Protein AF-A0A7C6W5L0-F1 (afdb_monomer)

Foldseek 3Di:
DVVVVLVVLLVVQQDDDDDDDDDDDDDDDFFFACFPADQDFFWDFFPPFTDGSVNVLLVCLLVLLVVVVVVLLCVVLVVLLVLLLCLLDPHDDDPVSPVQPHSQRSQLVLLQVLCCQQPVGLDLVVVVPDDFFRNLLSLLVSLLVLCLQFVVDPSVVSSVVQSVLSVVQRDHSSSSSCSVPPSSCVVCSSVSSLLSVLSVVLVVLCPPPDPPRPSHCDQLNLVVCCVVPPALQFKFQKDKDKFLAPLQVLVLLQFQWDQDPVRDIDTPAHWDAAPVGFIFGDDDCLDPVNLVCCPPQQNQLLVVLCVVVVHDSPDRGDPVSSSSSSVSDHAAQPDDSNRHHHTDTDDQVVVVVSVLSSRCQLQVVDQWRWDQDPVVRFIATPVGHGDDRIDGLVNVVLLPPVSSCCQRPQADDPDPPGHQWGHFDDDFSMTMTMGTSGDPGDDDQWDPDADPVRGIDGDPDDDPVNVVVSVVSSVVSSVVCSDPVSSVVVSLVSVVVKAKAFQGQSSVLVSCVPNNDDYDPHHDYHFFGMAIPRDGDGSVNSSVSCCRNCVVVVSLVVSLLVVLVVCLPVPDDPVQLVVLVRSLVVSVVCQCVQVCVVSVRHCVCPDQSVLCVSQVDRDDVSSSSRVPRSVVSLVVLLLPQCVLFPLRLQLLLVLLLLLLVLKWKFFKKKKFKFFDPSNNPAGAQVVVVLVVDDPVLSVVLLVLVVCQDPNCPHLQVQLVPDPPAPANLSSLQVSLVLLSPARCDDSDPPPPCPSNSNVSSRIHIDIGGPVDMQMLVQADVPDPDHDFPLVNVVRVVVRVLVCVVPVFKDAQAFFKAPWPDRGPDPPDDDDVVGDHDRDDDGHDDSCCQPPRQRTRRGGIIMTTRIIDGSQFQADACVVVPPCQAWDDDPNDIQGSHDHGRRHDSSNVVQQSVQCVDPVHGDDDPSNVVNCVSRSCVSVCLCSVPPLNSVLSSLVVSVVSPMAGDPDPRCSSVVVNVSSVCVSLSVQEDDPPRHHSPSSCSSCRCVVVSRVD

Solvent-accessible surface area (backbone atoms only — not comparable to full-atom values): 57010 Å² total; per-residue (Å²): 127,66,68,67,54,54,58,58,56,58,72,68,70,81,79,86,84,82,84,86,90,83,92,78,90,82,92,73,92,77,49,60,28,45,46,88,59,41,83,52,67,37,37,34,42,52,92,83,46,74,41,26,46,39,60,50,46,61,53,42,37,72,67,37,35,64,59,50,50,51,54,50,48,52,63,73,36,42,71,39,33,56,48,45,55,41,46,59,44,91,55,90,81,51,79,76,69,43,68,80,48,41,47,66,58,52,48,45,50,51,30,42,55,48,33,33,67,36,69,73,43,62,57,57,71,67,55,68,70,47,53,70,56,57,49,50,39,27,46,48,53,35,42,51,53,52,34,53,57,33,63,83,59,63,57,67,60,55,39,55,53,49,50,53,46,58,76,70,29,78,87,49,70,75,56,56,58,55,74,77,39,70,88,54,47,77,78,44,40,62,63,49,13,48,44,50,56,33,48,57,50,44,67,50,42,36,68,41,96,43,101,82,48,86,65,33,69,49,72,61,55,45,51,49,46,39,59,76,76,47,57,94,58,47,48,32,30,36,52,74,47,78,25,76,34,72,60,34,47,51,35,46,37,55,62,33,53,45,74,44,99,87,75,48,76,45,72,77,46,19,54,48,62,38,98,88,41,50,42,28,74,46,86,57,60,70,39,67,74,50,49,72,43,46,85,41,67,57,32,39,51,60,50,51,52,33,59,75,67,71,51,74,79,91,54,89,53,48,72,71,56,47,50,55,49,60,71,70,58,73,80,42,68,81,46,53,74,93,50,7,64,46,47,60,72,59,52,72,78,58,49,56,55,52,53,41,42,50,49,30,58,48,53,61,90,48,96,48,52,63,44,77,41,81,90,80,72,45,47,28,30,72,79,69,49,74,54,88,33,77,38,45,52,64,59,32,40,65,52,28,60,72,54,37,50,42,54,70,75,66,38,39,65,98,47,88,97,59,38,31,52,54,41,89,37,77,50,80,70,27,31,34,43,41,37,48,71,45,74,62,69,73,83,78,61,60,36,92,64,55,48,100,84,73,40,78,35,68,44,93,84,68,50,76,64,54,54,50,52,54,52,51,50,45,48,54,54,53,56,70,58,69,36,74,68,48,30,54,49,51,54,49,57,52,55,74,76,50,61,51,36,42,19,30,68,59,32,38,50,48,28,34,75,73,73,56,76,88,53,55,89,58,61,34,70,40,57,48,32,33,33,48,82,84,48,73,39,34,34,62,57,56,46,55,61,46,38,39,44,42,36,68,64,49,49,49,52,53,48,49,53,55,52,49,62,70,47,38,80,82,78,47,54,81,64,54,55,53,46,48,55,48,52,54,49,38,51,53,48,38,32,67,69,39,70,34,36,90,80,72,45,36,42,87,70,35,69,62,54,50,36,33,77,74,43,72,12,91,45,72,66,52,27,46,40,60,64,42,50,50,55,49,50,50,49,53,52,75,68,38,54,66,77,74,26,84,64,38,45,50,43,53,23,52,51,23,41,41,28,52,71,61,63,47,48,31,32,43,30,37,40,34,41,26,39,51,88,64,35,72,83,54,57,37,44,44,65,68,56,45,70,76,45,55,71,70,56,40,48,53,41,45,54,42,51,49,40,44,45,69,24,95,83,11,54,49,42,52,65,73,72,51,88,83,55,93,45,70,69,58,39,48,47,50,50,22,50,52,41,58,68,34,28,46,43,80,66,56,100,81,60,83,72,74,39,24,63,44,28,56,61,52,53,35,49,44,61,50,74,65,90,53,70,48,36,64,68,50,60,42,91,84,48,100,60,62,60,60,62,48,61,47,55,50,51,53,52,51,42,53,53,47,35,74,71,63,79,46,56,44,74,81,43,58,39,36,55,55,50,43,56,81,54,56,56,78,90,76,67,49,50,103,85,68,47,69,75,85,76,63,93,54,60,65,42,59,68,47,43,64,77,58,28,44,40,70,55,20,34,60,31,44,32,38,37,24,32,61,66,81,60,45,36,47,35,60,61,84,74,46,82,80,57,71,45,50,51,78,56,94,97,39,80,40,38,56,59,30,95,41,56,62,61,46,32,60,37,50,47,27,44,58,62,27,50,75,41,98,84,40,53,59,68,56,73,63,35,46,51,18,38,59,72,30,38,42,64,50,49,45,50,52,76,65,32,67,42,42,54,50,45,54,53,50,51,59,44,52,78,46,39,71,45,55,68,78,60,64,77,57,51,65,58,54,54,49,50,52,36,53,36,61,60,48,73,57,29,41,81,49,93,97,52,70,51,40,67,54,53,25,60,48,50,55,56,54,63,55,59,56,74,106

Radius of gyration: 39.15 Å; Cα contacts (8 Å, |Δi|>4): 1358; chains: 1; bounding box: 89×106×93 Å

pLDDT: mean 83.89, std 13.95, range [20.61, 97.56]

Nearest PDB structures (foldseek):
  4mo7-assembly1_A-2  TM=2.313E-01  e=8.536E+00  Pseudomonas fluorescens A506

Secondary structure (DSSP, 8-state):
--HHHHHHHHGGGS--------------------TT--S-EEEEETTTEEEEHHHHHHHHHHHTHHHHHHHHHHHHTHHHHHHHHHHHSSPPP-TTTTSSS-HHHHHHHHHHHHHHHHHS---HHHHHTS-HHHHHHHHHHHHHHHHHH-TTS-HHHHHHHHHHHHHH--S-GGGG-GGG-HHHHHHHHHHHHHHHHHHHHHHHHTT---TT-TT---HHHHHHHHHHHTTT-S-EEEEEEEESSHHHHHHHHHSEEEE-TTS-EEEEEEEEE-TTS-EEEEP-TTSHHHHHHTTSGGGHHHHHHHHHTT---SSPPPHHHHHHHHHH----TT--GGG-PPPPBPPHHHHHHHHHHHHHHHHTTSS--EEEETTTTEEEETTSPBP--EE-HHHHHHT-HHHHHHHHHH--SS-TT--SB-SSEEETTEEEEEEEEEE-PPPP-B-SS--TTS---B-SS--HHHHHHHHHHHHHHHHHH--HHHHHHHHHHHHHTS-EEE--HHHHHHHHHHH---S------SS-SEEETTEEEPHHHHHHHHHHHHHHHHHHHHHHHHHHHHHHHHH--HHHHHHHHHHHHHHHHHHHTTTTGGGT--GGG-HHHHHHHHHS-SSHHHHHIIIIIHHHHHHHHHH-HHHHSTTHHHHHHHHHHHHHHH--EEEEEEEEEEB-SS-SSSPBPHHHHHHTS-HHHHHHHHHHHHHHHHSTTSHHHHHHH-TT-SSHHHHHHHHHHHHHH--SS-S-TTS-TTTHHHHHTT-EEEEEEEEEEEETTTT-TTSSS---HHHHHHHHHHHHHHHHHHSS-EEEEEEE--SSS--S--TT---TTS-----------HHHIIIIIEETTEEEEEEEEEEPPP----B-GGG-TT-TTEEEETTEEEE--BSSSSPPHHHHHHHHHHHTSTT-----HHHHHHIIIIIHHHHHHHHT-HHHHHHHHHHHHHHH-EEESSS-TTHHHHHHHHHHHHHTTT-S--TTS---HHHHHHHTTHHHHHH-

Sequence (1012 aa):
MSQLKHIKKIASLVLIFSLVLFLVSCTKSTKVPYGDIDDSTYLTLGNNITVTEKELYDAYRKQGATTLASMFDEILFEEQIELVQKLLGDSALTDADEAVFTREELREELNNLILESMFSTTDVETIKLFGSLRTQVAVERFVDSVFTLNNSINREELFEELLDHVNTSLETEEDFKFFEFDELLGNYELRLAQKIYAKEILLVDVDRDEEDNTDFIKELDVINYYKNNVRNRHDVDVFIFNFRHVSEATAVLRDLVIEHEDGTIEKYGSVKADASGNWYFIPDIRTPEVFDNLSHPDYTHVKDILNNLDIAFDTPISDRDFYRFYSSYTPNSNRLPSAGLPDIRIPAEDILEFFIVAYNMVNGNRPVDLEFYRENGTLQYLDGSEFNTLYNYEDLTALGTSLRSYIYDSLYVDEEDKKAYSSLRASGNLRYLIFKLEDHAETDLIAEEKDEDDNDQWIEDLTEENLANIAEWRTEIAESRLTTSYVSRKVNELLEDTEIDIYDNILRSFYEDAYGYEGTTKNNDGNVIATINGTDISPRDLFNQMDKAFGVSLALDLATNKYLLSTKDDHLSSDDIKGFEKDFKDLINAFSNDEFAQAGYPSSVGRAKFLLSVFGAENNQEAIELGFIIPELRSNFSTDYESHYDNFYEKLATLTNRHYEEYKGVTVSHLLVYFDENGDGTPDNPQEYLEKLTEARRTEILEGILELMIGNEGIYENLASDVDFSDVKGGLTLLASEVNNAGRVPLNNNTRNTWTEFAKLGINLKFEDLGSQITNTSNFITGSSTLDTVFYDRAMALHDAIINQFDEAKTGLEFLDFYPYNSLILEGNTDEEGNQEDVMNQELTTDILENVLMSDFGFHFILVTGVDAKLDFDYDGENDVNENYQFELDDKTYNIYNDDVAISASQIEYYIVGNEQESGASMPTSVSRAFTKHFTPIFDRYNTNSYMQREIFFKALDEMGVTLHKSDANAFELIREVNKRQFFDYLNERPNLEFDANYEALYGDWFEILEG

Mean predicted aligned error: 13.03 Å

Structure (mmCIF, N/CA/C/O backbone):
data_AF-A0A7C6W5L0-F1
#
_entry.id   AF-A0A7C6W5L0-F1
#
loop_
_atom_site.group_PDB
_atom_site.id
_atom_site.type_symbol
_atom_site.label_atom_id
_atom_site.label_alt_id
_atom_site.label_comp_id
_atom_site.label_asym_id
_atom_site.label_entity_id
_atom_site.label_seq_id
_atom_site.pdbx_PDB_ins_code
_atom_site.Cartn_x
_atom_site.Cartn_y
_atom_site.Cartn_z
_atom_site.occupancy
_atom_site.B_iso_or_equiv
_atom_site.auth_seq_id
_atom_site.auth_comp_id
_atom_site.auth_asym_id
_atom_site.auth_atom_id
_atom_site.pdbx_PDB_model_num
ATOM 1 N N . MET A 1 1 ? -5.878 -9.550 13.873 1.00 21.66 1 MET A N 1
ATOM 2 C CA . MET A 1 1 ? -4.641 -10.253 14.325 1.00 21.66 1 MET A CA 1
ATOM 3 C C . MET A 1 1 ? -4.859 -11.580 15.094 1.00 21.66 1 MET A C 1
ATOM 5 O O . MET A 1 1 ? -3.865 -12.243 15.388 1.00 21.66 1 MET A O 1
ATOM 9 N N . SER A 1 2 ? -6.085 -12.042 15.403 1.00 24.22 2 SER A N 1
ATOM 10 C CA . SER A 1 2 ? -6.299 -13.315 16.139 1.00 24.22 2 SER A CA 1
ATOM 11 C C . SER A 1 2 ? -6.408 -14.567 15.245 1.00 24.22 2 SER A C 1
ATOM 13 O O . SER A 1 2 ? -5.978 -15.640 15.666 1.00 24.22 2 SER A O 1
ATOM 15 N N . GLN A 1 3 ? -6.850 -14.446 13.987 1.00 24.31 3 GLN A N 1
ATOM 16 C CA . GLN A 1 3 ? -6.968 -15.585 13.057 1.00 24.31 3 GLN A CA 1
ATOM 17 C C . GLN A 1 3 ? -5.606 -16.172 12.628 1.00 24.31 3 GLN A C 1
ATOM 19 O O . GLN A 1 3 ? -5.426 -17.390 12.621 1.00 24.31 3 GLN A O 1
ATOM 24 N N . LEU A 1 4 ? -4.582 -15.329 12.424 1.00 24.16 4 LEU A N 1
ATOM 25 C CA . LEU A 1 4 ? -3.206 -15.783 12.147 1.00 24.16 4 LEU A CA 1
ATOM 26 C C . LEU A 1 4 ? -2.564 -16.543 13.325 1.00 24.16 4 LEU A C 1
ATOM 28 O O . LEU A 1 4 ? -1.643 -17.338 13.124 1.00 24.16 4 LEU A O 1
ATOM 32 N N . LYS A 1 5 ? -3.044 -16.325 14.560 1.00 27.58 5 LYS A N 1
ATOM 33 C CA . LYS A 1 5 ? -2.590 -17.076 15.740 1.00 27.58 5 LYS A CA 1
ATOM 34 C C . LYS A 1 5 ? -3.181 -18.485 15.786 1.00 27.58 5 LYS A C 1
ATOM 36 O O . LYS A 1 5 ? -2.509 -19.360 16.318 1.00 27.58 5 LYS A O 1
ATOM 41 N N . HIS A 1 6 ? -4.366 -18.735 15.225 1.00 29.19 6 HIS A N 1
ATOM 42 C CA . HIS A 1 6 ? -4.944 -20.084 15.178 1.00 29.19 6 HIS A CA 1
ATOM 43 C C . HIS A 1 6 ? -4.262 -20.969 14.128 1.00 29.19 6 HIS A C 1
ATOM 45 O O . HIS A 1 6 ? -3.880 -22.093 14.444 1.00 29.19 6 HIS A O 1
ATOM 51 N N . ILE A 1 7 ? -3.965 -20.431 12.941 1.00 26.83 7 ILE A N 1
ATOM 52 C CA . ILE A 1 7 ? -3.297 -21.182 11.862 1.00 26.83 7 ILE A CA 1
ATOM 53 C C . ILE A 1 7 ? -1.834 -21.516 12.224 1.00 26.83 7 ILE A C 1
ATOM 55 O O . ILE A 1 7 ? -1.393 -22.653 12.053 1.00 26.83 7 ILE A O 1
ATOM 59 N N . LYS A 1 8 ? -1.092 -20.587 12.855 1.00 25.45 8 LYS A N 1
ATOM 60 C CA . LYS A 1 8 ? 0.268 -20.870 13.373 1.00 25.45 8 LYS A CA 1
ATOM 61 C C . LYS A 1 8 ? 0.287 -21.844 14.565 1.00 25.45 8 LYS A C 1
ATOM 63 O O . LYS A 1 8 ? 1.277 -22.551 14.756 1.00 25.45 8 LYS A O 1
ATOM 68 N N . LYS A 1 9 ? -0.791 -21.912 15.358 1.00 31.77 9 LYS A N 1
ATOM 69 C CA . LYS A 1 9 ? -0.925 -22.868 16.475 1.00 31.77 9 LYS A CA 1
ATOM 70 C C . LYS A 1 9 ? -1.216 -24.296 15.996 1.00 31.77 9 LYS A C 1
ATOM 72 O O . LYS A 1 9 ? -0.741 -25.231 16.632 1.00 31.77 9 LYS A O 1
ATOM 77 N N . ILE A 1 10 ? -1.913 -24.464 14.869 1.00 32.94 10 ILE A N 1
ATOM 78 C CA . ILE A 1 10 ? -2.211 -25.779 14.272 1.00 32.94 10 ILE A CA 1
ATOM 79 C C . ILE A 1 10 ? -0.970 -26.368 13.575 1.00 32.94 10 ILE A C 1
ATOM 81 O O . ILE A 1 10 ? -0.664 -27.543 13.759 1.00 32.94 10 ILE A O 1
ATOM 85 N N . ALA A 1 11 ? -0.163 -25.542 12.897 1.00 25.86 11 ALA A N 1
ATOM 86 C CA . ALA A 1 11 ? 1.085 -25.980 12.254 1.00 25.86 11 ALA A CA 1
ATOM 87 C C . ALA A 1 11 ? 2.151 -26.517 13.240 1.00 25.86 11 ALA A C 1
ATOM 89 O O . ALA A 1 11 ? 3.055 -27.252 12.851 1.00 25.86 11 ALA A O 1
ATOM 90 N N . SER A 1 12 ? 2.040 -26.183 14.531 1.00 24.59 12 SER A N 1
ATOM 91 C CA . SER A 1 12 ? 2.974 -26.629 15.577 1.00 24.59 12 SER A CA 1
ATOM 92 C C . SER A 1 12 ? 2.638 -28.015 16.157 1.00 24.59 12 SER A C 1
ATOM 94 O O . SER A 1 12 ? 3.390 -28.522 16.986 1.00 24.59 12 SER A O 1
ATOM 96 N N . LEU A 1 13 ? 1.522 -28.632 15.749 1.00 28.97 13 LEU A N 1
ATOM 97 C CA . LEU A 1 13 ? 0.957 -29.835 16.380 1.00 28.97 13 LEU A CA 1
ATOM 98 C C . LEU A 1 13 ? 1.355 -31.165 15.693 1.00 28.97 13 LEU A C 1
ATOM 100 O O . LEU A 1 13 ? 1.002 -32.230 16.191 1.00 28.97 13 LEU A O 1
ATOM 104 N N . VAL A 1 14 ? 2.125 -31.126 14.593 1.00 25.61 14 VAL A N 1
ATOM 105 C CA . VAL A 1 14 ? 2.421 -32.288 13.713 1.00 25.61 14 VAL A CA 1
ATOM 106 C C . VAL A 1 14 ? 3.757 -33.006 14.022 1.00 25.61 14 VAL A C 1
ATOM 108 O O . VAL A 1 14 ? 4.155 -33.944 13.340 1.00 25.61 14 VAL A O 1
ATOM 111 N N . LEU A 1 15 ? 4.464 -32.658 15.098 1.00 26.02 15 LEU A N 1
ATOM 112 C CA . LEU A 1 15 ? 5.744 -33.292 15.452 1.00 26.02 15 LEU A CA 1
ATOM 113 C C . LEU A 1 15 ? 5.672 -33.916 16.853 1.00 26.02 15 LEU A C 1
ATOM 115 O O . LEU A 1 15 ? 5.885 -33.193 17.818 1.00 26.02 15 LEU A O 1
ATOM 119 N N . ILE A 1 16 ? 5.388 -35.233 16.961 1.00 23.52 16 ILE A N 1
ATOM 120 C CA . ILE A 1 16 ? 6.034 -36.232 17.866 1.00 23.52 16 ILE A CA 1
ATOM 121 C C . ILE A 1 16 ? 5.278 -37.598 17.950 1.00 23.52 16 ILE A C 1
ATOM 123 O O . ILE A 1 16 ? 4.059 -37.692 17.950 1.00 23.52 16 ILE A O 1
ATOM 127 N N . PHE A 1 17 ? 6.109 -38.647 18.024 1.00 25.38 17 PHE A N 1
ATOM 128 C CA . PHE A 1 17 ? 6.008 -40.123 18.055 1.00 25.38 17 PHE A CA 1
ATOM 129 C C . PHE A 1 17 ? 5.008 -40.910 18.967 1.00 25.38 17 PHE A C 1
ATOM 131 O O . PHE A 1 17 ? 4.925 -40.689 20.166 1.00 25.38 17 PHE A O 1
ATOM 138 N N . SER A 1 18 ? 4.499 -42.028 18.409 1.00 21.81 18 SER A N 1
ATOM 139 C CA . SER A 1 18 ? 4.427 -43.460 18.845 1.00 21.81 18 SER A CA 1
ATOM 140 C C . SER A 1 18 ? 4.015 -43.965 20.262 1.00 21.81 18 SER A C 1
ATOM 142 O O . SER A 1 18 ? 4.730 -43.753 21.238 1.00 21.81 18 SER A O 1
ATOM 144 N N . LEU A 1 19 ? 3.075 -44.947 20.235 1.00 21.06 19 LEU A N 1
ATOM 145 C CA . LEU A 1 19 ? 2.875 -46.198 21.043 1.00 21.06 19 LEU A CA 1
ATOM 146 C C . LEU A 1 19 ? 1.931 -46.216 22.297 1.00 21.06 19 LEU A C 1
ATOM 148 O O . LEU A 1 19 ? 2.359 -46.039 23.429 1.00 21.06 19 LEU A O 1
ATOM 152 N N . VAL A 1 20 ? 0.711 -46.757 22.060 1.00 20.61 20 VAL A N 1
ATOM 153 C CA . VAL A 1 20 ? -0.079 -47.806 22.802 1.00 20.61 20 VAL A CA 1
ATOM 154 C C . VAL A 1 20 ? -1.044 -47.469 23.980 1.00 20.61 20 VAL A C 1
ATOM 156 O O . VAL A 1 20 ? -0.630 -47.336 25.121 1.00 20.61 20 VAL A O 1
ATOM 159 N N . LEU A 1 21 ? -2.357 -47.642 23.657 1.00 20.92 21 LEU A N 1
ATOM 160 C CA . LEU A 1 21 ? -3.588 -48.064 24.416 1.00 20.92 21 LEU A CA 1
ATOM 161 C C . LEU A 1 21 ? -4.022 -47.240 25.663 1.00 20.92 21 LEU A C 1
ATOM 163 O O . LEU A 1 21 ? -3.248 -47.087 26.589 1.00 20.92 21 LEU A O 1
ATOM 167 N N . PHE A 1 22 ? -5.271 -46.759 25.831 1.00 22.28 22 PHE A N 1
ATOM 168 C CA . PHE A 1 22 ? -6.609 -47.383 25.699 1.00 22.28 22 PHE A CA 1
ATOM 169 C C . PHE A 1 22 ? -7.716 -46.342 25.373 1.00 22.28 22 PHE A C 1
ATOM 171 O O . PHE A 1 22 ? -7.702 -45.224 25.875 1.00 22.28 22 PHE A O 1
ATOM 178 N N . LEU A 1 23 ? -8.725 -46.745 24.585 1.00 21.34 23 LEU A N 1
ATOM 179 C CA . LEU A 1 23 ? -9.938 -45.974 24.264 1.00 21.34 23 LEU A CA 1
ATOM 180 C C . LEU A 1 23 ? -10.991 -46.087 25.380 1.00 21.34 23 LEU A C 1
ATOM 182 O O . LEU A 1 23 ? -11.408 -47.193 25.719 1.00 21.34 23 LEU A O 1
ATOM 186 N N . VAL A 1 24 ? -11.488 -44.949 25.871 1.00 22.22 24 VAL A N 1
ATOM 187 C CA . VAL A 1 24 ? -12.775 -44.855 26.577 1.00 22.22 24 VAL A CA 1
ATOM 188 C C . VAL A 1 24 ? -13.542 -43.673 25.987 1.00 22.22 24 VAL A C 1
ATOM 190 O O . VAL A 1 24 ? -13.119 -42.528 26.133 1.00 22.22 24 VAL A O 1
ATOM 193 N N . SER A 1 25 ? -14.648 -43.956 25.292 1.00 23.19 25 SER A N 1
ATOM 194 C CA . SER A 1 25 ? -15.663 -42.956 24.956 1.00 23.19 25 SER A CA 1
ATOM 195 C C . SER A 1 25 ? -16.653 -42.849 26.116 1.00 23.19 25 SER A C 1
ATOM 197 O O . SER A 1 25 ? -16.999 -43.848 26.749 1.00 23.19 25 SER A O 1
ATOM 199 N N . CYS A 1 26 ? -17.098 -41.632 26.419 1.00 25.28 26 CYS A N 1
ATOM 200 C CA . CYS A 1 26 ? -18.180 -41.396 27.365 1.00 25.28 26 CYS A CA 1
ATOM 201 C C . CYS A 1 26 ? -19.201 -40.480 26.692 1.00 25.28 26 CYS A C 1
ATOM 203 O O . CYS A 1 26 ? -18.996 -39.278 26.566 1.00 25.28 26 CYS A O 1
ATOM 205 N N . THR A 1 27 ? -20.293 -41.089 26.243 1.00 30.61 27 THR A N 1
ATOM 206 C CA . THR A 1 27 ? -21.493 -40.458 25.694 1.00 30.61 27 THR A CA 1
ATOM 207 C C . THR A 1 27 ? -22.297 -39.790 26.814 1.00 30.61 27 THR A C 1
ATOM 209 O O . THR A 1 27 ? -22.843 -40.484 27.676 1.00 30.61 27 THR A O 1
ATOM 212 N N . LYS A 1 28 ? -22.424 -38.462 26.800 1.00 35.22 28 LYS A N 1
ATOM 213 C CA . LYS A 1 28 ? -23.530 -37.754 27.466 1.00 35.22 28 LYS A CA 1
ATOM 214 C C . LYS A 1 28 ? -24.373 -37.093 26.382 1.00 35.22 28 LYS A C 1
ATOM 216 O O . LYS A 1 28 ? -23.814 -36.436 25.517 1.00 35.22 28 LYS A O 1
ATOM 221 N N . SER A 1 29 ? -25.693 -37.283 26.426 1.00 42.12 29 SER A N 1
ATOM 222 C CA . SER A 1 29 ? -26.610 -36.614 25.499 1.00 42.12 29 SER A CA 1
ATOM 223 C C . SER A 1 29 ? -26.597 -35.109 25.768 1.00 42.12 29 SER A C 1
ATOM 225 O O . SER A 1 29 ? -27.010 -34.671 26.847 1.00 42.12 29 SER A O 1
ATOM 227 N N . THR A 1 30 ? -26.111 -34.336 24.809 1.00 59.66 30 THR A N 1
ATOM 228 C CA . THR A 1 30 ? -26.135 -32.875 24.805 1.00 59.66 30 THR A CA 1
ATOM 229 C C . THR A 1 30 ? -27.522 -32.409 24.360 1.00 59.66 30 THR A C 1
ATOM 231 O O . THR A 1 30 ? -28.053 -32.858 23.348 1.00 59.66 30 THR A O 1
ATOM 234 N N . LYS A 1 31 ? -28.173 -31.571 25.174 1.00 79.62 31 LYS A N 1
ATOM 235 C CA . LYS A 1 31 ? -29.352 -30.814 24.738 1.00 79.62 31 LYS A CA 1
ATOM 236 C C . LYS A 1 31 ? -28.858 -29.675 23.848 1.00 79.62 31 LYS A C 1
ATOM 238 O O . LYS A 1 31 ? -27.962 -28.961 24.290 1.00 79.62 31 LYS A O 1
ATOM 243 N N . VAL A 1 32 ? -29.421 -29.553 22.649 1.00 85.31 32 VAL A N 1
ATOM 244 C CA . VAL A 1 32 ? -29.088 -28.514 21.665 1.00 85.31 32 VAL A CA 1
ATOM 245 C C . VAL A 1 32 ? -30.349 -27.682 21.397 1.00 85.31 32 VAL A C 1
ATOM 247 O O . VAL A 1 32 ? -31.408 -28.273 21.135 1.00 85.31 32 VAL A O 1
ATOM 250 N N . PRO A 1 33 ? -30.284 -26.343 21.478 1.00 90.00 33 PRO A N 1
ATOM 251 C CA . PRO A 1 33 ? -31.412 -25.474 21.177 1.00 90.00 33 PRO A CA 1
ATOM 252 C C . PRO A 1 33 ? -31.557 -25.321 19.657 1.00 90.00 33 PRO A C 1
ATOM 254 O O . PRO A 1 33 ? -31.027 -24.395 19.066 1.00 90.00 33 PRO A O 1
ATOM 257 N N . TYR A 1 34 ? -32.265 -26.245 19.005 1.00 91.31 34 TYR A N 1
ATOM 258 C CA . TYR A 1 34 ? -32.546 -26.138 17.564 1.00 91.31 34 TYR A CA 1
ATOM 259 C C . TYR A 1 34 ? -33.685 -25.163 17.231 1.00 91.31 34 TYR A C 1
ATOM 261 O O . TYR A 1 34 ? -33.799 -24.718 16.097 1.00 91.31 34 TYR A O 1
ATOM 269 N N . GLY A 1 35 ? -34.543 -24.820 18.192 1.00 91.44 35 GLY A N 1
ATOM 270 C CA . GLY A 1 35 ? -35.711 -23.980 17.936 1.00 91.44 35 GLY A CA 1
ATOM 271 C C . GLY A 1 35 ? -36.618 -24.543 16.836 1.00 91.44 35 GLY A C 1
ATOM 272 O O . GLY A 1 35 ? -37.141 -25.653 16.965 1.00 91.44 35 GLY A O 1
ATOM 273 N N . ASP A 1 36 ? -36.799 -23.761 15.770 1.00 92.38 36 ASP A N 1
ATOM 274 C CA . ASP A 1 36 ? -37.538 -24.120 14.555 1.00 92.38 36 ASP A CA 1
ATOM 275 C C . ASP A 1 36 ? -36.640 -24.605 13.396 1.00 92.38 36 ASP A C 1
ATOM 277 O O . ASP A 1 36 ? -37.141 -24.847 12.300 1.00 92.38 36 ASP A O 1
ATOM 281 N N . ILE A 1 37 ? -35.329 -24.747 13.619 1.00 93.62 37 ILE A N 1
ATOM 282 C CA . ILE A 1 37 ? -34.367 -25.263 12.638 1.00 93.62 37 ILE A CA 1
ATOM 283 C C . ILE A 1 37 ? -34.527 -26.781 12.528 1.00 93.62 37 ILE A C 1
ATOM 285 O O . ILE A 1 37 ? -34.494 -27.507 13.528 1.00 93.62 37 ILE A O 1
ATOM 289 N N . ASP A 1 38 ? -34.692 -27.271 11.301 1.00 92.31 38 ASP A N 1
ATOM 290 C CA . ASP A 1 38 ? -34.993 -28.669 11.005 1.00 92.31 38 ASP A CA 1
ATOM 291 C C . ASP A 1 38 ? -34.181 -29.222 9.818 1.00 92.31 38 ASP A C 1
ATOM 293 O O . ASP A 1 38 ? -33.284 -28.573 9.280 1.00 92.31 38 ASP A O 1
ATOM 297 N N . ASP A 1 39 ? -34.481 -30.457 9.408 1.00 94.12 39 ASP A N 1
ATOM 298 C CA . ASP A 1 39 ? -33.825 -31.130 8.279 1.00 94.12 39 ASP A CA 1
ATOM 299 C C . ASP A 1 39 ? -34.322 -30.615 6.905 1.00 94.12 39 ASP A C 1
ATOM 301 O O . ASP A 1 39 ? -34.260 -31.334 5.903 1.00 94.12 39 ASP A O 1
ATOM 305 N N . SER A 1 40 ? -34.863 -29.392 6.828 1.00 93.94 40 SER A N 1
ATOM 306 C CA . SER A 1 40 ? -35.224 -28.773 5.552 1.00 93.94 40 SER A CA 1
ATOM 307 C C . SER A 1 40 ? -33.992 -28.587 4.670 1.00 93.94 40 SER A C 1
ATOM 309 O O . SER A 1 40 ? -32.914 -28.200 5.122 1.00 93.94 40 SER A O 1
ATOM 311 N N . THR A 1 41 ? -34.144 -28.899 3.384 1.00 94.38 41 THR A N 1
ATOM 312 C CA . THR A 1 41 ? -33.060 -28.798 2.407 1.00 94.38 41 THR A CA 1
ATOM 313 C C . THR A 1 41 ? -32.700 -27.335 2.168 1.00 94.38 41 THR A C 1
ATOM 315 O O . THR A 1 41 ? -33.574 -26.529 1.855 1.00 94.38 41 THR A O 1
ATOM 318 N N . TYR A 1 42 ? -31.413 -27.019 2.299 1.00 92.56 42 TYR A N 1
ATOM 319 C CA . TYR A 1 42 ? -30.839 -25.714 1.981 1.00 92.56 42 TYR A CA 1
ATOM 320 C C . TYR A 1 42 ? -30.182 -25.746 0.595 1.00 92.56 42 TYR A C 1
ATOM 322 O O . TYR A 1 42 ? -30.496 -24.927 -0.267 1.00 92.56 42 TYR A O 1
ATOM 330 N N . LEU A 1 43 ? -29.343 -26.761 0.355 1.00 92.94 43 LEU A N 1
ATOM 331 C CA . LEU A 1 43 ? -28.625 -26.979 -0.901 1.00 92.94 43 LEU A CA 1
ATOM 332 C C . LEU A 1 43 ? -28.742 -28.442 -1.339 1.00 92.94 43 LEU A C 1
ATOM 334 O O . LEU A 1 43 ? -28.711 -29.366 -0.523 1.00 92.94 43 LEU A O 1
ATOM 338 N N . THR A 1 44 ? -28.883 -28.662 -2.642 1.00 93.19 44 THR A N 1
ATOM 339 C CA . THR A 1 44 ? -28.757 -29.976 -3.284 1.00 93.19 44 THR A CA 1
ATOM 340 C C . THR A 1 44 ? -27.646 -29.931 -4.323 1.00 93.19 44 THR A C 1
ATOM 342 O O . THR A 1 44 ? -27.547 -28.963 -5.070 1.00 93.19 44 THR A O 1
ATOM 345 N N . LEU A 1 45 ? -26.828 -30.980 -4.355 1.00 90.88 45 LEU A N 1
ATOM 346 C CA . LEU A 1 45 ? -25.782 -31.197 -5.343 1.00 90.88 45 LEU A CA 1
ATOM 347 C C . LEU A 1 45 ? -26.106 -32.486 -6.111 1.00 90.88 45 LEU A C 1
ATOM 349 O O . LEU A 1 45 ? -26.138 -33.589 -5.541 1.00 90.88 45 LEU A O 1
ATOM 353 N N . GLY A 1 46 ? -26.415 -32.340 -7.398 1.00 85.75 46 GLY A N 1
ATOM 354 C CA . GLY A 1 46 ? -26.923 -33.421 -8.235 1.00 85.75 46 GLY A CA 1
ATOM 355 C C . GLY A 1 46 ? -28.191 -34.065 -7.662 1.00 85.75 46 GLY A C 1
ATOM 356 O O . GLY A 1 46 ? -29.113 -33.388 -7.219 1.00 85.75 46 GLY A O 1
ATOM 357 N N . ASN A 1 47 ? -28.257 -35.401 -7.664 1.00 77.38 47 ASN A N 1
ATOM 358 C CA . ASN A 1 47 ? -29.432 -36.144 -7.173 1.00 77.38 47 ASN A CA 1
ATOM 359 C C . ASN A 1 47 ? -29.256 -36.778 -5.781 1.00 77.38 47 ASN A C 1
ATOM 361 O O . ASN A 1 47 ? -30.214 -37.349 -5.260 1.00 77.38 47 ASN A O 1
ATOM 365 N N . ASN A 1 48 ? -28.049 -36.742 -5.202 1.00 82.56 48 ASN A N 1
ATOM 366 C CA . ASN A 1 48 ? -27.681 -37.639 -4.095 1.00 82.56 48 ASN A CA 1
ATOM 367 C C . ASN A 1 48 ? -27.056 -36.945 -2.875 1.00 82.56 48 ASN A C 1
ATOM 369 O O . ASN A 1 48 ? -27.012 -37.564 -1.812 1.00 82.56 48 ASN A O 1
ATOM 373 N N . ILE A 1 49 ? -26.570 -35.705 -2.998 1.00 92.38 49 ILE A N 1
ATOM 374 C CA . ILE A 1 49 ? -25.947 -34.971 -1.891 1.00 92.38 49 ILE A CA 1
ATOM 375 C C . ILE A 1 49 ? -26.851 -33.798 -1.519 1.00 92.38 49 ILE A C 1
ATOM 377 O O . ILE A 1 49 ? -27.217 -32.980 -2.358 1.00 92.38 49 ILE A O 1
ATOM 381 N N . THR A 1 50 ? -27.222 -33.721 -0.244 1.00 94.19 50 THR A N 1
ATOM 382 C CA . THR A 1 50 ? -28.064 -32.650 0.299 1.00 94.19 50 THR A CA 1
ATOM 383 C C . THR A 1 50 ? -27.407 -32.052 1.529 1.00 94.19 50 THR A C 1
ATOM 385 O O . THR A 1 50 ? -26.901 -32.800 2.369 1.00 94.19 50 THR A O 1
ATOM 388 N N . VAL A 1 51 ? -27.465 -30.730 1.660 1.00 94.06 51 VAL A N 1
ATOM 389 C CA . VAL A 1 51 ? -27.142 -29.995 2.886 1.00 94.06 51 VAL A CA 1
ATOM 390 C C . VAL A 1 51 ? -28.442 -29.441 3.457 1.00 94.06 51 VAL A C 1
ATOM 392 O O . VAL A 1 51 ? -29.236 -28.826 2.738 1.00 94.06 51 VAL A O 1
ATOM 395 N N . THR A 1 52 ? -28.689 -29.710 4.733 1.00 95.31 52 THR A N 1
ATOM 396 C CA . THR A 1 52 ? -29.892 -29.261 5.454 1.00 95.31 52 THR A CA 1
ATOM 397 C C . THR A 1 52 ? -29.615 -28.019 6.300 1.00 95.31 52 THR A C 1
ATOM 399 O O . THR A 1 52 ? -28.466 -27.770 6.665 1.00 95.31 52 THR A O 1
ATOM 402 N N . GLU A 1 53 ? -30.655 -27.258 6.663 1.00 94.19 53 GLU A N 1
ATOM 403 C CA . GLU A 1 53 ? -30.507 -26.134 7.606 1.00 94.19 53 GLU A CA 1
ATOM 404 C C . GLU A 1 53 ? -29.915 -26.585 8.938 1.00 94.19 53 GLU A C 1
ATOM 406 O O . GLU A 1 53 ? -29.079 -25.893 9.508 1.00 94.19 53 GLU A O 1
ATOM 411 N N . LYS A 1 54 ? -30.316 -27.758 9.429 1.00 93.94 54 LYS A N 1
ATOM 412 C CA . LYS A 1 54 ? -29.772 -28.311 10.664 1.00 93.94 54 LYS A CA 1
ATOM 413 C C . LYS A 1 54 ? -28.267 -28.568 10.588 1.00 93.94 54 LYS A C 1
ATOM 415 O O . LYS A 1 54 ? -27.555 -28.214 11.520 1.00 93.94 54 LYS A O 1
ATOM 420 N N . GLU A 1 55 ? -27.780 -29.154 9.496 1.00 92.88 55 GLU A N 1
ATOM 421 C CA . GLU A 1 55 ? -26.340 -29.379 9.297 1.00 92.88 55 GLU A CA 1
ATOM 422 C C . GLU A 1 55 ? -25.572 -28.059 9.170 1.00 92.88 55 GLU A C 1
ATOM 424 O O . GLU A 1 55 ? -24.481 -27.924 9.723 1.00 92.88 55 GLU A O 1
ATOM 429 N N . LEU A 1 56 ? -26.160 -27.074 8.487 1.00 92.06 56 LEU A N 1
ATOM 430 C CA . LEU A 1 56 ? -25.586 -25.737 8.373 1.00 92.06 56 LEU A CA 1
ATOM 431 C C . LEU A 1 56 ? -25.524 -25.042 9.741 1.00 92.06 56 LEU A C 1
ATOM 433 O O . LEU A 1 56 ? -24.489 -24.499 10.115 1.00 92.06 56 LEU A O 1
ATOM 437 N N . TYR A 1 57 ? -26.588 -25.146 10.536 1.00 93.12 57 TYR A N 1
ATOM 438 C CA . TYR A 1 57 ? -26.634 -24.632 11.900 1.00 93.12 57 TYR A CA 1
ATOM 439 C C . TYR A 1 57 ? -25.623 -25.325 12.820 1.00 93.12 57 TYR A C 1
ATOM 441 O O . TYR A 1 57 ? -24.949 -24.671 13.613 1.00 93.12 57 TYR A O 1
ATOM 449 N N . ASP A 1 58 ? -25.462 -26.644 12.705 1.00 89.88 58 ASP A N 1
ATOM 450 C CA . ASP A 1 58 ? -24.446 -27.391 13.449 1.00 89.88 58 ASP A CA 1
ATOM 451 C C . ASP A 1 58 ? -23.025 -26.900 13.124 1.00 89.88 58 ASP A C 1
ATOM 453 O O . ASP A 1 58 ? -22.183 -26.836 14.022 1.00 89.88 58 ASP A O 1
ATOM 457 N N . ALA A 1 59 ? -22.770 -26.489 11.879 1.00 88.88 59 ALA A N 1
ATOM 458 C CA . ALA A 1 59 ? -21.517 -25.852 11.488 1.00 88.88 59 ALA A CA 1
ATOM 459 C C . ALA A 1 59 ? -21.412 -24.403 12.007 1.00 88.88 59 ALA A C 1
ATOM 461 O O . ALA A 1 59 ? -20.385 -24.026 12.571 1.00 88.88 59 ALA A O 1
ATOM 462 N N . TYR A 1 60 ? -22.486 -23.613 11.931 1.00 89.62 60 TYR A N 1
ATOM 463 C CA . TYR A 1 60 ? -22.543 -22.261 12.492 1.00 89.62 60 TYR A CA 1
ATOM 464 C C . TYR A 1 60 ? -22.228 -22.204 13.974 1.00 89.62 60 TYR A C 1
ATOM 466 O O . TYR A 1 60 ? -21.436 -21.366 14.392 1.00 89.62 60 TYR A O 1
ATOM 474 N N . ARG A 1 61 ? -22.748 -23.128 14.780 1.00 89.06 61 ARG A N 1
ATOM 475 C CA . ARG A 1 61 ? -22.448 -23.169 16.219 1.00 89.06 61 ARG A CA 1
ATOM 476 C C . ARG A 1 61 ? -20.948 -23.290 16.517 1.00 89.06 61 ARG A C 1
ATOM 478 O O . ARG A 1 61 ? -20.515 -22.851 17.579 1.00 89.06 61 ARG A O 1
ATOM 485 N N . LYS A 1 62 ? -20.155 -23.844 15.590 1.00 84.88 62 LYS A N 1
ATOM 486 C CA . LYS A 1 62 ? -18.696 -23.995 15.722 1.00 84.88 62 LYS A CA 1
ATOM 487 C C . LYS A 1 62 ? -17.916 -22.709 15.400 1.00 84.88 62 LYS A C 1
ATOM 489 O O . LYS A 1 62 ? -16.774 -22.587 15.824 1.00 84.88 62 LYS A O 1
ATOM 494 N N . GLN A 1 63 ? -18.519 -21.751 14.691 1.00 82.50 63 GLN A N 1
ATOM 495 C CA . GLN A 1 63 ? -17.873 -20.489 14.288 1.00 82.50 63 GLN A CA 1
ATOM 496 C C . GLN A 1 63 ? -18.660 -19.222 14.675 1.00 82.50 63 GLN A C 1
ATOM 498 O O . GLN A 1 63 ? -18.208 -18.108 14.437 1.00 82.50 63 GLN A O 1
ATOM 503 N N . GLY A 1 64 ? -19.828 -19.374 15.298 1.00 85.69 64 GLY A N 1
ATOM 504 C CA . GLY A 1 64 ? -20.772 -18.291 15.576 1.00 85.69 64 GLY A CA 1
ATOM 505 C C . GLY A 1 64 ? -20.452 -17.455 16.808 1.00 85.69 64 GLY A C 1
ATOM 506 O O . GLY A 1 64 ? -21.248 -16.594 17.154 1.00 85.69 64 GLY A O 1
ATOM 507 N N . ALA A 1 65 ? -19.325 -17.694 17.489 1.00 88.06 65 ALA A N 1
ATOM 508 C CA . ALA A 1 65 ? -18.960 -16.954 18.698 1.00 88.06 65 ALA A CA 1
ATOM 509 C C . ALA A 1 65 ? -18.838 -15.446 18.429 1.00 88.06 65 ALA A C 1
ATOM 511 O O . ALA A 1 65 ? -19.351 -14.649 19.206 1.00 88.06 65 ALA A O 1
ATOM 512 N N . THR A 1 66 ? -18.219 -15.062 17.309 1.00 87.94 66 THR A N 1
ATOM 513 C CA . THR A 1 66 ? -18.083 -13.653 16.913 1.00 87.94 66 THR A CA 1
ATOM 514 C C . THR A 1 66 ? -19.415 -13.042 16.494 1.00 87.94 66 THR A C 1
ATOM 516 O O . THR A 1 66 ? -19.712 -11.927 16.904 1.00 87.94 66 THR A O 1
ATOM 519 N N . THR A 1 67 ? -20.254 -13.768 15.746 1.00 90.25 67 THR A N 1
ATOM 520 C CA . THR A 1 67 ? -21.603 -13.286 15.410 1.00 90.25 67 THR A CA 1
ATOM 521 C C . THR A 1 67 ? -22.449 -13.108 16.666 1.00 90.25 67 THR A C 1
ATOM 523 O O . THR A 1 67 ? -23.112 -12.092 16.806 1.00 90.25 67 THR A O 1
ATOM 526 N N . LEU A 1 68 ? -22.381 -14.048 17.614 1.00 92.88 68 LEU A N 1
ATOM 527 C CA . LEU A 1 68 ? -23.086 -13.932 18.886 1.00 92.88 68 LEU A CA 1
ATOM 528 C C . LEU A 1 68 ? -22.583 -12.736 19.709 1.00 92.88 68 LEU A C 1
ATOM 530 O O . LEU A 1 68 ? -23.404 -12.031 20.279 1.00 92.88 68 LEU A O 1
ATOM 534 N N . ALA A 1 69 ? -21.269 -12.493 19.750 1.00 90.88 69 ALA A N 1
ATOM 535 C CA . ALA A 1 69 ? -20.704 -11.308 20.397 1.00 90.88 69 ALA A CA 1
ATOM 536 C C . ALA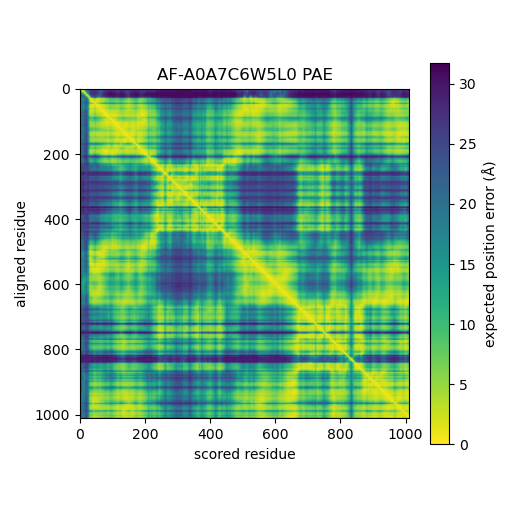 A 1 69 ? -21.221 -10.011 19.751 1.00 90.88 69 ALA A C 1
ATOM 538 O O . ALA A 1 69 ? -21.678 -9.129 20.462 1.00 90.88 69 ALA A O 1
ATOM 539 N N . SER A 1 70 ? -21.263 -9.939 18.415 1.00 89.56 70 SER A N 1
ATOM 540 C CA . SER A 1 70 ? -21.856 -8.797 17.701 1.00 89.56 70 SER A CA 1
ATOM 541 C C . SER A 1 70 ? -23.335 -8.609 18.042 1.00 89.56 70 SER A C 1
ATOM 543 O O . SER A 1 70 ? -23.768 -7.491 18.270 1.00 89.56 70 SER A O 1
ATOM 545 N N . MET A 1 71 ? -24.111 -9.694 18.137 1.00 92.94 71 MET A N 1
ATOM 546 C CA . MET A 1 71 ? -25.521 -9.622 18.545 1.00 92.94 71 MET A CA 1
ATOM 547 C C . MET A 1 71 ? -25.682 -9.173 20.006 1.00 92.94 71 MET A C 1
ATOM 549 O O . MET A 1 71 ? -26.664 -8.520 20.344 1.00 92.94 71 MET A O 1
ATOM 553 N N . PHE A 1 72 ? -24.744 -9.531 20.889 1.00 93.81 72 PHE A N 1
ATOM 554 C CA . PHE A 1 72 ? -24.711 -9.003 22.253 1.00 93.81 72 PHE A CA 1
ATOM 555 C C . PHE A 1 72 ? -24.425 -7.506 22.261 1.00 93.81 72 PHE A C 1
ATOM 557 O O . PHE A 1 72 ? -25.134 -6.773 22.947 1.00 93.81 72 PHE A O 1
ATOM 564 N N . ASP A 1 73 ? -23.450 -7.057 21.474 1.00 93.25 73 ASP A N 1
ATOM 565 C CA . ASP A 1 73 ? -23.130 -5.641 21.331 1.00 93.25 73 ASP A CA 1
ATOM 566 C C . ASP A 1 73 ? -24.327 -4.861 20.754 1.00 93.25 73 ASP A C 1
ATOM 568 O O . ASP A 1 73 ? -24.706 -3.839 21.314 1.00 93.25 73 ASP A O 1
ATOM 572 N N . GLU A 1 74 ? -24.998 -5.367 19.714 1.00 92.75 74 GLU A N 1
ATOM 573 C CA . GLU A 1 74 ? -26.217 -4.756 19.151 1.00 92.75 74 GLU A CA 1
ATOM 574 C C . GLU A 1 74 ? -27.316 -4.554 20.208 1.00 92.75 74 GLU A C 1
ATOM 576 O O . GLU A 1 74 ? -27.981 -3.522 20.215 1.00 92.75 74 GLU A O 1
ATOM 581 N N . ILE A 1 75 ? -27.486 -5.505 21.135 1.00 94.31 75 ILE A N 1
ATOM 582 C CA . ILE A 1 75 ? -28.455 -5.381 22.235 1.00 94.31 75 ILE A CA 1
ATOM 583 C C . ILE A 1 75 ? -27.961 -4.405 23.314 1.00 94.31 75 ILE A C 1
ATOM 585 O O . ILE A 1 75 ? -28.761 -3.673 23.893 1.00 94.31 75 ILE A O 1
ATOM 589 N N . LEU A 1 76 ? -26.662 -4.394 23.623 1.00 94.19 76 LEU A N 1
ATOM 590 C CA . LEU A 1 76 ? -26.091 -3.503 24.639 1.00 94.19 76 LEU A CA 1
ATOM 591 C C . LEU A 1 76 ? -26.092 -2.038 24.214 1.00 94.19 76 LEU A C 1
ATOM 593 O O . LEU A 1 76 ? -26.289 -1.167 25.059 1.00 94.19 76 LEU A O 1
ATOM 597 N N . PHE A 1 77 ? -25.878 -1.785 22.927 1.00 95.50 77 PHE A N 1
ATOM 598 C CA . PHE A 1 77 ? -25.791 -0.451 22.345 1.00 95.50 77 PHE A CA 1
ATOM 599 C C . PHE A 1 77 ? -27.077 -0.040 21.615 1.00 95.50 77 PHE A C 1
ATOM 601 O O . PHE A 1 77 ? -27.031 0.888 20.816 1.00 95.50 77 PHE A O 1
ATOM 608 N N . GLU A 1 78 ? -28.219 -0.692 21.874 1.00 94.81 78 GLU A N 1
ATOM 609 C CA . GLU A 1 78 ? -29.501 -0.411 21.198 1.00 94.81 78 GLU A CA 1
ATOM 610 C C . GLU A 1 78 ? -29.874 1.083 21.271 1.00 94.81 78 GLU A C 1
ATOM 612 O O . GLU A 1 78 ? -30.219 1.680 20.253 1.00 94.81 78 GLU A O 1
ATOM 617 N N . GLU A 1 79 ? -29.711 1.722 22.439 1.00 94.50 79 GLU A N 1
ATOM 618 C CA . GLU A 1 79 ? -29.982 3.159 22.616 1.00 94.50 79 GLU A CA 1
ATOM 619 C C . GLU A 1 79 ? -29.063 4.036 21.743 1.00 94.50 79 GLU A C 1
ATOM 621 O O . GLU A 1 79 ? -29.525 4.976 21.091 1.00 94.50 79 GLU A O 1
ATOM 626 N N . GLN A 1 80 ? -27.764 3.726 21.688 1.00 96.31 80 GLN A N 1
ATOM 627 C CA . GLN A 1 80 ? -26.813 4.455 20.848 1.00 96.31 80 GLN A CA 1
ATOM 628 C C . GLN A 1 80 ? -27.019 4.160 19.356 1.00 96.31 80 GLN A C 1
ATOM 630 O O . GLN A 1 80 ? -26.836 5.064 18.548 1.00 96.31 80 GLN A O 1
ATOM 635 N N . ILE A 1 81 ? -27.434 2.950 18.969 1.00 95.38 81 ILE A N 1
ATOM 636 C CA . ILE A 1 81 ? -27.783 2.608 17.579 1.00 95.38 81 ILE A CA 1
ATOM 637 C C . ILE A 1 81 ? -28.992 3.430 17.121 1.00 95.38 81 ILE A C 1
ATOM 639 O O . ILE A 1 81 ? -28.950 4.024 16.043 1.00 95.38 81 ILE A O 1
ATOM 643 N N . GLU A 1 82 ? -30.039 3.543 17.947 1.00 94.19 82 GLU A N 1
ATOM 644 C CA . GLU A 1 82 ? -31.182 4.417 17.650 1.00 94.19 82 GLU A CA 1
ATOM 645 C C . GLU A 1 82 ? -30.741 5.880 17.469 1.00 94.19 82 GLU A C 1
ATOM 647 O O . GLU A 1 82 ? -31.235 6.581 16.578 1.00 94.19 82 GLU A O 1
ATOM 652 N N . LEU A 1 83 ? -29.783 6.344 18.282 1.00 94.94 83 LEU A N 1
ATOM 653 C CA . LEU A 1 83 ? -29.216 7.684 18.147 1.00 94.94 83 LEU A CA 1
ATOM 654 C C . LEU A 1 83 ? -28.413 7.846 16.846 1.00 94.94 83 LEU A C 1
ATOM 656 O O . LEU A 1 83 ? -28.616 8.837 16.144 1.00 94.94 83 LEU A O 1
ATOM 660 N N . VAL A 1 84 ? -27.573 6.871 16.476 1.00 95.38 84 VAL A N 1
ATOM 661 C CA . VAL A 1 84 ? -26.850 6.855 15.190 1.00 95.38 84 VAL A CA 1
ATOM 662 C C . VAL A 1 84 ? -27.833 6.968 14.028 1.00 95.38 84 VAL A C 1
ATOM 664 O O . VAL A 1 84 ? -27.700 7.864 13.197 1.00 95.38 84 VAL A O 1
ATOM 667 N N . GLN A 1 85 ? -28.869 6.128 13.999 1.00 93.12 85 GLN A N 1
ATOM 668 C CA . GLN A 1 85 ? -29.892 6.144 12.947 1.00 93.12 85 GLN A CA 1
ATOM 669 C C . GLN A 1 85 ? -30.599 7.502 12.849 1.00 93.12 85 GLN A C 1
ATOM 671 O O . GLN A 1 85 ? -30.906 7.989 11.758 1.00 93.12 85 GLN A O 1
ATOM 676 N N . LYS A 1 86 ? -30.842 8.152 13.991 1.00 92.94 86 LYS A N 1
ATOM 677 C CA . LYS A 1 86 ? -31.471 9.473 14.045 1.00 92.94 86 LYS A CA 1
ATOM 678 C C . LYS A 1 86 ? -30.551 10.591 13.540 1.00 92.94 86 LYS A C 1
ATOM 680 O O . LYS A 1 86 ? -31.034 11.481 12.834 1.00 92.94 86 LYS A O 1
ATOM 685 N N . LEU A 1 87 ? -29.270 10.553 13.912 1.00 93.69 87 LEU A N 1
ATOM 686 C CA . LEU A 1 87 ? -28.259 11.537 13.517 1.00 93.69 87 LEU A CA 1
ATOM 687 C C . LEU A 1 87 ? -27.920 11.414 12.027 1.00 93.69 87 LEU A C 1
ATOM 689 O O . LEU A 1 87 ? -27.897 12.429 11.331 1.00 93.69 87 LEU A O 1
ATOM 693 N N . LEU A 1 88 ? -27.760 10.191 11.515 1.00 92.50 88 LEU A N 1
ATOM 694 C CA . LEU A 1 88 ? -27.486 9.941 10.098 1.00 92.50 88 LEU A CA 1
ATOM 695 C C . LEU A 1 88 ? -28.706 10.223 9.209 1.00 92.50 88 LEU A C 1
ATOM 697 O O . LEU A 1 88 ? -28.553 10.818 8.143 1.00 92.50 88 LEU A O 1
ATOM 701 N N . GLY A 1 89 ? -29.913 9.875 9.661 1.00 88.75 89 GLY A N 1
ATOM 702 C CA . GLY A 1 89 ? -31.152 10.118 8.920 1.00 88.75 89 GLY A CA 1
ATOM 703 C C . GLY A 1 89 ? -31.678 11.558 9.001 1.00 88.75 89 GLY A C 1
ATOM 704 O O . GLY A 1 89 ? -31.139 12.418 9.692 1.00 88.75 89 GLY A O 1
ATOM 705 N N . ASP A 1 90 ? -32.815 11.812 8.348 1.00 85.50 90 ASP A N 1
ATOM 706 C CA . ASP A 1 90 ? -33.471 13.135 8.286 1.00 85.50 90 ASP A CA 1
ATOM 707 C C . ASP A 1 90 ? -34.455 13.408 9.440 1.00 85.50 90 ASP A C 1
ATOM 709 O O . ASP A 1 90 ? -35.314 14.298 9.381 1.00 85.50 90 ASP A O 1
ATOM 713 N N . SER A 1 91 ? -34.371 12.622 10.512 1.00 86.69 91 SER A N 1
ATOM 714 C CA . SER A 1 91 ? -35.249 12.776 11.670 1.00 86.69 91 SER A CA 1
ATOM 715 C C . SER A 1 91 ? -35.047 14.131 12.360 1.00 86.69 91 SER A C 1
ATOM 717 O O . SER A 1 91 ? -33.959 14.708 12.352 1.00 86.69 91 SER A O 1
ATOM 719 N N . ALA A 1 92 ? -36.105 14.658 12.984 1.00 88.69 92 ALA A N 1
ATOM 720 C CA . ALA A 1 92 ? -36.000 15.884 13.773 1.00 88.69 92 ALA A CA 1
ATOM 721 C C . ALA A 1 92 ? -35.142 15.644 15.027 1.00 88.69 92 ALA A C 1
ATOM 723 O O . ALA A 1 92 ? -35.434 14.732 15.808 1.00 88.69 92 ALA A O 1
ATOM 724 N N . LEU A 1 93 ? -34.125 16.485 15.216 1.00 92.81 93 LEU A N 1
ATOM 725 C CA . LEU A 1 93 ? -33.199 16.436 16.345 1.00 92.81 93 LEU A CA 1
ATOM 726 C C . LEU A 1 93 ? -33.626 17.393 17.462 1.00 92.81 93 LEU A C 1
ATOM 728 O O . LEU A 1 93 ? -34.336 18.380 17.246 1.00 92.81 93 LEU A O 1
ATOM 732 N N . THR A 1 94 ? -33.217 17.057 18.674 1.00 91.88 94 THR A N 1
ATOM 733 C CA . THR A 1 94 ? -33.282 17.886 19.874 1.00 91.88 94 THR A CA 1
ATOM 734 C C . THR A 1 94 ? -31.862 18.196 20.331 1.00 91.88 94 THR A C 1
ATOM 736 O O . THR A 1 94 ? -30.961 17.410 20.064 1.00 91.88 94 THR A O 1
ATOM 739 N N . ASP A 1 95 ? -31.674 19.263 21.109 1.00 88.12 95 ASP A N 1
ATOM 740 C CA . ASP A 1 95 ? -30.362 19.614 21.677 1.00 88.12 95 ASP A CA 1
ATOM 741 C C . ASP A 1 95 ? -29.715 18.465 22.482 1.00 88.12 95 ASP A C 1
ATOM 743 O O . ASP A 1 95 ? -28.506 18.437 22.666 1.00 88.12 95 ASP A O 1
ATOM 747 N N . ALA A 1 96 ? -30.516 17.519 22.992 1.00 88.50 96 ALA A N 1
ATOM 748 C CA . ALA A 1 96 ? -30.014 16.347 23.704 1.00 88.50 96 ALA A CA 1
ATOM 749 C C . ALA A 1 96 ? -29.473 15.256 22.765 1.00 88.50 96 ALA A C 1
ATOM 751 O O . ALA A 1 96 ? -28.593 14.510 23.175 1.00 88.50 96 ALA A O 1
ATOM 752 N N . ASP A 1 97 ? -29.992 15.159 21.537 1.00 90.06 97 ASP A N 1
ATOM 753 C CA . ASP A 1 97 ? -29.509 14.190 20.546 1.00 90.06 97 ASP A CA 1
ATOM 754 C C . ASP A 1 97 ? -28.112 14.576 20.039 1.00 90.06 97 ASP A C 1
ATOM 756 O O . ASP A 1 97 ? -27.289 13.707 19.785 1.00 90.06 97 ASP A O 1
ATOM 760 N N . GLU A 1 98 ? -27.830 15.879 19.951 1.00 91.31 98 GLU A N 1
ATOM 761 C CA . GLU A 1 98 ? -26.551 16.416 19.460 1.00 91.31 98 GLU A CA 1
ATOM 762 C C . GLU A 1 98 ? -25.556 16.754 20.582 1.00 91.31 98 GLU A C 1
ATOM 764 O O . GLU A 1 98 ? -24.549 17.419 20.362 1.00 91.31 98 GLU A O 1
ATOM 769 N N . ALA A 1 99 ? -25.832 16.318 21.814 1.00 87.75 99 ALA A N 1
ATOM 770 C CA . ALA A 1 99 ? -25.012 16.663 22.975 1.00 87.75 99 ALA A CA 1
ATOM 771 C C . ALA A 1 99 ? -23.639 15.966 22.992 1.00 87.75 99 ALA A C 1
ATOM 773 O O . ALA A 1 99 ? -22.733 16.421 23.689 1.00 87.75 99 ALA A O 1
ATOM 774 N N . VAL A 1 100 ? -23.508 14.842 22.280 1.00 89.00 100 VAL A N 1
ATOM 775 C CA . VAL A 1 100 ? -22.293 14.010 22.238 1.00 89.00 100 VAL A CA 1
ATOM 776 C C . VAL A 1 100 ? -21.620 14.123 20.878 1.00 89.00 100 VAL A C 1
ATOM 778 O O . VAL A 1 100 ? -20.420 14.370 20.802 1.00 89.00 100 VAL A O 1
ATOM 781 N N . PHE A 1 101 ? -22.399 13.933 19.818 1.00 90.62 101 PHE A N 1
ATOM 782 C CA . PHE A 1 101 ? -22.001 14.128 18.432 1.00 90.62 101 PHE A CA 1
ATOM 783 C C . PHE A 1 101 ? -23.055 14.983 17.753 1.00 90.62 101 PHE A C 1
ATOM 785 O O . PHE A 1 101 ? -24.245 14.684 17.875 1.00 90.62 101 PHE A O 1
ATOM 792 N N . THR A 1 102 ? -22.631 16.004 17.018 1.00 91.75 102 THR A N 1
ATOM 793 C CA . THR A 1 102 ? -23.535 16.692 16.090 1.00 91.75 102 THR A CA 1
ATOM 794 C C . THR A 1 102 ? -23.859 15.785 14.900 1.00 91.75 102 THR A C 1
ATOM 796 O O . THR A 1 102 ? -23.167 14.792 14.641 1.00 91.75 102 THR A O 1
ATOM 799 N N . ARG A 1 103 ? -24.934 16.093 14.164 1.00 92.38 103 ARG A N 1
ATOM 800 C CA . ARG A 1 103 ? -25.241 15.374 12.919 1.00 92.38 103 ARG A CA 1
ATOM 801 C C . ARG A 1 103 ? -24.083 15.460 11.927 1.00 92.38 103 ARG A C 1
ATOM 803 O O . ARG A 1 103 ? -23.782 14.463 11.274 1.00 92.38 103 ARG A O 1
ATOM 810 N N . GLU A 1 104 ? -23.485 16.636 11.795 1.00 91.12 104 GLU A N 1
ATOM 811 C CA . GLU A 1 104 ? -22.363 16.892 10.898 1.00 91.12 104 GLU A CA 1
ATOM 812 C C . GLU A 1 104 ? -21.150 16.030 11.281 1.00 91.12 104 GLU A C 1
ATOM 814 O O . GLU A 1 104 ? -20.712 15.231 10.454 1.00 91.12 104 GLU A O 1
ATOM 819 N N . GLU A 1 105 ? -20.716 16.059 12.548 1.00 90.38 105 GLU A N 1
ATOM 820 C CA . GLU A 1 105 ? -19.575 15.259 13.032 1.00 90.38 105 GLU A CA 1
ATOM 821 C C . GLU A 1 105 ? -19.764 13.750 12.796 1.00 90.38 105 GLU A C 1
ATOM 823 O O . GLU A 1 105 ? -18.833 13.042 12.413 1.00 90.38 105 GLU A O 1
ATOM 828 N N . LEU A 1 106 ? -20.970 13.215 13.034 1.00 92.62 106 LEU A N 1
ATOM 829 C CA . LEU A 1 106 ? -21.206 11.777 12.862 1.00 92.62 106 LEU A CA 1
ATOM 830 C C . LEU A 1 106 ? -21.240 11.366 11.381 1.00 92.62 106 LEU A C 1
ATOM 832 O O . LEU A 1 106 ? -20.842 10.250 11.039 1.00 92.62 106 LEU A O 1
ATOM 836 N N . ARG A 1 107 ? -21.727 12.245 10.498 1.00 92.69 107 ARG A N 1
ATOM 837 C CA . ARG A 1 107 ? -21.728 12.008 9.046 1.00 92.69 107 ARG A CA 1
ATOM 838 C C . ARG A 1 107 ? -20.316 12.075 8.472 1.00 92.69 107 ARG A C 1
ATOM 840 O O . ARG A 1 107 ? -19.983 11.238 7.639 1.00 92.69 107 ARG A O 1
ATOM 847 N N . GLU A 1 108 ? -19.495 13.004 8.950 1.00 91.31 108 GLU A N 1
ATOM 848 C CA . GLU A 1 108 ? -18.069 13.077 8.618 1.00 91.31 108 GLU A CA 1
ATOM 849 C C . GLU A 1 108 ? -17.332 11.810 9.073 1.00 91.31 108 GLU A C 1
ATOM 851 O O . GLU A 1 108 ? -16.644 11.173 8.277 1.00 91.31 108 GLU A O 1
ATOM 856 N N . GLU A 1 109 ? -17.569 11.346 10.306 1.00 90.81 109 GLU A N 1
ATOM 857 C CA . GLU A 1 109 ? -16.998 10.086 10.794 1.00 90.81 109 GLU A CA 1
ATOM 858 C C . GLU A 1 109 ? -17.391 8.896 9.906 1.00 90.81 109 GLU A C 1
ATOM 860 O O . GLU A 1 109 ? -16.546 8.061 9.581 1.00 90.81 109 GLU A O 1
ATOM 865 N N . LEU A 1 110 ? -18.663 8.797 9.501 1.00 93.31 110 LEU A N 1
ATOM 866 C CA . LEU A 1 110 ? -19.110 7.749 8.583 1.00 93.31 110 LEU A CA 1
ATOM 867 C C . LEU A 1 110 ? -18.381 7.838 7.236 1.00 93.31 110 LEU A C 1
ATOM 869 O O . LEU A 1 110 ? -17.935 6.806 6.728 1.00 93.31 110 LEU A O 1
ATOM 873 N N . ASN A 1 111 ? -18.248 9.044 6.674 1.00 92.25 111 ASN A N 1
ATOM 874 C CA . ASN A 1 111 ? -17.532 9.242 5.419 1.00 92.25 111 ASN A CA 1
ATOM 875 C C . ASN A 1 111 ? -16.085 8.773 5.548 1.00 92.25 111 ASN A C 1
ATOM 877 O O . ASN A 1 111 ? -15.646 7.947 4.753 1.00 92.25 111 ASN A O 1
ATOM 881 N N . ASN A 1 112 ? -15.394 9.182 6.607 1.00 91.25 112 ASN A N 1
ATOM 882 C CA . ASN A 1 112 ? -14.009 8.802 6.859 1.00 91.25 112 ASN A CA 1
ATOM 883 C C . ASN A 1 112 ? -13.837 7.291 7.056 1.00 91.25 112 ASN A C 1
ATOM 885 O O . ASN A 1 112 ? -12.898 6.694 6.528 1.00 91.25 112 ASN A O 1
ATOM 889 N N . LEU A 1 113 ? -14.784 6.620 7.717 1.00 91.81 113 LEU A N 1
ATOM 890 C CA . LEU A 1 113 ? -14.777 5.159 7.830 1.00 91.81 113 LEU A CA 1
ATOM 891 C C . LEU A 1 113 ? -14.933 4.450 6.477 1.00 91.81 113 LEU A C 1
ATOM 893 O O . LEU A 1 113 ? -14.293 3.414 6.257 1.00 91.81 113 LEU A O 1
ATOM 897 N N . ILE A 1 114 ? -15.785 4.967 5.591 1.00 93.12 114 ILE A N 1
ATOM 898 C CA . ILE A 1 114 ? -16.044 4.375 4.272 1.00 93.12 114 ILE A CA 1
ATOM 899 C C . ILE A 1 114 ? -14.905 4.690 3.299 1.00 93.12 114 ILE A C 1
ATOM 901 O O . ILE A 1 114 ? -14.434 3.769 2.634 1.00 93.12 114 ILE A O 1
ATOM 905 N N . LEU A 1 115 ? -14.400 5.927 3.272 1.00 92.50 115 LEU A N 1
ATOM 906 C CA . LEU A 1 115 ? -13.239 6.327 2.471 1.00 92.50 115 LEU A CA 1
ATOM 907 C C . LEU A 1 115 ? -12.006 5.503 2.841 1.00 92.50 115 LEU A C 1
ATOM 909 O O . LEU A 1 115 ? -11.394 4.898 1.966 1.00 92.50 115 LEU A O 1
ATOM 913 N N . GLU A 1 116 ? -11.710 5.350 4.133 1.00 92.31 116 GLU A N 1
ATOM 914 C CA . GLU A 1 116 ? -10.608 4.497 4.585 1.00 92.31 116 GLU A CA 1
ATOM 915 C C . GLU A 1 116 ? -10.821 3.029 4.168 1.00 92.31 116 GLU A C 1
ATOM 917 O O . GLU A 1 116 ? -9.889 2.351 3.739 1.00 92.31 116 GLU A O 1
ATOM 922 N N . SER A 1 117 ? -12.058 2.523 4.233 1.00 91.44 117 SER A N 1
ATOM 923 C CA . SER A 1 117 ? -12.370 1.144 3.819 1.00 91.44 117 SER A CA 1
ATOM 924 C C . SER A 1 117 ? -12.257 0.933 2.303 1.00 91.44 117 SER A C 1
ATOM 926 O O . SER A 1 117 ? -11.901 -0.161 1.865 1.00 91.44 117 SER A O 1
ATOM 928 N N . MET A 1 118 ? -12.575 1.956 1.507 1.00 93.06 118 MET A N 1
ATOM 929 C CA . MET A 1 118 ? -12.619 1.899 0.044 1.00 93.06 118 MET A CA 1
ATOM 930 C C . MET A 1 118 ? -11.260 2.231 -0.588 1.00 93.06 118 MET A C 1
ATOM 932 O O . MET A 1 118 ? -10.788 1.503 -1.459 1.00 93.06 118 MET A O 1
ATOM 936 N N . PHE A 1 119 ? -10.602 3.291 -0.117 1.00 91.81 119 PHE A N 1
ATOM 937 C CA . PHE A 1 119 ? -9.385 3.869 -0.693 1.00 91.81 119 PHE A CA 1
ATOM 938 C C . PHE A 1 119 ? -8.135 3.713 0.180 1.00 91.81 119 PHE A C 1
ATOM 940 O O . PHE A 1 119 ? -7.036 3.978 -0.307 1.00 91.81 119 PHE A O 1
ATOM 947 N N . SER A 1 120 ? -8.270 3.245 1.430 1.00 91.06 120 SER A N 1
ATOM 948 C CA . SER A 1 120 ? -7.169 3.184 2.416 1.00 91.06 120 SER A CA 1
ATOM 949 C C . SER A 1 120 ? -6.565 4.553 2.765 1.00 91.06 120 SER A C 1
ATOM 951 O O . SER A 1 120 ? -5.388 4.638 3.117 1.00 91.06 120 SER A O 1
ATOM 953 N N . THR A 1 121 ? -7.351 5.615 2.590 1.00 91.44 121 THR A N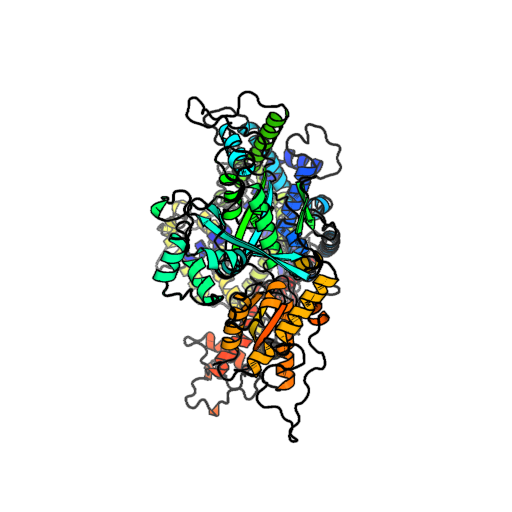 1
ATOM 954 C CA . THR A 1 121 ? -7.055 6.985 3.016 1.00 91.44 121 THR A CA 1
ATOM 955 C C . THR A 1 121 ? -8.368 7.758 3.151 1.00 91.44 121 THR A C 1
ATOM 957 O O . THR A 1 121 ? -9.338 7.443 2.457 1.00 91.44 121 THR A O 1
ATOM 960 N N . THR A 1 122 ? -8.392 8.782 4.003 1.00 91.12 122 THR A N 1
ATOM 961 C CA . THR A 1 122 ? -9.472 9.784 4.061 1.00 91.12 122 THR A CA 1
ATOM 962 C C . THR A 1 122 ? -9.138 11.043 3.261 1.00 91.12 122 THR A C 1
ATOM 964 O O . THR A 1 122 ? -10.037 11.797 2.916 1.00 91.12 122 THR A O 1
ATOM 967 N N . ASP A 1 123 ? -7.862 11.241 2.911 1.00 89.38 123 ASP A N 1
ATOM 968 C CA . ASP A 1 123 ? -7.394 12.430 2.199 1.00 89.38 123 ASP A CA 1
ATOM 969 C C . ASP A 1 123 ? -7.963 12.501 0.775 1.00 89.38 123 ASP A C 1
ATOM 971 O O . ASP A 1 123 ? -7.551 11.766 -0.131 1.00 89.38 123 ASP A O 1
ATOM 975 N N . VAL A 1 124 ? -8.899 13.428 0.588 1.00 86.44 124 VAL A N 1
ATOM 976 C CA . VAL A 1 124 ? -9.589 13.670 -0.680 1.00 86.44 124 VAL A CA 1
ATOM 977 C C . VAL A 1 124 ? -8.628 14.144 -1.764 1.00 86.44 124 VAL A C 1
ATOM 979 O O . VAL A 1 124 ? -8.820 13.773 -2.920 1.00 86.44 124 VAL A O 1
ATOM 982 N N . GLU A 1 125 ? -7.566 14.882 -1.427 1.00 84.06 125 GLU A N 1
ATOM 983 C CA . GLU A 1 125 ? -6.569 15.303 -2.419 1.00 84.06 125 GLU A CA 1
ATOM 984 C C . GLU A 1 125 ? -5.801 14.097 -2.960 1.00 84.06 125 GLU A C 1
ATOM 986 O O . GLU A 1 125 ? -5.660 13.942 -4.173 1.00 84.06 125 GLU A O 1
ATOM 991 N N . THR A 1 126 ? -5.418 13.155 -2.094 1.00 86.12 126 THR A N 1
ATOM 992 C CA . THR A 1 126 ? -4.853 11.875 -2.542 1.00 86.12 126 THR A CA 1
ATOM 993 C C . THR A 1 126 ? -5.833 11.092 -3.427 1.00 86.12 126 THR A C 1
ATOM 995 O O . THR A 1 126 ? -5.416 10.513 -4.431 1.00 86.12 126 THR A O 1
ATOM 998 N N . ILE A 1 127 ? -7.128 11.071 -3.093 1.00 86.81 127 ILE A N 1
ATOM 999 C CA . ILE A 1 127 ? -8.150 10.351 -3.876 1.00 86.81 127 ILE A CA 1
ATOM 1000 C C . ILE A 1 127 ? -8.380 11.015 -5.242 1.00 86.81 127 ILE A C 1
ATOM 1002 O O . ILE A 1 127 ? -8.519 10.306 -6.236 1.00 86.81 127 ILE A O 1
ATOM 1006 N N . LYS A 1 128 ? -8.357 12.352 -5.333 1.00 84.50 128 LYS A N 1
ATOM 1007 C CA . LYS A 1 128 ? -8.451 13.101 -6.603 1.00 84.50 128 LYS A CA 1
ATOM 1008 C C . LYS A 1 128 ? -7.340 12.731 -7.584 1.00 84.50 128 LYS A C 1
ATOM 1010 O O . LYS A 1 128 ? -7.557 12.751 -8.793 1.00 84.50 128 LYS A O 1
ATOM 1015 N N . LEU A 1 129 ? -6.163 12.379 -7.068 1.00 81.56 129 LEU A N 1
ATOM 1016 C CA . LEU A 1 129 ? -5.024 11.935 -7.871 1.00 81.56 129 LEU A CA 1
ATOM 1017 C C . LEU A 1 129 ? -5.168 10.485 -8.363 1.00 81.56 129 LEU A C 1
ATOM 1019 O O . LEU A 1 129 ? -4.341 10.010 -9.145 1.00 81.56 129 LEU A O 1
ATOM 1023 N N . PHE A 1 130 ? -6.193 9.743 -7.928 1.00 85.19 130 PHE A N 1
ATOM 1024 C CA . PHE A 1 130 ? -6.435 8.401 -8.444 1.00 85.19 130 PHE A CA 1
ATOM 1025 C C . PHE A 1 130 ? -7.018 8.483 -9.855 1.00 85.19 130 PHE A C 1
ATOM 1027 O O . PHE A 1 130 ? -8.075 9.063 -10.091 1.00 85.19 130 PHE A O 1
ATOM 1034 N N . GLY A 1 131 ? -6.342 7.838 -10.807 1.00 82.56 131 GLY A N 1
ATOM 1035 C CA . GLY A 1 131 ? -6.900 7.626 -12.140 1.00 82.56 131 GLY A CA 1
ATOM 1036 C C . GLY A 1 131 ? -8.193 6.802 -12.097 1.00 82.56 131 GLY A C 1
ATOM 1037 O O . GLY A 1 131 ? -8.416 6.008 -11.178 1.00 82.56 131 GLY A O 1
ATOM 1038 N N . SER A 1 132 ? -9.012 6.941 -13.136 1.00 87.69 132 SER A N 1
ATOM 1039 C CA . SER A 1 132 ? -10.320 6.289 -13.308 1.00 87.69 132 SER A CA 1
ATOM 1040 C C . SER A 1 132 ? -10.306 4.784 -13.020 1.00 87.69 132 SER A C 1
ATOM 1042 O O . SER A 1 132 ? -11.112 4.311 -12.217 1.00 87.69 132 SER A O 1
ATOM 1044 N N . LEU A 1 133 ? -9.347 4.036 -13.578 1.00 89.69 133 LEU A N 1
ATOM 1045 C CA . LEU A 1 133 ? -9.196 2.601 -13.313 1.00 89.69 133 LEU A CA 1
ATOM 1046 C C . LEU A 1 133 ? -8.953 2.291 -11.825 1.00 89.69 133 LEU A C 1
ATOM 1048 O O . LEU A 1 133 ? -9.540 1.357 -11.282 1.00 89.69 133 LEU A O 1
ATOM 1052 N N . ARG A 1 134 ? -8.104 3.069 -11.139 1.00 89.81 134 ARG A N 1
ATOM 1053 C CA . ARG A 1 134 ? -7.804 2.852 -9.714 1.00 89.81 134 ARG A CA 1
ATOM 1054 C C . ARG A 1 134 ? -9.033 3.116 -8.850 1.00 89.81 134 ARG A C 1
ATOM 1056 O O . ARG A 1 134 ? -9.315 2.322 -7.953 1.00 89.81 134 ARG A O 1
ATOM 1063 N N . THR A 1 135 ? -9.771 4.179 -9.153 1.00 91.69 135 THR A N 1
ATOM 1064 C CA . THR A 1 135 ? -11.034 4.508 -8.486 1.00 91.69 135 THR A CA 1
ATOM 1065 C C . THR A 1 135 ? -12.064 3.400 -8.687 1.00 91.69 135 THR A C 1
ATOM 1067 O O . THR A 1 135 ? -12.620 2.896 -7.714 1.00 91.69 135 THR A O 1
ATOM 1070 N N . GLN A 1 136 ? -12.245 2.936 -9.926 1.00 93.00 136 GLN A N 1
ATOM 1071 C CA . GLN A 1 136 ? -13.142 1.827 -10.250 1.00 93.00 136 GLN A CA 1
ATOM 1072 C C . GLN A 1 136 ? -12.792 0.554 -9.467 1.00 93.00 136 GLN A C 1
ATOM 1074 O O . GLN A 1 136 ? -13.668 -0.046 -8.847 1.00 93.00 136 GLN A O 1
ATOM 1079 N N . VAL A 1 137 ? -11.516 0.155 -9.455 1.00 93.38 137 VAL A N 1
ATOM 1080 C CA . VAL A 1 137 ? -11.052 -1.045 -8.741 1.00 93.38 137 VAL A CA 1
ATOM 1081 C C . VAL A 1 137 ? -11.249 -0.923 -7.229 1.00 93.38 137 VAL A C 1
ATOM 1083 O O . VAL A 1 137 ? -11.615 -1.906 -6.582 1.00 93.38 137 VAL A O 1
ATOM 1086 N N . ALA A 1 138 ? -11.029 0.260 -6.655 1.00 93.81 138 ALA A N 1
ATOM 1087 C CA . ALA A 1 138 ? -11.261 0.520 -5.236 1.00 93.81 138 ALA A CA 1
ATOM 1088 C C . ALA A 1 138 ? -12.746 0.371 -4.863 1.00 93.81 138 ALA A C 1
ATOM 1090 O O . ALA A 1 138 ? -13.076 -0.388 -3.947 1.00 93.81 138 ALA A O 1
ATOM 1091 N N . VAL A 1 139 ? -13.643 1.008 -5.626 1.00 94.75 139 VAL A N 1
ATOM 1092 C CA . VAL A 1 139 ? -15.099 0.887 -5.441 1.00 94.75 139 VAL A CA 1
ATOM 1093 C C . VAL A 1 139 ? -15.539 -0.566 -5.610 1.00 94.75 139 VAL A C 1
ATOM 1095 O O . VAL A 1 139 ? -16.280 -1.092 -4.782 1.00 94.75 139 VAL A O 1
ATOM 1098 N N . GLU A 1 140 ? -15.048 -1.259 -6.637 1.00 93.81 140 GLU A N 1
ATOM 1099 C CA . GLU A 1 140 ? -15.452 -2.636 -6.903 1.00 93.81 140 GLU A CA 1
ATOM 1100 C C . GLU A 1 140 ? -15.029 -3.602 -5.787 1.00 93.81 140 GLU A C 1
ATOM 1102 O O . GLU A 1 140 ? -15.832 -4.420 -5.331 1.00 93.81 140 GLU A O 1
ATOM 1107 N N . ARG A 1 141 ? -13.789 -3.475 -5.298 1.00 93.88 141 ARG A N 1
ATOM 1108 C CA . ARG A 1 141 ? -13.287 -4.237 -4.144 1.00 93.88 141 ARG A CA 1
ATOM 1109 C C . ARG A 1 141 ? -14.119 -3.986 -2.900 1.00 93.88 141 ARG A C 1
ATOM 1111 O O . ARG A 1 141 ? -14.428 -4.933 -2.172 1.00 93.88 141 ARG A O 1
ATOM 1118 N N . PHE A 1 142 ? -14.464 -2.725 -2.658 1.00 94.56 142 PHE A N 1
ATOM 1119 C CA . PHE A 1 142 ? -15.290 -2.342 -1.529 1.00 94.56 142 PHE A CA 1
ATOM 1120 C C . PHE A 1 142 ? -16.678 -2.979 -1.627 1.00 94.56 142 PHE A C 1
ATOM 1122 O O . PHE A 1 142 ? -17.089 -3.667 -0.694 1.00 94.56 142 PHE A O 1
ATOM 1129 N N . VAL A 1 143 ? -17.358 -2.864 -2.769 1.00 94.12 143 VAL A N 1
ATOM 1130 C CA . VAL A 1 143 ? -18.685 -3.465 -2.966 1.00 94.12 143 VAL A CA 1
ATOM 1131 C C . VAL A 1 143 ? -18.646 -4.990 -2.856 1.00 94.12 143 VAL A C 1
ATOM 1133 O O . VAL A 1 143 ? -19.517 -5.568 -2.206 1.00 94.12 143 VAL A O 1
ATOM 1136 N N . ASP A 1 144 ? -17.621 -5.656 -3.398 1.00 92.12 144 ASP A N 1
ATOM 1137 C CA . ASP A 1 144 ? -17.440 -7.102 -3.203 1.00 92.12 144 ASP A CA 1
ATOM 1138 C C . ASP A 1 144 ? -17.257 -7.458 -1.728 1.00 92.12 144 ASP A C 1
ATOM 1140 O O . ASP A 1 144 ? -17.833 -8.442 -1.258 1.00 92.12 144 ASP A O 1
ATOM 1144 N N . SER A 1 145 ? -16.525 -6.642 -0.964 1.00 89.94 145 SER A N 1
ATOM 1145 C CA . SER A 1 145 ? -16.390 -6.840 0.480 1.00 89.94 145 SER A CA 1
ATOM 1146 C C . SER A 1 145 ? -17.731 -6.687 1.212 1.00 89.94 145 SER A C 1
ATOM 1148 O O . SER A 1 145 ? -18.083 -7.555 2.013 1.00 89.94 145 SER A O 1
ATOM 1150 N N . VAL A 1 146 ? -18.536 -5.676 0.868 1.00 89.56 146 VAL A N 1
ATOM 1151 C CA . VAL A 1 146 ? -19.877 -5.459 1.435 1.00 89.56 146 VAL A CA 1
ATOM 1152 C C . VAL A 1 146 ? -20.804 -6.627 1.080 1.00 89.56 146 VAL A C 1
ATOM 1154 O O . VAL A 1 146 ? -21.478 -7.171 1.956 1.00 89.56 146 VAL A O 1
ATOM 1157 N N . PHE A 1 147 ? -20.765 -7.107 -0.166 1.00 86.69 147 PHE A N 1
ATOM 1158 C CA . PHE A 1 147 ? -21.524 -8.280 -0.608 1.00 86.69 147 PHE A CA 1
ATOM 1159 C C . PHE A 1 147 ? -21.112 -9.557 0.135 1.00 86.69 147 PHE A C 1
ATOM 1161 O O . PHE A 1 147 ? -21.963 -10.376 0.478 1.00 86.69 147 PHE A O 1
ATOM 1168 N N . THR A 1 148 ? -19.821 -9.740 0.439 1.00 82.00 148 THR A N 1
ATOM 1169 C CA . THR A 1 148 ? -19.380 -10.905 1.227 1.00 82.00 148 THR A CA 1
ATOM 1170 C C . THR A 1 148 ? -19.863 -10.882 2.677 1.00 82.00 148 THR A C 1
ATOM 1172 O O . THR A 1 148 ? -19.994 -11.946 3.284 1.00 82.00 148 THR A O 1
ATOM 1175 N N . LEU A 1 149 ? -20.148 -9.700 3.231 1.00 81.31 149 LEU A N 1
ATOM 1176 C CA . LEU A 1 149 ? -20.745 -9.548 4.560 1.00 81.31 149 LEU A CA 1
ATOM 1177 C C . LEU A 1 149 ? -22.268 -9.707 4.524 1.00 81.31 149 LEU A C 1
ATOM 1179 O O . LEU A 1 149 ? -22.854 -10.239 5.468 1.00 81.31 149 LEU A O 1
ATOM 1183 N N . ASN A 1 150 ? -22.905 -9.284 3.432 1.00 81.12 150 ASN A N 1
ATOM 1184 C CA . ASN A 1 150 ? -24.338 -9.412 3.232 1.00 81.12 150 ASN A CA 1
ATOM 1185 C C . ASN A 1 150 ? -24.677 -9.762 1.776 1.00 81.12 150 ASN A C 1
ATOM 1187 O O . ASN A 1 150 ? -24.850 -8.885 0.931 1.00 81.12 150 ASN A O 1
ATOM 1191 N N . ASN A 1 151 ? -24.854 -11.053 1.495 1.00 78.75 151 ASN A N 1
ATOM 1192 C CA . ASN A 1 151 ? -25.133 -11.543 0.142 1.00 78.75 151 ASN A CA 1
ATOM 1193 C C . ASN A 1 151 ? -26.554 -11.229 -0.371 1.00 78.75 151 ASN A C 1
ATOM 1195 O O . ASN A 1 151 ? -26.901 -11.640 -1.478 1.00 78.75 151 ASN A O 1
ATOM 1199 N N . SER A 1 152 ? -27.383 -10.528 0.414 1.00 78.19 152 SER A N 1
ATOM 1200 C CA . SER A 1 152 ? -28.727 -10.115 0.000 1.00 78.19 152 SER A CA 1
ATOM 1201 C C . SER A 1 152 ? -28.764 -8.783 -0.751 1.00 78.19 152 SER A C 1
ATOM 1203 O O . SER A 1 152 ? -29.837 -8.399 -1.213 1.00 78.19 152 SER A O 1
ATOM 1205 N N . ILE A 1 153 ? -27.656 -8.038 -0.802 1.00 85.06 153 ILE A N 1
ATOM 1206 C CA . ILE A 1 153 ? -27.602 -6.736 -1.480 1.00 85.06 153 ILE A CA 1
ATOM 1207 C C . ILE A 1 153 ? -27.580 -6.913 -3.002 1.00 85.06 153 ILE A C 1
ATOM 1209 O O . ILE A 1 153 ? -27.018 -7.885 -3.517 1.00 85.06 153 ILE A O 1
ATOM 1213 N N . ASN A 1 154 ? -28.137 -5.946 -3.735 1.00 88.31 154 ASN A N 1
ATOM 1214 C CA . ASN A 1 154 ? -27.943 -5.886 -5.179 1.00 88.31 154 ASN A CA 1
ATOM 1215 C C . ASN A 1 154 ? -26.560 -5.302 -5.482 1.00 88.31 154 ASN A C 1
ATOM 1217 O O . ASN A 1 154 ? -26.368 -4.093 -5.558 1.00 88.31 154 ASN A O 1
ATOM 1221 N N . ARG A 1 155 ? -25.586 -6.198 -5.629 1.00 89.62 155 ARG A N 1
ATOM 1222 C CA . ARG A 1 155 ? -24.176 -5.853 -5.806 1.00 89.62 155 ARG A CA 1
ATOM 1223 C C . ARG A 1 155 ? -23.913 -4.947 -7.015 1.00 89.62 155 ARG A C 1
ATOM 1225 O O . ARG A 1 155 ? -23.122 -4.021 -6.900 1.00 89.62 155 ARG A O 1
ATOM 1232 N N . GLU A 1 156 ? -24.535 -5.219 -8.164 1.00 89.56 156 GLU A N 1
ATOM 1233 C CA . GLU A 1 156 ? -24.260 -4.431 -9.376 1.00 89.56 156 GLU A CA 1
ATOM 1234 C C . GLU A 1 156 ? -24.871 -3.030 -9.289 1.00 89.56 156 GLU A C 1
ATOM 1236 O O . GLU A 1 156 ? -24.214 -2.065 -9.655 1.00 89.56 156 GLU A O 1
ATOM 1241 N N . GLU A 1 157 ? -26.078 -2.913 -8.727 1.00 92.00 157 GLU A N 1
ATOM 1242 C CA . GLU A 1 157 ? -26.727 -1.619 -8.469 1.00 92.00 157 GLU A CA 1
ATOM 1243 C C . GLU A 1 157 ? -25.895 -0.775 -7.496 1.00 92.00 157 GLU A C 1
ATOM 1245 O O . GLU A 1 157 ? -25.554 0.358 -7.818 1.00 92.00 157 GLU A O 1
ATOM 1250 N N . LEU A 1 158 ? -25.447 -1.361 -6.378 1.00 93.12 158 LEU A N 1
ATOM 1251 C CA . LEU A 1 158 ? -24.592 -0.662 -5.416 1.00 93.12 158 LEU A CA 1
ATOM 1252 C C . LEU A 1 158 ? -23.252 -0.223 -6.032 1.00 93.12 158 LEU A C 1
ATOM 1254 O O . LEU A 1 158 ? -22.759 0.860 -5.725 1.00 93.12 158 LEU A O 1
ATOM 1258 N N . PHE A 1 159 ? -22.649 -1.049 -6.893 1.00 93.56 159 PHE A N 1
ATOM 1259 C CA . PHE A 1 159 ? -21.415 -0.694 -7.599 1.00 93.56 159 PHE A CA 1
ATOM 1260 C C . PHE A 1 159 ? -21.614 0.479 -8.562 1.00 93.56 159 PHE A C 1
ATOM 1262 O O . PHE A 1 159 ? -20.829 1.425 -8.515 1.00 93.56 159 PHE A O 1
ATOM 1269 N N . GLU A 1 160 ? -22.648 0.435 -9.406 1.00 92.69 160 GLU A N 1
ATOM 1270 C CA . GLU A 1 160 ? -22.945 1.514 -10.354 1.00 92.69 160 GLU A CA 1
ATOM 1271 C C . GLU A 1 160 ? -23.239 2.834 -9.627 1.00 92.69 160 GLU A C 1
ATOM 1273 O O . GLU A 1 160 ? -22.673 3.867 -9.989 1.00 92.69 160 GLU A O 1
ATOM 1278 N N . GLU A 1 161 ? -24.067 2.799 -8.579 1.00 93.12 161 GLU A N 1
ATOM 1279 C CA . GLU A 1 161 ? -24.427 3.992 -7.809 1.00 93.12 161 GLU A CA 1
ATOM 1280 C C . GLU A 1 161 ? -23.226 4.580 -7.058 1.00 93.12 161 GLU A C 1
ATOM 1282 O O . GLU A 1 161 ? -22.993 5.786 -7.132 1.00 93.12 161 GLU A O 1
ATOM 1287 N N . LEU A 1 162 ? -22.417 3.751 -6.384 1.00 93.75 162 LEU A N 1
ATOM 1288 C CA . LEU A 1 162 ? -21.236 4.246 -5.672 1.00 93.75 162 LEU A CA 1
ATOM 1289 C C . LEU A 1 162 ? -20.161 4.773 -6.615 1.00 93.75 162 LEU A C 1
ATOM 1291 O O . LEU A 1 162 ? -19.519 5.770 -6.292 1.00 93.75 162 LEU A O 1
ATOM 1295 N N . LEU A 1 163 ? -19.949 4.134 -7.768 1.00 92.38 163 LEU A N 1
ATOM 1296 C CA . LEU A 1 163 ? -18.951 4.597 -8.726 1.00 92.38 163 LEU A CA 1
ATOM 1297 C C . LEU A 1 163 ? -19.340 5.959 -9.318 1.00 92.38 163 LEU A C 1
ATOM 1299 O O . LEU A 1 163 ? -18.489 6.844 -9.411 1.00 92.38 163 LEU A O 1
ATOM 1303 N N . ASP A 1 164 ? -20.607 6.151 -9.695 1.00 90.69 164 ASP A N 1
ATOM 1304 C CA . ASP A 1 164 ? -21.112 7.451 -10.167 1.00 90.69 164 ASP A CA 1
ATOM 1305 C C . ASP A 1 164 ? -21.004 8.522 -9.071 1.00 90.69 164 ASP A C 1
ATOM 1307 O O . ASP A 1 164 ? -20.525 9.635 -9.307 1.00 90.69 164 ASP A O 1
ATOM 1311 N N . HIS A 1 165 ? -21.368 8.159 -7.842 1.00 90.06 165 HIS A N 1
ATOM 1312 C CA . HIS A 1 165 ? -21.322 9.057 -6.696 1.00 90.06 165 HIS A CA 1
ATOM 1313 C C . HIS A 1 165 ? -19.902 9.511 -6.353 1.00 90.06 165 HIS A C 1
ATOM 1315 O O . HIS A 1 165 ? -19.645 10.705 -6.218 1.00 90.06 165 HIS A O 1
ATOM 1321 N N . VAL A 1 166 ? -18.951 8.580 -6.277 1.00 89.69 166 VAL A N 1
ATOM 1322 C CA . VAL A 1 166 ? -17.535 8.895 -6.039 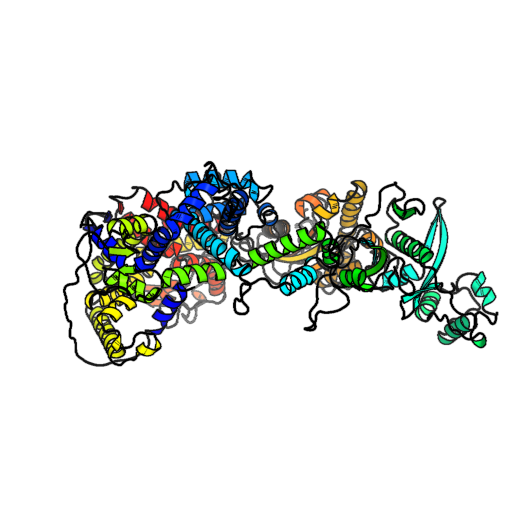1.00 89.69 166 VAL A CA 1
ATOM 1323 C C . VAL A 1 166 ? -16.984 9.791 -7.142 1.00 89.69 166 VAL A C 1
ATOM 1325 O O . VAL A 1 166 ? -16.291 10.750 -6.836 1.00 89.69 166 VAL A O 1
ATOM 1328 N N . ASN A 1 167 ? -17.310 9.532 -8.410 1.00 85.62 167 ASN A N 1
ATOM 1329 C CA . ASN A 1 167 ? -16.806 10.338 -9.526 1.00 85.62 167 ASN A CA 1
ATOM 1330 C C . ASN A 1 167 ? -17.394 11.760 -9.575 1.00 85.62 167 ASN A C 1
ATOM 1332 O O . ASN A 1 167 ? -16.854 12.618 -10.275 1.00 85.62 167 ASN A O 1
ATOM 1336 N N . THR A 1 168 ? -18.498 12.022 -8.870 1.00 84.88 168 THR A N 1
ATOM 1337 C CA . THR A 1 168 ? -19.192 13.320 -8.886 1.00 84.88 168 THR A CA 1
ATOM 1338 C C . THR A 1 168 ? -19.035 14.133 -7.598 1.00 84.88 168 THR A C 1
ATOM 1340 O O . THR A 1 168 ? -19.275 15.340 -7.632 1.00 84.88 168 THR A O 1
ATOM 1343 N N . SER A 1 169 ? -18.579 13.519 -6.501 1.00 77.81 169 SER A N 1
ATOM 1344 C CA . SER A 1 169 ? -18.528 14.118 -5.154 1.00 77.81 169 SER A CA 1
ATOM 1345 C C . SER A 1 169 ? -17.108 14.473 -4.667 1.00 77.81 169 SER A C 1
ATOM 1347 O O . SER A 1 169 ? -16.841 14.441 -3.472 1.00 77.81 169 SER A O 1
ATOM 1349 N N . LEU A 1 170 ? -16.181 14.820 -5.567 1.00 66.81 170 LEU A N 1
ATOM 1350 C CA . LEU A 1 170 ? -14.747 14.968 -5.259 1.00 66.81 170 LEU A CA 1
ATOM 1351 C C . LEU A 1 170 ? -14.305 16.360 -4.776 1.00 66.81 170 LEU A C 1
ATOM 1353 O O . LEU A 1 170 ? -13.161 16.699 -5.012 1.00 66.81 170 LEU A O 1
ATOM 1357 N N . GLU A 1 171 ? -15.116 17.206 -4.143 1.00 70.62 171 GLU A N 1
ATOM 1358 C CA . GLU A 1 171 ? -14.609 18.530 -3.709 1.00 70.62 171 GLU A CA 1
ATOM 1359 C C . GLU A 1 171 ? -14.071 18.507 -2.269 1.00 70.62 171 GLU A C 1
ATOM 1361 O O . GLU A 1 171 ? -12.930 18.922 -2.048 1.00 70.62 171 GLU A O 1
ATOM 1366 N N . THR A 1 172 ? -14.842 17.972 -1.316 1.00 66.62 172 THR A N 1
ATOM 1367 C CA . THR A 1 172 ? -14.493 17.875 0.116 1.00 66.62 172 THR A CA 1
ATOM 1368 C C . THR A 1 172 ? -14.964 16.553 0.750 1.00 66.62 172 THR A C 1
ATOM 1370 O O . THR A 1 172 ? -15.817 15.865 0.191 1.00 66.62 172 THR A O 1
ATOM 1373 N N . GLU A 1 173 ? -14.449 16.189 1.938 1.00 66.06 173 GLU A N 1
ATOM 1374 C CA . GLU A 1 173 ? -14.870 14.975 2.679 1.00 66.06 173 GLU A CA 1
ATOM 1375 C C . GLU A 1 173 ? -16.385 14.959 2.969 1.00 66.06 173 GLU A C 1
ATOM 1377 O O . GLU A 1 173 ? -17.028 13.905 2.943 1.00 66.06 173 GLU A O 1
ATOM 1382 N N . GLU A 1 174 ? -16.990 16.129 3.190 1.00 68.88 174 GLU A N 1
ATOM 1383 C CA . GLU A 1 174 ? -18.424 16.283 3.468 1.00 68.88 174 GLU A CA 1
ATOM 1384 C C . GLU A 1 174 ? -19.317 15.997 2.244 1.00 68.88 174 GLU A C 1
ATOM 1386 O O . GLU A 1 174 ? -20.496 15.651 2.396 1.00 68.88 174 GLU A O 1
ATOM 1391 N N . ASP A 1 175 ? -18.775 16.093 1.026 1.00 75.31 175 ASP A N 1
ATOM 1392 C CA . ASP A 1 175 ? -19.547 15.944 -0.212 1.00 75.31 175 ASP A CA 1
ATOM 1393 C C . ASP A 1 175 ? -19.924 14.489 -0.512 1.00 75.31 175 ASP A C 1
ATOM 1395 O O . ASP A 1 175 ? -20.927 14.241 -1.185 1.00 75.31 175 ASP A O 1
ATOM 1399 N N . PHE A 1 176 ? -19.195 13.521 0.056 1.00 82.75 176 PHE A N 1
ATOM 1400 C CA . PHE A 1 176 ? -19.411 12.095 -0.192 1.00 82.75 176 PHE A CA 1
ATOM 1401 C C . PHE A 1 176 ? -20.699 11.527 0.397 1.00 82.75 176 PHE A C 1
ATOM 1403 O O . PHE A 1 176 ? -21.135 10.488 -0.068 1.00 82.75 176 PHE A O 1
ATOM 1410 N N . LYS A 1 177 ? -21.323 12.154 1.398 1.00 87.75 177 LYS A N 1
ATOM 1411 C CA . LYS A 1 177 ? -22.683 11.823 1.886 1.00 87.75 177 LYS A CA 1
ATOM 1412 C C . LYS A 1 177 ? -23.063 10.329 1.891 1.00 87.75 177 LYS A C 1
ATOM 1414 O O . LYS A 1 177 ? -24.183 9.969 1.529 1.00 87.75 177 LYS A O 1
ATOM 1419 N N . PHE A 1 178 ? -22.173 9.440 2.340 1.00 90.94 178 PHE A N 1
ATOM 1420 C CA . PHE A 1 178 ? -22.423 7.997 2.236 1.00 90.94 178 PHE A CA 1
ATOM 1421 C C . PHE A 1 178 ? -23.593 7.520 3.113 1.00 90.94 178 PHE A C 1
ATOM 1423 O O . PHE A 1 178 ? -24.083 6.405 2.948 1.00 90.94 178 PHE A O 1
ATOM 1430 N N . PHE A 1 179 ? -24.087 8.380 4.009 1.00 89.19 179 PHE A N 1
ATOM 1431 C CA . PHE A 1 179 ? -25.311 8.156 4.774 1.00 89.19 179 PHE A CA 1
ATOM 1432 C C . PHE A 1 179 ? -26.577 8.015 3.908 1.00 89.19 179 PHE A C 1
ATOM 1434 O O . PHE A 1 179 ? -27.608 7.609 4.434 1.00 89.19 179 PHE A O 1
ATOM 1441 N N . GLU A 1 180 ? -26.528 8.358 2.616 1.00 88.62 180 GLU A N 1
ATOM 1442 C CA . GLU A 1 180 ? -27.643 8.176 1.674 1.00 88.62 180 GLU A CA 1
ATOM 1443 C C . GLU A 1 180 ? -27.763 6.728 1.146 1.00 88.62 180 GLU A C 1
ATOM 1445 O O . GLU A 1 180 ? -28.769 6.396 0.522 1.00 88.62 180 GLU A O 1
ATOM 1450 N N . PHE A 1 181 ? -26.781 5.859 1.432 1.00 89.06 181 PHE A N 1
ATOM 1451 C CA . PHE A 1 181 ? -26.748 4.458 0.997 1.00 89.06 181 PHE A CA 1
ATOM 1452 C C . PHE A 1 181 ? -27.127 3.508 2.144 1.00 89.06 181 PHE A C 1
ATOM 1454 O O . PHE A 1 181 ? -26.282 3.127 2.963 1.00 89.06 181 PHE A O 1
ATOM 1461 N N . ASP A 1 182 ? -28.394 3.087 2.187 1.00 85.62 182 ASP A N 1
ATOM 1462 C CA . ASP A 1 182 ? -28.937 2.197 3.227 1.00 85.62 182 ASP A CA 1
ATOM 1463 C C . ASP A 1 182 ? -28.141 0.878 3.347 1.00 85.62 182 ASP A C 1
ATOM 1465 O O . ASP A 1 182 ? -27.942 0.355 4.448 1.00 85.62 182 ASP A O 1
ATOM 1469 N N . GLU A 1 183 ? -27.632 0.351 2.228 1.00 83.69 183 GLU A N 1
ATOM 1470 C CA . GLU A 1 183 ? -26.815 -0.866 2.160 1.00 83.69 183 GLU A CA 1
ATOM 1471 C C . GLU A 1 183 ? -25.483 -0.742 2.914 1.00 83.69 183 GLU A C 1
ATOM 1473 O O . GLU A 1 183 ? -24.931 -1.756 3.355 1.00 83.69 183 GLU A O 1
ATOM 1478 N N . LEU A 1 184 ? -24.960 0.480 3.068 1.00 86.50 184 LEU A N 1
ATOM 1479 C CA . LEU A 1 184 ? -23.708 0.743 3.777 1.00 86.50 184 LEU A CA 1
ATOM 1480 C C . LEU A 1 184 ? -23.939 0.942 5.273 1.00 86.50 184 LEU A C 1
ATOM 1482 O O . LEU A 1 184 ? -23.160 0.424 6.076 1.00 86.50 184 LEU A O 1
ATOM 1486 N N . LEU A 1 185 ? -25.019 1.635 5.651 1.00 85.06 185 LEU A N 1
ATOM 1487 C CA . LEU A 1 185 ? -25.305 2.030 7.035 1.00 85.06 185 LEU A CA 1
ATOM 1488 C C . LEU A 1 185 ? -25.230 0.855 8.016 1.00 85.06 185 LEU A C 1
ATOM 1490 O O . LEU A 1 185 ? -24.514 0.926 9.019 1.00 85.06 185 LEU A O 1
ATOM 1494 N N . GLY A 1 186 ? -25.882 -0.263 7.684 1.00 76.69 186 GLY A N 1
ATOM 1495 C CA . GLY A 1 186 ? -25.966 -1.433 8.564 1.00 76.69 186 GLY A CA 1
ATOM 1496 C C . GLY A 1 186 ? -24.612 -2.041 8.963 1.00 76.69 186 GLY A C 1
ATOM 1497 O O . GLY A 1 186 ? -24.528 -2.709 9.990 1.00 76.69 186 GLY A O 1
ATOM 1498 N N . ASN A 1 187 ? -23.540 -1.793 8.202 1.00 81.00 187 ASN A N 1
ATOM 1499 C CA . ASN A 1 187 ? -22.199 -2.296 8.523 1.00 81.00 187 ASN A CA 1
ATOM 1500 C C . ASN A 1 187 ? -21.432 -1.404 9.513 1.00 81.00 187 ASN A C 1
ATOM 1502 O O . ASN A 1 187 ? -20.463 -1.861 10.123 1.00 81.00 187 ASN A O 1
ATOM 1506 N N . TYR A 1 188 ? -21.845 -0.143 9.674 1.00 89.69 188 TYR A N 1
ATOM 1507 C CA . TYR A 1 188 ? -21.123 0.856 10.467 1.00 89.69 188 TYR A CA 1
ATOM 1508 C C . TYR A 1 188 ? -21.898 1.337 11.699 1.00 89.69 188 TYR A C 1
ATOM 1510 O O . TYR A 1 188 ? -21.269 1.843 12.629 1.00 89.69 188 TYR A O 1
ATOM 1518 N N . GLU A 1 189 ? -23.218 1.120 11.766 1.00 92.25 189 GLU A N 1
ATOM 1519 C CA . GLU A 1 189 ? -24.075 1.543 12.887 1.00 92.25 189 GLU A CA 1
ATOM 1520 C C . GLU A 1 189 ? -23.530 1.128 14.256 1.00 92.25 189 GLU A C 1
ATOM 1522 O O . GLU A 1 189 ? -23.354 1.975 15.130 1.00 92.25 189 GLU A O 1
ATOM 1527 N N . LEU A 1 190 ? -23.193 -0.153 14.439 1.00 92.25 190 LEU A N 1
ATOM 1528 C CA . LEU A 1 190 ? -22.685 -0.645 15.720 1.00 92.25 190 LEU A CA 1
ATOM 1529 C C . LEU A 1 190 ? -21.345 0.003 16.097 1.00 92.25 190 LEU A C 1
ATOM 1531 O O . LEU A 1 190 ? -21.128 0.368 17.252 1.00 92.25 190 LEU A O 1
ATOM 1535 N N . ARG A 1 191 ? -20.443 0.177 15.124 1.00 92.50 191 ARG A N 1
ATOM 1536 C CA . ARG A 1 191 ? -19.128 0.794 15.352 1.00 92.50 191 ARG A CA 1
ATOM 1537 C C . ARG A 1 191 ? -19.272 2.262 15.757 1.00 92.50 191 ARG A C 1
ATOM 1539 O O . ARG A 1 191 ? -18.577 2.713 16.668 1.00 92.50 191 ARG A O 1
ATOM 1546 N N . LEU A 1 192 ? -20.179 2.990 15.109 1.00 95.12 192 LEU A N 1
ATOM 1547 C CA . LEU A 1 192 ? -20.511 4.369 15.463 1.00 95.12 192 LEU A CA 1
ATOM 1548 C C . LEU A 1 192 ? -21.178 4.438 16.843 1.00 95.12 192 LEU A C 1
ATOM 1550 O O . LEU A 1 192 ? -20.781 5.259 17.665 1.00 95.12 192 LEU A O 1
ATOM 1554 N N . ALA A 1 193 ? -22.104 3.528 17.154 1.00 96.31 193 ALA A N 1
ATOM 1555 C CA . ALA A 1 193 ? -22.782 3.464 18.448 1.00 96.31 193 ALA A CA 1
ATOM 1556 C C . ALA A 1 193 ? -21.801 3.216 19.610 1.00 96.31 193 ALA A C 1
ATOM 1558 O O . ALA A 1 193 ? -21.849 3.900 20.633 1.00 96.31 193 ALA A O 1
ATOM 1559 N N . GLN A 1 194 ? -20.840 2.306 19.422 1.00 95.44 194 GLN A N 1
ATOM 1560 C CA . GLN A 1 194 ? -19.743 2.080 20.369 1.00 95.44 194 GLN A CA 1
ATOM 1561 C C . GLN A 1 194 ? -18.879 3.337 20.566 1.00 95.44 194 GLN A C 1
ATOM 1563 O O . GLN A 1 194 ? -18.450 3.626 21.688 1.00 95.44 194 GLN A O 1
ATOM 1568 N N . LYS A 1 195 ? -18.633 4.110 19.497 1.00 95.00 195 LYS A N 1
ATOM 1569 C CA . LYS A 1 195 ? -17.894 5.380 19.567 1.00 95.00 195 LYS A CA 1
ATOM 1570 C C . LYS A 1 195 ? -18.683 6.456 20.321 1.00 95.00 195 LYS A C 1
ATOM 1572 O O . LYS A 1 195 ? -18.090 7.134 21.159 1.00 95.00 195 LYS A O 1
ATOM 1577 N N . ILE A 1 196 ? -19.996 6.570 20.092 1.00 95.56 196 ILE A N 1
ATOM 1578 C CA . ILE A 1 196 ? -20.891 7.463 20.850 1.00 95.56 196 ILE A CA 1
ATOM 1579 C C . ILE A 1 196 ? -20.826 7.128 22.342 1.00 95.56 196 ILE A C 1
ATOM 1581 O O . ILE A 1 196 ? -20.510 8.005 23.142 1.00 95.56 196 ILE A O 1
ATOM 1585 N N . TYR A 1 197 ? -21.028 5.859 22.711 1.00 95.81 197 TYR A N 1
ATOM 1586 C CA . TYR A 1 197 ? -20.958 5.413 24.107 1.00 95.81 197 TYR A CA 1
ATOM 1587 C C . TYR A 1 197 ? -19.613 5.762 24.766 1.00 95.81 197 TYR A C 1
ATOM 1589 O O . TYR A 1 197 ? -19.548 6.261 25.890 1.00 95.81 197 TYR A O 1
ATOM 1597 N N . ALA A 1 198 ? -18.507 5.534 24.057 1.00 94.81 198 ALA A N 1
ATOM 1598 C CA . ALA A 1 198 ? -17.191 5.887 24.566 1.00 94.81 198 ALA A CA 1
ATOM 1599 C C . ALA A 1 198 ? -17.016 7.409 24.724 1.00 94.81 198 ALA A C 1
ATOM 1601 O O . ALA A 1 198 ? -16.448 7.839 25.728 1.00 94.81 198 ALA A O 1
ATOM 1602 N N . LYS A 1 199 ? -17.518 8.227 23.785 1.00 92.69 199 LYS A N 1
ATOM 1603 C CA . LYS A 1 199 ? -17.465 9.698 23.875 1.00 92.69 199 LYS A CA 1
ATOM 1604 C C . LYS A 1 199 ? -18.310 10.217 25.042 1.00 92.69 199 LYS A C 1
ATOM 1606 O O . LYS A 1 199 ? -17.837 11.085 25.766 1.00 92.69 199 LYS A O 1
ATOM 1611 N N . GLU A 1 200 ? -19.486 9.639 25.300 1.00 92.25 200 GLU A N 1
ATOM 1612 C CA . GLU A 1 200 ? -20.314 9.955 26.480 1.00 92.25 200 GLU A CA 1
ATOM 1613 C C . GLU A 1 200 ? -19.528 9.802 27.786 1.00 92.25 200 GLU A C 1
ATOM 1615 O O . GLU A 1 200 ? -19.560 10.678 28.653 1.00 92.25 200 GLU A O 1
ATOM 1620 N N . ILE A 1 201 ? -18.785 8.702 27.918 1.00 91.69 201 ILE A N 1
ATOM 1621 C CA . ILE A 1 201 ? -17.942 8.452 29.090 1.00 91.69 201 ILE A CA 1
ATOM 1622 C C . ILE A 1 201 ? -16.745 9.401 29.111 1.00 91.69 201 ILE A C 1
ATOM 1624 O O . ILE A 1 201 ? -16.427 9.951 30.166 1.00 91.69 201 ILE A O 1
ATOM 1628 N N . LEU A 1 202 ? -16.098 9.616 27.964 1.00 90.00 202 LEU A N 1
ATOM 1629 C CA . LEU A 1 202 ? -14.917 10.465 27.858 1.00 90.00 202 LEU A CA 1
ATOM 1630 C C . LEU A 1 202 ? -15.219 11.906 28.258 1.00 90.00 202 LEU A C 1
ATOM 1632 O O . LEU A 1 202 ? -14.457 12.466 29.036 1.00 90.00 202 LEU A O 1
ATOM 1636 N N . LEU A 1 203 ? -16.345 12.472 27.811 1.00 86.12 203 LEU A N 1
ATOM 1637 C CA . LEU A 1 203 ? -16.786 13.823 28.183 1.00 86.12 203 LEU A CA 1
ATOM 1638 C C . LEU A 1 203 ? -16.932 13.985 29.703 1.00 86.12 203 LEU A C 1
ATOM 1640 O O . LEU A 1 203 ? -16.663 15.052 30.245 1.00 86.12 203 LEU A O 1
ATOM 1644 N N . VAL A 1 204 ? -17.303 12.917 30.413 1.00 86.00 204 VAL A N 1
ATOM 1645 C CA . VAL A 1 204 ? -17.333 12.919 31.879 1.00 86.00 204 VAL A CA 1
ATOM 1646 C C . VAL A 1 204 ? -15.930 12.728 32.461 1.00 86.00 204 VAL A C 1
ATOM 1648 O O . VAL A 1 204 ? -15.568 13.411 33.416 1.00 86.00 204 VAL A O 1
ATOM 1651 N N . ASP A 1 205 ? -15.138 11.804 31.918 1.00 83.81 205 ASP A N 1
ATOM 1652 C CA . ASP A 1 205 ? -13.810 11.467 32.431 1.00 83.81 205 ASP A CA 1
ATOM 1653 C C . ASP A 1 205 ? -12.812 12.640 32.274 1.00 83.81 205 ASP A C 1
ATOM 1655 O O . ASP A 1 205 ? -12.027 12.879 33.193 1.00 83.81 205 ASP A O 1
ATOM 1659 N N . VAL A 1 206 ? -12.874 13.430 31.193 1.00 82.81 206 VAL A N 1
ATOM 1660 C CA . VAL A 1 206 ? -11.981 14.595 30.981 1.00 82.81 206 VAL A CA 1
ATOM 1661 C C . VAL A 1 206 ? -12.229 15.745 31.960 1.00 82.81 206 VAL A C 1
ATOM 1663 O O . VAL A 1 206 ? -11.315 16.531 32.221 1.00 82.81 206 VAL A O 1
ATOM 1666 N N . ASP A 1 207 ? -13.437 15.814 32.526 1.00 75.12 207 ASP A N 1
ATOM 1667 C CA . ASP A 1 207 ? -13.895 16.847 33.464 1.00 75.12 207 ASP A CA 1
ATOM 1668 C C . ASP A 1 207 ? -13.884 16.401 34.932 1.00 75.12 207 ASP A C 1
ATOM 1670 O O . ASP A 1 207 ? -14.119 17.209 35.837 1.00 75.12 207 ASP A O 1
ATOM 1674 N N . ARG A 1 208 ? -13.593 15.124 35.204 1.00 73.19 208 ARG A N 1
ATOM 1675 C CA . ARG A 1 208 ? -13.419 14.627 36.572 1.00 73.19 208 ARG A CA 1
ATOM 1676 C C . ARG A 1 208 ? -12.093 15.118 37.136 1.00 73.19 208 ARG A C 1
ATOM 1678 O O . ARG A 1 208 ? -11.057 14.511 36.886 1.00 73.19 208 ARG A O 1
ATOM 1685 N N . ASP A 1 209 ? -12.157 16.177 37.938 1.00 62.16 209 ASP A N 1
ATOM 1686 C CA . ASP A 1 209 ? -11.054 16.680 38.769 1.00 62.16 209 ASP A CA 1
ATOM 1687 C C . ASP A 1 209 ? -10.721 15.682 39.904 1.00 62.16 209 ASP A C 1
ATOM 1689 O O . ASP A 1 209 ? -10.997 15.900 41.086 1.00 62.16 209 ASP A O 1
ATOM 1693 N N . GLU A 1 210 ? -10.210 14.511 39.518 1.00 62.56 210 GLU A N 1
ATOM 1694 C CA . GLU A 1 210 ? -9.758 13.432 40.393 1.00 62.56 210 GLU A CA 1
ATOM 1695 C C . GLU A 1 210 ? -8.300 13.091 40.044 1.00 62.56 210 GLU A C 1
ATOM 1697 O O . GLU A 1 210 ? -8.006 12.661 38.930 1.00 62.56 210 GLU A O 1
ATOM 1702 N N . GLU A 1 211 ? -7.380 13.256 41.008 1.00 54.00 211 GLU A N 1
ATOM 1703 C CA . GLU A 1 211 ? -5.917 13.085 40.837 1.00 54.00 211 GLU A CA 1
ATOM 1704 C C . GLU A 1 211 ? -5.485 11.730 40.235 1.00 54.00 211 GLU A C 1
ATOM 1706 O O . GLU A 1 211 ? -4.384 11.634 39.688 1.00 54.00 211 GLU A O 1
ATOM 1711 N N . ASP A 1 212 ? -6.337 10.703 40.308 1.00 59.66 212 ASP A N 1
ATOM 1712 C CA . ASP A 1 212 ? -6.055 9.344 39.835 1.00 59.66 212 ASP A CA 1
ATOM 1713 C C . ASP A 1 212 ? -6.629 9.038 38.432 1.00 59.66 212 ASP A C 1
ATOM 1715 O O . ASP A 1 212 ? -6.351 7.966 37.885 1.00 59.66 212 ASP A O 1
ATOM 1719 N N . ASN A 1 213 ? -7.413 9.941 37.824 1.00 70.81 213 ASN A N 1
ATOM 1720 C CA . ASN A 1 213 ? -7.959 9.724 36.483 1.00 70.81 213 ASN A CA 1
ATOM 1721 C C . ASN A 1 213 ? -6.929 10.090 35.403 1.00 70.81 213 ASN A C 1
ATOM 1723 O O . ASN A 1 213 ? -6.589 11.257 35.210 1.00 70.81 213 ASN A O 1
ATOM 1727 N N . THR A 1 214 ? -6.453 9.093 34.656 1.00 70.44 214 THR A N 1
ATOM 1728 C CA . THR A 1 214 ? -5.500 9.301 33.553 1.00 70.44 214 THR A CA 1
ATOM 1729 C C . THR A 1 214 ? -6.089 10.092 32.390 1.00 70.44 214 THR A C 1
ATOM 1731 O O . THR A 1 214 ? -5.335 10.704 31.639 1.00 70.44 214 THR A O 1
ATOM 1734 N N . ASP A 1 215 ? -7.415 10.078 32.250 1.00 77.75 215 ASP A N 1
ATOM 1735 C CA . ASP A 1 215 ? -8.135 10.719 31.153 1.00 77.75 215 ASP A CA 1
ATOM 1736 C C . ASP A 1 215 ? -8.554 12.165 31.489 1.00 77.75 215 ASP A C 1
ATOM 1738 O O . ASP A 1 215 ? -9.072 12.854 30.614 1.00 77.75 215 ASP A O 1
ATOM 1742 N N . PHE A 1 216 ? -8.249 12.674 32.691 1.00 82.12 216 PHE A N 1
ATOM 1743 C CA . PHE A 1 216 ? -8.457 14.080 33.066 1.00 82.12 216 PHE A CA 1
ATOM 1744 C C . PHE A 1 216 ? -7.539 15.024 32.273 1.00 82.12 216 PHE A C 1
ATOM 1746 O O . PHE A 1 216 ? -6.346 14.740 32.115 1.00 82.12 216 PHE A O 1
ATOM 1753 N N . ILE A 1 217 ? -8.074 16.140 31.764 1.00 84.25 217 ILE A N 1
ATOM 1754 C CA . ILE A 1 217 ? -7.279 17.157 31.055 1.00 84.25 217 ILE A CA 1
ATOM 1755 C C . ILE A 1 217 ? -6.824 18.218 32.052 1.00 84.25 217 ILE A C 1
ATOM 1757 O O . ILE A 1 217 ? -7.614 19.061 32.483 1.00 84.25 217 ILE A O 1
ATOM 1761 N N . LYS A 1 218 ? -5.535 18.181 32.395 1.00 87.06 218 LYS A N 1
ATOM 1762 C CA . LYS A 1 218 ? -4.900 19.157 33.286 1.00 87.06 218 LYS A CA 1
ATOM 1763 C C . LYS A 1 218 ? -4.654 20.467 32.547 1.00 87.06 218 LYS A C 1
ATOM 1765 O O . LYS A 1 218 ? -4.453 20.474 31.336 1.00 87.06 218 LYS A O 1
ATOM 1770 N N . GLU A 1 219 ? -4.548 21.568 33.285 1.00 86.94 219 GLU A N 1
ATOM 1771 C CA . GLU A 1 219 ? -4.150 22.865 32.716 1.00 86.94 219 GLU A CA 1
ATOM 1772 C C . GLU A 1 219 ? -2.821 22.768 31.949 1.00 86.94 219 GLU A C 1
ATOM 1774 O O . GLU A 1 219 ? -2.705 23.260 30.829 1.00 86.94 219 GLU A O 1
ATOM 1779 N N . LEU A 1 220 ? -1.858 22.017 32.495 1.00 88.44 220 LEU A N 1
ATOM 1780 C CA . LEU A 1 220 ? -0.574 21.762 31.846 1.00 88.44 220 LEU A CA 1
ATOM 1781 C C . LEU A 1 220 ? -0.705 21.001 30.514 1.00 88.44 220 LEU A C 1
ATOM 1783 O O . LEU A 1 220 ? 0.119 21.204 29.625 1.00 88.44 220 LEU A O 1
ATOM 1787 N N . ASP A 1 221 ? -1.725 20.152 30.342 1.00 89.44 221 ASP A N 1
ATOM 1788 C CA . ASP A 1 221 ? -1.971 19.466 29.066 1.00 89.44 221 ASP A CA 1
ATOM 1789 C C . ASP A 1 221 ? -2.359 20.484 27.984 1.00 89.44 221 ASP A C 1
ATOM 1791 O O . ASP A 1 221 ? -1.839 20.429 26.869 1.00 89.44 221 ASP A O 1
ATOM 1795 N N . VAL A 1 222 ? -3.204 21.460 28.339 1.00 91.31 222 VAL A N 1
ATOM 1796 C CA . VAL A 1 222 ? -3.631 22.538 27.433 1.00 91.31 222 VAL A CA 1
ATOM 1797 C C . VAL A 1 222 ? -2.481 23.500 27.132 1.00 91.31 222 VAL A C 1
ATOM 1799 O O . VAL A 1 222 ? -2.280 23.879 25.980 1.00 91.31 222 VAL A O 1
ATOM 1802 N N . ILE A 1 223 ? -1.654 23.828 28.131 1.00 90.69 223 ILE A N 1
ATOM 1803 C CA . ILE A 1 223 ? -0.438 24.630 27.923 1.00 90.69 223 ILE A CA 1
ATOM 1804 C C . ILE A 1 223 ? 0.541 23.901 26.994 1.00 90.69 223 ILE A C 1
ATOM 1806 O O . ILE A 1 223 ? 1.113 24.516 26.095 1.00 90.69 223 ILE A O 1
ATOM 1810 N N . ASN A 1 224 ? 0.731 22.590 27.169 1.00 90.62 224 ASN A N 1
ATOM 1811 C CA . ASN A 1 224 ? 1.586 21.793 26.288 1.00 90.62 224 ASN A CA 1
ATOM 1812 C C . ASN A 1 224 ? 1.038 21.732 24.858 1.00 90.62 224 ASN A C 1
ATOM 1814 O O . ASN A 1 224 ? 1.821 21.822 23.913 1.00 90.62 224 ASN A O 1
ATOM 1818 N N . TYR A 1 225 ? -0.282 21.614 24.689 1.00 90.62 225 TYR A N 1
ATOM 1819 C CA . TYR A 1 225 ? -0.915 21.700 23.375 1.00 90.62 225 TYR A CA 1
ATOM 1820 C C . TYR A 1 225 ? -0.639 23.056 22.722 1.00 90.62 225 TYR A C 1
ATOM 1822 O O . TYR A 1 225 ? -0.097 23.089 21.621 1.00 90.62 225 TYR A O 1
ATOM 1830 N N . TYR A 1 226 ? -0.892 24.165 23.424 1.00 88.94 226 TYR A N 1
ATOM 1831 C CA . TYR A 1 226 ? -0.577 25.507 22.929 1.00 88.94 226 TYR A CA 1
ATOM 1832 C C . TYR A 1 226 ? 0.902 25.632 22.544 1.00 88.94 226 TYR A C 1
ATOM 1834 O O . TYR A 1 226 ? 1.208 26.046 21.431 1.00 88.94 226 TYR A O 1
ATOM 1842 N N . LYS A 1 227 ? 1.838 25.193 23.396 1.00 85.81 227 LYS A N 1
ATOM 1843 C CA . LYS A 1 227 ? 3.281 25.233 23.095 1.00 85.81 227 LYS A CA 1
ATOM 1844 C C . LYS A 1 227 ? 3.658 24.500 21.810 1.00 85.81 227 LYS A C 1
ATOM 1846 O O . LYS A 1 227 ? 4.553 24.955 21.104 1.00 85.81 227 LYS A O 1
ATOM 1851 N N . ASN A 1 228 ? 3.035 23.354 21.558 1.00 85.19 228 ASN A N 1
ATOM 1852 C CA . ASN A 1 228 ? 3.412 22.477 20.456 1.00 85.19 228 ASN A CA 1
ATOM 1853 C C . ASN A 1 228 ? 2.665 22.809 19.159 1.00 85.19 228 ASN A C 1
ATOM 1855 O O . ASN A 1 228 ? 3.234 22.640 18.080 1.00 85.19 228 ASN A O 1
ATOM 1859 N N . ASN A 1 229 ? 1.421 23.282 19.256 1.00 84.44 229 ASN A N 1
ATOM 1860 C CA . ASN A 1 229 ? 0.495 23.393 18.127 1.00 84.44 229 ASN A CA 1
ATOM 1861 C C . ASN A 1 229 ? 0.087 24.827 17.782 1.00 84.44 229 ASN A C 1
ATOM 1863 O O . ASN A 1 229 ? -0.430 25.036 16.696 1.00 84.44 229 ASN A O 1
ATOM 1867 N N . VAL A 1 230 ? 0.335 25.809 18.655 1.00 84.62 230 VAL A N 1
ATOM 1868 C CA . VAL A 1 230 ? -0.168 27.184 18.469 1.00 84.62 230 VAL A CA 1
ATOM 1869 C C . VAL A 1 230 ? 0.937 28.229 18.621 1.00 84.62 230 VAL A C 1
ATOM 1871 O O . VAL A 1 230 ? 1.101 29.107 17.778 1.00 84.62 230 VAL A O 1
ATOM 1874 N N . ARG A 1 231 ? 1.737 28.138 19.685 1.00 80.88 231 ARG A N 1
ATOM 1875 C CA . ARG A 1 231 ? 2.795 29.101 19.996 1.00 80.88 231 ARG A CA 1
ATOM 1876 C C . ARG A 1 231 ? 3.810 29.170 18.855 1.00 80.88 231 ARG A C 1
ATOM 1878 O O . ARG A 1 231 ? 4.332 28.143 18.423 1.00 80.88 231 ARG A O 1
ATOM 1885 N N . ASN A 1 232 ? 4.138 30.389 18.425 1.00 73.62 232 ASN A N 1
ATOM 1886 C CA . ASN A 1 232 ? 5.046 30.676 17.308 1.00 73.62 232 ASN A CA 1
ATOM 1887 C C . ASN A 1 232 ? 4.603 30.065 15.961 1.00 73.62 232 ASN A C 1
ATOM 1889 O O . ASN A 1 232 ? 5.451 29.773 15.116 1.00 73.62 232 ASN A O 1
ATOM 1893 N N . ARG A 1 233 ? 3.295 29.840 15.768 1.00 82.25 233 ARG A N 1
ATOM 1894 C CA . ARG A 1 233 ? 2.687 29.437 14.491 1.00 82.25 233 ARG A CA 1
ATOM 1895 C C . ARG A 1 233 ? 1.838 30.564 13.898 1.00 82.25 233 ARG A C 1
ATOM 1897 O O . ARG A 1 233 ? 0.668 30.378 13.592 1.00 82.25 233 ARG A O 1
ATOM 1904 N N . HIS A 1 234 ? 2.433 31.744 13.785 1.00 84.62 234 HIS A N 1
ATOM 1905 C CA . HIS A 1 234 ? 1.811 32.952 13.239 1.00 84.62 234 HIS A CA 1
ATOM 1906 C C . HIS A 1 234 ? 2.503 33.387 11.949 1.00 84.62 234 HIS A C 1
ATOM 1908 O O . HIS A 1 234 ? 3.666 33.042 11.721 1.00 84.62 234 HIS A O 1
ATOM 1914 N N . ASP A 1 235 ? 1.806 34.163 11.127 1.00 90.31 235 ASP A N 1
ATOM 1915 C CA . ASP A 1 235 ? 2.352 34.654 9.866 1.00 90.31 235 ASP A CA 1
ATOM 1916 C C . ASP A 1 235 ? 3.526 35.613 10.098 1.00 90.31 235 ASP A C 1
ATOM 1918 O O . ASP A 1 235 ? 3.589 36.353 11.083 1.00 90.31 235 ASP A O 1
ATOM 1922 N N . VAL A 1 236 ? 4.482 35.624 9.176 1.00 91.00 236 VAL A N 1
ATOM 1923 C CA . VAL A 1 236 ? 5.615 36.554 9.217 1.00 91.00 236 VAL A CA 1
ATOM 1924 C C . VAL A 1 236 ? 5.853 37.161 7.846 1.00 91.00 236 VAL A C 1
ATOM 1926 O O . VAL A 1 236 ? 5.811 36.458 6.836 1.00 91.00 236 VAL A O 1
ATOM 1929 N N . ASP A 1 237 ? 6.174 38.456 7.818 1.00 91.06 237 ASP A N 1
ATOM 1930 C CA . ASP A 1 237 ? 6.685 39.084 6.605 1.00 91.06 237 ASP A CA 1
ATOM 1931 C C . ASP A 1 237 ? 8.200 38.942 6.562 1.00 91.06 237 ASP A C 1
ATOM 1933 O O . ASP A 1 237 ? 8.939 39.516 7.369 1.00 91.06 237 ASP A O 1
ATOM 1937 N N . VAL A 1 238 ? 8.687 38.164 5.604 1.00 91.56 238 VAL A N 1
ATOM 1938 C CA . VAL A 1 238 ? 10.102 37.864 5.448 1.00 91.56 238 VAL A CA 1
ATOM 1939 C C . VAL A 1 238 ? 10.507 37.880 3.977 1.00 91.56 238 VAL A C 1
ATOM 1941 O O . VAL A 1 238 ? 9.939 37.211 3.121 1.00 91.56 238 VAL A O 1
ATOM 1944 N N . PHE A 1 239 ? 11.560 38.636 3.676 1.00 90.75 239 PHE A N 1
ATOM 1945 C CA . PHE A 1 239 ? 12.256 38.541 2.403 1.00 90.75 239 PHE A CA 1
ATOM 1946 C C . PHE A 1 239 ? 13.245 37.375 2.458 1.00 90.75 239 PHE A C 1
ATOM 1948 O O . PHE A 1 239 ? 14.255 37.441 3.169 1.00 90.75 239 PHE A O 1
ATOM 1955 N N . ILE A 1 240 ? 12.956 36.311 1.709 1.00 89.44 240 ILE A N 1
ATOM 1956 C CA . ILE A 1 240 ? 13.801 35.121 1.591 1.00 89.44 240 ILE A CA 1
ATOM 1957 C C . ILE A 1 240 ? 14.356 35.054 0.172 1.00 89.44 240 ILE A C 1
ATOM 1959 O O . ILE A 1 240 ? 13.620 35.045 -0.810 1.00 89.44 240 ILE A O 1
ATOM 1963 N N . PHE A 1 241 ? 15.678 34.967 0.065 1.00 87.00 241 PHE A N 1
ATOM 1964 C CA . PHE A 1 241 ? 16.363 34.786 -1.206 1.00 87.00 241 PHE A CA 1
ATOM 1965 C C . PHE A 1 241 ? 17.448 33.717 -1.079 1.00 87.00 241 PHE A C 1
ATOM 1967 O O . PHE A 1 241 ? 18.212 33.707 -0.111 1.00 87.00 241 PHE A O 1
ATOM 1974 N N . ASN A 1 242 ? 17.527 32.819 -2.063 1.00 87.94 242 ASN A N 1
ATOM 1975 C CA . ASN A 1 242 ? 18.455 31.696 -2.060 1.00 87.94 242 ASN A CA 1
ATOM 1976 C C . ASN A 1 242 ? 19.515 31.782 -3.170 1.00 87.94 242 ASN A C 1
ATOM 1978 O O . ASN A 1 242 ? 19.283 32.313 -4.255 1.00 87.94 242 ASN A O 1
ATOM 1982 N N . PHE A 1 243 ? 20.667 31.175 -2.903 1.00 88.50 243 PHE A N 1
ATOM 1983 C CA . PHE A 1 243 ? 21.715 30.833 -3.852 1.00 88.50 243 PHE A CA 1
ATOM 1984 C C . PHE A 1 243 ? 21.796 29.314 -4.008 1.00 88.50 243 PHE A C 1
ATOM 1986 O O . PHE A 1 243 ? 21.707 28.598 -3.008 1.00 88.50 243 PHE A O 1
ATOM 1993 N N . ARG A 1 244 ? 22.085 28.830 -5.220 1.00 84.06 244 ARG A N 1
ATOM 1994 C CA . ARG A 1 244 ? 22.307 27.405 -5.508 1.00 84.06 244 ARG A CA 1
ATOM 1995 C C . ARG A 1 244 ? 23.476 26.844 -4.710 1.00 84.06 244 ARG A C 1
ATOM 1997 O O . ARG A 1 244 ? 23.376 25.774 -4.130 1.00 84.06 244 ARG A O 1
ATOM 2004 N N . HIS A 1 245 ? 24.573 27.605 -4.631 1.00 83.81 245 HIS A N 1
ATOM 2005 C CA . HIS A 1 245 ? 25.819 27.182 -3.988 1.00 83.81 245 HIS A CA 1
ATOM 2006 C C . HIS A 1 245 ? 26.532 28.344 -3.292 1.00 83.81 245 HIS A C 1
ATOM 2008 O O . HIS A 1 245 ? 26.324 29.519 -3.596 1.00 83.81 245 HIS A O 1
ATOM 2014 N N . VAL A 1 246 ? 27.482 28.023 -2.406 1.00 87.31 246 VAL A N 1
ATOM 2015 C CA . VAL A 1 246 ? 28.358 29.031 -1.768 1.00 87.31 246 VAL A CA 1
ATOM 2016 C C . VAL A 1 246 ? 29.178 29.809 -2.799 1.00 87.31 246 VAL A C 1
ATOM 2018 O O . VAL A 1 246 ? 29.468 30.986 -2.589 1.00 87.31 246 VAL A O 1
ATOM 2021 N N . SER A 1 247 ? 29.569 29.171 -3.901 1.00 86.31 247 SER A N 1
ATOM 2022 C CA . SER A 1 247 ? 30.301 29.809 -4.999 1.00 86.31 247 SER A CA 1
ATOM 2023 C C . SER A 1 247 ? 29.476 30.904 -5.678 1.00 86.31 247 SER A C 1
ATOM 2025 O O . SER A 1 247 ? 30.019 31.979 -5.923 1.00 86.31 247 SER A O 1
ATOM 2027 N N . GLU A 1 248 ? 28.182 30.665 -5.920 1.00 87.75 248 GLU A N 1
ATOM 2028 C CA . GLU A 1 248 ? 27.246 31.656 -6.472 1.00 87.75 248 GLU A CA 1
ATOM 2029 C C . GLU A 1 248 ? 27.089 32.831 -5.506 1.00 87.75 248 GLU A C 1
ATOM 2031 O O . GLU A 1 248 ? 27.370 33.968 -5.879 1.00 87.75 248 GLU A O 1
ATOM 2036 N N . ALA A 1 249 ? 26.783 32.548 -4.235 1.00 90.12 249 ALA A N 1
ATOM 2037 C CA . ALA A 1 249 ? 26.698 33.571 -3.194 1.00 90.12 249 ALA A CA 1
ATOM 2038 C C . ALA A 1 249 ? 27.981 34.415 -3.120 1.00 90.12 249 ALA A C 1
ATOM 2040 O O . ALA A 1 249 ? 27.947 35.640 -3.037 1.00 90.12 249 ALA A O 1
ATOM 2041 N N . THR A 1 250 ? 29.143 33.762 -3.194 1.00 88.50 250 THR A N 1
ATOM 2042 C CA . THR A 1 250 ? 30.446 34.434 -3.165 1.00 88.50 250 THR A CA 1
ATOM 2043 C C . THR A 1 250 ? 30.657 35.319 -4.390 1.00 88.50 250 THR A C 1
ATOM 2045 O O . THR A 1 250 ? 31.219 36.401 -4.244 1.00 88.50 250 THR A O 1
ATOM 2048 N N . ALA A 1 251 ? 30.242 34.881 -5.581 1.00 86.44 251 ALA A N 1
ATOM 2049 C CA . ALA A 1 251 ? 30.351 35.667 -6.806 1.00 86.44 251 ALA A CA 1
ATOM 2050 C C . ALA A 1 251 ? 29.448 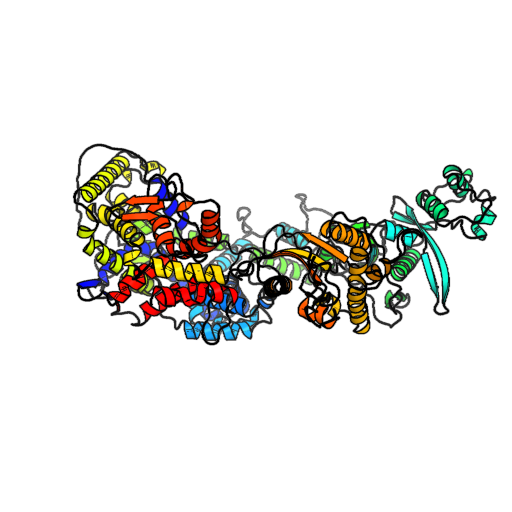36.909 -6.755 1.00 86.44 251 ALA A C 1
ATOM 2052 O O . ALA A 1 251 ? 29.935 38.013 -6.993 1.00 86.44 251 ALA A O 1
ATOM 2053 N N . VAL A 1 252 ? 28.186 36.743 -6.347 1.00 88.81 252 VAL A N 1
ATOM 2054 C CA . VAL A 1 252 ? 27.209 37.837 -6.229 1.00 88.81 252 VAL A CA 1
ATOM 2055 C C . VAL A 1 252 ? 27.667 38.868 -5.199 1.00 88.81 252 VAL A C 1
ATOM 2057 O O . VAL A 1 252 ? 27.831 40.035 -5.531 1.00 88.81 252 VAL A O 1
ATOM 2060 N N . LEU A 1 253 ? 27.986 38.440 -3.972 1.00 90.31 253 LEU A N 1
ATOM 2061 C CA . LEU A 1 253 ? 28.407 39.345 -2.889 1.00 90.31 253 LEU A CA 1
ATOM 2062 C C . LEU A 1 253 ? 29.751 40.046 -3.173 1.00 90.31 253 LEU A C 1
ATOM 2064 O O . LEU A 1 253 ? 30.044 41.102 -2.607 1.00 90.31 253 LEU A O 1
ATOM 2068 N N . ARG A 1 254 ? 30.585 39.469 -4.048 1.00 88.75 254 ARG A N 1
ATOM 2069 C CA . ARG A 1 254 ? 31.851 40.061 -4.500 1.00 88.75 254 ARG A CA 1
ATOM 2070 C C . ARG A 1 254 ? 31.632 41.138 -5.561 1.00 88.75 254 ARG A C 1
ATOM 2072 O O . ARG A 1 254 ? 32.344 42.140 -5.535 1.00 88.75 254 ARG A O 1
ATOM 2079 N N . ASP A 1 255 ? 30.721 40.928 -6.500 1.00 81.56 255 ASP A N 1
ATOM 2080 C CA . ASP A 1 255 ? 30.574 41.762 -7.696 1.00 81.56 255 ASP A CA 1
ATOM 2081 C C . ASP A 1 255 ? 29.209 42.461 -7.762 1.00 81.56 255 ASP A C 1
ATOM 2083 O O . ASP A 1 255 ? 28.667 42.589 -8.855 1.00 81.56 255 ASP A O 1
ATOM 2087 N N . LEU A 1 256 ? 28.667 42.939 -6.629 1.00 80.00 256 LEU A N 1
ATOM 2088 C CA . LEU A 1 256 ? 27.362 43.611 -6.624 1.00 80.00 256 LEU A CA 1
ATOM 2089 C C . LEU A 1 256 ? 27.344 44.807 -7.585 1.00 80.00 256 LEU A C 1
ATOM 2091 O O . LEU A 1 256 ? 28.140 45.748 -7.451 1.00 80.00 256 LEU A O 1
ATOM 2095 N N . VAL A 1 257 ? 26.424 44.765 -8.544 1.00 71.38 257 VAL A N 1
ATOM 2096 C CA . VAL A 1 257 ? 26.219 45.779 -9.581 1.00 71.38 257 VAL A CA 1
ATOM 2097 C C . VAL A 1 257 ? 24.731 46.075 -9.735 1.00 71.38 257 VAL A C 1
ATOM 2099 O O . VAL A 1 257 ? 23.902 45.181 -9.604 1.00 71.38 257 VAL A O 1
ATOM 2102 N N . ILE A 1 258 ? 24.424 47.335 -10.020 1.00 65.19 258 ILE A N 1
ATOM 2103 C CA . ILE A 1 258 ? 23.116 47.827 -10.440 1.00 65.19 258 ILE A CA 1
ATOM 2104 C C . ILE A 1 258 ? 23.241 48.208 -11.910 1.00 65.19 258 ILE A C 1
ATOM 2106 O O . ILE A 1 258 ? 24.157 48.942 -12.286 1.00 65.19 258 ILE A O 1
ATOM 2110 N N . GLU A 1 259 ? 22.336 47.715 -12.742 1.00 59.81 259 GLU A N 1
ATOM 2111 C CA . GLU A 1 259 ? 22.166 48.206 -14.104 1.00 59.81 259 GLU A CA 1
ATOM 2112 C C . GLU A 1 259 ? 21.003 49.198 -14.112 1.00 59.81 259 GLU A C 1
ATOM 2114 O O . GLU A 1 259 ? 19.911 48.897 -13.644 1.00 59.81 259 GLU A O 1
ATOM 2119 N N . HIS A 1 260 ? 21.261 50.416 -14.571 1.00 60.28 260 HIS A N 1
ATOM 2120 C CA . HIS A 1 260 ? 20.254 51.464 -14.690 1.00 60.28 260 HIS A CA 1
ATOM 2121 C C . HIS A 1 260 ? 19.482 51.306 -16.006 1.00 60.28 260 HIS A C 1
ATOM 2123 O O . HIS A 1 260 ? 20.026 50.804 -16.990 1.00 60.28 260 HIS A O 1
ATOM 2129 N N . GLU A 1 261 ? 18.249 51.822 -16.071 1.00 54.84 261 GLU A N 1
ATOM 2130 C CA . GLU A 1 261 ? 17.375 51.752 -17.264 1.00 54.84 261 GLU A CA 1
ATOM 2131 C C . GLU A 1 261 ? 18.020 52.286 -18.563 1.00 54.84 261 GLU A C 1
ATOM 2133 O O . GLU A 1 261 ? 17.594 51.956 -19.671 1.00 54.84 261 GLU A O 1
ATOM 2138 N N . ASP A 1 262 ? 19.045 53.136 -18.455 1.00 60.22 262 ASP A N 1
ATOM 2139 C CA . ASP A 1 262 ? 19.794 53.687 -19.587 1.00 60.22 262 ASP A CA 1
ATOM 2140 C C . ASP A 1 262 ? 20.954 52.788 -20.070 1.00 60.22 262 ASP A C 1
ATOM 2142 O O . ASP A 1 262 ? 21.714 53.184 -20.963 1.00 60.22 262 ASP A O 1
ATOM 2146 N N . GLY A 1 263 ? 21.075 51.580 -19.507 1.00 56.44 263 GLY A N 1
ATOM 2147 C CA . GLY A 1 263 ? 22.122 50.597 -19.784 1.00 56.44 263 GLY A CA 1
ATOM 2148 C C . GLY A 1 263 ? 23.463 50.928 -19.127 1.00 56.44 263 GLY A C 1
ATOM 2149 O O . GLY A 1 263 ? 24.499 50.377 -19.517 1.00 56.44 263 GLY A O 1
ATOM 2150 N N . THR A 1 264 ? 23.497 51.872 -18.180 1.00 64.38 264 THR A N 1
ATOM 2151 C CA . THR A 1 264 ? 24.705 52.145 -17.398 1.00 64.38 264 THR A CA 1
ATOM 2152 C C . THR A 1 264 ? 24.803 51.191 -16.214 1.00 64.38 264 THR A C 1
ATOM 2154 O O . THR A 1 264 ? 23.855 51.001 -15.466 1.00 64.38 264 THR A O 1
ATOM 2157 N N . ILE A 1 265 ? 25.976 50.584 -16.029 1.00 62.81 265 ILE A N 1
ATOM 2158 C CA . ILE A 1 265 ? 26.238 49.682 -14.905 1.00 62.81 265 ILE A CA 1
ATOM 2159 C C . ILE A 1 265 ? 26.976 50.470 -13.822 1.00 62.81 265 ILE A C 1
ATOM 2161 O O . ILE A 1 265 ? 28.110 50.915 -14.030 1.00 62.81 265 ILE A O 1
ATOM 2165 N N . GLU A 1 266 ? 26.345 50.629 -12.664 1.00 64.88 266 GLU A N 1
ATOM 2166 C CA . GLU A 1 266 ? 26.950 51.175 -11.457 1.00 64.88 266 GLU A CA 1
ATOM 2167 C C . GLU A 1 266 ? 27.297 50.051 -10.486 1.00 64.88 266 GLU A C 1
ATOM 2169 O O . GLU A 1 266 ? 26.508 49.156 -10.200 1.00 64.88 266 GLU A O 1
ATOM 2174 N N . LYS A 1 267 ? 28.512 50.077 -9.950 1.00 67.12 267 LYS A N 1
ATOM 2175 C CA . LYS A 1 267 ? 28.943 49.068 -8.992 1.00 67.12 267 LYS A CA 1
ATOM 2176 C C . LYS A 1 267 ? 28.517 49.459 -7.581 1.00 67.12 267 LYS A C 1
ATOM 2178 O O . LYS A 1 267 ? 29.057 50.422 -7.044 1.00 67.12 267 LYS A O 1
ATOM 2183 N N . TYR A 1 268 ? 27.631 48.674 -6.968 1.00 64.50 268 TYR A N 1
ATOM 2184 C CA . TYR A 1 268 ? 27.156 48.909 -5.598 1.00 64.50 268 TYR A CA 1
ATOM 2185 C C . TYR A 1 268 ? 28.251 48.642 -4.548 1.00 64.50 268 TYR A C 1
ATOM 2187 O O . TYR A 1 268 ? 28.309 49.293 -3.509 1.00 64.50 268 TYR A O 1
ATOM 2195 N N . GLY A 1 269 ? 29.172 47.712 -4.836 1.00 74.25 269 GLY A N 1
ATOM 2196 C CA . GLY A 1 269 ? 30.349 47.419 -4.009 1.00 74.25 269 GLY A CA 1
ATOM 2197 C C . GLY A 1 269 ? 30.562 45.922 -3.774 1.00 74.25 269 GLY A C 1
ATOM 2198 O O . GLY A 1 269 ? 29.859 45.085 -4.321 1.00 74.25 269 GLY A O 1
ATOM 2199 N N . SER A 1 270 ? 31.555 45.556 -2.966 1.00 86.88 270 SER A N 1
ATOM 2200 C CA . SER A 1 270 ? 31.733 44.176 -2.484 1.00 86.88 270 SER A CA 1
ATOM 2201 C C . SER A 1 270 ? 31.340 44.124 -1.010 1.00 86.88 270 SER A C 1
ATOM 2203 O O . SER A 1 270 ? 31.690 45.045 -0.278 1.00 86.88 270 SER A O 1
ATOM 2205 N N . VAL A 1 271 ? 30.663 43.076 -0.536 1.00 91.38 271 VAL A N 1
ATOM 2206 C CA . VAL A 1 271 ? 30.199 42.993 0.865 1.00 91.38 271 VAL A CA 1
ATOM 2207 C C . VAL A 1 271 ? 30.591 41.682 1.532 1.00 91.38 271 VAL A C 1
ATOM 2209 O O . VAL A 1 271 ? 30.693 40.652 0.878 1.00 91.38 271 VAL A O 1
ATOM 2212 N N . LYS A 1 272 ? 30.815 41.690 2.851 1.00 92.12 272 LYS A N 1
ATOM 2213 C CA . LYS A 1 272 ? 31.101 40.466 3.619 1.00 92.12 272 LYS A CA 1
ATOM 2214 C C . LYS A 1 272 ? 30.559 40.552 5.040 1.00 92.12 272 LYS A C 1
ATOM 2216 O O . LYS A 1 272 ? 30.635 41.607 5.670 1.00 92.12 272 LYS A O 1
ATOM 2221 N N . ALA A 1 273 ? 30.062 39.429 5.552 1.00 91.62 273 ALA A N 1
ATOM 2222 C CA . ALA A 1 273 ? 29.651 39.305 6.944 1.00 91.62 273 ALA A CA 1
ATOM 2223 C C . ALA A 1 273 ? 30.837 38.945 7.863 1.00 91.62 273 ALA A C 1
ATOM 2225 O O . ALA A 1 273 ? 31.736 38.198 7.467 1.00 91.62 273 ALA A O 1
ATOM 2226 N N . ASP A 1 274 ? 30.835 39.453 9.097 1.00 89.88 274 ASP A N 1
ATOM 2227 C CA . ASP A 1 274 ? 31.714 38.973 10.171 1.00 89.88 274 ASP A CA 1
ATOM 2228 C C . ASP A 1 274 ? 31.165 37.695 10.846 1.00 89.88 274 ASP A C 1
ATOM 2230 O O . ASP A 1 274 ? 30.076 37.211 10.533 1.00 89.88 274 ASP A O 1
ATOM 2234 N N . ALA A 1 275 ? 31.915 37.143 11.807 1.00 85.31 275 ALA A N 1
ATOM 2235 C CA . ALA A 1 275 ? 31.507 35.951 12.562 1.00 85.31 275 ALA A CA 1
ATOM 2236 C C . ALA A 1 275 ? 30.252 36.163 13.430 1.00 85.31 275 ALA A C 1
ATOM 2238 O O . ALA A 1 275 ? 29.591 35.195 13.796 1.00 85.31 275 ALA A O 1
ATOM 2239 N N . SER A 1 276 ? 29.922 37.415 13.751 1.00 85.19 276 SER A N 1
ATOM 2240 C CA . SER A 1 276 ? 28.712 37.784 14.483 1.00 85.19 276 SER A CA 1
ATOM 2241 C C . SER A 1 276 ? 27.521 38.011 13.545 1.00 85.19 276 SER A C 1
ATOM 2243 O O . SER A 1 276 ? 26.421 38.268 14.026 1.00 85.19 276 SER A O 1
ATOM 2245 N N . GLY A 1 277 ? 27.716 37.957 12.221 1.00 87.12 277 GLY A N 1
ATOM 2246 C CA . GLY A 1 277 ? 26.707 38.197 11.191 1.00 87.12 277 GLY A CA 1
ATOM 2247 C C . GLY A 1 277 ? 26.419 39.677 10.919 1.00 87.12 277 GLY A C 1
ATOM 2248 O O . GLY A 1 277 ? 25.283 40.029 10.629 1.00 87.12 277 GLY A O 1
ATOM 2249 N N . ASN A 1 278 ? 27.369 40.586 11.139 1.00 89.75 278 ASN A N 1
ATOM 2250 C CA . ASN A 1 278 ? 27.270 41.990 10.719 1.00 89.75 278 ASN A CA 1
ATOM 2251 C C . ASN A 1 278 ? 27.867 42.154 9.322 1.00 89.75 278 ASN A C 1
ATOM 2253 O O . ASN A 1 278 ? 28.936 41.608 9.064 1.00 89.75 278 ASN A O 1
ATOM 2257 N N . TRP A 1 279 ? 27.216 42.927 8.454 1.00 91.81 279 TRP A N 1
ATOM 2258 C CA . TRP A 1 279 ? 27.667 43.167 7.082 1.00 91.81 279 TRP A CA 1
ATOM 2259 C C . TRP A 1 279 ? 28.559 44.408 6.974 1.00 91.81 279 TRP A C 1
ATOM 2261 O O . TRP A 1 279 ? 28.354 45.393 7.686 1.00 91.81 279 TRP A O 1
ATOM 2271 N N . TYR A 1 280 ? 29.554 44.340 6.086 1.00 91.88 280 TYR A N 1
ATOM 2272 C CA . TYR A 1 280 ? 30.560 45.378 5.846 1.00 91.88 280 TYR A CA 1
ATOM 2273 C C . TYR A 1 280 ? 30.857 45.512 4.356 1.00 91.88 280 TYR A C 1
ATOM 2275 O O . TYR A 1 280 ? 30.967 44.498 3.663 1.00 91.88 280 TYR A O 1
ATOM 2283 N N . PHE A 1 281 ? 31.085 46.742 3.892 1.00 87.44 281 PHE A N 1
ATOM 2284 C CA . PHE A 1 281 ? 31.656 46.989 2.570 1.00 87.44 281 PHE A CA 1
ATOM 2285 C C . PHE A 1 281 ? 33.144 46.630 2.547 1.00 87.44 281 PHE A C 1
ATOM 2287 O O . PHE A 1 281 ? 33.911 46.982 3.446 1.00 87.44 281 PHE A O 1
ATOM 2294 N N . ILE A 1 282 ? 33.554 45.934 1.494 1.00 88.81 282 ILE A N 1
ATOM 2295 C CA . ILE A 1 282 ? 34.928 45.543 1.215 1.00 88.81 282 ILE A CA 1
ATOM 2296 C C . ILE A 1 282 ? 35.491 46.490 0.151 1.00 88.81 282 ILE A C 1
ATOM 2298 O O . ILE A 1 282 ? 34.857 46.670 -0.891 1.00 88.81 282 ILE A O 1
ATOM 2302 N N . PRO A 1 283 ? 36.684 47.076 0.365 1.00 84.19 283 PRO A N 1
ATOM 2303 C CA . PRO A 1 283 ? 37.288 47.972 -0.613 1.00 84.19 283 PRO A CA 1
ATOM 2304 C C . PRO A 1 283 ? 37.499 47.289 -1.969 1.00 84.19 283 PRO A C 1
ATOM 2306 O O . PRO A 1 283 ? 38.218 46.289 -2.061 1.00 84.19 283 PRO A O 1
ATOM 2309 N N . ASP A 1 284 ? 36.935 47.856 -3.037 1.00 82.25 284 ASP A N 1
ATOM 2310 C CA . ASP A 1 284 ? 37.189 47.368 -4.392 1.00 82.25 284 ASP A CA 1
ATOM 2311 C C . ASP A 1 284 ? 38.491 47.948 -4.948 1.00 82.25 284 ASP A C 1
ATOM 2313 O O . ASP A 1 284 ? 38.536 49.007 -5.578 1.00 82.25 284 ASP A O 1
ATOM 2317 N N . ILE A 1 285 ? 39.573 47.210 -4.725 1.00 82.94 285 ILE A N 1
ATOM 2318 C CA . ILE A 1 285 ? 40.934 47.540 -5.163 1.00 82.94 285 ILE A CA 1
ATOM 2319 C C . ILE A 1 285 ? 41.127 47.549 -6.690 1.00 82.94 285 ILE A C 1
ATOM 2321 O O . ILE A 1 285 ? 42.215 47.884 -7.155 1.00 82.94 285 ILE A O 1
ATOM 2325 N N . ARG A 1 286 ? 40.105 47.182 -7.477 1.00 79.31 286 ARG A N 1
ATOM 2326 C CA . ARG A 1 286 ? 40.107 47.348 -8.941 1.00 79.31 286 ARG A CA 1
ATOM 2327 C C . ARG A 1 286 ? 39.800 48.787 -9.359 1.00 79.31 286 ARG A C 1
ATOM 2329 O O . ARG A 1 286 ? 40.128 49.181 -10.477 1.00 79.31 286 ARG A O 1
ATOM 2336 N N . THR A 1 287 ? 39.175 49.572 -8.481 1.00 75.00 287 THR A N 1
ATOM 2337 C CA . THR A 1 287 ? 38.804 50.961 -8.769 1.00 75.00 287 THR A CA 1
ATOM 2338 C C . THR A 1 287 ? 40.008 51.900 -8.615 1.00 75.00 287 THR A C 1
ATOM 2340 O O . THR A 1 287 ? 40.786 51.744 -7.667 1.00 75.00 287 THR A O 1
ATOM 2343 N N . PRO A 1 288 ? 40.169 52.914 -9.492 1.00 70.19 288 PRO A N 1
ATOM 2344 C CA . PRO A 1 288 ? 41.256 53.888 -9.374 1.00 70.19 288 PRO A CA 1
ATOM 2345 C C . PRO A 1 288 ? 41.279 54.612 -8.021 1.00 70.19 288 PRO A C 1
ATOM 2347 O O . PRO A 1 288 ? 42.348 54.877 -7.485 1.00 70.19 288 PRO A O 1
ATOM 2350 N N . GLU A 1 289 ? 40.111 54.881 -7.433 1.00 72.06 289 GLU A N 1
ATOM 2351 C CA . GLU A 1 289 ? 39.990 55.588 -6.155 1.00 72.06 289 GLU A CA 1
ATOM 2352 C C . GLU A 1 289 ? 40.641 54.832 -4.990 1.00 72.06 289 GLU A C 1
ATOM 2354 O O . GLU A 1 289 ? 41.411 55.413 -4.223 1.00 72.06 289 GLU A O 1
ATOM 2359 N N . VAL A 1 290 ? 40.374 53.532 -4.853 1.00 70.44 290 VAL A N 1
ATOM 2360 C CA . VAL A 1 290 ? 40.985 52.713 -3.796 1.00 70.44 290 VAL A CA 1
ATOM 2361 C C . VAL A 1 290 ? 42.451 52.437 -4.127 1.00 70.44 290 VAL A C 1
ATOM 2363 O O . VAL A 1 290 ? 43.316 52.546 -3.255 1.00 70.44 290 VAL A O 1
ATOM 2366 N N . PHE A 1 291 ? 42.739 52.128 -5.393 1.00 70.12 291 PHE A N 1
ATOM 2367 C CA . PHE A 1 291 ? 44.076 51.803 -5.884 1.00 70.12 291 PHE A CA 1
ATOM 2368 C C . PHE A 1 291 ? 45.082 52.945 -5.658 1.00 70.12 291 PHE A C 1
ATOM 2370 O O . PHE A 1 291 ? 46.154 52.728 -5.085 1.00 70.12 291 PHE A O 1
ATOM 2377 N N . ASP A 1 292 ? 44.717 54.180 -6.009 1.00 73.00 292 ASP A N 1
ATOM 2378 C CA . ASP A 1 292 ? 45.583 55.356 -5.861 1.00 73.00 292 ASP A CA 1
ATOM 2379 C C . ASP A 1 292 ? 45.831 55.710 -4.378 1.00 73.00 292 ASP A C 1
ATOM 2381 O O . ASP A 1 292 ? 46.895 56.224 -4.004 1.00 73.00 292 ASP A O 1
ATOM 2385 N N . ASN A 1 293 ? 44.881 55.366 -3.502 1.00 76.38 293 ASN A N 1
ATOM 2386 C CA . ASN A 1 293 ? 44.943 55.622 -2.065 1.00 76.38 293 ASN A CA 1
ATOM 2387 C C . ASN A 1 293 ? 45.603 54.506 -1.251 1.00 76.38 293 ASN A C 1
ATOM 2389 O O . ASN A 1 293 ? 45.846 54.710 -0.058 1.00 76.38 293 ASN A O 1
ATOM 2393 N N . LEU A 1 294 ? 45.996 53.378 -1.862 1.00 78.50 294 LEU A N 1
ATOM 2394 C CA . LEU A 1 294 ? 46.702 52.306 -1.152 1.00 78.50 294 LEU A CA 1
ATOM 2395 C C . LEU A 1 294 ? 47.925 52.853 -0.412 1.00 78.50 294 LEU A C 1
ATOM 2397 O O . LEU A 1 294 ? 48.232 52.395 0.683 1.00 78.50 294 LEU A O 1
ATOM 2401 N N . SER A 1 295 ? 48.609 53.868 -0.959 1.00 74.44 295 SER A N 1
ATOM 2402 C CA . SER A 1 295 ? 49.764 54.539 -0.342 1.00 74.44 295 SER A CA 1
ATOM 2403 C C . SER A 1 295 ? 49.480 55.185 1.030 1.00 74.44 295 SER A C 1
ATOM 2405 O O . SER A 1 295 ? 50.414 55.312 1.827 1.00 74.44 295 SER A O 1
ATOM 2407 N N . HIS A 1 296 ? 48.220 55.505 1.338 1.00 81.19 296 HIS A N 1
ATOM 2408 C CA . HIS A 1 296 ? 47.778 56.154 2.570 1.00 81.19 296 HIS A CA 1
ATOM 2409 C C . HIS A 1 296 ? 47.801 55.190 3.782 1.00 81.19 296 HIS A C 1
ATOM 2411 O O . HIS A 1 296 ? 47.505 54.003 3.622 1.00 81.19 296 HIS A O 1
ATOM 2417 N N . PRO A 1 297 ? 48.124 55.661 5.008 1.00 80.00 297 PRO A N 1
ATOM 2418 C CA . PRO A 1 297 ? 48.121 54.825 6.220 1.00 80.00 297 PRO A CA 1
ATOM 2419 C C . PRO A 1 297 ? 46.788 54.114 6.503 1.00 80.00 297 PRO A C 1
ATOM 2421 O O . PRO A 1 297 ? 46.778 53.021 7.069 1.00 80.00 297 PRO A O 1
ATOM 2424 N N . ASP A 1 298 ? 45.680 54.700 6.059 1.00 83.00 298 ASP A N 1
ATOM 2425 C CA . ASP A 1 298 ? 44.324 54.177 6.250 1.00 83.00 298 ASP A CA 1
ATOM 2426 C C . ASP A 1 298 ? 44.096 52.808 5.581 1.00 83.00 298 ASP A C 1
ATOM 2428 O O . ASP A 1 298 ? 43.335 51.990 6.099 1.00 83.00 298 ASP A O 1
ATOM 2432 N N . TYR A 1 299 ? 44.828 52.508 4.503 1.00 85.25 299 TYR A N 1
ATOM 2433 C CA . TYR A 1 299 ? 44.722 51.265 3.724 1.00 85.25 299 TYR A CA 1
ATOM 2434 C C . TYR A 1 299 ? 45.826 50.241 4.051 1.00 85.25 299 TYR A C 1
ATOM 2436 O O . TYR A 1 299 ? 46.076 49.315 3.277 1.00 85.25 299 TYR A O 1
ATOM 2444 N N . THR A 1 300 ? 46.504 50.379 5.199 1.00 86.50 300 THR A N 1
ATOM 2445 C CA . THR A 1 300 ? 47.602 49.472 5.602 1.00 86.50 300 THR A CA 1
ATOM 2446 C C . THR A 1 300 ? 47.163 48.001 5.624 1.00 86.50 300 THR A C 1
ATOM 2448 O O . THR A 1 300 ? 47.842 47.159 5.046 1.00 86.50 300 THR A O 1
ATOM 2451 N N . HIS A 1 301 ? 45.983 47.698 6.171 1.00 87.56 301 HIS A N 1
ATOM 2452 C CA . HIS A 1 301 ? 45.407 46.349 6.163 1.00 87.56 301 HIS A CA 1
ATOM 2453 C C . HIS A 1 301 ? 45.194 45.768 4.751 1.00 87.56 301 HIS A C 1
ATOM 2455 O O . HIS A 1 301 ? 45.480 44.594 4.529 1.00 87.56 301 HIS A O 1
ATOM 2461 N N . VAL A 1 302 ? 44.735 46.575 3.783 1.00 88.31 302 VAL A N 1
ATOM 2462 C CA . VAL A 1 302 ? 44.552 46.143 2.384 1.00 88.31 302 VAL A CA 1
ATOM 2463 C C . VAL A 1 302 ? 45.897 45.743 1.785 1.00 88.31 302 VAL A C 1
ATOM 2465 O O . VAL A 1 302 ? 46.032 44.660 1.220 1.00 88.31 302 VAL A O 1
ATOM 2468 N N . LYS A 1 303 ? 46.922 46.583 1.968 1.00 87.12 303 LYS A N 1
ATOM 2469 C CA . LYS A 1 303 ? 48.291 46.300 1.514 1.00 87.12 303 LYS A CA 1
ATOM 2470 C C . LYS A 1 303 ? 48.874 45.044 2.143 1.00 87.12 303 LYS A C 1
ATOM 2472 O O . LYS A 1 303 ? 49.536 44.282 1.446 1.00 87.12 303 LYS A O 1
ATOM 2477 N N . ASP A 1 304 ? 48.661 44.838 3.439 1.00 88.94 304 ASP A N 1
ATOM 2478 C CA . ASP A 1 304 ? 49.169 43.657 4.136 1.00 88.94 304 ASP A CA 1
ATOM 2479 C C . ASP A 1 304 ? 48.573 42.376 3.537 1.00 88.94 304 ASP A C 1
ATOM 2481 O O . ASP A 1 304 ? 49.306 41.422 3.284 1.00 88.94 304 ASP A O 1
ATOM 2485 N N . ILE A 1 305 ? 47.273 42.375 3.214 1.00 91.69 305 ILE A N 1
ATOM 2486 C CA . ILE A 1 305 ? 46.620 41.253 2.522 1.00 91.69 305 ILE A CA 1
ATOM 2487 C C . ILE A 1 305 ? 47.226 41.044 1.127 1.00 91.69 305 ILE A C 1
ATOM 2489 O O . ILE A 1 305 ? 47.579 39.917 0.785 1.00 91.69 305 ILE A O 1
ATOM 2493 N N . LEU A 1 306 ? 47.396 42.109 0.336 1.00 89.81 306 LEU A N 1
ATOM 2494 C CA . LEU A 1 306 ? 47.961 42.012 -1.018 1.00 89.81 306 LEU A CA 1
ATOM 2495 C C . LEU A 1 306 ? 49.399 41.483 -1.018 1.00 89.81 306 LEU A C 1
ATOM 2497 O O . LEU A 1 306 ? 49.719 40.585 -1.795 1.00 89.81 306 LEU A O 1
ATOM 2501 N N . ASN A 1 307 ? 50.239 41.969 -0.101 1.00 90.50 307 ASN A N 1
ATOM 2502 C CA . ASN A 1 307 ? 51.609 41.487 0.075 1.00 90.50 307 ASN A CA 1
ATOM 2503 C C . ASN A 1 307 ? 51.642 40.016 0.514 1.00 90.50 307 ASN A C 1
ATOM 2505 O O . ASN A 1 307 ? 52.444 39.241 -0.001 1.00 90.50 307 ASN A O 1
ATOM 2509 N N . ASN A 1 308 ? 50.764 39.613 1.440 1.00 93.06 308 ASN A N 1
ATOM 2510 C CA . ASN A 1 308 ? 50.676 38.225 1.902 1.00 93.06 308 ASN A CA 1
ATOM 2511 C C . ASN A 1 308 ? 50.217 37.262 0.797 1.00 93.06 308 ASN A C 1
ATOM 2513 O O . ASN A 1 308 ? 50.599 36.094 0.804 1.00 93.06 308 ASN A O 1
ATOM 2517 N N . LEU A 1 309 ? 49.406 37.744 -0.147 1.00 92.81 309 LEU A N 1
ATOM 2518 C CA . LEU A 1 309 ? 48.936 36.975 -1.300 1.00 92.81 309 LEU A CA 1
ATOM 2519 C C . LEU A 1 309 ? 49.881 37.029 -2.508 1.00 92.81 309 LEU A C 1
ATOM 2521 O O . LEU A 1 309 ? 49.590 36.376 -3.514 1.00 92.81 309 LEU A O 1
ATOM 2525 N N . ASP A 1 310 ? 50.987 37.770 -2.422 1.00 90.56 310 ASP A N 1
ATOM 2526 C CA . ASP A 1 310 ? 51.912 38.020 -3.536 1.00 90.56 310 ASP A CA 1
ATOM 2527 C C . ASP A 1 310 ? 51.194 38.607 -4.771 1.00 90.56 310 ASP A C 1
ATOM 2529 O O . ASP A 1 310 ? 51.425 38.210 -5.912 1.00 90.56 310 ASP A O 1
ATOM 2533 N N . ILE A 1 311 ? 50.246 39.522 -4.534 1.00 88.75 311 ILE A N 1
ATOM 2534 C CA . ILE A 1 311 ? 49.519 40.241 -5.587 1.00 88.75 311 ILE A CA 1
ATOM 2535 C C . ILE A 1 311 ? 50.229 41.571 -5.833 1.00 88.75 311 ILE A C 1
ATOM 2537 O O . ILE A 1 311 ? 50.290 42.427 -4.949 1.00 88.75 311 ILE A O 1
ATOM 2541 N N . ALA A 1 312 ? 50.751 41.759 -7.045 1.00 82.00 312 ALA A N 1
ATOM 2542 C CA . ALA A 1 312 ? 51.333 43.029 -7.462 1.00 82.00 312 ALA A CA 1
ATOM 2543 C C . ALA A 1 312 ? 50.231 44.086 -7.643 1.00 82.00 312 ALA A C 1
ATOM 2545 O O . ALA A 1 312 ? 49.228 43.842 -8.308 1.00 82.00 312 ALA A O 1
ATOM 2546 N N . PHE A 1 313 ? 50.427 45.266 -7.055 1.00 74.62 313 PHE A N 1
ATOM 2547 C CA . PHE A 1 313 ? 49.478 46.388 -7.093 1.00 74.62 313 PHE A CA 1
ATOM 2548 C C . PHE A 1 313 ? 50.113 47.657 -7.690 1.00 74.62 313 PHE A C 1
ATOM 2550 O O . PHE A 1 313 ? 49.742 48.776 -7.359 1.00 74.62 313 PHE A O 1
ATOM 2557 N N . ASP A 1 314 ? 51.106 47.489 -8.565 1.00 70.81 314 ASP A N 1
ATOM 2558 C CA . ASP A 1 314 ? 51.666 48.535 -9.432 1.00 70.81 314 ASP A CA 1
ATOM 2559 C C . ASP A 1 314 ? 51.009 48.562 -10.830 1.00 70.81 314 ASP A C 1
ATOM 2561 O O . ASP A 1 314 ? 51.343 49.405 -11.665 1.00 70.81 314 ASP A O 1
ATOM 2565 N N . THR A 1 315 ? 50.048 47.664 -11.072 1.00 71.94 315 THR A N 1
ATOM 2566 C CA . THR A 1 315 ? 49.230 47.536 -12.289 1.00 71.94 315 THR A CA 1
ATOM 2567 C C . THR A 1 315 ? 47.759 47.275 -11.921 1.00 71.94 315 THR A C 1
ATOM 2569 O O . THR A 1 315 ? 47.490 46.902 -10.777 1.00 71.94 315 THR A O 1
ATOM 2572 N N . PRO A 1 316 ? 46.792 47.475 -12.846 1.00 77.12 316 PRO A N 1
ATOM 2573 C CA . PRO A 1 316 ? 45.389 47.139 -12.599 1.00 77.12 316 PRO A CA 1
ATOM 2574 C C . PRO A 1 316 ? 45.217 45.670 -12.189 1.00 77.12 316 PRO A C 1
ATOM 2576 O O . PRO A 1 316 ? 45.750 44.770 -12.839 1.00 77.12 316 PRO A O 1
ATOM 2579 N N . ILE A 1 317 ? 44.468 45.439 -11.111 1.00 82.19 317 ILE A N 1
ATOM 2580 C CA . ILE A 1 317 ? 44.301 44.118 -10.495 1.00 82.19 317 ILE A CA 1
ATOM 2581 C C . ILE A 1 317 ? 43.327 43.275 -11.323 1.00 82.19 317 ILE A C 1
ATOM 2583 O O . ILE A 1 317 ? 42.240 43.733 -11.668 1.00 82.19 317 ILE A O 1
ATOM 2587 N N . SER A 1 318 ? 43.719 42.038 -11.639 1.00 83.00 318 SER A N 1
ATOM 2588 C CA . SER A 1 318 ? 42.867 41.096 -12.376 1.00 83.00 318 SER A CA 1
ATOM 2589 C C . SER A 1 318 ? 41.689 40.614 -11.521 1.00 83.00 318 SER A C 1
ATOM 2591 O O . SER A 1 318 ? 41.818 40.517 -10.301 1.00 83.00 318 SER A O 1
ATOM 2593 N N . ASP A 1 319 ? 40.570 40.211 -12.133 1.00 78.38 319 ASP A N 1
ATOM 2594 C CA . ASP A 1 319 ? 39.428 39.647 -11.387 1.00 78.38 319 ASP A CA 1
ATOM 2595 C C . ASP A 1 319 ? 39.818 38.410 -10.565 1.00 78.38 319 ASP A C 1
ATOM 2597 O O . ASP A 1 319 ? 39.332 38.205 -9.452 1.00 78.38 319 ASP A O 1
ATOM 2601 N N . ARG A 1 320 ? 40.771 37.613 -11.067 1.00 82.50 320 ARG A N 1
ATOM 2602 C CA . ARG A 1 320 ? 41.315 36.460 -10.339 1.00 82.50 320 ARG A CA 1
ATOM 2603 C C . ARG A 1 320 ? 42.055 36.884 -9.071 1.00 82.50 320 ARG A C 1
ATOM 2605 O O . ARG A 1 320 ? 41.908 36.246 -8.030 1.00 82.50 320 ARG A O 1
ATOM 2612 N N . ASP A 1 321 ? 42.870 37.929 -9.149 1.00 86.81 321 ASP A N 1
ATOM 2613 C CA . ASP A 1 321 ? 43.604 38.430 -7.986 1.00 86.81 321 ASP A CA 1
ATOM 2614 C C . ASP A 1 321 ? 42.676 39.174 -7.020 1.00 86.81 321 ASP A C 1
ATOM 2616 O O . ASP A 1 321 ? 42.816 39.026 -5.804 1.00 86.81 321 ASP A O 1
ATOM 2620 N N . PHE A 1 322 ? 41.652 39.861 -7.534 1.00 87.00 322 PHE A N 1
ATOM 2621 C CA . PHE A 1 322 ? 40.592 40.430 -6.708 1.00 87.00 322 PHE A CA 1
ATOM 2622 C C . PHE A 1 322 ? 39.829 39.353 -5.930 1.00 87.00 322 PHE A C 1
ATOM 2624 O O . PHE A 1 322 ? 39.627 39.494 -4.727 1.00 87.00 322 PHE A O 1
ATOM 2631 N N . TYR A 1 323 ? 39.478 38.233 -6.569 1.00 86.25 323 TYR A N 1
ATOM 2632 C CA . TYR A 1 323 ? 38.851 37.100 -5.889 1.00 86.25 323 TYR A CA 1
ATOM 2633 C C . TYR A 1 323 ? 39.706 36.573 -4.726 1.00 86.25 323 TYR A C 1
ATOM 2635 O O . TYR A 1 323 ? 39.189 36.334 -3.631 1.00 86.25 323 TYR A O 1
ATOM 2643 N N . ARG A 1 324 ? 41.025 36.436 -4.926 1.00 88.94 324 ARG A N 1
ATOM 2644 C CA . ARG A 1 324 ? 41.965 36.004 -3.873 1.00 88.94 324 ARG A CA 1
ATOM 2645 C C . ARG A 1 324 ? 42.027 37.007 -2.719 1.00 88.94 324 ARG A C 1
ATOM 2647 O O . ARG A 1 324 ? 42.047 36.596 -1.555 1.00 88.94 324 ARG A O 1
ATOM 2654 N N . PHE A 1 325 ? 42.034 38.302 -3.035 1.00 91.50 325 PHE A N 1
ATOM 2655 C CA . PHE A 1 325 ? 41.971 39.382 -2.052 1.00 91.50 325 PHE A CA 1
ATOM 2656 C C . PHE A 1 325 ? 40.670 39.333 -1.238 1.00 91.50 325 PHE A C 1
ATOM 2658 O O . PHE A 1 325 ? 40.725 39.204 -0.016 1.00 91.50 325 PHE A O 1
ATOM 2665 N N . TYR A 1 326 ? 39.514 39.353 -1.905 1.00 91.06 326 TYR A N 1
ATOM 2666 C CA . TYR A 1 326 ? 38.189 39.304 -1.282 1.00 91.06 326 TYR A CA 1
ATOM 2667 C C . TYR A 1 326 ? 38.015 38.065 -0.387 1.00 91.06 326 TYR A C 1
ATOM 2669 O O . TYR A 1 326 ? 37.535 38.150 0.749 1.00 91.06 326 TYR A O 1
ATOM 2677 N N . SER A 1 327 ? 38.487 36.907 -0.861 1.00 89.25 327 SER A N 1
ATOM 2678 C CA . SER A 1 327 ? 38.460 35.656 -0.096 1.00 89.25 327 SER A CA 1
ATOM 2679 C C . SER A 1 327 ? 39.254 35.765 1.210 1.00 89.25 327 SER A C 1
ATOM 2681 O O . SER A 1 327 ? 38.806 35.270 2.243 1.00 89.25 327 SER A O 1
ATOM 2683 N N . SER A 1 328 ? 40.389 36.471 1.184 1.00 91.94 328 SER A N 1
ATOM 2684 C CA . SER A 1 328 ? 41.299 36.628 2.328 1.00 91.94 328 SER A CA 1
ATOM 2685 C C . SER A 1 328 ? 40.923 37.779 3.269 1.00 91.94 328 SER A C 1
ATOM 2687 O O . SER A 1 328 ? 41.402 37.833 4.402 1.00 91.94 328 SER A O 1
ATOM 2689 N N . TYR A 1 329 ? 40.072 38.706 2.825 1.00 92.50 329 TYR A N 1
ATOM 2690 C CA . TYR A 1 329 ? 39.635 39.839 3.633 1.00 92.50 329 TYR A CA 1
ATOM 2691 C C . TYR A 1 329 ? 38.726 39.385 4.783 1.00 92.50 329 TYR A C 1
ATOM 2693 O O . TYR A 1 329 ? 37.785 38.622 4.570 1.00 92.50 329 TYR A O 1
ATOM 2701 N N . THR A 1 330 ? 38.975 39.868 6.002 1.00 91.50 330 THR A N 1
ATOM 2702 C CA . THR A 1 330 ? 38.117 39.624 7.175 1.00 91.50 330 THR A CA 1
ATOM 2703 C C . THR A 1 330 ? 37.716 40.967 7.789 1.00 91.50 330 THR A C 1
ATOM 2705 O O . THR A 1 330 ? 38.619 41.709 8.196 1.00 91.50 330 THR A O 1
ATOM 2708 N N . PRO A 1 331 ? 36.410 41.294 7.865 1.00 91.50 331 PRO A N 1
ATOM 2709 C CA . PRO A 1 331 ? 35.956 42.549 8.456 1.00 91.50 331 PRO A CA 1
ATOM 2710 C C . PRO A 1 331 ? 36.400 42.724 9.914 1.00 91.50 331 PRO A C 1
ATOM 2712 O O . PRO A 1 331 ? 36.426 41.768 10.691 1.00 91.50 331 PRO A O 1
ATOM 2715 N N . ASN A 1 332 ? 36.762 43.951 10.294 1.00 89.00 332 ASN A N 1
ATOM 2716 C CA . ASN A 1 332 ? 37.202 44.297 11.641 1.00 89.00 332 ASN A CA 1
ATOM 2717 C C . ASN A 1 332 ? 36.840 45.747 12.016 1.00 89.00 332 ASN A C 1
ATOM 2719 O O . ASN A 1 332 ? 37.538 46.700 11.658 1.00 89.00 332 ASN A O 1
ATOM 2723 N N . SER A 1 333 ? 35.795 45.894 12.830 1.00 86.88 333 SER A N 1
ATOM 2724 C CA . SER A 1 333 ? 35.321 47.174 13.380 1.00 86.88 333 SER A CA 1
ATOM 2725 C C . SER A 1 333 ? 36.204 47.748 14.497 1.00 86.88 333 SER A C 1
ATOM 2727 O O . SER A 1 333 ? 36.115 48.931 14.812 1.00 86.88 333 SER A O 1
ATOM 2729 N N . ASN A 1 334 ? 37.098 46.940 15.076 1.00 87.06 334 ASN A N 1
ATOM 2730 C CA . ASN A 1 334 ? 37.982 47.319 16.184 1.00 87.06 334 ASN A CA 1
ATOM 2731 C C . ASN A 1 334 ? 39.445 47.496 15.739 1.00 87.06 334 ASN A C 1
ATOM 2733 O O . ASN A 1 334 ? 40.368 47.429 16.560 1.00 87.06 334 ASN A O 1
ATOM 2737 N N . ARG A 1 335 ? 39.686 47.681 14.433 1.00 86.50 335 ARG A N 1
ATOM 2738 C CA . ARG A 1 335 ? 41.035 47.826 13.872 1.00 86.50 335 ARG A CA 1
ATOM 2739 C C . ARG A 1 335 ? 41.753 49.015 14.521 1.00 86.50 335 ARG A C 1
ATOM 2741 O O . ARG A 1 335 ? 41.247 50.135 14.543 1.00 86.50 335 ARG A O 1
ATOM 2748 N N . LEU A 1 336 ? 42.950 48.769 15.062 1.00 82.94 336 LEU A N 1
ATOM 2749 C CA . LEU A 1 336 ? 43.778 49.831 15.637 1.00 82.94 336 LEU A CA 1
ATOM 2750 C C . LEU A 1 336 ? 44.190 50.823 14.537 1.00 82.94 336 LEU A C 1
ATOM 2752 O O . LEU A 1 336 ? 44.580 50.368 13.462 1.00 82.94 336 LEU A O 1
ATOM 2756 N N . PRO A 1 337 ? 44.262 52.140 14.814 1.00 76.62 337 PRO A N 1
ATOM 2757 C CA . PRO A 1 337 ? 44.646 53.138 13.809 1.00 76.62 337 PRO A CA 1
ATOM 2758 C C . PRO A 1 337 ? 46.006 52.879 13.140 1.00 76.62 337 PRO A C 1
ATOM 2760 O O . PRO A 1 337 ? 46.240 53.290 12.011 1.00 76.62 337 PRO A O 1
ATOM 2763 N N . SER A 1 338 ? 46.918 52.175 13.821 1.00 77.31 338 SER A N 1
ATOM 2764 C CA . SER A 1 338 ? 48.222 51.777 13.274 1.00 77.31 338 SER A CA 1
ATOM 2765 C C . SER A 1 338 ? 48.158 50.665 12.219 1.00 77.31 338 SER A C 1
ATOM 2767 O O . SER A 1 338 ? 49.164 50.412 11.567 1.00 77.31 338 SER A O 1
ATOM 2769 N N . ALA A 1 339 ? 47.019 49.982 12.087 1.00 77.25 339 ALA A N 1
ATOM 2770 C CA . ALA A 1 339 ? 46.768 48.917 11.117 1.00 77.25 339 ALA A CA 1
ATOM 2771 C C . ALA A 1 339 ? 45.807 49.357 9.987 1.00 77.25 339 ALA A C 1
ATOM 2773 O O . ALA A 1 339 ? 45.502 48.564 9.100 1.00 77.25 339 ALA A O 1
ATOM 2774 N N . GLY A 1 340 ? 45.349 50.616 9.988 1.00 84.19 340 GLY A N 1
ATOM 2775 C CA . GLY A 1 340 ? 44.408 51.185 9.012 1.00 84.19 340 GLY A CA 1
ATOM 2776 C C . GLY A 1 340 ? 43.061 51.586 9.625 1.00 84.19 340 GLY A C 1
ATOM 2777 O O . GLY A 1 340 ? 42.865 51.456 10.834 1.00 84.19 340 GLY A O 1
ATOM 2778 N N . LEU A 1 341 ? 42.138 52.079 8.791 1.00 85.88 341 LEU A N 1
ATOM 2779 C CA . LEU A 1 341 ? 40.786 52.468 9.220 1.00 85.88 341 LEU A CA 1
ATOM 2780 C C . LEU A 1 341 ? 39.958 51.246 9.640 1.00 85.88 341 LEU A C 1
ATOM 2782 O O . LEU A 1 341 ? 40.077 50.211 8.988 1.00 85.88 341 LEU A O 1
ATOM 2786 N N . PRO A 1 342 ? 39.127 51.334 10.693 1.00 86.69 342 PRO A N 1
ATOM 2787 C CA . PRO A 1 342 ? 38.172 50.280 11.028 1.00 86.69 342 PRO A CA 1
ATOM 2788 C C . PRO A 1 342 ? 37.090 50.144 9.953 1.00 86.69 342 PRO A C 1
ATOM 2790 O O . PRO A 1 342 ? 36.691 51.137 9.344 1.00 86.69 342 PRO A O 1
ATOM 2793 N N . ASP A 1 343 ? 36.605 48.919 9.747 1.00 89.31 343 ASP A N 1
ATOM 2794 C CA . ASP A 1 343 ? 35.497 48.664 8.823 1.00 89.31 343 ASP A CA 1
ATOM 2795 C C . ASP A 1 343 ? 34.171 49.139 9.442 1.00 89.31 343 ASP A C 1
ATOM 2797 O O . ASP A 1 343 ? 33.911 48.924 10.632 1.00 89.31 343 ASP A O 1
ATOM 2801 N N . ILE A 1 344 ? 33.329 49.786 8.632 1.00 87.88 344 ILE A N 1
ATOM 2802 C CA . ILE A 1 344 ? 32.049 50.360 9.066 1.00 87.88 344 ILE A CA 1
ATOM 2803 C C . ILE A 1 344 ? 30.935 49.343 8.810 1.00 87.88 344 ILE A C 1
ATOM 2805 O O . ILE A 1 344 ? 30.799 48.836 7.697 1.00 87.88 344 ILE A O 1
ATOM 2809 N N . ARG A 1 345 ? 30.155 49.041 9.856 1.00 89.31 345 ARG A N 1
ATOM 2810 C CA . ARG A 1 345 ? 28.978 48.168 9.762 1.00 89.31 345 ARG A CA 1
ATOM 2811 C C . ARG A 1 345 ? 27.916 48.841 8.890 1.00 89.31 345 ARG A C 1
ATOM 2813 O O . ARG A 1 345 ? 27.617 50.012 9.111 1.00 89.31 345 ARG A O 1
ATOM 2820 N N . ILE A 1 346 ? 27.345 48.084 7.959 1.00 88.88 346 ILE A N 1
ATOM 2821 C CA . ILE A 1 346 ? 26.218 48.520 7.128 1.00 88.88 346 ILE A CA 1
ATOM 2822 C C . ILE A 1 346 ? 24.957 48.634 8.018 1.00 88.88 346 ILE A C 1
ATOM 2824 O O . ILE A 1 346 ? 24.690 47.697 8.783 1.00 88.88 346 ILE A O 1
ATOM 2828 N N . PRO A 1 347 ? 24.222 49.764 7.981 1.00 85.12 347 PRO A N 1
ATOM 2829 C CA . PRO A 1 347 ? 22.920 49.923 8.640 1.00 85.12 347 PRO A CA 1
ATOM 2830 C C . PRO A 1 347 ? 21.887 48.885 8.183 1.00 85.12 347 PRO A C 1
ATOM 2832 O O . PRO A 1 347 ? 21.991 48.347 7.085 1.00 85.12 347 PRO A O 1
ATOM 2835 N N . ALA A 1 348 ? 20.880 48.593 9.011 1.00 81.25 348 ALA A N 1
ATOM 2836 C CA . ALA A 1 348 ? 19.875 47.574 8.691 1.00 81.25 348 ALA A CA 1
ATOM 2837 C C . ALA A 1 348 ? 19.066 47.936 7.435 1.00 81.25 348 ALA A C 1
ATOM 2839 O O . ALA A 1 348 ? 18.840 47.079 6.585 1.00 81.25 348 ALA A O 1
ATOM 2840 N N . GLU A 1 349 ? 18.708 49.212 7.285 1.00 74.62 349 GLU A N 1
ATOM 2841 C CA . GLU A 1 349 ? 17.977 49.735 6.130 1.00 74.62 349 GLU A CA 1
ATOM 2842 C C . GLU A 1 349 ? 18.742 49.608 4.803 1.00 74.62 349 GLU A C 1
ATOM 2844 O O . GLU A 1 349 ? 18.116 49.445 3.757 1.00 74.62 349 GLU A O 1
ATOM 2849 N N . ASP A 1 350 ? 20.075 49.636 4.849 1.00 83.31 350 ASP A N 1
ATOM 2850 C CA . ASP A 1 350 ? 20.944 49.484 3.677 1.00 83.31 350 ASP A CA 1
ATOM 2851 C C . ASP A 1 350 ? 21.219 47.996 3.381 1.00 83.31 350 ASP A C 1
ATOM 2853 O O . ASP A 1 350 ? 21.580 47.631 2.262 1.00 83.31 350 ASP A O 1
ATOM 2857 N N . ILE A 1 351 ? 21.038 47.111 4.375 1.00 88.69 351 ILE A N 1
ATOM 2858 C CA . ILE A 1 351 ? 21.184 45.658 4.200 1.00 88.69 351 ILE A CA 1
ATOM 2859 C C . ILE A 1 351 ? 20.059 45.092 3.335 1.00 88.69 351 ILE A C 1
ATOM 2861 O O . ILE A 1 351 ? 20.335 44.299 2.434 1.00 88.69 351 ILE A O 1
ATOM 2865 N N . LEU A 1 352 ? 18.815 45.517 3.576 1.00 86.88 352 LEU A N 1
ATOM 2866 C CA . LEU A 1 352 ? 17.679 45.119 2.743 1.00 86.88 352 LEU A CA 1
ATOM 2867 C C . LEU A 1 352 ? 17.897 45.537 1.282 1.00 86.88 352 LEU A C 1
ATOM 2869 O O . LEU A 1 352 ? 17.700 44.736 0.373 1.00 86.88 352 LEU A O 1
ATOM 2873 N N . GLU A 1 353 ? 18.381 46.760 1.061 1.00 83.00 353 GLU A N 1
ATOM 2874 C CA . GLU A 1 353 ? 18.612 47.305 -0.278 1.00 83.00 353 GLU A CA 1
ATOM 2875 C C . GLU A 1 353 ? 19.616 46.465 -1.079 1.00 83.00 353 GLU A C 1
ATOM 2877 O O . GLU A 1 353 ? 19.340 46.101 -2.220 1.00 83.00 353 GLU A O 1
ATOM 2882 N N . PHE A 1 354 ? 20.743 46.050 -0.488 1.00 85.25 354 PHE A N 1
ATOM 2883 C CA . PHE A 1 354 ? 21.670 45.192 -1.232 1.00 85.25 354 PHE A CA 1
ATOM 2884 C C . PHE A 1 354 ? 21.225 43.726 -1.310 1.00 85.25 354 PHE A C 1
ATOM 2886 O O . PHE A 1 354 ? 21.637 43.032 -2.239 1.00 85.25 354 PHE A O 1
ATOM 2893 N N . PHE A 1 355 ? 20.407 43.224 -0.377 1.00 90.31 355 PHE A N 1
ATOM 2894 C CA . PHE A 1 355 ? 19.778 41.904 -0.529 1.00 90.31 355 PHE A CA 1
ATOM 2895 C C . PHE A 1 355 ? 18.884 41.875 -1.774 1.00 90.31 355 PHE A C 1
ATOM 2897 O O . PHE A 1 355 ? 18.930 40.905 -2.529 1.00 90.31 355 PHE A O 1
ATOM 2904 N N . ILE A 1 356 ? 18.168 42.968 -2.039 1.00 86.25 356 ILE A N 1
ATOM 2905 C CA . ILE A 1 356 ? 17.379 43.159 -3.260 1.00 86.25 356 ILE A CA 1
ATOM 2906 C C . ILE A 1 356 ? 18.287 43.245 -4.493 1.00 86.25 356 ILE A C 1
ATOM 2908 O O . ILE A 1 356 ? 18.038 42.555 -5.477 1.00 86.25 356 ILE A O 1
ATOM 2912 N N . VAL A 1 357 ? 19.396 43.994 -4.438 1.00 84.12 357 VAL A N 1
ATOM 2913 C CA . VAL A 1 357 ? 20.383 44.023 -5.541 1.00 84.12 357 VAL A CA 1
ATOM 2914 C C . VAL A 1 357 ? 20.941 42.623 -5.826 1.00 84.12 357 VAL A C 1
ATOM 2916 O O . VAL A 1 357 ? 21.048 42.217 -6.981 1.00 84.12 357 VAL A O 1
ATOM 2919 N N . ALA A 1 358 ? 21.266 41.851 -4.787 1.00 87.25 358 ALA A N 1
ATOM 2920 C CA . ALA A 1 358 ? 21.742 40.479 -4.933 1.00 87.25 358 ALA A CA 1
ATOM 2921 C C . ALA A 1 358 ? 20.675 39.564 -5.560 1.00 87.25 358 ALA A C 1
ATOM 2923 O O . ALA A 1 358 ? 21.009 38.745 -6.419 1.00 87.25 358 ALA A O 1
ATOM 2924 N N . TYR A 1 359 ? 19.409 39.731 -5.168 1.00 86.94 359 TYR A N 1
ATOM 2925 C CA . TYR A 1 359 ? 18.273 39.045 -5.780 1.00 86.94 359 TYR A CA 1
ATOM 2926 C C . TYR A 1 359 ? 18.139 39.401 -7.265 1.00 86.94 359 TYR A C 1
ATOM 2928 O O . TYR A 1 359 ? 18.081 38.494 -8.097 1.00 86.94 359 TYR A O 1
ATOM 2936 N N . ASN A 1 360 ? 18.169 40.690 -7.615 1.00 81.56 360 ASN A N 1
ATOM 2937 C CA . ASN A 1 360 ? 18.060 41.153 -9.000 1.00 81.56 360 ASN A CA 1
ATOM 2938 C C . ASN A 1 360 ? 19.232 40.651 -9.848 1.00 81.56 360 ASN A C 1
ATOM 2940 O O . ASN A 1 360 ? 19.027 40.204 -10.963 1.00 81.56 360 ASN A O 1
ATOM 2944 N N . MET A 1 361 ? 20.457 40.585 -9.324 1.00 81.56 361 MET A N 1
ATOM 2945 C CA . MET A 1 361 ? 21.587 40.020 -10.077 1.00 81.56 361 MET A CA 1
ATOM 2946 C C . MET A 1 361 ? 21.429 38.535 -10.405 1.00 81.56 361 MET A C 1
ATOM 2948 O O . MET A 1 361 ? 21.854 38.076 -11.465 1.00 81.56 361 MET A O 1
ATOM 2952 N N . VAL A 1 362 ? 20.861 37.767 -9.479 1.00 83.00 362 VAL A N 1
ATOM 2953 C CA . VAL A 1 362 ? 20.654 36.329 -9.662 1.00 83.00 362 VAL A CA 1
ATOM 2954 C C . VAL A 1 362 ? 19.453 36.037 -10.556 1.00 83.00 362 VAL A C 1
ATOM 2956 O O . VAL A 1 362 ? 19.463 35.046 -11.285 1.00 83.00 362 VAL A O 1
ATOM 2959 N N . ASN A 1 363 ? 18.455 36.920 -10.550 1.00 76.56 363 ASN A N 1
ATOM 2960 C CA . ASN A 1 363 ? 17.201 36.750 -11.279 1.00 76.56 363 ASN A CA 1
ATOM 2961 C C . ASN A 1 363 ? 17.059 37.684 -12.507 1.00 76.56 363 ASN A C 1
ATOM 2963 O O . ASN A 1 363 ? 16.048 37.625 -13.200 1.00 76.56 363 ASN A O 1
ATOM 2967 N N . GLY A 1 364 ? 18.070 38.499 -12.826 1.00 60.06 364 GLY A N 1
ATOM 2968 C CA . GLY A 1 364 ? 18.011 39.685 -13.706 1.00 60.06 364 GLY A CA 1
ATOM 2969 C C . GLY A 1 364 ? 17.964 39.456 -15.217 1.00 60.06 364 GLY A C 1
ATOM 2970 O O . GLY A 1 364 ? 18.276 40.355 -15.985 1.00 60.06 364 GLY A O 1
ATOM 2971 N N . ASN A 1 365 ? 17.574 38.264 -15.670 1.00 53.50 365 ASN A N 1
ATOM 2972 C CA . ASN A 1 365 ? 17.083 38.087 -17.044 1.00 53.50 365 ASN A CA 1
ATOM 2973 C C . ASN A 1 365 ? 15.547 38.216 -17.120 1.00 53.50 365 ASN A C 1
ATOM 2975 O O . ASN A 1 365 ? 14.968 38.042 -18.188 1.00 53.50 365 ASN A O 1
ATOM 2979 N N . ARG A 1 366 ? 14.881 38.500 -15.994 1.00 53.62 366 ARG A N 1
ATOM 2980 C CA . ARG A 1 366 ? 13.432 38.702 -15.906 1.00 53.62 366 ARG A CA 1
ATOM 2981 C C . ARG A 1 366 ? 13.093 40.180 -16.180 1.00 53.62 366 ARG A C 1
ATOM 2983 O O . ARG A 1 366 ? 13.850 41.044 -15.751 1.00 53.62 366 ARG A O 1
ATOM 2990 N N . PRO A 1 367 ? 11.963 40.512 -16.828 1.00 47.53 367 PRO A N 1
ATOM 2991 C CA . PRO A 1 367 ? 11.513 41.897 -17.040 1.00 47.53 367 PRO A CA 1
ATOM 2992 C C . PRO A 1 367 ? 10.991 42.588 -15.761 1.00 47.53 367 PRO A C 1
ATOM 2994 O O . PRO A 1 367 ? 10.047 43.370 -15.822 1.00 47.53 367 PRO A O 1
ATOM 2997 N N . VAL A 1 368 ? 11.564 42.284 -14.598 1.00 54.12 368 VAL A N 1
ATOM 2998 C CA . VAL A 1 368 ? 11.040 42.684 -13.291 1.00 54.12 368 VAL A CA 1
ATOM 2999 C C . VAL A 1 368 ? 12.180 42.748 -12.278 1.00 54.12 368 VAL A C 1
ATOM 3001 O O . VAL A 1 368 ? 12.415 41.805 -11.521 1.00 54.12 368 VAL A O 1
ATOM 3004 N N . ASP A 1 369 ? 12.907 43.865 -12.272 1.00 66.88 369 ASP A N 1
ATOM 3005 C CA . ASP A 1 369 ? 13.734 44.194 -11.114 1.00 66.88 369 ASP A CA 1
ATOM 3006 C C . ASP A 1 369 ? 12.818 44.408 -9.907 1.00 66.88 369 ASP A C 1
ATOM 3008 O O . ASP A 1 369 ? 11.727 44.975 -10.013 1.00 66.88 369 ASP A O 1
ATOM 3012 N N . LEU A 1 370 ? 13.243 43.901 -8.758 1.00 76.12 370 LEU A N 1
ATOM 3013 C CA . LEU A 1 370 ? 12.566 44.124 -7.496 1.00 76.12 370 LEU A CA 1
ATOM 3014 C C . LEU A 1 370 ? 12.996 45.479 -6.925 1.00 76.12 370 LEU A C 1
ATOM 3016 O O . LEU A 1 370 ? 14.192 45.772 -6.851 1.00 76.12 370 LEU A O 1
ATOM 3020 N N . GLU A 1 371 ? 12.032 46.277 -6.480 1.00 76.69 371 GLU A N 1
ATOM 3021 C CA . GLU A 1 371 ? 12.240 47.552 -5.802 1.00 76.69 371 GLU A CA 1
ATOM 3022 C C . GLU A 1 371 ? 11.530 47.572 -4.441 1.00 76.69 371 GLU A C 1
ATOM 3024 O O . GLU A 1 371 ? 10.454 46.998 -4.252 1.00 76.69 371 GLU A O 1
ATOM 3029 N N . PHE A 1 372 ? 12.134 48.264 -3.471 1.00 76.19 372 PHE A N 1
ATOM 3030 C CA . PHE A 1 372 ? 11.531 48.480 -2.157 1.00 76.19 372 PHE A CA 1
ATOM 3031 C C . PHE A 1 372 ? 10.874 49.854 -2.067 1.00 76.19 372 PHE A C 1
ATOM 3033 O O . PHE A 1 372 ? 11.546 50.893 -2.065 1.00 76.19 372 PHE A O 1
ATOM 3040 N N . TYR A 1 373 ? 9.553 49.861 -1.915 1.00 72.62 373 TYR A N 1
ATOM 3041 C CA . TYR A 1 373 ? 8.768 51.081 -1.813 1.00 72.62 373 TYR A CA 1
ATOM 3042 C C . TYR A 1 373 ? 8.655 51.508 -0.348 1.00 72.62 373 TYR A C 1
ATOM 3044 O O . TYR A 1 373 ? 7.777 51.097 0.405 1.00 72.62 373 TYR A O 1
ATOM 3052 N N . ARG A 1 374 ? 9.558 52.402 0.074 1.00 65.75 374 ARG A N 1
ATOM 3053 C CA . ARG A 1 374 ? 9.627 52.895 1.466 1.00 65.75 374 ARG A CA 1
ATOM 3054 C C . ARG A 1 374 ? 8.359 53.632 1.936 1.00 65.75 374 ARG A C 1
ATOM 3056 O O . ARG A 1 374 ? 8.188 53.816 3.136 1.00 65.75 374 ARG A O 1
ATOM 3063 N N . GLU A 1 375 ? 7.502 54.098 1.020 1.00 60.00 375 GLU A N 1
ATOM 3064 C CA . GLU A 1 375 ? 6.283 54.859 1.349 1.00 60.00 375 GLU A CA 1
ATOM 3065 C C . GLU A 1 375 ? 5.135 53.983 1.875 1.00 60.00 375 GLU A C 1
ATOM 3067 O O . GLU A 1 375 ? 4.323 54.466 2.665 1.00 60.00 375 GLU A O 1
ATOM 3072 N N . ASN A 1 376 ? 5.073 52.715 1.463 1.00 64.31 376 ASN A N 1
ATOM 3073 C CA . ASN A 1 376 ? 4.058 51.738 1.874 1.00 64.31 376 ASN A CA 1
ATOM 3074 C C . ASN A 1 376 ? 4.656 50.452 2.476 1.00 64.31 376 ASN A C 1
ATOM 3076 O O . ASN A 1 376 ? 3.893 49.614 2.936 1.00 64.31 376 ASN A O 1
ATOM 3080 N N . GLY A 1 377 ? 5.986 50.309 2.511 1.00 68.19 377 GLY A N 1
ATOM 3081 C CA . GLY A 1 377 ? 6.673 49.181 3.146 1.00 68.19 377 GLY A CA 1
ATOM 3082 C C . GLY A 1 377 ? 6.668 47.890 2.327 1.00 68.19 377 GLY A C 1
ATOM 3083 O O . GLY A 1 377 ? 7.081 46.860 2.845 1.00 68.19 377 GLY A O 1
ATOM 3084 N N . THR A 1 378 ? 6.236 47.930 1.064 1.00 76.75 378 THR A N 1
ATOM 3085 C CA . THR A 1 378 ? 6.075 46.733 0.225 1.00 76.75 378 THR A CA 1
ATOM 3086 C C . THR A 1 378 ? 7.240 46.540 -0.740 1.00 76.75 378 THR A C 1
ATOM 3088 O O . THR A 1 378 ? 7.803 47.508 -1.264 1.00 76.75 378 THR A O 1
ATOM 3091 N N . LEU A 1 379 ? 7.550 45.280 -1.037 1.00 83.19 379 LEU A N 1
ATOM 3092 C CA . LEU A 1 379 ? 8.420 44.895 -2.144 1.00 83.19 379 LEU A CA 1
ATOM 3093 C C . LEU A 1 379 ? 7.572 44.695 -3.400 1.00 83.19 379 LEU A C 1
ATOM 3095 O O . LEU A 1 379 ? 6.593 43.951 -3.377 1.00 83.19 379 LEU A O 1
ATOM 3099 N N . GLN A 1 380 ? 7.929 45.374 -4.487 1.00 80.69 380 GLN A N 1
ATOM 3100 C CA . GLN A 1 380 ? 7.211 45.276 -5.755 1.00 80.69 380 GLN A CA 1
ATOM 3101 C C . GLN A 1 380 ? 8.192 45.128 -6.902 1.00 80.69 380 GLN A C 1
ATOM 3103 O O . GLN A 1 380 ? 9.297 45.669 -6.883 1.00 80.69 380 GLN A O 1
ATOM 3108 N N . TYR A 1 381 ? 7.768 44.398 -7.913 1.00 75.44 381 TYR A N 1
ATOM 3109 C CA . TYR A 1 381 ? 8.461 44.321 -9.177 1.00 75.44 381 TYR A CA 1
ATOM 3110 C C . TYR A 1 381 ? 8.213 45.583 -10.023 1.00 75.44 381 TYR A C 1
ATOM 3112 O O . TYR A 1 381 ? 7.194 46.257 -9.862 1.00 75.44 381 TYR A O 1
ATOM 3120 N N . LEU A 1 382 ? 9.110 45.894 -10.969 1.00 69.06 382 LEU A N 1
ATOM 3121 C CA . LEU A 1 382 ? 8.976 47.060 -11.865 1.00 69.06 382 LEU A CA 1
ATOM 3122 C C . LEU A 1 382 ? 7.679 47.092 -12.700 1.00 69.06 382 LEU A C 1
ATOM 3124 O O . LEU A 1 382 ? 7.268 48.158 -13.161 1.00 69.06 382 LEU A O 1
ATOM 3128 N N . ASP A 1 383 ? 7.023 45.948 -12.911 1.00 67.00 383 ASP A N 1
ATOM 3129 C CA . ASP A 1 383 ? 5.728 45.862 -13.599 1.00 67.00 383 ASP A CA 1
ATOM 3130 C C . ASP A 1 383 ? 4.526 46.209 -12.692 1.00 67.00 383 ASP A C 1
ATOM 3132 O O . ASP A 1 383 ? 3.387 46.274 -13.165 1.00 67.00 383 ASP A O 1
ATOM 3136 N N . GLY A 1 384 ? 4.785 46.482 -11.409 1.00 69.31 384 GLY A N 1
ATOM 3137 C CA . GLY A 1 384 ? 3.809 46.834 -10.384 1.00 69.31 384 GLY A CA 1
ATOM 3138 C C . GLY A 1 384 ? 3.206 45.641 -9.640 1.00 69.31 384 GLY A C 1
ATOM 3139 O O . GLY A 1 384 ? 2.327 45.858 -8.806 1.00 69.31 384 GLY A O 1
ATOM 3140 N N . SER A 1 385 ? 3.628 44.404 -9.926 1.00 72.25 385 SER A N 1
ATOM 3141 C CA . SER A 1 385 ? 3.213 43.227 -9.153 1.00 72.25 385 SER A CA 1
ATOM 3142 C C . SER A 1 385 ? 3.921 43.182 -7.791 1.00 72.25 385 SER A C 1
ATOM 3144 O O . SER A 1 385 ? 5.071 43.599 -7.655 1.00 72.25 385 SER A O 1
ATOM 3146 N N . GLU A 1 386 ? 3.223 42.724 -6.752 1.00 78.00 386 GLU A N 1
ATOM 3147 C CA . GLU A 1 386 ? 3.778 42.610 -5.397 1.00 78.00 386 GLU A CA 1
ATOM 3148 C C . GLU A 1 386 ? 4.617 41.334 -5.253 1.00 78.00 386 GLU A C 1
ATOM 3150 O O . GLU A 1 386 ? 4.269 40.275 -5.777 1.00 78.00 386 GLU A O 1
ATOM 3155 N N . PHE A 1 387 ? 5.738 41.437 -4.541 1.00 81.06 387 PHE A N 1
ATOM 3156 C CA . PHE A 1 387 ? 6.557 40.292 -4.162 1.00 81.06 387 PHE A CA 1
ATOM 3157 C C . PHE A 1 387 ? 5.983 39.660 -2.898 1.00 81.06 387 PHE A C 1
ATOM 3159 O O . PHE A 1 387 ? 5.764 40.367 -1.914 1.00 81.06 387 PHE A O 1
ATOM 3166 N N . ASN A 1 388 ? 5.776 38.340 -2.900 1.00 83.56 388 ASN A N 1
ATOM 3167 C CA . ASN A 1 388 ? 5.240 37.669 -1.722 1.00 83.56 388 ASN A CA 1
ATOM 3168 C C . ASN A 1 388 ? 6.261 37.664 -0.574 1.00 83.56 388 ASN A C 1
ATOM 3170 O O . ASN A 1 388 ? 7.296 36.994 -0.642 1.00 83.56 388 ASN A O 1
ATOM 3174 N N . THR A 1 389 ? 5.949 38.407 0.483 1.00 89.06 389 THR A N 1
ATOM 3175 C CA . THR A 1 389 ? 6.703 38.421 1.740 1.00 89.06 389 THR A CA 1
ATOM 3176 C C . THR A 1 389 ? 6.002 37.668 2.853 1.00 89.06 389 THR A C 1
ATOM 3178 O O . THR A 1 389 ? 6.665 37.366 3.838 1.00 89.06 389 THR A O 1
ATOM 3181 N N . LEU A 1 390 ? 4.714 37.356 2.706 1.00 90.94 390 LEU A N 1
ATOM 3182 C CA . LEU A 1 390 ? 3.916 36.731 3.748 1.00 90.94 390 LEU A CA 1
ATOM 3183 C C . LEU A 1 390 ? 4.082 35.212 3.679 1.00 90.94 390 LEU A C 1
ATOM 3185 O O . LEU A 1 390 ? 3.784 34.595 2.654 1.00 90.94 390 LEU A O 1
ATOM 3189 N N . TYR A 1 391 ? 4.563 34.628 4.773 1.00 89.88 391 TYR A N 1
ATOM 3190 C CA . TYR A 1 391 ? 4.692 33.183 4.931 1.00 89.88 391 TYR A CA 1
ATOM 3191 C C . TYR A 1 391 ? 4.017 32.750 6.227 1.00 89.88 391 TYR A C 1
ATOM 3193 O O . TYR A 1 391 ? 4.284 33.325 7.289 1.00 89.88 391 TYR A 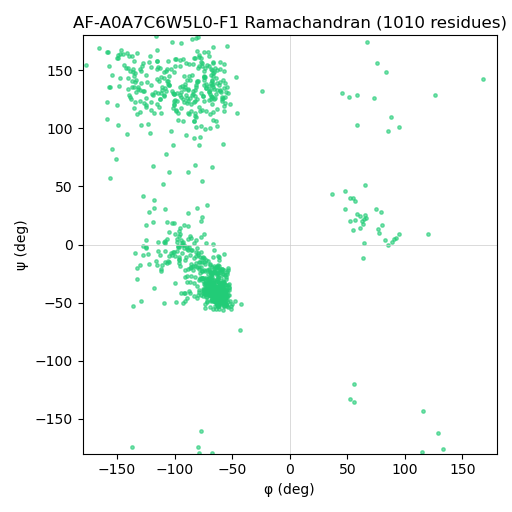O 1
ATOM 3201 N N . ASN A 1 392 ? 3.198 31.706 6.142 1.00 89.81 392 ASN A N 1
ATOM 3202 C CA . ASN A 1 392 ? 2.671 31.021 7.315 1.00 89.81 392 ASN A CA 1
ATOM 3203 C C . ASN A 1 392 ? 3.667 29.954 7.825 1.00 89.81 392 ASN A C 1
ATOM 3205 O O . ASN A 1 392 ? 4.736 29.711 7.250 1.00 89.81 392 ASN A O 1
ATOM 3209 N N . TYR A 1 393 ? 3.325 29.302 8.938 1.00 86.75 393 TYR A N 1
ATOM 3210 C CA . TYR A 1 393 ? 4.185 28.296 9.566 1.00 86.75 393 TYR A CA 1
ATOM 3211 C C . TYR A 1 393 ? 4.482 27.088 8.663 1.00 86.75 393 TYR A C 1
ATOM 3213 O O . TYR A 1 393 ? 5.608 26.576 8.675 1.00 86.75 393 TYR A O 1
ATOM 3221 N N . GLU A 1 394 ? 3.499 26.627 7.892 1.00 84.94 394 GLU A N 1
ATOM 3222 C CA . GLU A 1 394 ? 3.640 25.484 6.990 1.00 84.94 394 GLU A CA 1
ATOM 3223 C C . GLU A 1 394 ? 4.448 25.858 5.742 1.00 84.94 394 GLU A C 1
ATOM 3225 O O . GLU A 1 394 ? 5.361 25.114 5.383 1.00 84.94 394 GLU A O 1
ATOM 3230 N N . ASP A 1 395 ? 4.259 27.060 5.183 1.00 85.88 395 ASP A N 1
ATOM 3231 C CA . ASP A 1 395 ? 5.070 27.566 4.064 1.00 85.88 395 ASP A CA 1
ATOM 3232 C C . ASP A 1 395 ? 6.565 27.566 4.430 1.00 85.88 395 ASP A C 1
ATOM 3234 O O . ASP A 1 395 ? 7.426 27.095 3.684 1.00 85.88 395 ASP A O 1
ATOM 3238 N N . LEU A 1 396 ? 6.900 28.050 5.632 1.00 87.56 396 LEU A N 1
ATOM 3239 C CA . LEU A 1 396 ? 8.277 28.034 6.130 1.00 87.56 396 LEU A CA 1
ATOM 3240 C C . LEU A 1 396 ? 8.770 26.623 6.469 1.00 87.56 396 LEU A C 1
ATOM 3242 O O . LEU A 1 396 ? 9.976 26.362 6.412 1.00 87.56 396 LEU A O 1
ATOM 3246 N N . THR A 1 397 ? 7.868 25.721 6.860 1.00 86.12 397 THR A N 1
ATOM 3247 C CA . THR A 1 397 ? 8.198 24.313 7.109 1.00 86.12 397 THR A CA 1
ATOM 3248 C C . THR A 1 397 ? 8.581 23.617 5.811 1.00 86.12 397 THR A C 1
ATOM 3250 O O . THR A 1 397 ? 9.596 22.915 5.810 1.00 86.12 397 THR A O 1
ATOM 3253 N N . ALA A 1 398 ? 7.858 23.889 4.722 1.00 81.12 398 ALA A N 1
ATOM 3254 C CA . ALA A 1 398 ? 8.166 23.409 3.379 1.00 81.12 398 ALA A CA 1
ATOM 3255 C C . ALA A 1 398 ? 9.536 23.911 2.885 1.00 81.12 398 ALA A C 1
ATOM 3257 O O . ALA A 1 398 ? 10.308 23.142 2.326 1.00 81.12 398 ALA A O 1
ATOM 3258 N N . LEU A 1 399 ? 9.919 25.157 3.196 1.00 80.19 399 LEU A N 1
ATOM 3259 C CA . LEU A 1 399 ? 11.276 25.669 2.917 1.00 80.19 399 LEU A CA 1
ATOM 3260 C C . LEU A 1 399 ? 12.376 25.058 3.818 1.00 80.19 399 LEU A C 1
ATOM 3262 O O . LEU A 1 399 ? 13.577 25.220 3.569 1.00 80.19 399 LEU A O 1
ATOM 3266 N N . GLY A 1 400 ? 11.989 24.396 4.909 1.00 83.94 400 GLY A N 1
ATOM 3267 C CA . GLY A 1 400 ? 12.869 23.657 5.805 1.00 83.94 400 GLY A CA 1
ATOM 3268 C C . GLY A 1 400 ? 12.743 24.067 7.272 1.00 83.94 400 GLY A C 1
ATOM 3269 O O . GLY A 1 400 ? 12.947 25.219 7.662 1.00 83.94 400 GLY A O 1
ATOM 3270 N N . THR A 1 401 ? 12.550 23.074 8.142 1.00 87.31 401 THR A N 1
ATOM 3271 C CA . THR A 1 401 ? 12.369 23.250 9.595 1.00 87.31 401 THR A CA 1
ATOM 3272 C C . THR A 1 401 ? 13.479 24.077 10.260 1.00 87.31 401 THR A C 1
ATOM 3274 O O . THR A 1 401 ? 13.203 24.900 11.131 1.00 87.31 401 THR A O 1
ATOM 3277 N N . SER A 1 402 ? 14.744 23.904 9.851 1.00 87.31 402 SER A N 1
ATOM 3278 C CA . SER A 1 402 ? 15.864 24.687 10.400 1.00 87.31 402 SER A CA 1
ATOM 3279 C C . SER A 1 402 ? 15.831 26.158 9.989 1.00 87.31 402 SER A C 1
ATOM 3281 O O . SER A 1 402 ? 16.278 27.013 10.754 1.00 87.31 402 SER A O 1
ATOM 3283 N N . LEU A 1 403 ? 15.327 26.449 8.787 1.00 88.25 403 LEU A N 1
ATOM 3284 C CA . LEU A 1 403 ? 15.157 27.809 8.288 1.00 88.25 403 LEU A CA 1
ATOM 3285 C C . LEU A 1 403 ? 14.010 28.497 9.035 1.00 88.25 403 LEU A C 1
ATOM 3287 O O . LEU A 1 403 ? 14.218 29.576 9.587 1.00 88.25 403 LEU A O 1
ATOM 3291 N N . ARG A 1 404 ? 12.860 27.820 9.145 1.00 90.62 404 ARG A N 1
ATOM 3292 C CA . ARG A 1 404 ? 11.709 28.254 9.948 1.00 90.62 404 ARG A CA 1
ATOM 3293 C C . ARG A 1 404 ? 12.110 28.600 11.381 1.00 90.62 404 ARG A C 1
ATOM 3295 O O . ARG A 1 404 ? 11.897 29.724 11.822 1.00 90.62 404 ARG A O 1
ATOM 3302 N N . SER A 1 405 ? 12.757 27.673 12.096 1.00 90.12 405 SER A N 1
ATOM 3303 C CA . SER A 1 405 ? 13.228 27.924 13.467 1.00 90.12 405 SER A CA 1
ATOM 3304 C C . SER A 1 405 ? 14.188 29.110 13.543 1.00 90.12 405 SER A C 1
ATOM 3306 O O . SER A 1 405 ? 14.122 29.897 14.476 1.00 90.12 405 SER A O 1
ATOM 3308 N N . TYR A 1 406 ? 15.060 29.303 12.552 1.00 90.75 406 TYR A N 1
ATOM 3309 C CA . TYR A 1 406 ? 15.939 30.470 12.531 1.00 90.75 406 TYR A CA 1
ATOM 3310 C C . TYR A 1 406 ? 15.170 31.796 12.373 1.00 90.75 406 TYR A C 1
ATOM 3312 O O . TYR A 1 406 ? 15.529 32.779 13.024 1.00 90.75 406 TYR A O 1
ATOM 3320 N N . ILE A 1 407 ? 14.126 31.829 11.538 1.00 91.81 407 ILE A N 1
ATOM 3321 C CA . ILE A 1 407 ? 13.285 33.018 11.323 1.00 91.81 407 ILE A CA 1
ATOM 3322 C C . ILE A 1 407 ? 12.544 33.407 12.608 1.00 91.81 407 ILE A C 1
ATOM 3324 O O . ILE A 1 407 ? 12.570 34.581 12.977 1.00 91.81 407 ILE A O 1
ATOM 3328 N N . TYR A 1 408 ? 11.948 32.441 13.314 1.00 88.69 408 TYR A N 1
ATOM 3329 C CA . TYR A 1 408 ? 11.238 32.715 14.568 1.00 88.69 408 TYR A CA 1
ATOM 3330 C C . TYR A 1 408 ? 12.187 32.973 15.750 1.00 88.69 408 TYR A C 1
ATOM 3332 O O . TYR A 1 408 ? 11.989 33.930 16.492 1.00 88.69 408 TYR A O 1
ATOM 3340 N N . ASP A 1 409 ? 13.249 32.178 15.920 1.00 87.06 409 ASP A N 1
ATOM 3341 C CA . ASP A 1 409 ? 14.044 32.196 17.159 1.00 87.06 409 ASP A CA 1
ATOM 3342 C C . ASP A 1 409 ? 15.222 33.187 17.126 1.00 87.06 409 ASP A C 1
ATOM 3344 O O . ASP A 1 409 ? 15.771 33.556 18.172 1.00 87.06 409 ASP A O 1
ATOM 3348 N N . SER A 1 410 ? 15.694 33.577 15.934 1.00 89.19 410 SER A N 1
ATOM 3349 C CA . SER A 1 410 ? 16.954 34.326 15.772 1.00 89.19 410 SER A CA 1
ATOM 3350 C C . SER A 1 410 ? 16.828 35.676 15.067 1.00 89.19 410 SER A C 1
ATOM 3352 O O . SER A 1 410 ? 17.773 36.467 15.161 1.00 89.19 410 SER A O 1
ATOM 3354 N N . LEU A 1 411 ? 15.723 35.946 14.364 1.00 91.00 411 LEU A N 1
ATOM 3355 C CA . LEU A 1 411 ? 15.482 37.217 13.678 1.00 91.00 411 LEU A CA 1
ATOM 3356 C C . LEU A 1 411 ? 14.405 38.030 14.398 1.00 91.00 411 LEU A C 1
ATOM 3358 O O . LEU A 1 411 ? 13.359 37.502 14.753 1.00 91.00 411 LEU A O 1
ATOM 3362 N N . TYR A 1 412 ? 14.669 39.322 14.584 1.00 88.38 412 TYR A N 1
ATOM 3363 C CA . TYR A 1 412 ? 13.836 40.211 15.393 1.00 88.38 412 TYR A CA 1
ATOM 3364 C C . TYR A 1 412 ? 13.646 41.559 14.702 1.00 88.38 412 TYR A C 1
ATOM 3366 O O . TYR A 1 412 ? 14.617 42.139 14.205 1.00 88.38 412 TYR A O 1
ATOM 3374 N N . VAL A 1 413 ? 12.411 42.055 14.713 1.00 85.44 413 VAL A N 1
ATOM 3375 C CA . VAL A 1 413 ? 12.031 43.379 14.206 1.00 85.44 413 VAL A CA 1
ATOM 3376 C C . VAL A 1 413 ? 12.010 44.358 15.385 1.00 85.44 413 VAL A C 1
ATOM 3378 O O . VAL A 1 413 ? 11.547 44.012 16.465 1.00 85.44 413 VAL A O 1
ATOM 3381 N N . ASP A 1 414 ? 12.571 45.556 15.205 1.00 73.75 414 ASP A N 1
ATOM 3382 C CA . ASP A 1 414 ? 12.526 46.669 16.173 1.00 73.75 414 ASP A CA 1
ATOM 3383 C C . ASP A 1 414 ? 13.061 46.410 17.603 1.00 73.75 414 ASP A C 1
ATOM 3385 O O . ASP A 1 414 ? 12.791 47.178 18.530 1.00 73.75 414 ASP A O 1
ATOM 3389 N N . GLU A 1 415 ? 13.904 45.390 17.793 1.00 77.56 415 GLU A N 1
ATOM 3390 C CA . GLU A 1 415 ? 14.560 45.102 19.076 1.00 77.56 415 GLU A CA 1
ATOM 3391 C C . GLU A 1 415 ? 16.001 45.642 19.173 1.00 77.56 415 GLU A C 1
ATOM 3393 O O . GLU A 1 415 ? 16.856 45.391 18.317 1.00 77.56 415 GLU A O 1
ATOM 3398 N N . GLU A 1 416 ? 16.305 46.348 20.271 1.00 68.69 416 GLU A N 1
ATOM 3399 C CA . GLU A 1 416 ? 17.640 46.897 20.553 1.00 68.69 416 GLU A CA 1
ATOM 3400 C C . GLU A 1 416 ? 18.673 45.757 20.708 1.00 68.69 416 GLU A C 1
ATOM 3402 O O . GLU A 1 416 ? 18.431 44.759 21.382 1.00 68.69 416 GLU A O 1
ATOM 3407 N N . ASP A 1 417 ? 19.831 45.883 20.049 1.00 70.94 417 ASP A N 1
ATOM 3408 C CA . ASP A 1 417 ? 20.916 44.882 19.987 1.00 70.94 417 ASP A CA 1
ATOM 3409 C C . ASP A 1 417 ? 20.605 43.537 19.282 1.00 70.94 417 ASP A C 1
ATOM 3411 O O . ASP A 1 417 ? 21.509 42.699 19.152 1.00 70.94 417 ASP A O 1
ATOM 3415 N N . LYS A 1 418 ? 19.398 43.341 18.732 1.00 82.38 418 LYS A N 1
ATOM 3416 C CA . LYS A 1 418 ? 19.046 42.179 17.892 1.00 82.38 418 LYS A CA 1
ATOM 3417 C C . LYS A 1 418 ? 19.028 42.531 16.395 1.00 82.38 418 LYS A C 1
ATOM 3419 O O . LYS A 1 418 ? 19.313 43.660 15.999 1.00 82.38 418 LYS A O 1
ATOM 3424 N N . LYS A 1 419 ? 18.842 41.529 15.527 1.00 88.62 419 LYS A N 1
ATOM 3425 C CA . LYS A 1 419 ? 18.970 41.677 14.066 1.00 88.62 419 LYS A CA 1
ATOM 3426 C C . LYS A 1 419 ? 17.726 41.185 13.348 1.00 88.62 419 LYS A C 1
ATOM 3428 O O . LYS A 1 419 ? 17.332 40.043 13.545 1.00 88.62 419 LYS A O 1
ATOM 3433 N N . ALA A 1 420 ? 17.232 41.998 12.423 1.00 91.00 420 ALA A N 1
ATOM 3434 C CA . ALA A 1 420 ? 16.186 41.616 11.480 1.00 91.00 420 ALA A CA 1
ATOM 3435 C C . ALA A 1 420 ? 16.712 40.760 10.313 1.00 91.00 420 ALA A C 1
ATOM 3437 O O . ALA A 1 420 ? 15.939 40.205 9.549 1.00 91.00 420 ALA A O 1
ATOM 3438 N N . TYR A 1 421 ? 18.030 40.632 10.151 1.00 92.69 421 TYR A N 1
ATOM 3439 C CA . TYR A 1 421 ? 18.641 40.038 8.962 1.00 92.69 421 TYR A CA 1
ATOM 3440 C C . TYR A 1 421 ? 19.629 38.918 9.288 1.00 92.69 421 TYR A C 1
ATOM 3442 O O . TYR A 1 421 ? 20.242 38.867 10.362 1.00 92.69 421 TYR A O 1
ATOM 3450 N N . SER A 1 422 ? 19.846 38.035 8.318 1.00 93.75 422 SER A N 1
ATOM 3451 C CA . SER A 1 422 ? 20.794 36.932 8.420 1.00 93.75 422 SER A CA 1
ATOM 3452 C C . SER A 1 422 ? 22.190 37.278 7.882 1.00 93.75 422 SER A C 1
ATOM 3454 O O . SER A 1 422 ? 22.390 38.188 7.075 1.00 93.75 422 SER A O 1
ATOM 3456 N N . SER A 1 423 ? 23.194 36.510 8.311 1.00 90.81 423 SER A N 1
ATOM 3457 C CA . SER A 1 423 ? 24.347 36.213 7.451 1.00 90.81 423 SER A CA 1
ATOM 3458 C C . SER A 1 423 ? 23.971 35.103 6.461 1.00 90.81 423 SER A C 1
ATOM 3460 O O . SER A 1 423 ? 22.859 34.582 6.515 1.00 90.81 423 SER A O 1
ATOM 3462 N N . LEU A 1 424 ? 24.884 34.712 5.568 1.00 90.75 424 LEU A N 1
ATOM 3463 C CA . LEU A 1 424 ? 24.643 33.579 4.672 1.00 90.75 424 LEU A CA 1
ATOM 3464 C C . LEU A 1 424 ? 24.329 32.308 5.487 1.00 90.75 424 LEU A C 1
ATOM 3466 O O . LEU A 1 424 ? 25.184 31.825 6.236 1.00 90.75 424 LEU A O 1
ATOM 3470 N N . ARG A 1 425 ? 23.108 31.779 5.357 1.00 88.69 425 ARG A N 1
ATOM 3471 C CA . ARG A 1 425 ? 22.648 30.554 6.033 1.00 88.69 425 ARG A CA 1
ATOM 3472 C C . ARG A 1 425 ? 22.627 29.382 5.069 1.00 88.69 425 ARG A C 1
ATOM 3474 O O . ARG A 1 425 ? 22.462 29.575 3.875 1.00 88.69 425 ARG A O 1
ATOM 3481 N N . ALA A 1 426 ? 22.821 28.172 5.579 1.00 85.12 426 ALA A N 1
ATOM 3482 C CA . ALA A 1 426 ? 22.648 26.952 4.802 1.00 85.12 426 ALA A CA 1
ATOM 3483 C C . ALA A 1 426 ? 21.369 26.253 5.267 1.00 85.12 426 ALA A C 1
ATOM 3485 O O . ALA A 1 426 ? 21.177 26.102 6.473 1.00 85.12 426 ALA A O 1
ATOM 3486 N N . SER A 1 427 ? 20.541 25.844 4.313 1.00 80.31 427 SER A N 1
ATOM 3487 C CA . SER A 1 427 ? 19.425 24.912 4.491 1.00 80.31 427 SER A CA 1
ATOM 3488 C C . SER A 1 427 ? 19.452 23.999 3.267 1.00 80.31 427 SER A C 1
ATOM 3490 O O . SER A 1 427 ? 19.591 24.505 2.153 1.00 80.31 427 SER A O 1
ATOM 3492 N N . GLY A 1 428 ? 19.470 22.680 3.471 1.00 73.81 428 GLY A N 1
ATOM 3493 C CA . GLY A 1 428 ? 19.709 21.722 2.386 1.00 73.81 428 GLY A CA 1
ATOM 3494 C C . GLY A 1 428 ? 20.987 22.030 1.586 1.00 73.81 428 GLY A C 1
ATOM 3495 O O . GLY A 1 428 ? 22.055 22.304 2.153 1.00 73.81 428 GLY A O 1
ATOM 3496 N N . ASN A 1 429 ? 20.868 22.009 0.257 1.00 72.31 429 ASN A N 1
ATOM 3497 C CA . ASN A 1 429 ? 21.957 22.364 -0.659 1.00 72.31 429 ASN A CA 1
ATOM 3498 C C . ASN A 1 429 ? 22.075 23.876 -0.900 1.00 72.31 429 ASN A C 1
ATOM 3500 O O . ASN A 1 429 ? 23.171 24.355 -1.207 1.00 72.31 429 ASN A O 1
ATOM 3504 N N . LEU A 1 430 ? 21.005 24.637 -0.664 1.00 84.00 430 LEU A N 1
ATOM 3505 C CA . LEU A 1 430 ? 20.935 26.065 -0.949 1.00 84.00 430 LEU A CA 1
ATOM 3506 C C . LEU A 1 430 ? 21.595 26.937 0.130 1.00 84.00 430 LEU A C 1
ATOM 3508 O O . LEU A 1 430 ? 21.972 26.503 1.231 1.00 84.00 430 LEU A O 1
ATOM 3512 N N . ARG A 1 431 ? 21.804 28.212 -0.203 1.00 88.31 431 ARG A N 1
ATOM 3513 C CA . ARG A 1 431 ? 22.288 29.239 0.728 1.00 88.31 431 ARG A CA 1
ATOM 3514 C C . ARG A 1 431 ? 21.345 30.425 0.767 1.00 88.31 431 ARG A C 1
ATOM 3516 O O . ARG A 1 431 ? 21.118 31.032 -0.261 1.00 88.31 431 ARG A O 1
ATOM 3523 N N . TYR A 1 432 ? 20.878 30.811 1.945 1.00 90.75 432 TYR A N 1
ATOM 3524 C CA . TYR A 1 432 ? 19.840 31.825 2.095 1.00 90.75 432 TYR A CA 1
ATOM 3525 C C . TYR A 1 432 ? 20.377 33.133 2.673 1.00 90.75 432 TYR A C 1
ATOM 3527 O O . TYR A 1 432 ? 21.234 33.143 3.569 1.00 90.75 432 TYR A O 1
ATOM 3535 N N . LEU A 1 433 ? 19.823 34.231 2.168 1.00 93.25 433 LEU A N 1
ATOM 3536 C CA . LEU A 1 433 ? 19.781 35.539 2.806 1.00 93.25 433 LEU A CA 1
ATOM 3537 C C . LEU A 1 433 ? 18.334 35.823 3.193 1.00 93.25 433 LEU A C 1
ATOM 3539 O O . LEU A 1 433 ? 17.420 35.592 2.406 1.00 93.25 433 LEU A O 1
ATOM 3543 N N . ILE A 1 434 ? 18.148 36.274 4.428 1.00 94.06 434 ILE A N 1
ATOM 3544 C CA . ILE A 1 434 ? 16.834 36.409 5.046 1.00 94.06 434 ILE A CA 1
ATOM 3545 C C . ILE A 1 434 ? 16.764 37.775 5.709 1.00 94.06 434 ILE A C 1
ATOM 3547 O O . ILE A 1 434 ? 17.676 38.134 6.463 1.00 94.06 434 ILE A O 1
ATOM 3551 N N . PHE A 1 435 ? 15.689 38.511 5.458 1.00 93.19 435 PHE A N 1
ATOM 3552 C CA . PHE A 1 435 ? 15.383 39.765 6.133 1.00 93.19 435 PHE A CA 1
ATOM 3553 C C . PHE A 1 435 ? 13.937 39.730 6.632 1.00 93.19 435 PHE A C 1
ATOM 3555 O O . PHE A 1 435 ? 13.013 39.690 5.828 1.00 93.19 435 PHE A O 1
ATOM 3562 N N . LYS A 1 436 ? 13.739 39.735 7.950 1.00 92.00 436 LYS A N 1
ATOM 3563 C CA . LYS A 1 436 ? 12.428 39.801 8.601 1.00 92.00 436 LYS A CA 1
ATOM 3564 C C . LYS A 1 436 ? 11.937 41.248 8.572 1.00 92.00 436 LYS A C 1
ATOM 3566 O O . LYS A 1 436 ? 12.621 42.135 9.082 1.00 92.00 436 LYS A O 1
ATOM 3571 N N . LEU A 1 437 ? 10.811 41.475 7.911 1.00 89.50 437 LEU A N 1
ATOM 3572 C CA . LEU A 1 437 ? 10.197 42.786 7.713 1.00 89.50 437 LEU A CA 1
ATOM 3573 C C . LEU A 1 437 ? 9.203 43.081 8.836 1.00 89.50 437 LEU A C 1
ATOM 3575 O O . LEU A 1 437 ? 9.294 44.138 9.454 1.00 89.50 437 LEU A O 1
ATOM 3579 N N . GLU A 1 438 ? 8.325 42.124 9.138 1.00 88.62 438 GLU A N 1
ATOM 3580 C CA . GLU A 1 438 ? 7.309 42.230 10.187 1.00 88.62 438 GLU A CA 1
ATOM 3581 C C . GLU A 1 438 ? 7.143 40.887 10.911 1.00 88.62 438 GLU A C 1
ATOM 3583 O O . GLU A 1 438 ? 7.433 39.816 10.369 1.00 88.62 438 GLU A O 1
ATOM 3588 N N . ASP A 1 439 ? 6.737 40.951 12.177 1.00 85.25 439 ASP A N 1
ATOM 3589 C CA . ASP A 1 439 ? 6.461 39.792 13.021 1.00 85.25 439 ASP A CA 1
ATOM 3590 C C . ASP A 1 439 ? 5.025 39.914 13.527 1.00 85.25 439 ASP A C 1
ATOM 3592 O O . ASP A 1 439 ? 4.767 40.712 14.429 1.00 85.25 439 ASP A O 1
ATOM 3596 N N . HIS A 1 440 ? 4.088 39.143 12.964 1.00 85.25 440 HIS A N 1
ATOM 3597 C CA . HIS A 1 440 ? 2.672 39.182 13.369 1.00 85.25 440 HIS A CA 1
ATOM 3598 C C . HIS A 1 440 ? 2.419 38.369 14.646 1.00 85.25 440 HIS A C 1
ATOM 3600 O O . HIS A 1 440 ? 1.367 37.761 14.819 1.00 85.25 440 HIS A O 1
ATOM 3606 N N . ALA A 1 441 ? 3.417 38.313 15.533 1.00 76.25 441 ALA A N 1
ATOM 3607 C CA . ALA A 1 441 ? 3.364 37.535 16.758 1.00 76.25 441 ALA A CA 1
ATOM 3608 C C . ALA A 1 441 ? 2.301 38.104 17.698 1.00 76.25 441 ALA A C 1
ATOM 3610 O O . ALA A 1 441 ? 2.345 39.277 18.081 1.00 76.25 441 ALA A O 1
ATOM 3611 N N . GLU A 1 442 ? 1.378 37.249 18.127 1.00 70.25 442 GLU A N 1
ATOM 3612 C CA . GLU A 1 442 ? 0.488 37.576 19.232 1.00 70.25 442 GLU A CA 1
ATOM 3613 C C . GLU A 1 442 ? 1.246 37.590 20.567 1.00 70.25 442 GLU A C 1
ATOM 3615 O O . GLU A 1 442 ? 2.382 37.124 20.695 1.00 70.25 442 GLU A O 1
ATOM 3620 N N . THR A 1 443 ? 0.614 38.157 21.595 1.00 72.19 443 THR A N 1
ATOM 3621 C CA . THR A 1 443 ? 1.193 38.148 22.943 1.00 72.19 443 THR A CA 1
ATOM 3622 C C . THR A 1 443 ? 1.267 36.712 23.451 1.00 72.19 443 THR A C 1
ATOM 3624 O O . THR A 1 443 ? 0.249 36.028 23.497 1.00 72.19 443 THR A O 1
ATOM 3627 N N . ASP A 1 444 ? 2.455 36.270 23.869 1.00 78.75 444 ASP A N 1
ATOM 3628 C CA . ASP A 1 444 ? 2.619 34.932 24.432 1.00 78.75 444 ASP A CA 1
ATOM 3629 C C . ASP A 1 444 ? 1.730 34.756 25.668 1.00 78.75 444 ASP A C 1
ATOM 3631 O O . ASP A 1 444 ? 1.760 35.558 26.604 1.00 78.75 444 ASP A O 1
ATOM 3635 N N . LEU A 1 445 ? 0.920 33.700 25.657 1.00 85.38 445 LEU A N 1
ATOM 3636 C CA . LEU A 1 445 ? -0.087 33.447 26.684 1.00 85.38 445 LEU A CA 1
ATOM 3637 C C . LEU A 1 445 ? 0.489 32.790 27.944 1.00 85.38 445 LEU A C 1
ATOM 3639 O O . LEU A 1 445 ? -0.229 32.632 28.931 1.00 85.38 445 LEU A O 1
ATOM 3643 N N . ILE A 1 446 ? 1.769 32.413 27.928 1.00 85.44 446 ILE A N 1
ATOM 3644 C CA . ILE A 1 446 ? 2.455 31.767 29.050 1.00 85.44 446 ILE A CA 1
ATOM 3645 C C . ILE A 1 446 ? 3.187 32.812 29.891 1.00 85.44 446 ILE A C 1
ATOM 3647 O O . ILE A 1 446 ? 3.946 33.629 29.371 1.00 85.44 446 ILE A O 1
ATOM 3651 N N . ALA A 1 447 ? 2.993 32.758 31.207 1.00 83.94 447 ALA A N 1
ATOM 3652 C CA . ALA A 1 447 ? 3.669 33.646 32.141 1.00 83.94 447 ALA A CA 1
ATOM 3653 C C . ALA A 1 447 ? 5.190 33.393 32.193 1.00 83.94 447 ALA A C 1
ATOM 3655 O O . ALA A 1 447 ? 5.656 32.256 32.132 1.00 83.94 447 ALA A O 1
ATOM 3656 N N . GLU A 1 448 ? 5.979 34.460 32.375 1.00 80.94 448 GLU A N 1
ATOM 3657 C CA . GLU A 1 448 ? 7.432 34.343 32.594 1.00 80.94 448 GLU A CA 1
ATOM 3658 C C . GLU A 1 448 ? 7.769 33.656 33.929 1.00 80.94 448 GLU A C 1
ATOM 3660 O O . GLU A 1 448 ? 8.784 32.964 34.049 1.00 80.94 448 GLU A O 1
ATOM 3665 N N . GLU A 1 449 ? 6.929 33.867 34.945 1.00 84.94 449 GLU A N 1
ATOM 3666 C CA . GLU A 1 449 ? 7.035 33.199 36.239 1.00 84.94 449 GLU A CA 1
ATOM 3667 C C . GLU A 1 449 ? 6.256 31.883 36.204 1.00 84.94 449 GLU A C 1
ATOM 3669 O O . GLU A 1 449 ? 5.103 31.835 35.778 1.00 84.94 449 GLU A O 1
ATOM 3674 N N . LYS A 1 450 ? 6.889 30.815 36.685 1.00 88.00 450 LYS A N 1
ATOM 3675 C CA . LYS A 1 450 ? 6.268 29.500 36.847 1.00 88.00 450 LYS A CA 1
ATOM 3676 C C . LYS A 1 450 ? 5.391 29.439 38.097 1.00 88.00 450 LYS A C 1
ATOM 3678 O O . LYS A 1 450 ? 5.547 30.259 39.004 1.00 88.00 450 LYS A O 1
ATOM 3683 N N . ASP A 1 451 ? 4.502 28.453 38.142 1.00 85.44 451 ASP A N 1
ATOM 3684 C CA . ASP A 1 451 ? 3.659 28.186 39.306 1.00 85.44 451 ASP A CA 1
ATOM 3685 C C . ASP A 1 451 ? 4.469 27.689 40.529 1.00 85.44 451 ASP A C 1
ATOM 3687 O O . ASP A 1 451 ? 5.700 27.566 40.505 1.00 85.44 451 ASP A O 1
ATOM 3691 N N . GLU A 1 452 ? 3.776 27.409 41.638 1.00 86.06 452 GLU A N 1
ATOM 3692 C CA . GLU A 1 452 ? 4.402 26.941 42.885 1.00 86.06 452 GLU A CA 1
ATOM 3693 C C . GLU A 1 452 ? 5.122 25.580 42.749 1.00 86.06 452 GLU A C 1
ATOM 3695 O O . GLU A 1 452 ? 5.989 25.270 43.575 1.00 86.06 452 GLU A O 1
ATOM 3700 N N . ASP A 1 453 ? 4.817 24.810 41.699 1.00 85.19 453 ASP A N 1
ATOM 3701 C CA . ASP A 1 453 ? 5.346 23.475 41.408 1.00 85.19 453 ASP A CA 1
ATOM 3702 C C . ASP A 1 453 ? 6.395 23.470 40.268 1.00 85.19 453 ASP A C 1
ATOM 3704 O O . ASP A 1 453 ? 6.837 22.403 39.836 1.00 85.19 453 ASP A O 1
ATOM 3708 N N . ASP A 1 454 ? 6.869 24.649 39.836 1.00 86.44 454 ASP A N 1
ATOM 3709 C CA . ASP A 1 454 ? 7.819 24.851 38.725 1.00 86.44 454 ASP A CA 1
ATOM 3710 C C . ASP A 1 454 ? 7.263 24.439 37.340 1.00 86.44 454 ASP A C 1
ATOM 3712 O O . ASP A 1 454 ? 8.038 24.158 36.413 1.00 86.44 454 ASP A O 1
ATOM 3716 N N . ASN A 1 455 ? 5.939 24.455 37.165 1.00 87.25 455 ASN A N 1
ATOM 3717 C CA . ASN A 1 455 ? 5.275 24.279 35.873 1.00 87.25 455 ASN A CA 1
ATOM 3718 C C . ASN A 1 455 ? 4.949 25.625 35.214 1.00 87.25 455 ASN A C 1
ATOM 3720 O O . ASN A 1 455 ? 4.885 26.676 35.853 1.00 87.25 455 ASN A O 1
ATOM 3724 N N . ASP A 1 456 ? 4.761 25.587 33.899 1.00 90.19 456 ASP A N 1
ATOM 3725 C CA . ASP A 1 456 ? 4.256 26.733 33.150 1.00 90.19 456 ASP A CA 1
ATOM 3726 C C . ASP A 1 456 ? 2.788 27.006 33.506 1.00 90.19 456 ASP A C 1
ATOM 3728 O O . ASP A 1 456 ? 2.023 26.069 33.727 1.00 90.19 456 ASP A O 1
ATOM 3732 N N . GLN A 1 457 ? 2.402 28.282 33.509 1.00 90.62 457 GLN A N 1
ATOM 3733 C CA . GLN A 1 457 ? 1.040 28.748 33.786 1.00 90.62 457 GLN A CA 1
ATOM 3734 C C . GLN A 1 457 ? 0.622 29.814 32.768 1.00 90.62 457 GLN A C 1
ATOM 3736 O O . GLN A 1 457 ? 1.481 30.469 32.163 1.00 90.62 457 GLN A O 1
ATOM 3741 N N . TRP A 1 458 ? -0.683 30.009 32.585 1.00 90.81 458 TRP A N 1
ATOM 3742 C CA . TRP A 1 458 ? -1.193 31.116 31.774 1.00 90.81 458 TRP A CA 1
ATOM 3743 C C . TRP A 1 458 ? -0.898 32.479 32.425 1.00 90.81 458 TRP A C 1
ATOM 3745 O O . TRP A 1 458 ? -0.734 32.588 33.640 1.00 90.81 458 TRP A O 1
ATOM 3755 N N . ILE A 1 459 ? -0.849 33.542 31.621 1.00 89.50 459 ILE A N 1
ATOM 3756 C CA . ILE A 1 459 ? -0.816 34.925 32.123 1.00 89.50 459 ILE A CA 1
ATOM 3757 C C . ILE A 1 459 ? -2.074 35.259 32.950 1.00 89.50 459 ILE A C 1
ATOM 3759 O O . ILE A 1 459 ? -3.151 34.725 32.697 1.00 89.50 459 ILE A O 1
ATOM 3763 N N . GLU A 1 460 ? -1.965 36.176 33.921 1.00 83.50 460 GLU A N 1
ATOM 3764 C CA . GLU A 1 460 ? -3.086 36.506 34.826 1.00 83.50 460 GLU A CA 1
ATOM 3765 C C . GLU A 1 460 ? -4.277 37.192 34.117 1.00 83.50 460 GLU A C 1
ATOM 3767 O O . GLU A 1 460 ? -5.430 36.951 34.474 1.00 83.50 460 GLU A O 1
ATOM 3772 N N . ASP A 1 461 ? -4.015 38.031 33.108 1.00 86.38 461 ASP A N 1
ATOM 3773 C CA . ASP A 1 461 ? -5.017 38.870 32.431 1.00 86.38 461 ASP A CA 1
ATOM 3774 C C . ASP A 1 461 ? -5.383 38.321 31.031 1.00 86.38 461 ASP A C 1
ATOM 3776 O O . ASP A 1 461 ? -5.153 38.973 30.009 1.00 86.38 461 ASP A O 1
ATOM 3780 N N . LEU A 1 462 ? -5.953 37.111 30.963 1.00 87.31 462 LEU A N 1
ATOM 3781 C CA . LEU A 1 462 ? -6.458 36.534 29.705 1.00 87.31 462 LEU A CA 1
ATOM 3782 C C . LEU A 1 462 ? -7.674 37.313 29.166 1.00 87.31 462 LEU A C 1
ATOM 3784 O O . LEU A 1 462 ? -8.587 37.678 29.912 1.00 87.31 462 LEU A O 1
ATOM 3788 N N . THR A 1 463 ? -7.711 37.544 27.851 1.00 88.19 463 THR A N 1
ATOM 3789 C CA . THR A 1 463 ? -8.871 38.139 27.167 1.00 88.19 463 THR A CA 1
ATOM 3790 C C . THR A 1 463 ? -10.020 37.126 27.034 1.00 88.19 463 THR A C 1
ATOM 3792 O O . THR A 1 463 ? -9.827 35.923 27.210 1.00 88.19 463 THR A O 1
ATOM 3795 N N . GLU A 1 464 ? -11.232 37.597 26.704 1.00 89.56 464 GLU A N 1
ATOM 3796 C CA . GLU A 1 464 ? -12.370 36.701 26.411 1.00 89.56 464 GLU A CA 1
ATOM 3797 C C . GLU A 1 464 ? -12.072 35.758 25.232 1.00 89.56 464 GLU A C 1
ATOM 3799 O O . GLU A 1 464 ? -12.487 34.604 25.253 1.00 89.56 464 GLU A O 1
ATOM 3804 N N . GLU A 1 465 ? -11.311 36.234 24.247 1.00 86.06 465 GLU A N 1
ATOM 3805 C CA . GLU A 1 465 ? -10.848 35.460 23.093 1.00 86.06 465 GLU A CA 1
ATOM 3806 C C . GLU A 1 465 ? -9.841 34.376 23.499 1.00 86.06 465 GLU A C 1
ATOM 3808 O O . GLU A 1 465 ? -10.030 33.213 23.158 1.00 86.06 465 GLU A O 1
ATOM 3813 N N . ASN A 1 466 ? -8.850 34.702 24.340 1.00 87.38 466 ASN A N 1
ATOM 3814 C CA . ASN A 1 466 ? -7.890 33.711 24.838 1.00 87.38 466 ASN A CA 1
ATOM 3815 C C . ASN A 1 466 ? -8.588 32.584 25.611 1.00 87.38 466 ASN A C 1
ATOM 3817 O O . ASN A 1 466 ? -8.224 31.419 25.488 1.00 87.38 466 ASN A O 1
ATOM 3821 N N . LEU A 1 467 ? -9.596 32.926 26.419 1.00 88.62 467 LEU A N 1
ATOM 3822 C CA . LEU A 1 467 ? -10.379 31.939 27.162 1.00 88.62 467 LEU A CA 1
ATOM 3823 C C . LEU A 1 467 ? -11.210 31.042 26.236 1.00 88.62 467 LEU A C 1
ATOM 3825 O O . LEU A 1 467 ? -11.368 29.859 26.538 1.00 88.62 467 LEU A O 1
ATOM 3829 N N . ALA A 1 468 ? -11.722 31.582 25.126 1.00 89.12 468 ALA A N 1
ATOM 3830 C CA . ALA A 1 468 ? -12.412 30.795 24.109 1.00 89.12 468 ALA A CA 1
ATOM 3831 C C . ALA A 1 468 ? -11.446 29.820 23.413 1.00 89.12 468 ALA A C 1
ATOM 3833 O O . ALA A 1 468 ? -11.732 28.625 23.377 1.00 89.12 468 ALA A O 1
ATOM 3834 N N . ASN A 1 469 ? -10.268 30.291 22.993 1.00 88.44 469 ASN A N 1
ATOM 3835 C CA . ASN A 1 469 ? -9.244 29.456 22.355 1.00 88.44 469 ASN A CA 1
ATOM 3836 C C . ASN A 1 469 ? -8.746 28.340 23.293 1.00 88.44 469 ASN A C 1
ATOM 3838 O O . ASN A 1 469 ? -8.598 27.194 22.884 1.00 88.44 469 ASN A O 1
ATOM 3842 N N . ILE A 1 470 ? -8.550 28.631 24.586 1.00 89.12 470 ILE A N 1
ATOM 3843 C CA . ILE A 1 470 ? -8.181 27.613 25.588 1.00 89.12 470 ILE A CA 1
ATOM 3844 C C . ILE A 1 470 ? -9.264 26.528 25.708 1.00 89.12 470 ILE A C 1
ATOM 3846 O O . ILE A 1 470 ? -8.938 25.349 25.867 1.00 89.12 470 ILE A O 1
ATOM 3850 N N . ALA A 1 471 ? -10.546 26.901 25.647 1.00 87.31 471 ALA A N 1
ATOM 3851 C CA . ALA A 1 471 ? -11.649 25.943 25.683 1.00 87.31 471 ALA A CA 1
ATOM 3852 C C . ALA A 1 471 ? -11.714 25.083 24.407 1.00 87.31 471 ALA A C 1
ATOM 3854 O O . ALA A 1 471 ? -11.967 23.880 24.494 1.00 87.31 471 ALA A O 1
ATOM 3855 N N . GLU A 1 472 ? -11.432 25.674 23.248 1.00 88.00 472 GLU A N 1
ATOM 3856 C CA . GLU A 1 472 ? -11.314 24.971 21.968 1.00 88.00 472 GLU A CA 1
ATOM 3857 C C . GLU A 1 472 ? -10.159 23.960 21.993 1.00 88.00 472 GLU A C 1
ATOM 3859 O O . GLU A 1 472 ? -10.385 22.770 21.797 1.00 88.00 472 GLU A O 1
ATOM 3864 N N . TRP A 1 473 ? -8.949 24.365 22.394 1.00 90.75 473 TRP A N 1
ATOM 3865 C CA . TRP A 1 473 ? -7.805 23.447 22.527 1.00 90.75 473 TRP A CA 1
ATOM 3866 C C . TRP A 1 473 ? -8.065 22.317 23.520 1.00 90.75 473 TRP A C 1
ATOM 3868 O O . TRP A 1 473 ? -7.579 21.200 23.355 1.00 90.75 473 TRP A O 1
ATOM 3878 N N . ARG A 1 474 ? -8.838 22.584 24.576 1.00 88.19 474 ARG A N 1
ATOM 3879 C CA . ARG A 1 474 ? -9.255 21.539 25.513 1.00 88.19 474 ARG A CA 1
ATOM 3880 C C . ARG A 1 474 ? -10.188 20.520 24.852 1.00 88.19 474 ARG A C 1
ATOM 3882 O O . ARG A 1 474 ? -10.093 19.340 25.186 1.00 88.19 474 ARG A O 1
ATOM 3889 N N . THR A 1 475 ? -11.038 20.958 23.926 1.00 85.56 475 THR A N 1
ATOM 3890 C CA . THR A 1 475 ? -11.915 20.089 23.124 1.00 85.56 475 THR A CA 1
ATOM 3891 C C . THR A 1 475 ? -11.089 19.231 22.165 1.00 85.56 475 THR A C 1
ATOM 3893 O O . THR A 1 475 ? -11.205 18.012 22.215 1.00 85.56 475 THR A O 1
ATOM 3896 N N . GLU A 1 476 ? -10.139 19.827 21.440 1.00 88.69 476 GLU A N 1
ATOM 3897 C CA . GLU A 1 476 ? -9.182 19.119 20.566 1.00 88.69 476 GLU A CA 1
ATOM 3898 C C . GLU A 1 476 ? -8.402 18.020 21.311 1.00 88.69 476 GLU A C 1
ATOM 3900 O O . GLU A 1 476 ? -8.267 16.876 20.868 1.00 88.69 476 GLU A O 1
ATOM 3905 N N . ILE A 1 477 ? -7.917 18.328 22.520 1.00 88.75 477 ILE A N 1
ATOM 3906 C CA . ILE A 1 477 ? -7.242 17.333 23.363 1.00 88.75 477 ILE A CA 1
ATOM 3907 C C . ILE A 1 477 ? -8.209 16.214 23.757 1.00 88.75 477 ILE A C 1
ATOM 3909 O O . ILE A 1 477 ? -7.808 15.048 23.751 1.00 88.75 477 ILE A O 1
ATOM 3913 N N . ALA A 1 478 ? -9.454 16.536 24.118 1.00 86.12 478 ALA A N 1
ATOM 3914 C CA . ALA A 1 478 ? -10.457 15.531 24.458 1.00 86.12 478 ALA A CA 1
ATOM 3915 C C . ALA A 1 478 ? -10.739 14.605 23.266 1.00 86.12 478 ALA A C 1
ATOM 3917 O O . ALA A 1 478 ? -10.725 13.386 23.429 1.00 86.12 478 ALA A O 1
ATOM 3918 N N . GLU A 1 479 ? -10.896 15.149 22.063 1.00 85.00 479 GLU A N 1
ATOM 3919 C CA . GLU A 1 479 ? -11.119 14.375 20.840 1.00 85.00 479 GLU A CA 1
ATOM 3920 C C . GLU A 1 479 ? -9.929 13.478 20.499 1.00 85.00 479 GLU A C 1
ATOM 3922 O O . GLU A 1 479 ? -10.109 12.285 20.245 1.00 85.00 479 GLU A O 1
ATOM 3927 N N . SER A 1 480 ? -8.698 13.979 20.647 1.00 87.12 480 SER A N 1
ATOM 3928 C CA . SER A 1 480 ? -7.482 13.174 20.455 1.00 87.12 480 SER A CA 1
ATOM 3929 C C . SER A 1 480 ? -7.381 11.969 21.413 1.00 87.12 480 SER A C 1
ATOM 3931 O O . SER A 1 480 ? -6.684 10.991 21.123 1.00 87.12 480 SER A O 1
ATOM 3933 N N . ARG A 1 481 ? -8.090 11.999 22.556 1.00 89.31 481 ARG A N 1
ATOM 3934 C CA . ARG A 1 481 ? -8.166 10.878 23.513 1.00 89.31 481 ARG A CA 1
ATOM 3935 C C . ARG A 1 481 ? -9.192 9.815 23.103 1.00 89.31 481 ARG A C 1
ATOM 3937 O O . ARG A 1 481 ? -9.058 8.670 23.550 1.00 89.31 481 ARG A O 1
ATOM 3944 N N . LEU A 1 482 ? -10.146 10.121 22.214 1.00 90.19 482 LEU A N 1
ATOM 3945 C CA . LEU A 1 482 ? -11.156 9.188 21.683 1.00 90.19 482 LEU A CA 1
ATOM 3946 C C . LEU A 1 482 ? -10.565 8.239 20.622 1.00 90.19 482 LEU A C 1
ATOM 3948 O O . LEU A 1 482 ? -11.028 8.114 19.491 1.00 90.19 482 LEU A O 1
ATOM 3952 N N . THR A 1 483 ? -9.504 7.535 20.995 1.00 90.56 483 THR A N 1
ATOM 3953 C CA . THR A 1 483 ? -8.820 6.581 20.118 1.00 90.56 483 THR A CA 1
ATOM 3954 C C . THR A 1 483 ? -9.589 5.260 20.007 1.00 90.56 483 THR A C 1
ATOM 3956 O O . THR A 1 483 ? -10.332 4.877 20.911 1.00 90.56 483 THR A O 1
ATOM 3959 N N . THR A 1 484 ? -9.322 4.469 18.960 1.00 87.44 484 THR A N 1
ATOM 3960 C CA . THR A 1 484 ? -9.871 3.098 18.826 1.00 87.44 484 THR A CA 1
ATOM 3961 C C . THR A 1 484 ? -9.566 2.228 20.058 1.00 87.44 484 THR A C 1
ATOM 3963 O O . THR A 1 484 ? -10.392 1.416 20.481 1.00 87.44 484 THR A O 1
ATOM 3966 N N . SER A 1 485 ? -8.396 2.422 20.676 1.00 90.69 485 SER A N 1
ATOM 3967 C CA . SER A 1 485 ? -8.003 1.735 21.913 1.00 90.69 485 SER A CA 1
ATOM 3968 C C . SER A 1 485 ? -8.855 2.158 23.111 1.00 90.69 485 SER A C 1
ATOM 3970 O O . SER A 1 485 ? -9.211 1.310 23.929 1.00 90.69 485 SER A O 1
ATOM 3972 N N . TYR A 1 486 ? -9.196 3.447 23.215 1.00 91.31 486 TYR A N 1
ATOM 3973 C CA . TYR A 1 486 ? -10.091 3.961 24.251 1.00 91.31 486 TYR A CA 1
ATOM 3974 C C . TYR A 1 486 ? -11.503 3.386 24.089 1.00 91.31 486 TYR A C 1
ATOM 3976 O O . TYR A 1 486 ? -12.036 2.821 25.043 1.00 91.31 486 TYR A O 1
ATOM 3984 N N . VAL A 1 487 ? -12.059 3.443 22.871 1.00 92.94 487 VAL A N 1
ATOM 3985 C CA . VAL A 1 487 ? -13.378 2.868 22.550 1.00 92.94 487 VAL A CA 1
ATOM 3986 C C . VAL A 1 487 ? -13.414 1.387 22.927 1.00 92.94 487 VAL A C 1
ATOM 3988 O O . VAL A 1 487 ? -14.250 0.969 23.724 1.00 92.94 487 VAL A O 1
ATOM 3991 N N . SER A 1 488 ? -12.436 0.609 22.453 1.00 90.62 488 SER A N 1
ATOM 3992 C CA . SER A 1 488 ? -12.344 -0.828 22.748 1.00 90.62 488 SER A CA 1
ATOM 3993 C C . SER A 1 488 ? -12.269 -1.111 24.251 1.00 90.62 488 SER A C 1
ATOM 3995 O O . SER A 1 488 ? -12.870 -2.066 24.734 1.00 90.62 488 SER A O 1
ATOM 3997 N N . ARG A 1 489 ? -11.535 -0.292 25.015 1.00 92.12 489 ARG A N 1
ATOM 3998 C CA . ARG A 1 489 ? -11.435 -0.437 26.471 1.00 92.12 489 ARG A CA 1
ATOM 3999 C C . ARG A 1 489 ? -12.787 -0.220 27.151 1.00 92.12 489 ARG A C 1
ATOM 4001 O O . ARG A 1 489 ? -13.177 -1.062 27.950 1.00 92.12 489 ARG A O 1
ATOM 4008 N N . LYS A 1 490 ? -13.506 0.858 26.823 1.00 93.25 490 LYS A N 1
ATOM 4009 C CA . LYS A 1 490 ? -14.806 1.171 27.440 1.00 93.25 490 LYS A CA 1
ATOM 4010 C C . LYS A 1 490 ? -15.903 0.174 27.067 1.00 93.25 490 LYS A C 1
ATOM 4012 O O . LYS A 1 490 ? -16.708 -0.179 27.924 1.00 93.25 490 LYS A O 1
ATOM 4017 N N . VAL A 1 491 ? -15.906 -0.327 25.830 1.00 91.25 491 VAL A N 1
ATOM 4018 C CA . VAL A 1 491 ? -16.814 -1.407 25.406 1.00 91.25 491 VAL A CA 1
ATOM 4019 C C . VAL A 1 491 ? -16.541 -2.689 26.200 1.00 91.25 491 VAL A C 1
ATOM 4021 O O . VAL A 1 491 ? -17.472 -3.301 26.714 1.00 91.25 491 VAL A O 1
ATOM 4024 N N . ASN A 1 492 ? -15.271 -3.066 26.381 1.00 88.44 492 ASN A N 1
ATOM 4025 C CA . ASN A 1 492 ? -14.919 -4.241 27.185 1.00 88.44 492 ASN A CA 1
ATOM 4026 C C . ASN A 1 492 ? -15.279 -4.071 28.672 1.00 88.44 492 ASN A C 1
ATOM 4028 O O . ASN A 1 492 ? -15.785 -5.016 29.268 1.00 88.44 492 ASN A O 1
ATOM 4032 N N . GLU A 1 493 ? -15.068 -2.882 29.256 1.00 90.88 493 GLU A N 1
ATOM 4033 C CA . GLU A 1 493 ? -15.504 -2.565 30.630 1.00 90.88 493 GLU A CA 1
ATOM 4034 C C . GLU A 1 493 ? -17.027 -2.782 30.790 1.00 90.88 493 GLU A C 1
ATOM 4036 O O . GLU A 1 493 ? -17.459 -3.385 31.768 1.00 90.88 493 GLU A O 1
ATOM 4041 N N . LEU A 1 494 ? -17.841 -2.378 29.802 1.00 90.81 494 LEU A N 1
ATOM 4042 C CA . LEU A 1 494 ? -19.292 -2.625 29.807 1.00 90.81 494 LEU A CA 1
ATOM 4043 C C . LEU A 1 494 ? -19.642 -4.119 29.699 1.00 90.81 494 LEU A C 1
ATOM 4045 O O . LEU A 1 494 ? -20.543 -4.606 30.387 1.00 90.81 494 LEU A O 1
ATOM 4049 N N . LEU A 1 495 ? -18.941 -4.852 28.830 1.00 85.31 495 LEU A N 1
ATOM 4050 C CA . LEU A 1 495 ? -19.157 -6.286 28.628 1.00 85.31 495 LEU A CA 1
ATOM 4051 C C . LEU A 1 495 ? -18.831 -7.105 29.885 1.00 85.31 495 LEU A C 1
ATOM 4053 O O . LEU A 1 495 ? -19.559 -8.049 30.190 1.00 85.31 495 LEU A O 1
ATOM 4057 N N . GLU A 1 496 ? -17.783 -6.743 30.632 1.00 85.12 496 GLU A N 1
ATOM 4058 C CA . GLU A 1 496 ? -17.412 -7.407 31.893 1.00 85.12 496 GLU A CA 1
ATOM 4059 C C . GLU A 1 496 ? -18.502 -7.281 32.974 1.00 85.12 496 GLU A C 1
ATOM 4061 O O . GLU A 1 496 ? -18.703 -8.213 33.756 1.00 85.12 496 GLU A O 1
ATOM 4066 N N . ASP A 1 497 ? -19.246 -6.171 32.985 1.00 85.81 497 ASP A N 1
ATOM 4067 C CA . ASP A 1 497 ? -20.331 -5.910 33.940 1.00 85.81 497 ASP A CA 1
ATOM 4068 C C . ASP A 1 497 ? -21.692 -6.505 33.513 1.00 85.81 497 ASP A C 1
ATOM 4070 O O . ASP A 1 497 ? -22.670 -6.456 34.270 1.00 85.81 497 ASP A O 1
ATOM 4074 N N . THR A 1 498 ? -21.776 -7.086 32.313 1.00 89.12 498 THR A N 1
ATOM 4075 C CA . THR A 1 498 ? -23.027 -7.565 31.711 1.00 89.12 498 THR A CA 1
ATOM 4076 C C . THR A 1 498 ? -23.320 -9.036 32.038 1.00 89.12 498 THR A C 1
ATOM 4078 O O . THR A 1 498 ? -22.469 -9.916 31.906 1.00 89.12 498 THR A O 1
ATOM 4081 N N . GLU A 1 499 ? -24.570 -9.354 32.406 1.00 90.69 499 GLU A N 1
ATOM 4082 C CA . GLU A 1 499 ? -24.997 -10.742 32.647 1.00 90.69 499 GLU A CA 1
ATOM 4083 C C . GLU A 1 499 ? -25.325 -11.457 31.322 1.00 90.69 499 GLU A C 1
ATOM 4085 O O . GLU A 1 499 ? -26.338 -11.165 30.679 1.00 90.69 499 GLU A O 1
ATOM 4090 N N . ILE A 1 500 ? -24.473 -12.420 30.939 1.00 93.44 500 ILE A N 1
ATOM 4091 C CA . ILE A 1 500 ? -24.592 -13.206 29.701 1.00 93.44 500 ILE A CA 1
ATOM 4092 C C . ILE A 1 500 ? -24.720 -14.705 30.003 1.00 93.44 500 ILE A C 1
ATOM 4094 O O . ILE A 1 500 ? -23.821 -15.343 30.558 1.00 93.44 500 ILE A O 1
ATOM 4098 N N . ASP A 1 501 ? -25.799 -15.316 29.520 1.00 94.56 501 ASP A N 1
ATOM 4099 C CA . ASP A 1 501 ? -26.052 -16.752 29.608 1.00 94.56 501 ASP A CA 1
ATOM 4100 C C . ASP A 1 501 ? -26.084 -17.399 28.214 1.00 94.56 501 ASP A C 1
ATOM 4102 O O . ASP A 1 501 ? -26.925 -17.053 27.396 1.00 94.56 501 ASP A O 1
ATOM 4106 N N . ILE A 1 502 ? -25.209 -18.377 27.934 1.00 94.00 502 ILE A N 1
ATOM 4107 C CA . ILE A 1 502 ? -25.157 -19.124 26.665 1.00 94.00 502 ILE A CA 1
ATOM 4108 C C . ILE A 1 502 ? -25.538 -20.578 26.939 1.00 94.00 502 ILE A C 1
ATOM 4110 O O . ILE A 1 502 ? -24.857 -21.293 27.682 1.00 94.00 502 ILE A O 1
ATOM 4114 N N . TYR A 1 503 ? -26.625 -21.040 26.325 1.00 93.81 503 TYR A N 1
ATOM 4115 C CA . TYR A 1 503 ? -27.213 -22.352 26.598 1.00 93.81 503 TYR A CA 1
ATOM 4116 C C . TYR A 1 503 ? -26.784 -23.452 25.621 1.00 93.81 503 TYR A C 1
ATOM 4118 O O . TYR A 1 503 ? -27.009 -24.630 25.908 1.00 93.81 503 TYR A O 1
ATOM 4126 N N . ASP A 1 504 ? -26.168 -23.111 24.488 1.00 91.31 504 ASP A N 1
ATOM 4127 C CA . ASP A 1 504 ? -25.539 -24.097 23.605 1.00 91.31 504 ASP A CA 1
ATOM 4128 C C . ASP A 1 504 ? -24.096 -24.373 24.050 1.00 91.31 504 ASP A C 1
ATOM 4130 O O . ASP A 1 504 ? -23.289 -23.462 24.213 1.00 91.31 504 ASP A O 1
ATOM 4134 N N . ASN A 1 505 ? -23.752 -25.644 24.268 1.00 86.69 505 ASN A N 1
ATOM 4135 C CA . ASN A 1 505 ? -22.439 -26.004 24.799 1.00 86.69 505 ASN A CA 1
ATOM 4136 C C . ASN A 1 505 ? -21.295 -25.839 23.798 1.00 86.69 505 ASN A C 1
ATOM 4138 O O . ASN A 1 505 ? -20.163 -25.644 24.238 1.00 86.69 505 ASN A O 1
ATOM 4142 N N . ILE A 1 506 ? -21.562 -25.982 22.500 1.00 88.31 506 ILE A N 1
ATOM 4143 C CA . ILE A 1 506 ? -20.548 -25.822 21.460 1.00 88.31 506 ILE A CA 1
ATOM 4144 C C . ILE A 1 506 ? -20.242 -24.341 21.318 1.00 88.31 506 ILE A C 1
ATOM 4146 O O . ILE A 1 506 ? -19.099 -23.937 21.528 1.00 88.31 506 ILE A O 1
ATOM 4150 N N . LEU A 1 507 ? -21.279 -23.538 21.084 1.00 88.62 507 LEU A N 1
ATOM 4151 C CA . LEU A 1 507 ? -21.153 -22.096 20.927 1.00 88.62 507 LEU A CA 1
ATOM 4152 C C . LEU A 1 507 ? -20.529 -21.453 22.168 1.00 88.62 507 LEU A C 1
ATOM 4154 O O . LEU A 1 507 ? -19.597 -20.667 22.043 1.00 88.62 507 LEU A O 1
ATOM 4158 N N . ARG A 1 508 ? -20.952 -21.867 23.372 1.00 90.00 508 ARG A N 1
ATOM 4159 C CA . ARG A 1 508 ? -20.343 -21.419 24.632 1.00 90.00 508 ARG A CA 1
ATOM 4160 C C . ARG A 1 508 ? -18.865 -21.777 24.732 1.00 90.00 508 ARG A C 1
ATOM 4162 O O . ARG A 1 508 ? -18.107 -20.975 25.253 1.00 90.00 508 ARG A O 1
ATOM 4169 N N . SER A 1 509 ? -18.448 -22.958 24.270 1.00 84.62 509 SER A N 1
ATOM 4170 C CA . SER A 1 509 ? -17.031 -23.351 24.341 1.00 84.62 509 SER A CA 1
ATOM 4171 C C . SER A 1 509 ? -16.169 -22.453 23.456 1.00 84.62 509 SER A C 1
ATOM 4173 O O . SER A 1 509 ? -15.129 -21.986 23.904 1.00 84.62 509 SER A O 1
ATOM 4175 N N . PHE A 1 510 ? -16.621 -22.169 22.231 1.00 85.31 510 PHE A N 1
ATOM 4176 C CA . PHE A 1 510 ? -15.912 -21.258 21.331 1.00 85.31 510 PHE A CA 1
ATOM 4177 C C . PHE A 1 510 ? -15.962 -19.805 21.810 1.00 85.31 510 PHE A C 1
ATOM 4179 O O . PHE A 1 510 ? -14.970 -19.093 21.682 1.00 85.31 510 PHE A O 1
ATOM 4186 N N . TYR A 1 511 ? -17.076 -19.377 22.408 1.00 87.75 511 TYR A N 1
ATOM 4187 C CA . TYR A 1 511 ? -17.190 -18.056 23.022 1.00 87.75 511 TYR A CA 1
ATOM 4188 C C . TYR A 1 511 ? -16.246 -17.906 24.223 1.00 87.75 511 TYR A C 1
ATOM 4190 O O . TYR A 1 511 ? -15.486 -16.948 24.281 1.00 87.75 511 TYR A O 1
ATOM 4198 N N . GLU A 1 512 ? -16.226 -18.878 25.141 1.00 86.50 512 GLU A N 1
ATOM 4199 C CA . GLU A 1 512 ? -15.312 -18.916 26.292 1.00 86.50 512 GLU A CA 1
ATOM 4200 C C . GLU A 1 512 ? -13.845 -18.862 25.848 1.00 86.50 512 GLU A C 1
ATOM 4202 O O . GLU A 1 512 ? -13.055 -18.117 26.423 1.00 86.50 512 GLU A O 1
ATOM 4207 N N . ASP A 1 513 ? -13.482 -19.623 24.812 1.00 80.19 513 ASP A N 1
ATOM 4208 C CA . ASP A 1 513 ? -12.112 -19.661 24.296 1.00 80.19 513 ASP A CA 1
ATOM 4209 C C . ASP A 1 513 ? -11.707 -18.330 23.616 1.00 80.19 513 ASP A C 1
ATOM 4211 O O . ASP A 1 513 ? -10.521 -17.986 23.610 1.00 80.19 513 ASP A O 1
ATOM 4215 N N . ALA A 1 514 ? -12.666 -17.581 23.053 1.00 81.69 514 ALA A N 1
ATOM 4216 C CA . ALA A 1 514 ? -12.424 -16.328 22.333 1.00 81.69 514 ALA A CA 1
ATOM 4217 C C . ALA A 1 514 ? -12.484 -15.071 23.221 1.00 81.69 514 ALA A C 1
ATOM 4219 O O . ALA A 1 514 ? -11.639 -14.188 23.071 1.00 81.69 514 ALA A O 1
ATOM 4220 N N . TYR A 1 515 ? -13.454 -15.001 24.134 1.00 83.12 515 TYR A N 1
ATOM 4221 C CA . TYR A 1 515 ? -13.805 -13.796 24.897 1.00 83.12 515 TYR A CA 1
ATOM 4222 C C . TYR A 1 515 ? -13.744 -13.995 26.419 1.00 83.12 515 TYR A C 1
ATOM 4224 O O . TYR A 1 515 ? -13.839 -13.030 27.170 1.00 83.12 515 TYR A O 1
ATOM 4232 N N . GLY A 1 516 ? -13.562 -15.231 26.897 1.00 84.62 516 GLY A N 1
ATOM 4233 C CA . GLY A 1 516 ? -13.837 -15.576 28.292 1.00 84.62 516 GLY A CA 1
ATOM 4234 C C . GLY A 1 516 ? -15.342 -15.705 28.553 1.00 84.62 516 GLY A C 1
ATOM 4235 O O . GLY A 1 516 ? -16.174 -15.197 27.803 1.00 84.62 516 GLY A O 1
ATOM 4236 N N . TYR A 1 517 ? -15.719 -16.466 29.584 1.00 87.12 517 TYR A N 1
ATOM 4237 C CA . TYR A 1 517 ? -17.130 -16.689 29.907 1.00 87.12 517 TYR A CA 1
ATOM 4238 C C . TYR A 1 517 ? -17.332 -17.136 31.361 1.00 87.12 517 TYR A C 1
ATOM 4240 O O . TYR A 1 517 ? -16.819 -18.181 31.765 1.00 87.12 517 TYR A O 1
ATOM 4248 N N . GLU A 1 518 ? -18.126 -16.385 32.132 1.00 86.25 518 GLU A N 1
ATOM 4249 C CA . GLU A 1 518 ? -18.441 -16.695 33.541 1.00 86.25 518 GLU A CA 1
ATOM 4250 C C . GLU A 1 518 ? -19.924 -17.027 33.803 1.00 86.25 518 GLU A C 1
ATOM 4252 O O . GLU A 1 518 ? -20.313 -17.290 34.944 1.00 86.25 518 GLU A O 1
ATOM 4257 N N . GLY A 1 519 ? -20.758 -17.055 32.760 1.00 88.12 519 GLY A N 1
ATOM 4258 C CA . GLY A 1 519 ? -22.192 -17.311 32.891 1.00 88.12 519 GLY A CA 1
ATOM 4259 C C . GLY A 1 519 ? -22.570 -18.785 33.108 1.00 88.12 519 GLY A C 1
ATOM 4260 O O . GLY A 1 519 ? -21.784 -19.641 33.533 1.00 88.12 519 GLY A O 1
ATOM 4261 N N . THR A 1 520 ? -23.830 -19.119 32.834 1.00 88.62 520 THR A N 1
ATOM 4262 C CA . THR A 1 520 ? -24.385 -20.456 33.060 1.00 88.62 520 THR A CA 1
ATOM 4263 C C . THR A 1 520 ? -23.686 -21.580 32.282 1.00 88.62 520 THR A C 1
ATOM 4265 O O . THR A 1 520 ? -23.416 -21.521 31.087 1.00 88.62 520 THR A O 1
ATOM 4268 N N . THR A 1 521 ? -23.499 -22.719 32.953 1.00 86.50 521 THR A N 1
ATOM 4269 C CA . THR A 1 521 ? -23.047 -23.981 32.330 1.00 86.50 521 THR A CA 1
ATOM 4270 C C . THR A 1 521 ? -24.206 -24.902 31.937 1.00 86.50 521 THR A C 1
ATOM 4272 O O . THR A 1 521 ? -23.996 -26.047 31.524 1.00 86.50 521 THR A O 1
ATOM 4275 N N . LYS A 1 522 ? -25.455 -24.447 32.110 1.00 87.25 522 LYS A N 1
ATOM 4276 C CA . LYS A 1 522 ? -26.650 -25.236 31.785 1.00 87.25 522 LYS A CA 1
ATOM 4277 C C . LYS A 1 522 ? -26.852 -25.290 30.274 1.00 87.25 522 LYS A C 1
ATOM 4279 O O . LYS A 1 522 ? -26.630 -24.305 29.581 1.00 87.25 522 LYS A O 1
ATOM 4284 N N . ASN A 1 523 ? -27.329 -26.435 29.790 1.00 85.88 523 ASN A N 1
ATOM 4285 C CA . ASN A 1 523 ? -27.759 -26.583 28.402 1.00 85.88 523 ASN A CA 1
ATOM 4286 C C . ASN A 1 523 ? -29.284 -26.611 28.325 1.00 85.88 523 ASN A C 1
ATOM 4288 O O . ASN A 1 523 ? -29.916 -27.326 29.116 1.00 85.88 523 ASN A O 1
ATOM 4292 N N . ASN A 1 524 ? -29.849 -25.913 27.341 1.00 85.56 524 ASN A N 1
ATOM 4293 C CA . ASN A 1 524 ? -31.287 -25.889 27.078 1.00 85.56 524 ASN A CA 1
ATOM 4294 C C . ASN A 1 524 ? -31.631 -26.567 25.745 1.00 85.56 524 ASN A C 1
ATOM 4296 O O . ASN A 1 524 ? -30.833 -26.626 24.817 1.00 85.56 524 ASN A O 1
ATOM 4300 N N . ASP A 1 525 ? -32.843 -27.111 25.681 1.00 79.62 525 ASP A N 1
ATOM 4301 C CA . ASP A 1 525 ? -33.550 -27.497 24.465 1.00 79.62 525 ASP A CA 1
ATOM 4302 C C . ASP A 1 525 ? -34.654 -26.466 24.178 1.00 79.62 525 ASP A C 1
ATOM 4304 O O . ASP A 1 525 ? -35.272 -25.950 25.109 1.00 79.62 525 ASP A O 1
ATOM 4308 N N . GLY A 1 526 ? -34.924 -26.168 22.903 1.00 86.00 526 GLY A N 1
ATOM 4309 C CA . GLY A 1 526 ? -35.984 -25.233 22.500 1.00 86.00 526 GLY A CA 1
ATOM 4310 C C . GLY A 1 526 ? -35.468 -23.973 21.802 1.00 86.00 526 GLY A C 1
ATOM 4311 O O . GLY A 1 526 ? -34.533 -24.059 21.014 1.00 86.00 526 GLY A O 1
ATOM 4312 N N . ASN A 1 527 ? -36.115 -22.832 22.066 1.00 91.50 527 ASN A N 1
ATOM 4313 C CA . ASN A 1 527 ? -36.056 -21.625 21.226 1.00 91.50 527 ASN A CA 1
ATOM 4314 C C . ASN A 1 527 ? -35.097 -20.528 21.721 1.00 91.50 527 ASN A C 1
ATOM 4316 O O . ASN A 1 527 ? -35.153 -19.427 21.192 1.00 91.50 527 ASN A O 1
ATOM 4320 N N . VAL A 1 528 ? -34.261 -20.788 22.728 1.00 93.31 528 VAL A N 1
ATOM 4321 C CA . VAL A 1 528 ? -33.339 -19.781 23.285 1.00 93.31 528 VAL A CA 1
ATOM 4322 C C . VAL A 1 528 ? -31.928 -20.349 23.285 1.00 93.31 528 VAL A C 1
ATOM 4324 O O . VAL A 1 528 ? -31.693 -21.402 23.889 1.00 93.31 528 VAL A O 1
ATOM 4327 N N . ILE A 1 529 ? -31.007 -19.664 22.604 1.00 94.00 529 ILE A N 1
ATOM 4328 C CA . ILE A 1 529 ? -29.588 -20.035 22.555 1.00 94.00 529 ILE A CA 1
ATOM 4329 C C . ILE A 1 529 ? -28.734 -19.208 23.514 1.00 94.00 529 ILE A C 1
ATOM 4331 O O . ILE A 1 529 ? -27.801 -19.757 24.103 1.00 94.00 529 ILE A O 1
ATOM 4335 N N . ALA A 1 530 ? -29.085 -17.943 23.733 1.00 94.81 530 ALA A N 1
ATOM 4336 C CA . ALA A 1 530 ? -28.426 -17.085 24.706 1.00 94.81 530 ALA A CA 1
ATOM 4337 C C . ALA A 1 530 ? -29.396 -16.055 25.302 1.00 94.81 530 ALA A C 1
ATOM 4339 O O . ALA A 1 530 ? -30.437 -15.782 24.711 1.00 94.81 530 ALA A O 1
ATOM 4340 N N . THR A 1 531 ? -29.047 -15.497 26.458 1.00 94.19 531 THR A N 1
ATOM 4341 C CA . THR A 1 531 ? -29.744 -14.380 27.103 1.00 94.19 531 THR A CA 1
ATOM 4342 C C . THR A 1 531 ? -28.712 -13.332 27.517 1.00 94.19 531 THR A C 1
ATOM 4344 O O . THR A 1 531 ? -27.689 -13.689 28.099 1.00 94.19 531 THR A O 1
ATOM 4347 N N . ILE A 1 532 ? -28.998 -12.057 27.263 1.00 93.69 532 ILE A N 1
ATOM 4348 C CA . ILE A 1 532 ? -28.193 -10.910 27.704 1.00 93.69 532 ILE A CA 1
ATOM 4349 C C . ILE A 1 532 ? -29.108 -9.884 28.371 1.00 93.69 532 ILE A C 1
ATOM 4351 O O . ILE A 1 532 ? -30.118 -9.496 27.792 1.00 93.69 532 ILE A O 1
ATOM 4355 N N . ASN A 1 533 ? -28.832 -9.512 29.626 1.00 88.12 533 ASN A N 1
ATOM 4356 C CA . ASN A 1 533 ? -29.670 -8.587 30.413 1.00 88.12 533 ASN A CA 1
ATOM 4357 C C . ASN A 1 533 ? -31.187 -8.911 30.401 1.00 88.12 533 ASN A C 1
ATOM 4359 O O . ASN A 1 533 ? -32.041 -8.035 30.534 1.00 88.12 533 ASN A O 1
ATOM 4363 N N . GLY A 1 534 ? -31.540 -10.195 30.271 1.00 86.69 534 GLY A N 1
ATOM 4364 C CA . GLY A 1 534 ? -32.927 -10.667 30.199 1.00 86.69 534 GLY A CA 1
ATOM 4365 C C . GLY A 1 534 ? -33.566 -10.652 28.803 1.00 86.69 534 GLY A C 1
ATOM 4366 O O . GLY A 1 534 ? -34.717 -11.078 28.684 1.00 86.69 534 GLY A O 1
ATOM 4367 N N . THR A 1 535 ? -32.844 -10.222 27.767 1.00 94.19 535 THR A N 1
ATOM 4368 C CA . THR A 1 535 ? -33.237 -10.327 26.355 1.00 94.19 535 THR A CA 1
ATOM 4369 C C . THR A 1 535 ? -32.765 -11.662 25.786 1.00 94.19 535 THR A C 1
ATOM 4371 O O . THR A 1 535 ? -31.580 -11.988 25.849 1.00 94.19 535 THR A O 1
ATOM 4374 N N . ASP A 1 536 ? -33.695 -12.453 25.252 1.00 94.81 536 ASP A N 1
ATOM 4375 C CA . ASP A 1 536 ? -33.416 -13.776 24.687 1.00 94.81 536 ASP A CA 1
ATOM 4376 C C . ASP A 1 536 ? -33.042 -13.680 23.202 1.00 94.81 536 ASP A C 1
ATOM 4378 O O . ASP A 1 536 ? -33.758 -13.067 22.414 1.00 94.81 536 ASP A O 1
ATOM 4382 N N . ILE A 1 537 ? -31.977 -14.379 22.811 1.00 95.25 537 ILE A N 1
ATOM 4383 C CA . ILE A 1 537 ? -31.587 -14.613 21.417 1.00 95.25 537 ILE A CA 1
ATOM 4384 C C . ILE A 1 537 ? -32.040 -16.017 21.016 1.00 95.25 537 ILE A C 1
ATOM 4386 O O . ILE A 1 537 ? -31.741 -17.003 21.710 1.00 95.25 537 ILE A O 1
ATOM 4390 N N . SER A 1 538 ? -32.744 -16.139 19.887 1.00 95.56 538 SER A N 1
ATOM 4391 C CA . SER A 1 538 ? -33.200 -17.436 19.387 1.00 95.56 538 SER A CA 1
ATOM 4392 C C . SER A 1 538 ? -32.180 -18.109 18.452 1.00 95.56 538 SER A C 1
ATOM 4394 O O . SER A 1 538 ? -31.365 -17.440 17.815 1.00 95.56 538 SER A O 1
ATOM 4396 N N . PRO A 1 539 ? -32.223 -19.451 18.310 1.00 94.94 539 PRO A N 1
ATOM 4397 C CA . PRO A 1 539 ? -31.445 -20.178 17.305 1.00 94.94 539 PRO A CA 1
ATOM 4398 C C . PRO A 1 539 ? -31.630 -19.640 15.884 1.00 94.94 539 PRO A C 1
ATOM 4400 O O . PRO A 1 539 ? -30.672 -19.610 15.115 1.00 94.94 539 PRO A O 1
ATOM 4403 N N . ARG A 1 540 ? -32.853 -19.204 15.550 1.00 94.75 540 ARG A N 1
ATOM 4404 C CA . ARG A 1 540 ? -33.200 -18.679 14.229 1.00 94.75 540 ARG A CA 1
ATOM 4405 C C . ARG A 1 540 ? -32.593 -17.302 13.983 1.00 94.75 540 ARG A C 1
ATOM 4407 O O . ARG A 1 540 ? -32.174 -17.050 12.860 1.00 94.75 540 ARG A O 1
ATOM 4414 N N . ASP A 1 541 ? -32.493 -16.455 15.005 1.00 94.69 541 ASP A N 1
ATOM 4415 C CA . ASP A 1 541 ? -31.854 -15.138 14.877 1.00 94.69 541 ASP A CA 1
ATOM 4416 C C . ASP A 1 541 ? -30.367 -15.299 14.555 1.00 94.69 541 ASP A C 1
ATOM 4418 O O . ASP A 1 541 ? -29.885 -14.745 13.568 1.00 94.69 541 ASP A O 1
ATOM 4422 N N . LEU A 1 542 ? -29.670 -16.158 15.311 1.00 93.94 542 LEU A N 1
ATOM 4423 C CA . LEU A 1 542 ? -28.272 -16.491 15.032 1.00 93.94 542 LEU A CA 1
ATOM 4424 C C . LEU A 1 542 ? -28.111 -17.115 13.639 1.00 93.94 542 LEU A C 1
ATOM 4426 O O . LEU A 1 542 ? -27.210 -16.732 12.899 1.00 93.94 542 LEU A O 1
ATOM 4430 N N . PHE A 1 543 ? -28.984 -18.061 13.271 1.00 93.50 543 PHE A N 1
ATOM 4431 C CA . PHE A 1 543 ? -28.960 -18.681 11.945 1.00 93.50 543 PHE A CA 1
ATOM 4432 C C . PHE A 1 543 ? -29.090 -17.632 10.841 1.00 93.50 543 PHE A C 1
ATOM 4434 O O . PHE A 1 543 ? -28.243 -17.587 9.960 1.00 93.50 543 PHE A O 1
ATOM 4441 N N . ASN A 1 544 ? -30.107 -16.769 10.905 1.00 91.56 544 ASN A N 1
ATOM 4442 C CA . ASN A 1 544 ? -30.364 -15.759 9.880 1.00 91.56 544 ASN A CA 1
ATOM 4443 C C . ASN A 1 544 ? -29.213 -14.752 9.772 1.00 91.56 544 ASN A C 1
ATOM 4445 O O . ASN A 1 544 ? -28.856 -14.359 8.666 1.00 91.56 544 ASN A O 1
ATOM 4449 N N . GLN A 1 545 ? -28.617 -14.347 10.899 1.00 89.19 545 GLN A N 1
ATOM 4450 C CA . GLN A 1 545 ? -27.493 -13.414 10.881 1.00 89.19 545 GLN A CA 1
ATOM 4451 C C . GLN A 1 545 ? -26.237 -14.048 10.268 1.00 89.19 545 GLN A C 1
ATOM 4453 O O . GLN A 1 545 ? -25.536 -13.406 9.492 1.00 89.19 545 GLN A O 1
ATOM 4458 N N . MET A 1 546 ? -25.975 -15.326 10.552 1.00 89.44 546 MET A N 1
ATOM 4459 C CA . MET A 1 546 ? -24.858 -16.054 9.945 1.00 89.44 546 MET A CA 1
ATOM 4460 C C . MET A 1 546 ? -25.109 -16.435 8.477 1.00 89.44 546 MET A C 1
ATOM 4462 O O . MET A 1 546 ? -24.153 -16.518 7.708 1.00 89.44 546 MET A O 1
ATOM 4466 N N . ASP A 1 547 ? -26.364 -16.644 8.075 1.00 88.75 547 ASP A N 1
ATOM 4467 C CA . ASP A 1 547 ? -26.755 -17.014 6.707 1.00 88.75 547 ASP A CA 1
ATOM 4468 C C . ASP A 1 547 ? -26.486 -15.895 5.694 1.00 88.75 547 ASP A C 1
ATOM 4470 O O . ASP A 1 547 ? -25.970 -16.168 4.607 1.00 88.75 547 ASP A O 1
ATOM 4474 N N . LYS A 1 548 ? -26.704 -14.633 6.092 1.00 84.44 548 LYS A N 1
ATOM 4475 C CA . LYS A 1 548 ? -26.391 -13.445 5.274 1.00 84.44 548 LYS A CA 1
ATOM 4476 C C . LYS A 1 548 ? -24.924 -13.386 4.830 1.00 84.44 548 LYS A C 1
ATOM 4478 O O . LYS A 1 548 ? -24.651 -13.050 3.683 1.00 84.44 548 LYS A O 1
ATOM 4483 N N . ALA A 1 549 ? -23.993 -13.736 5.718 1.00 77.75 549 ALA A N 1
ATOM 4484 C CA . ALA A 1 549 ? -22.555 -13.655 5.446 1.00 77.75 549 ALA A CA 1
ATOM 4485 C C . ALA A 1 549 ? -21.966 -14.984 4.936 1.00 77.75 549 ALA A C 1
ATOM 4487 O O . ALA A 1 549 ? -21.147 -15.024 4.019 1.00 77.75 549 ALA A O 1
ATOM 4488 N N . PHE A 1 550 ? -22.377 -16.109 5.531 1.00 81.56 550 PHE A N 1
ATOM 4489 C CA . PHE A 1 550 ? -21.687 -17.396 5.377 1.00 81.56 550 PHE A CA 1
ATOM 4490 C C . PHE A 1 550 ? -22.578 -18.538 4.878 1.00 81.56 550 PHE A C 1
ATOM 4492 O O . PHE A 1 550 ? -22.076 -19.641 4.685 1.00 81.56 550 PHE A O 1
ATOM 4499 N N . GLY A 1 551 ? -23.880 -18.311 4.675 1.00 85.19 551 GLY A N 1
ATOM 4500 C CA . GLY A 1 551 ? -24.866 -19.289 4.187 1.00 85.19 551 GLY A CA 1
ATOM 4501 C C . GLY A 1 551 ? -24.395 -20.145 3.043 1.00 85.19 551 GLY A C 1
ATOM 4502 O O . GLY A 1 551 ? -24.082 -21.330 3.192 1.00 85.19 551 GLY A O 1
ATOM 4503 N N . VAL A 1 552 ? -24.329 -19.507 1.885 1.00 85.62 552 VAL A N 1
ATOM 4504 C CA . VAL A 1 552 ? -24.026 -20.187 0.635 1.00 85.62 552 VAL A CA 1
ATOM 4505 C C . VAL A 1 552 ? -22.600 -20.742 0.650 1.00 85.62 552 VAL A C 1
ATOM 4507 O O . VAL A 1 552 ? -22.399 -21.897 0.284 1.00 85.62 552 VAL A O 1
ATOM 4510 N N . SER A 1 553 ? -21.614 -19.985 1.140 1.00 83.44 553 SER A N 1
ATOM 4511 C CA . SER A 1 553 ? -20.210 -20.422 1.163 1.00 83.44 553 SER A CA 1
ATOM 4512 C C . SER A 1 553 ? -19.980 -21.647 2.056 1.00 83.44 553 SER A C 1
ATOM 4514 O O . SER A 1 553 ? -19.325 -22.596 1.623 1.00 83.44 553 SER A O 1
ATOM 4516 N N . LEU A 1 554 ? -20.561 -21.680 3.258 1.00 87.44 554 LEU A N 1
ATOM 4517 C CA . LEU A 1 554 ? -20.451 -22.826 4.162 1.00 87.44 554 LEU A CA 1
ATOM 4518 C C . LEU A 1 554 ? -21.265 -24.023 3.663 1.00 87.44 554 LEU A C 1
ATOM 4520 O O . LEU A 1 554 ? -20.810 -25.161 3.774 1.00 87.44 554 LEU A O 1
ATOM 4524 N N . ALA A 1 555 ? -22.441 -23.793 3.073 1.00 89.50 555 ALA A N 1
ATOM 4525 C CA . ALA A 1 555 ? -23.220 -24.864 2.460 1.00 89.50 555 ALA A CA 1
ATOM 4526 C C . ALA A 1 555 ? -22.461 -25.535 1.302 1.00 89.50 555 ALA A C 1
ATOM 4528 O O . ALA A 1 555 ? -22.489 -26.762 1.192 1.00 89.50 555 ALA A O 1
ATOM 4529 N N . LEU A 1 556 ? -21.753 -24.756 0.478 1.00 88.06 556 LEU A N 1
ATOM 4530 C CA . LEU A 1 556 ? -20.884 -25.276 -0.582 1.00 88.06 556 LEU A CA 1
ATOM 4531 C C . LEU A 1 556 ? -19.707 -26.066 -0.003 1.00 88.06 556 LEU A C 1
ATOM 4533 O O . LEU A 1 556 ? -19.441 -27.166 -0.475 1.00 88.06 556 LEU A O 1
ATOM 4537 N N . ASP A 1 557 ? -19.051 -25.580 1.057 1.00 88.00 557 ASP A N 1
ATOM 4538 C CA . ASP A 1 557 ? -17.959 -26.320 1.706 1.00 88.00 557 ASP A CA 1
ATOM 4539 C C . ASP A 1 557 ? -18.427 -27.667 2.285 1.00 88.00 557 ASP A C 1
ATOM 4541 O O . ASP A 1 557 ? -17.797 -28.708 2.074 1.00 88.00 557 ASP A O 1
ATOM 4545 N N . LEU A 1 558 ? -19.586 -27.677 2.952 1.00 90.62 558 LEU A N 1
ATOM 4546 C CA . LEU A 1 558 ? -20.217 -28.902 3.444 1.00 90.62 558 LEU A CA 1
ATOM 4547 C C . LEU A 1 558 ? -20.566 -29.858 2.298 1.00 90.62 558 LEU A C 1
ATOM 4549 O O . LEU A 1 558 ? -20.367 -31.069 2.431 1.00 90.62 558 LEU A O 1
ATOM 4553 N N . ALA A 1 559 ? -21.069 -29.339 1.176 1.00 90.75 559 ALA A N 1
ATOM 4554 C CA . ALA A 1 559 ? -21.361 -30.138 -0.009 1.00 90.75 559 ALA A CA 1
ATOM 4555 C C . ALA A 1 559 ? -20.085 -30.753 -0.605 1.00 90.75 559 ALA A C 1
ATOM 4557 O O . ALA A 1 559 ? -20.072 -31.957 -0.868 1.00 90.75 559 ALA A O 1
ATOM 4558 N N . THR A 1 560 ? -19.003 -29.976 -0.718 1.00 89.81 560 THR A N 1
ATOM 4559 C CA . THR A 1 560 ? -17.676 -30.444 -1.148 1.00 89.81 560 THR A CA 1
ATOM 4560 C C . THR A 1 560 ? -17.158 -31.551 -0.241 1.00 89.81 560 THR A C 1
ATOM 4562 O O . THR A 1 560 ? -16.768 -32.612 -0.722 1.00 89.81 560 THR A O 1
ATOM 4565 N N . ASN A 1 561 ? -17.211 -31.366 1.081 1.00 90.19 561 ASN A N 1
ATOM 4566 C CA . ASN A 1 561 ? -16.758 -32.383 2.031 1.00 90.19 561 ASN A CA 1
ATOM 4567 C C . ASN A 1 561 ? -17.558 -33.686 1.885 1.00 90.19 561 ASN A C 1
ATOM 4569 O O . ASN A 1 561 ? -16.980 -34.771 1.885 1.00 90.19 561 ASN A O 1
ATOM 4573 N N . LYS A 1 562 ? -18.884 -33.601 1.710 1.00 91.62 562 LYS A N 1
ATOM 4574 C CA . LYS A 1 562 ? -19.730 -34.782 1.466 1.00 91.62 562 LYS A CA 1
ATOM 4575 C C . LYS A 1 562 ? -19.419 -35.457 0.133 1.00 91.62 562 LYS A C 1
ATOM 4577 O O . LYS A 1 562 ? -19.433 -36.686 0.071 1.00 91.62 562 LYS A O 1
ATOM 4582 N N . TYR A 1 563 ? -19.147 -34.676 -0.908 1.00 89.25 563 TYR A N 1
ATOM 4583 C CA . TYR A 1 563 ? -18.741 -35.189 -2.210 1.00 89.25 563 TYR A CA 1
ATOM 4584 C C . TYR A 1 563 ? -17.420 -35.958 -2.114 1.00 89.25 563 TYR A C 1
ATOM 4586 O O . TYR A 1 563 ? -17.392 -37.142 -2.445 1.00 89.25 563 TYR A O 1
ATOM 4594 N N . LEU A 1 564 ? -16.376 -35.354 -1.548 1.00 88.94 564 LEU A N 1
ATOM 4595 C CA . LEU A 1 564 ? -15.077 -36.005 -1.363 1.00 88.94 564 LEU A CA 1
ATOM 4596 C C . LEU A 1 564 ? -15.188 -37.263 -0.490 1.00 88.94 564 LEU A C 1
ATOM 4598 O O . LEU A 1 564 ? -14.658 -38.319 -0.817 1.00 88.94 564 LEU A O 1
ATOM 4602 N N . LEU A 1 565 ? -15.958 -37.210 0.600 1.00 90.44 565 LEU A N 1
ATOM 4603 C CA . LEU A 1 565 ? -16.199 -38.395 1.429 1.00 90.44 565 LEU A CA 1
ATOM 4604 C C . LEU A 1 565 ? -16.909 -39.525 0.670 1.00 90.44 565 LEU A C 1
ATOM 4606 O O . LEU A 1 565 ? -16.752 -40.693 1.037 1.00 90.44 565 LEU A O 1
ATOM 4610 N N . SER A 1 566 ? -17.685 -39.205 -0.369 1.00 89.44 566 SER A N 1
ATOM 4611 C CA . SER A 1 566 ? -18.332 -40.208 -1.215 1.00 89.44 566 SER A CA 1
ATOM 4612 C C . SER A 1 566 ? -17.358 -40.923 -2.158 1.00 89.44 566 SER A C 1
ATOM 4614 O O . SER A 1 566 ? -17.633 -42.064 -2.522 1.00 89.44 566 SER A O 1
ATOM 4616 N N . THR A 1 567 ? -16.210 -40.310 -2.473 1.00 87.75 567 THR A N 1
ATOM 4617 C CA . THR A 1 567 ? -15.138 -40.882 -3.313 1.00 87.75 567 THR A CA 1
ATOM 4618 C C . THR A 1 567 ? -13.996 -41.492 -2.494 1.00 87.75 567 THR A C 1
ATOM 4620 O O . THR A 1 567 ? -13.033 -42.016 -3.047 1.00 87.75 567 THR A O 1
ATOM 4623 N N . LYS A 1 568 ? -14.091 -41.483 -1.157 1.00 90.62 568 LYS A N 1
ATOM 4624 C CA . LYS A 1 568 ? -12.995 -41.898 -0.264 1.00 90.62 568 LYS A CA 1
ATOM 4625 C C . LYS A 1 568 ? -12.410 -43.282 -0.571 1.00 90.62 568 LYS A C 1
ATOM 4627 O O . LYS A 1 568 ? -11.212 -43.474 -0.414 1.00 90.62 568 LYS A O 1
ATOM 4632 N N . ASP A 1 569 ? -13.251 -44.240 -0.969 1.00 88.38 569 ASP A N 1
ATOM 4633 C CA . ASP A 1 569 ? -12.843 -45.635 -1.178 1.00 88.38 569 ASP A CA 1
ATOM 4634 C C . ASP A 1 569 ? -12.073 -45.807 -2.503 1.00 88.38 569 ASP A C 1
ATOM 4636 O O . ASP A 1 569 ? -11.407 -46.826 -2.689 1.00 88.38 569 ASP A O 1
ATOM 4640 N N . ASP A 1 570 ? -12.141 -44.811 -3.395 1.00 86.88 570 ASP A N 1
ATOM 4641 C CA . ASP A 1 570 ? -11.403 -44.772 -4.660 1.00 86.88 570 ASP A CA 1
ATOM 4642 C C . ASP A 1 570 ? -9.989 -44.190 -4.478 1.00 86.88 570 ASP A C 1
ATOM 4644 O O . ASP A 1 570 ? -9.077 -44.562 -5.214 1.00 86.88 570 ASP A O 1
ATOM 4648 N N . HIS A 1 571 ? -9.786 -43.335 -3.466 1.00 87.25 571 HIS A N 1
ATOM 4649 C CA . HIS A 1 571 ? -8.523 -42.617 -3.244 1.00 87.25 571 HIS A CA 1
ATOM 4650 C C . HIS A 1 571 ? -7.748 -43.052 -1.992 1.00 87.25 571 HIS A C 1
ATOM 4652 O O . HIS A 1 571 ? -6.545 -42.825 -1.922 1.00 87.25 571 HIS A O 1
ATOM 4658 N N . LEU A 1 572 ? -8.398 -43.671 -1.000 1.00 90.50 572 LEU A N 1
ATOM 4659 C CA . LEU A 1 572 ? -7.760 -44.074 0.256 1.00 90.50 572 LEU A CA 1
ATOM 4660 C C . LEU A 1 572 ? -7.851 -45.582 0.472 1.00 90.50 572 LEU A C 1
ATOM 4662 O O . LEU A 1 572 ? -8.926 -46.187 0.440 1.00 90.50 572 LEU A O 1
ATOM 4666 N N . SER A 1 573 ? -6.714 -46.205 0.776 1.00 91.06 573 SER A N 1
ATOM 4667 C CA . SER A 1 573 ? -6.670 -47.620 1.115 1.00 91.06 573 SER A CA 1
ATOM 4668 C C . SER A 1 573 ? -7.109 -47.874 2.561 1.00 91.06 573 SER A C 1
ATOM 4670 O O . SER A 1 573 ? -7.085 -47.014 3.445 1.00 91.06 573 SER A O 1
ATOM 4672 N N . SER A 1 574 ? -7.446 -49.131 2.859 1.00 90.31 574 SER A N 1
ATOM 4673 C CA . SER A 1 574 ? -7.724 -49.549 4.240 1.00 90.31 574 SER A CA 1
ATOM 4674 C C . SER A 1 574 ? -6.521 -49.417 5.182 1.00 90.31 574 SER A C 1
ATOM 4676 O O . SER A 1 574 ? -6.708 -49.492 6.397 1.00 90.31 574 SER A O 1
ATOM 4678 N N . ASP A 1 575 ? -5.299 -49.317 4.657 1.00 92.31 575 ASP A N 1
ATOM 4679 C CA . ASP A 1 575 ? -4.102 -49.141 5.476 1.00 92.31 575 ASP A CA 1
ATOM 4680 C C . ASP A 1 575 ? -3.843 -47.659 5.780 1.00 92.31 575 ASP A C 1
ATOM 4682 O O . ASP A 1 575 ? -3.463 -47.364 6.914 1.00 92.31 575 ASP A O 1
ATOM 4686 N N . ASP A 1 576 ? -4.192 -46.745 4.869 1.00 91.44 576 ASP A N 1
ATOM 4687 C CA . ASP A 1 576 ? -4.151 -45.291 5.106 1.00 91.44 576 ASP A CA 1
ATOM 4688 C C . ASP A 1 576 ? -5.105 -44.903 6.239 1.00 91.44 576 ASP A C 1
ATOM 4690 O O . ASP A 1 576 ? -4.700 -44.282 7.221 1.00 91.44 576 ASP A O 1
ATOM 4694 N N . ILE A 1 577 ? -6.347 -45.406 6.197 1.00 89.06 577 ILE A N 1
ATOM 4695 C CA . ILE A 1 577 ? -7.347 -45.165 7.253 1.00 89.06 577 ILE A CA 1
ATOM 4696 C C . ILE A 1 577 ? -6.845 -45.657 8.621 1.00 89.06 577 ILE A C 1
ATOM 4698 O O . ILE A 1 577 ? -7.002 -44.971 9.632 1.00 89.06 577 ILE A O 1
ATOM 4702 N N . LYS A 1 578 ? -6.202 -46.832 8.681 1.00 92.56 578 LYS A N 1
ATOM 4703 C CA . LYS A 1 578 ? -5.597 -47.332 9.932 1.00 92.56 578 LYS A CA 1
ATOM 4704 C C . LYS A 1 578 ? -4.408 -46.482 10.378 1.00 92.56 578 LYS A C 1
ATOM 4706 O O . LYS A 1 578 ? -4.152 -46.408 11.582 1.00 92.56 578 LYS A O 1
ATOM 4711 N N . GLY A 1 579 ? -3.669 -45.903 9.432 1.00 92.56 579 GLY A N 1
ATOM 4712 C CA . GLY A 1 579 ? -2.637 -44.901 9.680 1.00 92.56 579 GLY A CA 1
ATOM 4713 C C . GLY A 1 579 ? -3.225 -43.701 10.413 1.00 92.56 579 GLY A C 1
ATOM 4714 O O . GLY A 1 579 ? -2.845 -43.452 11.554 1.00 92.56 579 GLY A O 1
ATOM 4715 N N . PHE A 1 580 ? -4.256 -43.075 9.846 1.00 92.06 580 PHE A N 1
ATOM 4716 C CA . PHE A 1 580 ? -4.948 -41.937 10.460 1.00 92.06 580 PHE A CA 1
ATOM 4717 C C . PHE A 1 580 ? -5.528 -42.263 11.843 1.00 92.06 580 PHE A C 1
ATOM 4719 O O . PHE A 1 580 ? -5.355 -41.500 12.792 1.00 92.06 580 PHE A O 1
ATOM 4726 N N . GLU A 1 581 ? -6.161 -43.431 12.016 1.00 92.12 581 GLU A N 1
ATOM 4727 C CA . GLU A 1 581 ? -6.651 -43.878 13.329 1.00 92.12 581 GLU A CA 1
ATOM 4728 C C . GLU A 1 581 ? -5.525 -44.012 14.366 1.00 92.12 581 GLU A C 1
ATOM 4730 O O . GLU A 1 581 ? -5.718 -43.734 15.557 1.00 92.12 581 GLU A O 1
ATOM 4735 N N . LYS A 1 582 ? -4.350 -44.481 13.933 1.00 92.56 582 LYS A N 1
ATOM 4736 C CA . LYS A 1 582 ? -3.172 -44.623 14.788 1.00 92.56 582 LYS A CA 1
ATOM 4737 C C . LYS A 1 582 ? -2.585 -43.257 15.135 1.00 92.56 582 LYS A C 1
ATOM 4739 O O . LYS A 1 582 ? -2.311 -43.035 16.313 1.00 92.56 582 LYS A O 1
ATOM 4744 N N . ASP A 1 583 ? -2.450 -42.365 14.165 1.00 89.31 583 ASP A N 1
ATOM 4745 C CA . ASP A 1 583 ? -1.894 -41.026 14.365 1.00 89.31 583 ASP A CA 1
ATOM 4746 C C . ASP A 1 583 ? -2.795 -40.200 15.285 1.00 89.31 583 ASP A C 1
ATOM 4748 O O . ASP A 1 583 ? -2.334 -39.653 16.288 1.00 89.31 583 ASP A O 1
ATOM 4752 N N . PHE A 1 584 ? -4.111 -40.235 15.059 1.00 91.50 584 PHE A N 1
ATOM 4753 C CA . PHE A 1 584 ? -5.087 -39.644 15.970 1.00 91.50 584 PHE A CA 1
ATOM 4754 C C . PHE A 1 584 ? -4.981 -40.230 17.385 1.00 91.50 584 PHE A C 1
ATOM 4756 O O . PHE A 1 584 ? -5.051 -39.514 18.385 1.00 91.50 584 PHE A O 1
ATOM 4763 N N . LYS A 1 585 ? -4.800 -41.548 17.513 1.00 91.38 585 LYS A N 1
ATOM 4764 C CA . LYS A 1 585 ? -4.638 -42.184 18.825 1.00 91.38 585 LYS A CA 1
ATOM 4765 C C . LYS A 1 585 ? -3.363 -41.727 19.529 1.00 91.38 585 LYS A C 1
ATOM 4767 O O . LYS A 1 585 ? -3.408 -41.521 20.742 1.00 91.38 585 LYS A O 1
ATOM 4772 N N . ASP A 1 586 ? -2.255 -41.609 18.808 1.00 89.50 586 ASP A N 1
ATOM 4773 C CA . ASP A 1 586 ? -0.989 -41.125 19.354 1.00 89.50 586 ASP A CA 1
ATOM 4774 C C . ASP A 1 586 ? -1.129 -39.655 19.795 1.00 89.50 586 ASP A C 1
ATOM 4776 O O . ASP A 1 586 ? -0.778 -39.337 20.932 1.00 89.50 586 ASP A O 1
ATOM 4780 N N . LEU A 1 587 ? -1.806 -38.811 19.007 1.00 90.69 587 LEU A N 1
ATOM 4781 C CA . LEU A 1 587 ? -2.153 -37.431 19.372 1.00 90.69 587 LEU A CA 1
ATOM 4782 C C . LEU A 1 587 ? -2.993 -37.360 20.657 1.00 90.69 587 LEU A C 1
ATOM 4784 O O . LEU A 1 587 ? -2.708 -36.572 21.559 1.00 90.69 587 LEU A O 1
ATOM 4788 N N . ILE A 1 588 ? -4.005 -38.218 20.805 1.00 91.94 588 ILE A N 1
ATOM 4789 C CA . ILE A 1 588 ? -4.812 -38.264 22.034 1.00 91.94 588 ILE A CA 1
ATOM 4790 C C . ILE A 1 588 ? -3.997 -38.739 23.245 1.00 91.94 588 ILE A C 1
ATOM 4792 O O . ILE A 1 588 ? -4.256 -38.292 24.368 1.00 91.94 588 ILE A O 1
ATOM 4796 N N . ASN A 1 589 ? -3.020 -39.629 23.054 1.00 89.94 589 ASN A N 1
ATOM 4797 C CA . ASN A 1 589 ? -2.125 -40.036 24.138 1.00 89.94 589 ASN A CA 1
ATOM 4798 C C . ASN A 1 589 ? -1.215 -38.875 24.555 1.00 89.94 589 ASN A C 1
ATOM 4800 O O . ASN A 1 589 ? -1.101 -38.622 25.752 1.00 89.94 589 ASN A O 1
ATOM 4804 N N . ALA A 1 590 ? -0.648 -38.137 23.596 1.00 89.88 590 ALA A N 1
ATOM 4805 C CA . ALA A 1 590 ? 0.158 -36.944 23.858 1.00 89.88 590 ALA A CA 1
ATOM 4806 C C . ALA A 1 590 ? -0.642 -35.885 24.638 1.00 89.88 590 ALA A C 1
ATOM 4808 O O . ALA A 1 590 ? -0.198 -35.408 25.684 1.00 89.88 590 ALA A O 1
ATOM 4809 N N . PHE A 1 591 ? -1.886 -35.611 24.223 1.00 91.62 591 PHE A N 1
ATOM 4810 C CA . PHE A 1 591 ? -2.809 -34.758 24.982 1.00 91.62 591 PHE A CA 1
ATOM 4811 C C . PHE A 1 591 ? -3.027 -35.262 26.413 1.00 91.62 591 PHE A C 1
ATOM 4813 O O . PHE A 1 591 ? -2.940 -34.494 27.369 1.00 91.62 591 PHE A O 1
ATOM 4820 N N . SER A 1 592 ? -3.269 -36.565 26.579 1.00 91.19 592 SER A N 1
ATOM 4821 C CA . SER A 1 592 ? -3.498 -37.175 27.897 1.00 91.19 592 SER A CA 1
ATOM 4822 C C . SER A 1 592 ? -2.265 -37.126 28.811 1.00 91.19 592 SER A C 1
ATOM 4824 O O . SER A 1 592 ? -2.416 -37.239 30.026 1.00 91.19 592 SER A O 1
ATOM 4826 N N . ASN A 1 593 ? -1.071 -36.952 28.240 1.00 91.94 593 ASN A N 1
ATOM 4827 C CA . ASN A 1 593 ? 0.206 -36.822 28.942 1.00 91.94 593 ASN A CA 1
ATOM 4828 C C . ASN A 1 593 ? 0.629 -35.355 29.169 1.00 91.94 593 ASN A C 1
ATOM 4830 O O . ASN A 1 593 ? 1.785 -35.110 29.512 1.00 91.94 593 ASN A O 1
ATOM 4834 N N . ASP A 1 594 ? -0.282 -34.390 28.991 1.00 91.00 594 ASP A N 1
ATOM 4835 C CA . ASP A 1 594 ? -0.025 -32.944 29.112 1.00 91.00 594 ASP A CA 1
ATOM 4836 C C . ASP A 1 594 ? 0.994 -32.381 28.099 1.00 91.00 594 ASP A C 1
ATOM 4838 O O . ASP A 1 594 ? 1.522 -31.283 28.291 1.00 91.00 594 ASP A O 1
ATOM 4842 N N . GLU A 1 595 ? 1.249 -33.066 26.980 1.00 92.06 595 GLU A N 1
ATOM 4843 C CA . GLU A 1 595 ? 2.239 -32.608 25.990 1.00 92.06 595 GLU A CA 1
ATOM 4844 C C . GLU A 1 595 ? 1.796 -31.323 25.261 1.00 92.06 595 GLU A C 1
ATOM 4846 O O . GLU A 1 595 ? 2.636 -30.518 24.863 1.00 92.06 595 GLU A O 1
ATOM 4851 N N . PHE A 1 596 ? 0.485 -31.053 25.186 1.00 88.25 596 PHE A N 1
ATOM 4852 C CA . PHE A 1 596 ? -0.073 -29.815 24.618 1.00 88.25 596 PHE A CA 1
ATOM 4853 C C . PHE A 1 596 ? -0.372 -28.721 25.657 1.00 88.25 596 PHE A C 1
ATOM 4855 O O . PHE A 1 596 ? -0.948 -27.687 25.313 1.00 88.25 596 PHE A O 1
ATOM 4862 N N . ALA A 1 597 ? 0.041 -28.884 26.921 1.00 87.31 597 ALA A N 1
ATOM 4863 C CA . ALA A 1 597 ? -0.225 -27.889 27.965 1.00 87.31 597 ALA A CA 1
ATOM 4864 C C . ALA A 1 597 ? 0.370 -26.509 27.631 1.00 87.31 597 ALA A C 1
ATOM 4866 O O . ALA A 1 597 ? -0.274 -25.486 27.856 1.00 87.31 597 ALA A O 1
ATOM 4867 N N . GLN A 1 598 ? 1.564 -26.470 27.028 1.00 83.62 598 GLN A N 1
ATOM 4868 C CA . GLN A 1 598 ? 2.192 -25.218 26.579 1.00 83.62 598 GLN A CA 1
ATOM 4869 C C . GLN A 1 598 ? 1.458 -24.566 25.399 1.00 83.62 598 GLN A C 1
ATOM 4871 O O . GLN A 1 598 ? 1.536 -23.353 25.230 1.00 83.62 598 GLN A O 1
ATOM 4876 N N . ALA A 1 599 ? 0.721 -25.354 24.614 1.00 73.81 599 ALA A N 1
ATOM 4877 C CA . ALA A 1 599 ? -0.127 -24.864 23.531 1.00 73.81 599 ALA A CA 1
ATOM 4878 C C . ALA A 1 599 ? -1.507 -24.381 24.023 1.00 73.81 599 ALA A C 1
ATOM 4880 O O . ALA A 1 599 ? -2.321 -23.949 23.211 1.00 73.81 599 ALA A O 1
ATOM 4881 N N . GLY A 1 600 ? -1.766 -24.426 25.338 1.00 79.19 600 GLY A N 1
ATOM 4882 C CA . GLY A 1 600 ? -3.038 -24.026 25.947 1.00 79.19 600 GLY A CA 1
ATOM 4883 C C . GLY A 1 600 ? -4.039 -25.168 26.131 1.00 79.19 600 GLY A C 1
ATOM 4884 O O . GLY A 1 600 ? -5.147 -24.921 26.592 1.00 79.19 600 GLY A O 1
ATOM 4885 N N . TYR A 1 601 ? -3.652 -26.413 25.838 1.00 83.06 601 TYR A N 1
ATOM 4886 C CA . TYR A 1 601 ? -4.521 -27.588 25.949 1.00 83.06 601 TYR A CA 1
ATOM 4887 C C . TYR A 1 601 ? -3.970 -28.610 26.954 1.00 83.06 601 TYR A C 1
ATOM 4889 O O . TYR A 1 601 ? -3.541 -29.698 26.561 1.00 83.06 601 TYR A O 1
ATOM 4897 N N . PRO A 1 602 ? -3.939 -28.294 28.263 1.00 89.31 602 PRO A N 1
ATOM 4898 C CA . PRO A 1 602 ? -3.603 -29.293 29.267 1.00 89.31 602 PRO A CA 1
ATOM 4899 C C . PRO A 1 602 ? -4.677 -30.388 29.301 1.00 89.31 602 PRO A C 1
ATOM 4901 O O . PRO A 1 602 ? -5.857 -30.132 29.047 1.00 89.31 602 PRO A O 1
ATOM 4904 N N . SER A 1 603 ? -4.294 -31.604 29.687 1.00 88.44 603 SER A N 1
ATOM 4905 C CA . SER A 1 603 ? -5.197 -32.756 29.817 1.00 88.44 603 SER A CA 1
ATOM 4906 C C . SER A 1 603 ? -6.403 -32.465 30.724 1.00 88.44 603 SER A C 1
ATOM 4908 O O . SER A 1 603 ? -7.478 -33.049 30.551 1.00 88.44 603 SER A O 1
ATOM 4910 N N . SER A 1 604 ? -6.256 -31.511 31.653 1.00 87.94 604 SER A N 1
ATOM 4911 C CA . SER A 1 604 ? -7.300 -31.023 32.557 1.00 87.94 604 SER A CA 1
ATOM 4912 C C . SER A 1 604 ? -8.489 -30.355 31.856 1.00 87.94 604 SER A C 1
ATOM 4914 O O . SER A 1 604 ? -9.583 -30.387 32.418 1.00 87.94 604 SER A O 1
ATOM 4916 N N . VAL A 1 605 ? -8.320 -29.816 30.640 1.00 83.56 605 VAL A N 1
ATOM 4917 C CA . VAL A 1 605 ? -9.420 -29.286 29.801 1.00 83.56 605 VAL A CA 1
ATOM 4918 C C . VAL A 1 605 ? -10.395 -30.399 29.396 1.00 83.56 605 VAL A C 1
ATOM 4920 O O . VAL A 1 605 ? -11.583 -30.165 29.171 1.00 83.56 605 VAL A O 1
ATOM 4923 N N . GLY A 1 606 ? -9.918 -31.644 29.379 1.00 86.88 606 GLY A N 1
ATOM 4924 C CA . GLY A 1 606 ? -10.715 -32.817 29.067 1.00 86.88 606 GLY A CA 1
ATOM 4925 C C . GLY A 1 606 ? -10.854 -33.065 27.566 1.00 86.88 606 GLY A C 1
ATOM 4926 O O . GLY A 1 606 ? -10.894 -32.160 26.736 1.00 86.88 606 GLY A O 1
ATOM 4927 N N . ARG A 1 607 ? -10.960 -34.349 27.213 1.00 85.50 607 ARG A N 1
ATOM 4928 C CA . ARG A 1 607 ? -10.933 -34.819 25.821 1.00 85.50 607 ARG A CA 1
ATOM 4929 C C . ARG A 1 607 ? -12.029 -34.215 24.943 1.00 85.50 607 ARG A C 1
ATOM 4931 O O . ARG A 1 607 ? -11.761 -33.922 23.793 1.00 85.50 607 ARG A O 1
ATOM 4938 N N . ALA A 1 608 ? -13.250 -34.062 25.453 1.00 83.00 608 ALA A N 1
ATOM 4939 C CA . ALA A 1 608 ? -14.359 -33.548 24.646 1.00 83.00 608 ALA A CA 1
ATOM 4940 C C . ALA A 1 608 ? -14.117 -32.096 24.203 1.00 83.00 608 ALA A C 1
ATOM 4942 O O . ALA A 1 608 ? -14.266 -31.798 23.025 1.00 83.00 608 ALA A O 1
ATOM 4943 N N . LYS A 1 609 ? -13.670 -31.228 25.124 1.00 81.88 609 LYS A N 1
ATOM 4944 C CA . LYS A 1 609 ? -13.313 -29.841 24.796 1.00 81.88 609 LYS A CA 1
ATOM 4945 C C . LYS A 1 609 ? -12.071 -29.795 23.901 1.00 81.88 609 LYS A C 1
ATOM 4947 O O . LYS A 1 609 ? -12.072 -29.065 22.928 1.00 81.88 609 LYS A O 1
ATOM 4952 N N . PHE A 1 610 ? -11.081 -30.662 24.127 1.00 85.75 610 PHE A N 1
ATOM 4953 C CA . PHE A 1 610 ? -9.930 -30.785 23.224 1.00 85.75 610 PHE A CA 1
ATOM 4954 C C . PHE A 1 610 ? -10.320 -31.156 21.782 1.00 85.75 610 PHE A C 1
ATOM 4956 O O . PHE A 1 610 ? -9.852 -30.519 20.847 1.00 85.75 610 PHE A O 1
ATOM 4963 N N . LEU A 1 611 ? -11.191 -32.154 21.587 1.00 86.56 611 LEU A N 1
ATOM 4964 C CA . LEU A 1 611 ? -11.653 -32.537 20.246 1.00 86.56 611 LEU A CA 1
ATOM 4965 C C . LEU A 1 611 ? -12.419 -31.408 19.556 1.00 86.56 611 LEU A C 1
ATOM 4967 O O . LEU A 1 611 ? -12.214 -31.170 18.368 1.00 86.56 611 LEU A O 1
ATOM 4971 N N . LEU A 1 612 ? -13.257 -30.698 20.310 1.00 82.50 612 LEU A N 1
ATOM 4972 C CA . LEU A 1 612 ? -14.030 -29.585 19.786 1.00 82.50 612 LEU A CA 1
ATOM 4973 C C . LEU A 1 612 ? -13.133 -28.395 19.415 1.00 82.50 612 LEU A C 1
ATOM 4975 O O . LEU A 1 612 ? -13.230 -27.904 18.298 1.00 82.50 612 LEU A O 1
ATOM 4979 N N . SER A 1 613 ? -12.225 -27.974 20.298 1.00 79.50 613 SER A N 1
ATOM 4980 C CA . SER A 1 613 ? -11.361 -26.810 20.057 1.00 79.50 613 SER A CA 1
ATOM 4981 C C . SER A 1 613 ? -10.273 -27.073 19.003 1.00 79.50 613 SER A C 1
ATOM 4983 O O . SER A 1 613 ? -9.860 -26.140 18.322 1.00 79.50 613 SER A O 1
ATOM 4985 N N . VAL A 1 614 ? -9.788 -28.317 18.854 1.00 80.88 614 VAL A N 1
ATOM 4986 C CA . VAL A 1 614 ? -8.718 -28.650 17.887 1.00 80.88 614 VAL A CA 1
ATOM 4987 C C . VAL A 1 614 ? -9.261 -29.088 16.529 1.00 80.88 614 VAL A C 1
ATOM 4989 O O . VAL A 1 614 ? -8.715 -28.683 15.509 1.00 80.88 614 VAL A O 1
ATOM 4992 N N . PHE A 1 615 ? -10.313 -29.911 16.502 1.00 80.12 615 PHE A N 1
ATOM 4993 C CA . PHE A 1 615 ? -10.826 -30.518 15.267 1.00 80.12 615 PHE A CA 1
ATOM 4994 C C . PHE A 1 615 ? -12.232 -30.041 14.889 1.00 80.12 615 PHE A C 1
ATOM 4996 O O . PHE A 1 615 ? -12.751 -30.458 13.858 1.00 80.12 615 PHE A O 1
ATOM 5003 N N . GLY A 1 616 ? -12.898 -29.241 15.729 1.00 78.88 616 GLY A N 1
ATOM 5004 C CA . GLY A 1 616 ? -14.314 -28.922 15.537 1.00 78.88 616 GLY A CA 1
ATOM 5005 C C . GLY A 1 616 ? -15.224 -30.148 15.665 1.00 78.88 616 GLY A C 1
ATOM 5006 O O . GLY A 1 616 ? -16.321 -30.140 15.114 1.00 78.88 616 GLY A O 1
ATOM 5007 N N . ALA A 1 617 ? -14.779 -31.208 16.347 1.00 84.19 617 ALA A N 1
ATOM 5008 C CA . ALA A 1 617 ? -15.441 -32.509 16.351 1.00 84.19 617 ALA A CA 1
ATOM 5009 C C . ALA A 1 617 ? -16.027 -32.873 17.721 1.00 84.19 617 ALA A C 1
ATOM 5011 O O . ALA A 1 617 ? -15.392 -32.691 18.761 1.00 84.19 617 ALA A O 1
ATOM 5012 N N . GLU A 1 618 ? -17.214 -33.480 17.732 1.00 82.81 618 GLU A N 1
ATOM 5013 C CA . GLU A 1 618 ? -17.869 -33.930 18.966 1.00 82.81 618 GLU A CA 1
ATOM 5014 C C . GLU A 1 618 ? -17.407 -35.327 19.402 1.00 82.81 618 GLU A C 1
ATOM 5016 O O . GLU A 1 618 ? -17.572 -35.741 20.556 1.00 82.81 618 GLU A O 1
ATOM 5021 N N . ASN A 1 619 ? -16.831 -36.090 18.475 1.00 86.06 619 ASN A N 1
ATOM 5022 C CA . ASN A 1 619 ? -16.400 -37.456 18.715 1.00 86.06 619 ASN A CA 1
ATOM 5023 C C . ASN A 1 619 ? -15.144 -37.814 17.909 1.00 86.06 619 ASN A C 1
ATOM 5025 O O . ASN A 1 619 ? -14.726 -37.106 17.003 1.00 86.06 619 ASN A O 1
ATOM 5029 N N . ASN A 1 620 ? -14.529 -38.946 18.258 1.00 88.19 620 ASN A N 1
ATOM 5030 C CA . ASN A 1 620 ? -13.278 -39.379 17.635 1.00 88.19 620 ASN A CA 1
ATOM 5031 C C . ASN A 1 620 ? -13.399 -39.644 16.134 1.00 88.19 620 ASN A C 1
ATOM 5033 O O . ASN A 1 620 ? -12.434 -39.417 15.422 1.00 88.19 620 ASN A O 1
ATOM 5037 N N . GLN A 1 621 ? -14.528 -40.195 15.682 1.00 88.75 621 GLN A N 1
ATOM 5038 C CA . GLN A 1 621 ? -14.691 -40.537 14.273 1.00 88.75 621 GLN A CA 1
ATOM 5039 C C . GLN A 1 621 ? -14.762 -39.257 13.442 1.00 88.75 621 GLN A C 1
ATOM 5041 O O . GLN A 1 621 ? -14.012 -39.121 12.487 1.00 88.75 621 GLN A O 1
ATOM 5046 N N . GLU A 1 622 ? -15.575 -38.297 13.876 1.00 85.75 622 GLU A N 1
ATOM 5047 C CA . GLU A 1 622 ? -15.647 -36.972 13.258 1.00 85.75 622 GLU A CA 1
ATOM 5048 C C . GLU A 1 622 ? -14.286 -36.256 13.301 1.00 85.75 622 GLU A C 1
ATOM 5050 O O . GLU A 1 622 ? -13.886 -35.644 12.321 1.00 85.75 622 GLU A O 1
ATOM 5055 N N . ALA A 1 623 ? -13.519 -36.391 14.390 1.00 86.50 623 ALA A N 1
ATOM 5056 C CA . ALA A 1 623 ? -12.178 -35.807 14.485 1.00 86.50 623 ALA A CA 1
ATOM 5057 C C . ALA A 1 623 ? -11.179 -36.434 13.497 1.00 86.50 623 ALA A C 1
ATOM 5059 O O . ALA A 1 623 ? -10.330 -35.732 12.956 1.00 86.50 623 ALA A O 1
ATOM 5060 N N . ILE A 1 624 ? -11.278 -37.745 13.251 1.00 88.56 624 ILE A N 1
ATOM 5061 C CA . ILE A 1 624 ? -10.472 -38.433 12.232 1.00 88.56 624 ILE A CA 1
ATOM 5062 C C . ILE A 1 624 ? -10.902 -37.982 10.831 1.00 88.56 624 ILE A C 1
ATOM 5064 O O . ILE A 1 624 ? -10.055 -37.700 9.986 1.00 88.56 624 ILE A O 1
ATOM 5068 N N . GLU A 1 625 ? -12.212 -37.887 10.593 1.00 87.56 625 GLU A N 1
ATOM 5069 C CA . GLU A 1 625 ? -12.767 -37.456 9.310 1.00 87.56 625 GLU A CA 1
ATOM 5070 C C . GLU A 1 625 ? -12.349 -36.016 8.966 1.00 87.56 625 GLU A C 1
ATOM 5072 O O . GLU A 1 625 ? -11.769 -35.796 7.906 1.00 87.56 625 GLU A O 1
ATOM 5077 N N . LEU A 1 626 ? -12.560 -35.057 9.875 1.00 84.12 626 LEU A N 1
ATOM 5078 C CA . LEU A 1 626 ? -12.224 -33.640 9.675 1.00 84.12 626 LEU A CA 1
ATOM 5079 C C . LEU A 1 626 ? -10.716 -33.360 9.727 1.00 84.12 626 LEU A C 1
ATOM 5081 O O . LEU A 1 626 ? -10.233 -32.492 9.010 1.00 84.12 626 LEU A O 1
ATOM 5085 N N . GLY A 1 627 ? -9.974 -34.062 10.588 1.00 84.94 627 GLY A N 1
ATOM 5086 C CA . GLY A 1 627 ? -8.560 -33.779 10.838 1.00 84.94 627 GLY A CA 1
ATOM 5087 C C . GLY A 1 627 ? -7.579 -34.486 9.906 1.00 84.94 627 GLY A C 1
ATOM 5088 O O . GLY A 1 627 ? -6.440 -34.041 9.804 1.00 84.94 627 GLY A O 1
ATOM 5089 N N . PHE A 1 628 ? -7.990 -35.583 9.262 1.00 89.00 628 PHE A N 1
ATOM 5090 C CA . PHE A 1 628 ? -7.081 -36.433 8.483 1.00 89.00 628 PHE A CA 1
ATOM 5091 C C . PHE A 1 628 ? -7.679 -36.840 7.135 1.00 89.00 628 PHE A C 1
ATOM 5093 O O . PHE A 1 628 ? -7.064 -36.597 6.106 1.00 89.00 628 PHE A O 1
ATOM 5100 N N . ILE A 1 629 ? -8.894 -37.403 7.115 1.00 89.69 629 ILE A N 1
ATOM 5101 C CA . ILE A 1 629 ? -9.476 -37.948 5.875 1.00 89.69 629 ILE A CA 1
ATOM 5102 C C . ILE A 1 629 ? -9.832 -36.838 4.880 1.00 89.69 629 ILE A C 1
ATOM 5104 O O . ILE A 1 629 ? -9.403 -36.894 3.736 1.00 89.69 629 ILE A O 1
ATOM 5108 N N . ILE A 1 630 ? -10.619 -35.837 5.285 1.00 87.50 630 ILE A N 1
ATOM 5109 C CA . ILE A 1 630 ? -11.018 -34.735 4.395 1.00 87.50 630 ILE A CA 1
ATOM 5110 C C . ILE A 1 630 ? -9.802 -33.935 3.899 1.00 87.50 630 ILE A C 1
ATOM 5112 O O . ILE A 1 630 ? -9.745 -33.689 2.696 1.00 87.50 630 ILE A O 1
ATOM 5116 N N . PRO A 1 631 ? -8.831 -33.541 4.752 1.00 89.44 631 PRO A N 1
ATOM 5117 C CA . PRO A 1 631 ? -7.614 -32.879 4.289 1.00 89.44 631 PRO A CA 1
ATOM 5118 C C . PRO A 1 631 ? -6.844 -33.690 3.245 1.00 89.44 631 PRO A C 1
ATOM 5120 O O . PRO A 1 631 ? -6.456 -33.126 2.226 1.00 89.44 631 PRO A O 1
ATOM 5123 N N . GLU A 1 632 ? -6.691 -35.002 3.449 1.00 90.81 632 GLU A N 1
ATOM 5124 C CA . GLU A 1 632 ? -6.028 -35.876 2.477 1.00 90.81 632 GLU A CA 1
ATOM 5125 C C . GLU A 1 632 ? -6.808 -35.947 1.160 1.00 90.81 632 GLU A C 1
ATOM 5127 O O . GLU A 1 632 ? -6.233 -35.798 0.090 1.00 90.81 632 GLU A O 1
ATOM 5132 N N . LEU A 1 633 ? -8.135 -36.106 1.213 1.00 90.31 633 LEU A N 1
ATOM 5133 C CA . LEU A 1 633 ? -8.972 -36.140 0.009 1.00 90.31 633 LEU A CA 1
ATOM 5134 C C . LEU A 1 633 ? -8.948 -34.813 -0.754 1.00 90.31 633 LEU A C 1
ATOM 5136 O O . LEU A 1 633 ? -8.946 -34.819 -1.982 1.00 90.31 633 LEU A O 1
ATOM 5140 N N . ARG A 1 634 ? -8.917 -33.681 -0.041 1.00 88.69 634 ARG A N 1
ATOM 5141 C CA . ARG A 1 634 ? -8.745 -32.356 -0.649 1.00 88.69 634 ARG A CA 1
ATOM 5142 C C . ARG A 1 634 ? -7.376 -32.224 -1.297 1.00 88.69 634 ARG A C 1
ATOM 5144 O O . ARG A 1 634 ? -7.318 -31.741 -2.416 1.00 88.69 634 ARG A O 1
ATOM 5151 N N . SER A 1 635 ? -6.315 -32.676 -0.626 1.00 88.44 635 SER A N 1
ATOM 5152 C CA . SER A 1 635 ? -4.964 -32.689 -1.192 1.00 88.44 635 SER A CA 1
ATOM 5153 C C . SER A 1 635 ? -4.915 -33.536 -2.460 1.00 88.44 635 SER A C 1
ATOM 5155 O O . SER A 1 635 ? -4.479 -33.036 -3.487 1.00 88.44 635 SER A O 1
ATOM 5157 N N . ASN A 1 636 ? -5.436 -34.766 -2.405 1.00 89.50 636 ASN A N 1
ATOM 5158 C CA . ASN A 1 636 ? -5.490 -35.679 -3.544 1.00 89.50 636 ASN A CA 1
ATOM 5159 C C . ASN A 1 636 ? -6.239 -35.064 -4.724 1.00 89.50 636 ASN A C 1
ATOM 5161 O O . ASN A 1 636 ? -5.751 -35.142 -5.843 1.00 89.50 636 ASN A O 1
ATOM 5165 N N . PHE A 1 637 ? -7.392 -34.434 -4.472 1.00 89.50 637 PHE A N 1
ATOM 5166 C CA . PHE A 1 637 ? -8.136 -33.733 -5.513 1.00 89.50 637 PHE A CA 1
ATOM 5167 C C . PHE A 1 637 ? -7.326 -32.562 -6.079 1.00 89.50 637 PHE A C 1
ATOM 5169 O O . PHE A 1 637 ? -7.097 -32.536 -7.275 1.00 89.50 637 PHE A O 1
ATOM 5176 N N . SER A 1 638 ? -6.808 -31.660 -5.237 1.00 87.00 638 SER A N 1
ATOM 5177 C CA . SER A 1 638 ? -6.030 -30.486 -5.666 1.00 87.00 638 SER A CA 1
ATOM 5178 C C . SER A 1 638 ? -4.749 -30.817 -6.445 1.00 87.00 638 SER A C 1
ATOM 5180 O O . SER A 1 638 ? -4.265 -29.965 -7.188 1.00 87.00 638 SER A O 1
ATOM 5182 N N . THR A 1 639 ? -4.178 -32.012 -6.273 1.00 86.88 639 THR A N 1
ATOM 5183 C CA . THR A 1 639 ? -3.013 -32.485 -7.042 1.00 86.88 639 THR A CA 1
ATOM 5184 C C . THR A 1 639 ? -3.389 -33.353 -8.243 1.00 86.88 639 THR A C 1
ATOM 5186 O O . THR A 1 639 ? -2.540 -33.628 -9.085 1.00 86.88 639 THR A O 1
ATOM 5189 N N . ASP A 1 640 ? -4.648 -33.780 -8.357 1.00 89.44 640 ASP A N 1
ATOM 5190 C CA . ASP A 1 640 ? -5.160 -34.535 -9.503 1.00 89.44 640 ASP A CA 1
ATOM 5191 C C . ASP A 1 640 ? -5.527 -33.573 -10.640 1.00 89.44 640 ASP A C 1
ATOM 5193 O O . ASP A 1 640 ? -6.695 -33.345 -10.970 1.00 89.44 640 ASP A O 1
ATOM 5197 N N . TYR A 1 641 ? -4.498 -32.962 -11.227 1.00 90.94 641 TYR A N 1
ATOM 5198 C CA . TYR A 1 641 ? -4.653 -31.894 -12.210 1.00 90.94 641 TYR A CA 1
ATOM 5199 C C . TYR A 1 641 ? -5.481 -32.293 -13.443 1.00 90.94 641 TYR A C 1
ATOM 5201 O O . TYR A 1 641 ? -6.198 -31.458 -13.998 1.00 90.94 641 TYR A O 1
ATOM 5209 N N . GLU A 1 642 ? -5.423 -33.561 -13.859 1.00 89.12 642 GLU A N 1
ATOM 5210 C CA . GLU A 1 642 ? -6.210 -34.076 -14.987 1.00 89.12 642 GLU A CA 1
ATOM 5211 C C . GLU A 1 642 ? -7.712 -34.154 -14.669 1.00 89.12 642 GLU A C 1
ATOM 5213 O O . GLU A 1 642 ? -8.533 -34.088 -15.583 1.00 89.12 642 GLU A O 1
ATOM 5218 N N . SER A 1 643 ? -8.091 -34.240 -13.388 1.00 88.94 643 SER A N 1
ATOM 5219 C CA . SER A 1 643 ? -9.496 -34.209 -12.964 1.00 88.94 643 SER A CA 1
ATOM 5220 C C . SER A 1 643 ? -10.107 -32.806 -12.990 1.00 88.94 643 SER A C 1
ATOM 5222 O O . SER A 1 643 ? -11.327 -32.663 -13.081 1.00 88.94 643 SER A O 1
ATOM 5224 N N . HIS A 1 644 ? -9.278 -31.760 -12.920 1.00 92.50 644 HIS A N 1
ATOM 5225 C CA . HIS A 1 644 ? -9.758 -30.382 -12.867 1.00 92.50 644 HIS A CA 1
ATOM 5226 C C . HIS A 1 644 ? -10.314 -29.921 -14.217 1.00 92.50 644 HIS A C 1
ATOM 5228 O O . HIS A 1 644 ? -11.379 -29.299 -14.280 1.00 92.50 644 HIS A O 1
ATOM 5234 N N . TYR A 1 645 ? -9.584 -30.214 -15.296 1.00 92.25 645 TYR A N 1
ATOM 5235 C CA . TYR A 1 645 ? -9.899 -29.786 -16.655 1.00 92.25 645 TYR A CA 1
ATOM 5236 C C . TYR A 1 645 ? -9.425 -30.825 -17.675 1.00 92.25 645 TYR A C 1
ATOM 5238 O O . TYR A 1 645 ? -8.276 -31.263 -17.631 1.00 92.25 645 TYR A O 1
ATOM 5246 N N . ASP A 1 646 ? -10.267 -31.123 -18.669 1.00 91.44 646 ASP A N 1
ATOM 5247 C CA . ASP A 1 646 ? -9.854 -31.918 -19.830 1.00 91.44 646 ASP A CA 1
ATOM 5248 C C . ASP A 1 646 ? -8.641 -31.274 -20.520 1.00 91.44 646 ASP A C 1
ATOM 5250 O O . ASP A 1 646 ? -8.608 -30.051 -20.700 1.00 91.44 646 ASP A O 1
ATOM 5254 N N . ASN A 1 647 ? -7.674 -32.101 -20.937 1.00 93.94 647 ASN A N 1
ATOM 5255 C CA . ASN A 1 647 ? -6.414 -31.688 -21.567 1.00 93.94 647 ASN A CA 1
ATOM 5256 C C . ASN A 1 647 ? -5.640 -30.624 -20.760 1.00 93.94 647 ASN A C 1
ATOM 5258 O O . ASN A 1 647 ? -5.068 -29.694 -21.331 1.00 93.94 647 ASN A O 1
ATOM 5262 N N . PHE A 1 648 ? -5.613 -30.756 -19.431 1.00 95.06 648 PHE A N 1
ATOM 5263 C CA . PHE A 1 648 ? -4.983 -29.812 -18.502 1.00 95.06 648 PHE A CA 1
ATOM 5264 C C . PHE A 1 648 ? -3.610 -29.279 -18.957 1.00 95.06 648 PHE A C 1
ATOM 5266 O O . PHE A 1 648 ? -3.403 -28.066 -19.024 1.00 95.06 648 PHE A O 1
ATOM 5273 N N . TYR A 1 649 ? -2.683 -30.172 -19.320 1.00 96.31 649 TYR A N 1
ATOM 5274 C CA . TYR A 1 649 ? -1.331 -29.781 -19.730 1.00 96.31 649 TYR A CA 1
ATOM 5275 C C . TYR A 1 649 ? -1.307 -28.971 -21.036 1.00 96.31 649 TYR A C 1
ATOM 5277 O O . TYR A 1 649 ? -0.464 -28.089 -21.187 1.00 96.31 649 TYR A O 1
ATOM 5285 N N . GLU A 1 650 ? -2.234 -29.225 -21.968 1.00 96.88 650 GLU A N 1
ATOM 5286 C CA . GLU A 1 650 ? -2.371 -28.422 -23.192 1.00 96.88 650 GLU A CA 1
ATOM 5287 C C . GLU A 1 650 ? -2.865 -27.013 -22.861 1.00 96.88 650 GLU A C 1
ATOM 5289 O O . GLU A 1 650 ? -2.313 -26.040 -23.364 1.00 96.88 650 GLU A O 1
ATOM 5294 N N . LYS A 1 651 ? -3.840 -26.890 -21.956 1.00 96.88 651 LYS A N 1
ATOM 5295 C CA . LYS A 1 651 ? -4.377 -25.592 -21.525 1.00 96.88 651 LYS A CA 1
ATOM 5296 C C . LYS A 1 651 ? -3.333 -24.747 -20.794 1.00 96.88 651 LYS A C 1
ATOM 5298 O O . LYS A 1 651 ? -3.194 -23.562 -21.092 1.00 96.88 651 LYS A O 1
ATOM 5303 N N . LEU A 1 652 ? -2.540 -25.348 -19.900 1.00 96.94 652 LEU A N 1
ATOM 5304 C CA . LEU A 1 652 ? -1.406 -24.647 -19.285 1.00 96.94 652 LEU A CA 1
ATOM 5305 C C . LEU A 1 652 ? -0.343 -24.244 -20.314 1.00 96.94 652 LEU A C 1
ATOM 5307 O O . LEU A 1 652 ? 0.239 -23.165 -20.184 1.00 96.94 652 LEU A O 1
ATOM 5311 N N . ALA A 1 653 ? -0.097 -25.069 -21.337 1.00 97.38 653 ALA A N 1
ATOM 5312 C CA . ALA A 1 653 ? 0.805 -24.704 -22.425 1.00 97.38 653 ALA A CA 1
ATOM 5313 C C . ALA A 1 653 ? 0.266 -23.501 -23.207 1.00 97.38 653 ALA A C 1
ATOM 5315 O O . ALA A 1 653 ? 1.025 -22.577 -23.479 1.00 97.38 653 ALA A O 1
ATOM 5316 N N . THR A 1 654 ? -1.037 -23.450 -23.503 1.00 97.56 654 THR A N 1
ATOM 5317 C CA . THR A 1 654 ? -1.672 -22.291 -24.149 1.00 97.56 654 THR A CA 1
ATOM 5318 C C . THR A 1 654 ? -1.508 -21.017 -23.319 1.00 97.56 654 THR A C 1
ATOM 5320 O O . THR A 1 654 ? -1.032 -20.018 -23.854 1.00 97.56 654 THR A O 1
ATOM 5323 N N . LEU A 1 655 ? -1.809 -21.060 -22.016 1.00 97.56 655 LEU A N 1
ATOM 5324 C CA . LEU A 1 655 ? -1.637 -19.910 -21.114 1.00 97.56 655 LEU A CA 1
ATOM 5325 C C . LEU A 1 655 ? -0.172 -19.458 -21.026 1.00 97.56 655 LEU A C 1
ATOM 5327 O O . LEU A 1 655 ? 0.129 -18.268 -21.073 1.00 97.56 655 LEU A O 1
ATOM 5331 N N . THR A 1 656 ? 0.756 -20.411 -20.946 1.00 97.19 656 THR A N 1
ATOM 5332 C CA . THR A 1 656 ? 2.196 -20.121 -20.880 1.00 97.19 656 THR A CA 1
ATOM 5333 C C . THR A 1 656 ? 2.720 -19.535 -22.182 1.00 97.19 656 THR A C 1
ATOM 5335 O O . THR A 1 656 ? 3.523 -18.608 -22.147 1.00 97.19 656 THR A O 1
ATOM 5338 N N . ASN A 1 657 ? 2.252 -20.033 -23.325 1.00 95.94 657 ASN A N 1
ATOM 5339 C CA . ASN A 1 657 ? 2.614 -19.493 -24.630 1.00 95.94 657 ASN A CA 1
ATOM 5340 C C . ASN A 1 657 ? 2.030 -18.089 -24.828 1.00 95.94 657 ASN A C 1
ATOM 5342 O O . ASN A 1 657 ? 2.740 -17.221 -25.317 1.00 95.94 657 ASN A O 1
ATOM 5346 N N . ARG A 1 658 ? 0.805 -17.812 -24.359 1.00 95.12 658 ARG A N 1
ATOM 5347 C CA . ARG A 1 658 ? 0.257 -16.444 -24.326 1.00 95.12 658 ARG A CA 1
ATOM 5348 C C . ARG A 1 658 ? 1.145 -15.510 -23.501 1.00 95.12 658 ARG A C 1
ATOM 5350 O O . ARG A 1 658 ? 1.560 -14.468 -23.994 1.00 95.12 658 ARG A O 1
ATOM 5357 N N . HIS A 1 659 ? 1.523 -15.916 -22.289 1.00 94.12 659 HIS A N 1
ATOM 5358 C CA . HIS A 1 659 ? 2.452 -15.139 -21.467 1.00 94.12 659 HIS A CA 1
ATOM 5359 C C . HIS A 1 659 ? 3.827 -14.967 -22.135 1.00 94.12 659 HIS A C 1
ATOM 5361 O O . HIS A 1 659 ? 4.402 -13.887 -22.086 1.00 94.12 659 HIS A O 1
ATOM 5367 N N . TYR A 1 660 ? 4.374 -16.006 -22.771 1.00 92.69 660 TYR A N 1
ATOM 5368 C CA . TYR A 1 660 ? 5.613 -15.909 -23.550 1.00 92.69 660 TYR A CA 1
ATOM 5369 C C . TYR A 1 660 ? 5.496 -14.882 -24.684 1.00 92.69 660 TYR A C 1
ATOM 5371 O O . TYR A 1 660 ? 6.430 -14.106 -24.894 1.00 92.69 660 TYR A O 1
ATOM 5379 N N . GLU A 1 661 ? 4.359 -14.840 -25.383 1.00 91.06 661 GLU A N 1
ATOM 5380 C CA . GLU A 1 661 ? 4.168 -13.929 -26.507 1.00 91.06 661 GLU A CA 1
ATOM 5381 C C . GLU A 1 661 ? 3.997 -12.468 -26.091 1.00 91.06 661 GLU A C 1
ATOM 5383 O O . GLU A 1 661 ? 4.607 -11.593 -26.712 1.00 91.06 661 GLU A O 1
ATOM 5388 N N . GLU A 1 662 ? 3.225 -12.229 -25.032 1.00 92.00 662 GLU A N 1
ATOM 5389 C CA . GLU A 1 662 ? 2.807 -10.894 -24.590 1.00 92.00 662 GLU A CA 1
ATOM 5390 C C . GLU A 1 662 ? 3.757 -10.257 -23.564 1.00 92.00 662 GLU A C 1
ATOM 5392 O O . GLU A 1 662 ? 3.668 -9.059 -23.293 1.00 92.00 662 GLU A O 1
ATOM 5397 N N . TYR A 1 663 ? 4.676 -11.019 -22.966 1.00 90.94 663 TYR A N 1
ATOM 5398 C CA . TYR A 1 663 ? 5.612 -10.483 -21.976 1.00 90.94 663 TYR A CA 1
ATOM 5399 C C . TYR A 1 663 ? 6.612 -9.504 -22.604 1.00 90.94 663 TYR A C 1
ATOM 5401 O O . TYR A 1 663 ? 7.353 -9.849 -23.528 1.00 90.94 663 TYR A O 1
ATOM 5409 N N . LYS A 1 664 ? 6.702 -8.303 -22.026 1.00 90.69 664 LYS A N 1
ATOM 5410 C CA . LYS A 1 664 ? 7.630 -7.240 -22.438 1.00 90.69 664 LYS A CA 1
ATOM 5411 C C . LYS A 1 664 ? 8.628 -6.949 -21.329 1.00 90.69 664 LYS A C 1
ATOM 5413 O O . LYS A 1 664 ? 8.268 -6.945 -20.152 1.00 90.69 664 LYS A O 1
ATOM 5418 N N . GLY A 1 665 ? 9.876 -6.671 -21.700 1.00 91.44 665 GLY A N 1
ATOM 5419 C CA . GLY A 1 665 ? 10.943 -6.372 -20.745 1.00 91.44 665 GLY A CA 1
ATOM 5420 C C . GLY A 1 665 ? 12.000 -5.434 -21.317 1.00 91.44 665 GLY A C 1
ATOM 5421 O O . GLY A 1 665 ? 12.675 -5.771 -22.290 1.00 91.44 665 GLY A O 1
ATOM 5422 N N . VAL A 1 666 ? 12.180 -4.276 -20.682 1.00 91.25 666 VAL A N 1
ATOM 5423 C CA . VAL A 1 666 ? 13.136 -3.236 -21.078 1.00 91.25 666 VAL A CA 1
ATOM 5424 C C . VAL A 1 666 ? 13.962 -2.764 -19.883 1.00 91.25 666 VAL A C 1
ATOM 5426 O O . VAL A 1 666 ? 13.447 -2.504 -18.799 1.00 91.25 666 VAL A O 1
ATOM 5429 N N . THR A 1 667 ? 15.272 -2.661 -20.069 1.00 91.62 667 THR A N 1
ATOM 5430 C CA . THR A 1 667 ? 16.198 -2.141 -19.061 1.00 91.62 667 THR A CA 1
ATOM 5431 C C . THR A 1 667 ? 16.545 -0.712 -19.420 1.00 91.62 667 THR A C 1
ATOM 5433 O O . THR A 1 667 ? 17.166 -0.463 -20.460 1.00 91.62 667 THR A O 1
ATOM 5436 N N . VAL A 1 668 ? 16.184 0.224 -18.547 1.00 91.00 668 VAL A N 1
ATOM 5437 C CA . VAL A 1 668 ? 16.367 1.652 -18.800 1.00 91.00 668 VAL A CA 1
ATOM 5438 C C . VAL A 1 668 ? 17.086 2.357 -17.654 1.00 91.00 668 VAL A C 1
ATOM 5440 O O . VAL A 1 668 ? 17.028 1.949 -16.495 1.00 91.00 668 VAL A O 1
ATOM 5443 N N . SER A 1 669 ? 17.754 3.444 -18.003 1.00 91.00 669 SER A N 1
ATOM 5444 C CA . SER A 1 669 ? 18.149 4.522 -17.101 1.00 91.00 669 SER A CA 1
ATOM 5445 C C . SER A 1 669 ? 17.410 5.788 -17.544 1.00 91.00 669 SER A C 1
ATOM 5447 O O . SER A 1 669 ? 16.851 5.819 -18.642 1.00 91.00 669 SER A O 1
ATOM 5449 N N . HIS A 1 670 ? 17.408 6.841 -16.734 1.00 90.38 670 HIS A N 1
ATOM 5450 C CA . HIS A 1 670 ? 16.751 8.092 -17.116 1.00 90.38 670 HIS A CA 1
ATOM 5451 C C . HIS A 1 670 ? 17.585 9.327 -16.802 1.00 90.38 670 HIS A C 1
ATOM 5453 O O . HIS A 1 670 ? 18.405 9.328 -15.882 1.00 90.38 670 HIS A O 1
ATOM 5459 N N . LEU A 1 671 ? 17.386 10.364 -17.607 1.00 92.88 671 LEU A N 1
ATOM 5460 C CA . LEU A 1 671 ? 17.811 11.727 -17.350 1.00 92.88 671 LEU A CA 1
ATOM 5461 C C . LEU A 1 671 ? 16.546 12.562 -17.127 1.00 92.88 671 LEU A C 1
ATOM 5463 O O . LEU A 1 671 ? 15.752 12.750 -18.044 1.00 92.88 671 LEU A O 1
ATOM 5467 N N . LEU A 1 672 ? 16.375 13.049 -15.907 1.00 94.12 672 LEU A N 1
ATOM 5468 C CA . LEU A 1 672 ? 15.239 13.849 -15.479 1.00 94.12 672 LEU A CA 1
ATOM 5469 C C . LEU A 1 672 ? 15.618 15.331 -15.482 1.00 94.12 672 LEU A C 1
ATOM 5471 O O . LEU A 1 672 ? 16.574 15.728 -14.809 1.00 94.12 672 LEU A O 1
ATOM 5475 N N . VAL A 1 673 ? 14.850 16.143 -16.203 1.00 95.81 673 VAL A N 1
ATOM 5476 C CA . VAL A 1 673 ? 14.856 17.604 -16.064 1.00 95.81 673 VAL A CA 1
ATOM 5477 C C . VAL A 1 673 ? 13.832 17.976 -14.999 1.00 95.81 673 VAL A C 1
ATOM 5479 O O . VAL A 1 673 ? 12.659 17.660 -15.168 1.00 95.81 673 VAL A O 1
ATOM 5482 N N . TYR A 1 674 ? 14.243 18.650 -13.927 1.00 94.62 674 TYR A N 1
ATOM 5483 C CA . TYR A 1 674 ? 13.346 18.962 -12.810 1.00 94.62 674 TYR A CA 1
ATOM 5484 C C . TYR A 1 674 ? 13.546 20.370 -12.243 1.00 94.62 674 TYR A C 1
ATOM 5486 O O . TYR A 1 674 ? 14.592 21.003 -12.440 1.00 94.62 674 TYR A O 1
ATOM 5494 N N . PHE A 1 675 ? 12.537 20.835 -11.508 1.00 91.25 675 PHE A N 1
ATOM 5495 C CA . PHE A 1 675 ? 12.555 22.079 -10.743 1.00 91.25 675 PHE A CA 1
ATOM 5496 C C . PHE A 1 675 ? 12.604 21.769 -9.245 1.00 91.25 675 PHE A C 1
ATOM 5498 O O . PHE A 1 675 ? 12.138 20.724 -8.812 1.00 91.25 675 PHE A O 1
ATOM 5505 N N . ASP A 1 676 ? 13.252 22.649 -8.492 1.00 85.19 676 ASP A N 1
ATOM 5506 C CA . ASP A 1 676 ? 13.413 22.572 -7.032 1.00 85.19 676 ASP A CA 1
ATOM 5507 C C . ASP A 1 676 ? 13.533 24.026 -6.551 1.00 85.19 676 ASP A C 1
ATOM 5509 O O . ASP A 1 676 ? 14.627 24.573 -6.367 1.00 85.19 676 ASP A O 1
ATOM 5513 N N . GLU A 1 677 ? 12.399 24.725 -6.564 1.00 76.81 677 GLU A N 1
ATOM 5514 C CA . GLU A 1 677 ? 12.274 26.138 -6.212 1.00 76.81 677 GLU A CA 1
ATOM 5515 C C . GLU A 1 677 ? 12.463 26.344 -4.708 1.00 76.81 677 GLU A C 1
ATOM 5517 O O . GLU A 1 677 ? 13.126 27.305 -4.289 1.00 76.81 677 GLU A O 1
ATOM 5522 N N . ASN A 1 678 ? 11.914 25.429 -3.904 1.00 71.50 678 ASN A N 1
ATOM 5523 C CA . ASN A 1 678 ? 11.974 25.492 -2.449 1.00 71.50 678 ASN A CA 1
ATOM 5524 C C . ASN A 1 678 ? 13.361 25.082 -1.898 1.00 71.50 678 ASN A C 1
ATOM 5526 O O . ASN A 1 678 ? 13.767 25.565 -0.832 1.00 71.50 678 ASN A O 1
ATOM 5530 N N . GLY A 1 679 ? 14.142 24.306 -2.660 1.00 71.44 679 GLY A N 1
ATOM 5531 C CA . GLY A 1 679 ? 15.487 23.866 -2.308 1.00 71.44 679 GLY A CA 1
ATOM 5532 C C . GLY A 1 679 ? 15.547 22.689 -1.349 1.00 71.44 679 GLY A C 1
ATOM 5533 O O . GLY A 1 679 ? 16.593 22.502 -0.705 1.00 71.44 679 GLY A O 1
ATOM 5534 N N . ASP A 1 680 ? 14.450 21.950 -1.188 1.00 71.25 680 ASP A N 1
ATOM 5535 C CA . ASP A 1 680 ? 14.353 20.837 -0.245 1.00 71.25 680 ASP A CA 1
ATOM 5536 C C . ASP A 1 680 ? 15.071 19.568 -0.751 1.00 71.25 680 ASP A C 1
ATOM 5538 O O . ASP A 1 680 ? 15.382 18.666 0.036 1.00 71.25 680 ASP A O 1
ATOM 5542 N N . GLY A 1 681 ? 15.459 19.555 -2.033 1.00 75.81 681 GLY A N 1
ATOM 5543 C CA . GLY A 1 681 ? 16.156 18.453 -2.693 1.00 75.81 681 GLY A CA 1
ATOM 5544 C C . GLY A 1 681 ? 15.233 17.427 -3.355 1.00 75.81 681 GLY A C 1
ATOM 5545 O O . GLY A 1 681 ? 15.734 16.420 -3.869 1.00 75.81 681 GLY A O 1
ATOM 5546 N N . THR A 1 682 ? 13.929 17.678 -3.358 1.00 83.31 682 THR A N 1
ATOM 5547 C CA . THR A 1 682 ? 12.877 16.911 -4.024 1.00 83.31 682 THR A CA 1
ATOM 5548 C C . THR A 1 682 ? 12.398 17.690 -5.249 1.00 83.31 682 THR A C 1
ATOM 5550 O O . THR A 1 682 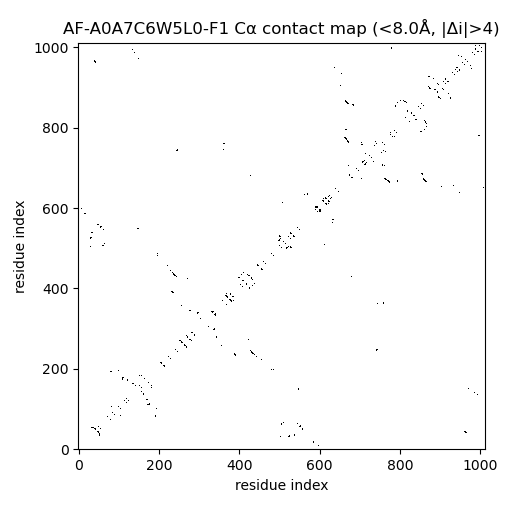? 12.321 18.913 -5.202 1.00 83.31 682 THR A O 1
ATOM 5553 N N . PRO A 1 683 ? 12.108 17.019 -6.374 1.00 90.06 683 PRO A N 1
ATOM 5554 C CA . PRO A 1 683 ? 11.469 17.679 -7.500 1.00 90.06 683 PRO A CA 1
ATOM 5555 C C . PRO A 1 683 ? 10.094 18.255 -7.151 1.00 90.06 683 PRO A C 1
ATOM 5557 O O . PRO A 1 683 ? 9.259 17.541 -6.597 1.00 90.06 683 PRO A O 1
ATOM 5560 N N . ASP A 1 684 ? 9.859 19.506 -7.539 1.00 88.19 684 ASP A N 1
ATOM 5561 C CA . ASP A 1 684 ? 8.532 20.120 -7.544 1.00 88.19 684 ASP A CA 1
ATOM 5562 C C . ASP A 1 684 ? 7.704 19.614 -8.733 1.00 88.19 684 ASP A C 1
ATOM 5564 O O . ASP A 1 684 ? 8.258 19.303 -9.797 1.00 88.19 684 ASP A O 1
ATOM 5568 N N . ASN A 1 685 ? 6.373 19.633 -8.593 1.00 90.50 685 ASN A N 1
ATOM 5569 C CA . ASN A 1 685 ? 5.477 19.347 -9.707 1.00 90.50 685 ASN A CA 1
ATOM 5570 C C . ASN A 1 685 ? 5.654 20.410 -10.814 1.00 90.50 685 ASN A C 1
ATOM 5572 O O . ASN A 1 685 ? 5.366 21.593 -10.590 1.00 90.50 685 ASN A O 1
ATOM 5576 N N . PRO A 1 686 ? 6.116 20.031 -12.023 1.00 92.00 686 PRO A N 1
ATOM 5577 C CA . PRO A 1 686 ? 6.367 20.989 -13.092 1.00 92.00 686 PRO A CA 1
ATOM 5578 C C . PRO A 1 686 ? 5.082 21.644 -13.608 1.00 92.00 686 PRO A C 1
ATOM 5580 O O . PRO A 1 686 ? 5.141 22.802 -14.013 1.00 92.00 686 PRO A O 1
ATOM 5583 N N . GLN A 1 687 ? 3.931 20.964 -13.572 1.00 90.25 687 GLN A N 1
ATOM 5584 C CA . GLN A 1 687 ? 2.655 21.549 -13.984 1.00 90.25 687 GLN A CA 1
ATOM 5585 C C . GLN A 1 687 ? 2.273 22.696 -13.045 1.00 90.25 687 GLN A C 1
ATOM 5587 O O . GLN A 1 687 ? 2.072 23.823 -13.500 1.00 90.25 687 GLN A O 1
ATOM 5592 N N . GLU A 1 688 ? 2.263 22.442 -11.734 1.00 88.25 688 GLU A N 1
ATOM 5593 C CA . GLU A 1 688 ? 1.967 23.472 -10.732 1.00 88.25 688 GLU A CA 1
ATOM 5594 C C . GLU A 1 688 ? 2.964 24.632 -10.790 1.00 88.25 688 GLU A C 1
ATOM 5596 O O . GLU A 1 688 ? 2.593 25.797 -10.631 1.00 88.25 688 GLU A O 1
ATOM 5601 N N . TYR A 1 689 ? 4.244 24.326 -11.018 1.00 85.31 689 TYR A N 1
ATOM 5602 C CA . TYR A 1 689 ? 5.284 25.335 -11.177 1.00 85.31 689 TYR A CA 1
ATOM 5603 C C . TYR A 1 689 ? 5.022 26.227 -12.397 1.00 85.31 689 TYR A C 1
ATOM 5605 O O . TYR A 1 689 ? 5.048 27.453 -12.284 1.00 85.31 689 TYR A O 1
ATOM 5613 N N . LEU A 1 690 ? 4.739 25.637 -13.563 1.00 86.88 690 LEU A N 1
ATOM 5614 C CA . LEU A 1 690 ? 4.538 26.376 -14.810 1.00 86.88 690 LEU A CA 1
ATOM 5615 C C . LEU A 1 690 ? 3.229 27.181 -14.820 1.00 86.88 690 LEU A C 1
ATOM 5617 O O . LEU A 1 690 ? 3.202 28.269 -15.400 1.00 86.88 690 LEU A O 1
ATOM 5621 N N . GLU A 1 691 ? 2.168 26.705 -14.163 1.00 87.25 691 GLU A N 1
ATOM 5622 C CA . GLU A 1 691 ? 0.879 27.410 -14.056 1.00 87.25 691 GLU A CA 1
ATOM 5623 C C . GLU A 1 691 ? 0.955 28.711 -13.243 1.00 87.25 691 GLU A C 1
ATOM 5625 O O . GLU A 1 691 ? 0.175 29.637 -13.481 1.00 87.25 691 GLU A O 1
ATOM 5630 N N . LYS A 1 692 ? 1.931 28.829 -12.333 1.00 82.19 692 LYS A N 1
ATOM 5631 C CA . LYS A 1 692 ? 2.191 30.055 -11.554 1.00 82.19 692 LYS A CA 1
ATOM 5632 C C . LYS A 1 692 ? 2.870 31.157 -12.381 1.00 82.19 692 LYS A C 1
ATOM 5634 O O . LYS A 1 692 ? 2.975 32.296 -11.922 1.00 82.19 692 LYS A O 1
ATOM 5639 N N . LEU A 1 693 ? 3.360 30.847 -13.584 1.00 81.88 693 LEU A N 1
ATOM 5640 C CA . LEU A 1 693 ? 4.176 31.750 -14.399 1.00 81.88 693 LEU A CA 1
ATOM 5641 C C . LEU A 1 693 ? 3.363 32.473 -15.479 1.00 81.88 693 LEU A C 1
ATOM 5643 O O . LEU A 1 693 ? 2.303 32.038 -15.921 1.00 81.88 693 LEU A O 1
ATOM 5647 N N . THR A 1 694 ? 3.900 33.593 -15.972 1.00 81.81 694 THR A N 1
ATOM 5648 C CA . THR A 1 694 ? 3.354 34.227 -17.182 1.00 81.81 694 THR A CA 1
ATOM 5649 C C . THR A 1 694 ? 3.591 33.341 -18.406 1.00 81.81 694 THR A C 1
ATOM 5651 O O . THR A 1 694 ? 4.619 32.673 -18.504 1.00 81.81 694 THR A O 1
ATOM 5654 N N . GLU A 1 695 ? 2.700 33.412 -19.395 1.00 85.12 695 GLU A N 1
ATOM 5655 C CA . GLU A 1 695 ? 2.808 32.628 -20.637 1.00 85.12 695 GLU A CA 1
ATOM 5656 C C . GLU A 1 695 ? 4.159 32.809 -21.355 1.00 85.12 695 GLU A C 1
ATOM 5658 O O . GLU A 1 695 ? 4.756 31.854 -21.853 1.00 85.12 695 GLU A O 1
ATOM 5663 N N . ALA A 1 696 ? 4.687 34.039 -21.362 1.00 82.94 696 ALA A N 1
ATOM 5664 C CA . ALA A 1 696 ? 5.994 34.333 -21.945 1.00 82.94 696 ALA A CA 1
ATOM 5665 C C . ALA A 1 696 ? 7.129 33.611 -21.203 1.00 82.94 696 ALA A C 1
ATOM 5667 O O . ALA A 1 696 ? 8.059 33.113 -21.832 1.00 82.94 696 ALA A O 1
ATOM 5668 N N . ARG A 1 697 ? 7.039 33.527 -19.870 1.00 81.25 697 ARG A N 1
ATOM 5669 C CA . ARG A 1 697 ? 8.041 32.857 -19.043 1.00 81.25 697 ARG A CA 1
ATOM 5670 C C . ARG A 1 697 ? 7.936 31.336 -19.130 1.00 81.25 697 ARG A C 1
ATOM 5672 O O . ARG A 1 697 ? 8.968 30.679 -19.219 1.00 81.25 697 ARG A O 1
ATOM 5679 N N . ARG A 1 698 ? 6.717 30.790 -19.149 1.00 88.81 698 ARG A N 1
ATOM 5680 C CA . ARG A 1 698 ? 6.474 29.369 -19.436 1.00 88.81 698 ARG A CA 1
ATOM 5681 C C . ARG A 1 698 ? 7.129 28.976 -20.761 1.00 88.81 698 ARG A C 1
ATOM 5683 O O . ARG A 1 698 ? 7.910 28.033 -20.795 1.00 88.81 698 ARG A O 1
ATOM 5690 N N . THR A 1 699 ? 6.889 29.762 -21.814 1.00 90.31 699 THR A N 1
ATOM 5691 C CA . THR A 1 699 ? 7.490 29.543 -23.141 1.00 90.31 699 THR A CA 1
ATOM 5692 C C . THR A 1 699 ? 9.019 29.566 -23.081 1.00 90.31 699 THR A C 1
ATOM 5694 O O . THR A 1 699 ? 9.658 28.639 -23.564 1.00 90.31 699 THR A O 1
ATOM 5697 N N . GLU A 1 700 ? 9.613 30.579 -22.441 1.00 89.12 700 GLU A N 1
ATOM 5698 C CA . GLU A 1 700 ? 11.072 30.702 -22.301 1.00 89.12 700 GLU A CA 1
ATOM 5699 C C . GLU A 1 700 ? 11.700 29.490 -21.592 1.00 89.12 700 GLU A C 1
ATOM 5701 O O . GLU A 1 700 ? 12.764 29.020 -21.990 1.00 89.12 700 GLU A O 1
ATOM 5706 N N . ILE A 1 701 ? 11.048 28.966 -20.549 1.00 91.31 701 ILE A N 1
ATOM 5707 C CA . ILE A 1 701 ? 11.525 27.783 -19.824 1.00 91.31 701 ILE A CA 1
ATOM 5708 C C . ILE A 1 701 ? 11.466 26.543 -20.715 1.00 91.31 701 ILE A C 1
ATOM 5710 O O . ILE A 1 701 ? 12.461 25.828 -20.809 1.00 91.31 701 ILE A O 1
ATOM 5714 N N . LEU A 1 702 ? 10.341 26.303 -21.392 1.00 93.25 702 LEU A N 1
ATOM 5715 C CA . LEU A 1 702 ? 10.174 25.142 -22.271 1.00 93.25 702 LEU A CA 1
ATOM 5716 C C . LEU A 1 702 ? 11.149 25.181 -23.457 1.00 93.25 702 LEU A C 1
ATOM 5718 O O . LEU A 1 702 ? 11.795 24.178 -23.755 1.00 93.25 702 LEU A O 1
ATOM 5722 N N . GLU A 1 703 ? 11.327 26.344 -24.090 1.00 92.44 703 GLU A N 1
ATOM 5723 C CA . GLU A 1 703 ? 12.350 26.553 -25.125 1.00 92.44 703 GLU A CA 1
ATOM 5724 C C . GLU A 1 703 ? 13.767 26.353 -24.569 1.00 92.44 703 GLU A C 1
ATOM 5726 O O . GLU A 1 703 ? 14.624 25.779 -25.239 1.00 92.44 703 GLU A O 1
ATOM 5731 N N . GLY A 1 704 ? 14.014 26.762 -23.324 1.00 92.50 704 GLY A N 1
ATOM 5732 C CA . GLY A 1 704 ? 15.277 26.524 -22.636 1.00 92.50 704 GLY A CA 1
ATOM 5733 C C . GLY A 1 704 ? 15.556 25.050 -22.349 1.00 92.50 704 GLY A C 1
ATOM 5734 O O . GLY A 1 704 ? 16.707 24.633 -22.440 1.00 92.50 704 GLY A O 1
ATOM 5735 N N . ILE A 1 705 ? 14.534 24.242 -22.050 1.00 94.19 705 ILE A N 1
ATOM 5736 C CA . ILE A 1 705 ? 14.682 22.783 -21.940 1.00 94.19 705 ILE A CA 1
ATOM 5737 C C . ILE A 1 705 ? 15.046 22.196 -23.309 1.00 94.19 705 ILE A C 1
ATOM 5739 O O . ILE A 1 705 ? 15.958 21.377 -23.390 1.00 94.19 705 ILE A O 1
ATOM 5743 N N . LEU A 1 706 ? 14.406 22.642 -24.396 1.00 90.88 706 LEU A N 1
ATOM 5744 C CA . LEU A 1 706 ? 14.775 22.205 -25.748 1.00 90.88 706 LEU A CA 1
ATOM 5745 C C . LEU A 1 706 ? 16.230 22.554 -26.080 1.00 90.88 706 LEU A C 1
ATOM 5747 O O . LEU A 1 706 ? 16.985 21.677 -26.495 1.00 90.88 706 LEU A O 1
ATOM 5751 N N . GLU A 1 707 ? 16.652 23.799 -25.852 1.00 90.31 707 GLU A N 1
ATOM 5752 C CA . GLU A 1 707 ? 18.034 24.220 -26.111 1.00 90.31 707 GLU A CA 1
ATOM 5753 C C . GLU A 1 707 ? 19.032 23.469 -25.210 1.00 90.31 707 GLU A C 1
ATOM 5755 O O . GLU A 1 707 ? 20.099 23.070 -25.678 1.00 90.31 707 GLU A O 1
ATOM 5760 N N . LEU A 1 708 ? 18.675 23.180 -23.951 1.00 91.62 708 LEU A N 1
ATOM 5761 C CA . LEU A 1 708 ? 19.492 22.344 -23.070 1.00 91.62 708 LEU A CA 1
ATOM 5762 C C . LEU A 1 708 ? 19.681 20.947 -23.657 1.00 91.62 708 LEU A C 1
ATOM 5764 O O . LEU A 1 708 ? 20.796 20.436 -23.645 1.00 91.62 708 LEU A O 1
ATOM 5768 N N . MET A 1 709 ? 18.618 20.316 -24.151 1.00 89.31 709 MET A N 1
ATOM 5769 C CA . MET A 1 709 ? 18.674 18.919 -24.577 1.00 89.31 709 MET A CA 1
ATOM 5770 C C . MET A 1 709 ? 19.281 18.753 -25.973 1.00 89.31 709 MET A C 1
ATOM 5772 O O . MET A 1 709 ? 20.167 17.913 -26.148 1.00 89.31 709 MET A O 1
ATOM 5776 N N . ILE A 1 710 ? 18.853 19.566 -26.942 1.00 84.75 710 ILE A N 1
ATOM 5777 C CA . ILE A 1 710 ? 19.166 19.398 -28.374 1.00 84.75 710 ILE A CA 1
ATOM 5778 C C . ILE A 1 710 ? 19.818 20.627 -29.032 1.00 84.75 710 ILE A C 1
ATOM 5780 O O . ILE A 1 710 ? 20.051 20.621 -30.241 1.00 84.75 710 ILE A O 1
ATOM 5784 N N . GLY A 1 711 ? 20.118 21.682 -28.270 1.00 83.94 711 GLY A N 1
ATOM 5785 C CA . GLY A 1 711 ? 20.793 22.879 -28.774 1.00 83.94 711 GLY A CA 1
ATOM 5786 C C . GLY A 1 711 ? 22.236 22.631 -29.224 1.00 83.94 711 GLY A C 1
ATOM 5787 O O . GLY A 1 711 ? 22.837 21.593 -28.939 1.00 83.94 711 GLY A O 1
ATOM 5788 N N . ASN A 1 712 ? 22.840 23.623 -29.889 1.00 80.44 712 ASN A N 1
ATOM 5789 C CA . ASN A 1 712 ? 24.183 23.492 -30.491 1.00 80.44 712 ASN A CA 1
ATOM 5790 C C . ASN A 1 712 ? 25.306 23.252 -29.462 1.00 80.44 712 ASN A C 1
ATOM 5792 O O . ASN A 1 712 ? 26.399 22.815 -29.821 1.00 80.44 712 ASN A O 1
ATOM 5796 N N . GLU A 1 713 ? 25.050 23.577 -28.195 1.00 78.62 713 GLU A N 1
ATOM 5797 C CA . GLU A 1 713 ? 25.942 23.329 -27.057 1.00 78.62 713 GLU A CA 1
ATOM 5798 C C . GLU A 1 713 ? 25.231 22.528 -25.945 1.00 78.62 713 GLU A C 1
ATOM 5800 O O . GLU A 1 713 ? 25.708 22.495 -24.810 1.00 78.62 713 GLU A O 1
ATOM 5805 N N . GLY A 1 714 ? 24.102 21.884 -26.273 1.00 84.19 714 GLY A N 1
ATOM 5806 C CA . GLY A 1 714 ? 23.258 21.115 -25.358 1.00 84.19 714 GLY A CA 1
ATOM 5807 C C . GLY A 1 714 ? 23.777 19.704 -25.062 1.00 84.19 714 GLY A C 1
ATOM 5808 O O . GLY A 1 714 ? 24.872 19.311 -25.478 1.00 84.19 714 GLY A O 1
ATOM 5809 N N . ILE A 1 715 ? 22.995 18.917 -24.324 1.00 87.31 715 ILE A N 1
ATOM 5810 C CA . ILE A 1 715 ? 23.348 17.566 -23.871 1.00 87.31 715 ILE A CA 1
ATOM 5811 C C . ILE A 1 715 ? 23.676 16.656 -25.057 1.00 87.31 715 ILE A C 1
ATOM 5813 O O . ILE A 1 715 ? 24.730 16.018 -25.046 1.00 87.31 715 ILE A O 1
ATOM 5817 N N . TYR A 1 716 ? 22.830 16.635 -26.093 1.00 82.12 716 TYR A N 1
ATOM 5818 C CA . TYR A 1 716 ? 23.045 15.803 -27.276 1.00 82.12 716 TYR A CA 1
ATOM 5819 C C . TYR A 1 716 ? 24.399 16.083 -27.952 1.00 82.12 716 TYR A C 1
ATOM 5821 O O . TYR A 1 716 ? 25.204 15.170 -28.139 1.00 82.12 716 TYR A O 1
ATOM 5829 N N . GLU A 1 717 ? 24.689 17.347 -28.272 1.00 79.62 717 GLU A N 1
ATOM 5830 C CA . GLU A 1 717 ? 25.926 17.722 -28.965 1.00 79.62 717 GLU A CA 1
ATOM 5831 C C . GLU A 1 717 ? 27.167 17.468 -28.102 1.00 79.62 717 GLU A C 1
ATOM 5833 O O . GLU A 1 717 ? 28.199 17.044 -28.622 1.00 79.62 717 GLU A O 1
ATOM 5838 N N . ASN A 1 718 ? 27.097 17.652 -26.779 1.00 81.56 718 ASN A N 1
ATOM 5839 C CA . ASN A 1 718 ? 28.221 17.321 -25.894 1.00 81.56 718 ASN A CA 1
ATOM 5840 C C . ASN A 1 718 ? 28.495 15.814 -25.849 1.00 81.56 718 ASN A C 1
ATOM 5842 O O . ASN A 1 718 ? 29.654 15.410 -25.884 1.00 81.56 718 ASN A O 1
ATOM 5846 N N . LEU A 1 719 ? 27.455 14.980 -25.824 1.00 79.44 719 LEU A N 1
ATOM 5847 C CA . LEU A 1 719 ? 27.616 13.528 -25.899 1.00 79.44 719 LEU A CA 1
ATOM 5848 C C . LEU A 1 719 ? 28.135 13.073 -27.273 1.00 79.44 719 LEU A C 1
ATOM 5850 O O . LEU A 1 719 ? 28.932 12.142 -27.345 1.00 79.44 719 LEU A O 1
ATOM 5854 N N . ALA A 1 720 ? 27.715 13.728 -28.360 1.00 72.81 720 ALA A N 1
ATOM 5855 C CA . ALA A 1 720 ? 28.110 13.373 -29.724 1.00 72.81 720 ALA A CA 1
ATOM 5856 C C . ALA A 1 720 ? 29.515 13.874 -30.114 1.00 72.81 720 ALA A C 1
ATOM 5858 O O . ALA A 1 720 ? 30.187 13.261 -30.948 1.00 72.81 720 ALA A O 1
ATOM 5859 N N . SER A 1 721 ? 29.955 15.004 -29.551 1.00 68.25 721 SER A N 1
ATOM 5860 C CA . SER A 1 721 ? 31.199 15.683 -29.941 1.00 68.25 721 SER A CA 1
ATOM 5861 C C . SER A 1 721 ? 32.419 15.330 -29.088 1.00 68.25 721 SER A C 1
ATOM 5863 O O . SER A 1 721 ? 33.544 15.560 -29.550 1.00 68.25 721 SER A O 1
ATOM 5865 N N . ASP A 1 722 ? 32.237 14.769 -27.886 1.00 60.66 722 ASP A N 1
ATOM 5866 C CA . ASP A 1 722 ? 33.334 14.518 -26.948 1.00 60.66 722 ASP A CA 1
ATOM 5867 C C . ASP A 1 722 ? 33.809 13.051 -26.945 1.00 60.66 722 ASP A C 1
ATOM 5869 O O . ASP A 1 722 ? 33.050 12.112 -26.720 1.00 60.66 722 ASP A O 1
ATOM 5873 N N . VAL A 1 723 ? 35.107 12.852 -27.193 1.00 51.50 723 VAL A N 1
ATOM 5874 C CA . VAL A 1 723 ? 35.762 11.529 -27.320 1.00 51.50 723 VAL A CA 1
ATOM 5875 C C . VAL A 1 723 ? 36.267 11.012 -25.956 1.00 51.50 723 VAL A C 1
ATOM 5877 O O . VAL A 1 723 ? 36.826 9.919 -25.872 1.00 51.50 723 VAL A O 1
ATOM 5880 N N . ASP A 1 724 ? 36.096 11.799 -24.887 1.00 52.47 724 ASP A N 1
ATOM 5881 C CA . ASP A 1 724 ? 36.675 11.553 -23.557 1.00 52.47 724 ASP A CA 1
ATOM 5882 C C . ASP A 1 724 ? 35.724 10.848 -22.557 1.00 52.47 724 ASP A C 1
ATOM 5884 O O . ASP A 1 724 ? 36.145 10.538 -21.437 1.00 52.47 724 ASP A O 1
ATOM 5888 N N . PHE A 1 725 ? 34.474 10.533 -22.930 1.00 60.97 725 PHE A N 1
ATOM 5889 C CA . PHE A 1 725 ? 33.581 9.716 -22.093 1.00 60.97 725 PHE A CA 1
ATOM 5890 C C . PHE A 1 725 ? 33.879 8.218 -22.234 1.00 60.97 725 PHE A C 1
ATOM 5892 O O . PHE A 1 725 ? 34.140 7.717 -23.326 1.00 60.97 725 PHE A O 1
ATOM 5899 N N . SER A 1 726 ? 33.841 7.480 -21.119 1.00 61.53 726 SER A N 1
ATOM 5900 C CA . SER A 1 726 ? 34.028 6.022 -21.137 1.00 61.53 726 SER A CA 1
ATOM 5901 C C . SER A 1 726 ? 32.822 5.261 -21.695 1.00 61.53 726 SER A C 1
ATOM 5903 O O . SER A 1 726 ? 33.017 4.183 -22.248 1.00 61.53 726 SER A O 1
ATOM 5905 N N . ASP A 1 727 ? 31.616 5.808 -21.510 1.00 75.31 727 ASP A N 1
ATOM 5906 C CA . ASP A 1 727 ? 30.308 5.317 -21.967 1.00 75.31 727 ASP A CA 1
ATOM 5907 C C . ASP A 1 727 ? 29.251 6.442 -21.829 1.00 75.31 727 ASP A C 1
ATOM 5909 O O . ASP A 1 727 ? 29.513 7.480 -21.203 1.00 75.31 727 ASP A O 1
ATOM 5913 N N . VAL A 1 728 ? 28.054 6.255 -22.405 1.00 80.50 728 VAL A N 1
ATOM 5914 C CA . VAL A 1 728 ? 26.975 7.269 -22.385 1.00 80.50 728 VAL A CA 1
ATOM 5915 C C . VAL A 1 728 ? 26.498 7.574 -20.959 1.00 80.50 728 VAL A C 1
ATOM 5917 O O . VAL A 1 728 ? 26.245 8.733 -20.622 1.00 80.50 728 VAL A O 1
ATOM 5920 N N . LYS A 1 729 ? 26.437 6.564 -20.081 1.00 85.75 729 LYS A N 1
ATOM 5921 C CA . LYS A 1 729 ? 26.019 6.728 -18.675 1.00 85.75 729 LYS A CA 1
ATOM 5922 C C . LYS A 1 729 ? 26.957 7.659 -17.901 1.00 85.75 729 LYS A C 1
ATOM 5924 O O . LYS A 1 729 ? 26.504 8.544 -17.169 1.00 85.75 729 LYS A O 1
ATOM 5929 N N . GLY A 1 730 ? 28.267 7.480 -18.067 1.00 85.69 730 GLY A N 1
ATOM 5930 C CA . GLY A 1 730 ? 29.291 8.330 -17.471 1.00 85.69 730 GLY A CA 1
ATOM 5931 C C . GLY A 1 730 ? 29.223 9.764 -17.993 1.00 85.69 730 GLY A C 1
ATOM 5932 O O . GLY A 1 730 ? 29.340 10.701 -17.200 1.00 85.69 730 GLY A O 1
ATOM 5933 N N . GLY A 1 731 ? 28.962 9.935 -19.295 1.00 87.00 731 GLY A N 1
ATOM 5934 C CA . GLY A 1 731 ? 28.744 11.246 -19.911 1.00 87.00 731 GLY A CA 1
ATOM 5935 C C . GLY A 1 731 ? 27.536 11.981 -19.329 1.00 87.00 731 GLY A C 1
ATOM 5936 O O . GLY A 1 731 ? 27.674 13.106 -18.852 1.00 87.00 731 GLY A O 1
ATOM 5937 N N . LEU A 1 732 ? 26.375 11.322 -19.268 1.00 89.44 732 LEU A N 1
ATOM 5938 C CA . LEU A 1 732 ? 25.147 11.882 -18.687 1.00 89.44 732 LEU A CA 1
ATOM 5939 C C . LEU A 1 732 ? 25.314 12.254 -17.209 1.00 89.44 732 LEU A C 1
ATOM 5941 O O . LEU A 1 732 ? 24.880 13.325 -16.787 1.00 89.44 732 LEU A O 1
ATOM 5945 N N . THR A 1 733 ? 25.998 11.411 -16.430 1.00 90.81 733 THR A N 1
ATOM 5946 C CA . THR A 1 733 ? 26.292 11.695 -15.016 1.00 90.81 733 THR A CA 1
ATOM 5947 C C . THR A 1 733 ? 27.157 12.949 -14.861 1.00 90.81 733 THR A C 1
ATOM 5949 O O . THR A 1 733 ? 26.892 13.785 -13.993 1.00 90.81 733 THR A O 1
ATOM 5952 N N . LEU A 1 734 ? 28.195 13.099 -15.696 1.00 88.81 734 LEU A N 1
ATOM 5953 C CA . LEU A 1 734 ? 29.065 14.274 -15.655 1.00 88.81 734 LEU A CA 1
ATOM 5954 C C . LEU A 1 734 ? 28.299 15.536 -16.063 1.00 88.81 734 LEU A C 1
ATOM 5956 O O . LEU A 1 734 ? 28.349 16.524 -15.334 1.00 88.81 734 LEU A O 1
ATOM 5960 N N . LEU A 1 735 ? 27.568 15.493 -17.179 1.00 89.25 735 LEU A N 1
ATOM 5961 C CA . LEU A 1 735 ? 26.814 16.638 -17.694 1.00 89.25 735 LEU A CA 1
ATOM 5962 C C . LEU A 1 735 ? 25.732 17.103 -16.712 1.00 89.25 735 LEU A C 1
ATOM 5964 O O . LEU A 1 735 ? 25.639 18.298 -16.442 1.00 89.25 735 LEU A O 1
ATOM 5968 N N . ALA A 1 736 ? 24.985 16.179 -16.097 1.00 92.31 736 ALA A N 1
ATOM 5969 C CA . ALA A 1 736 ? 24.024 16.521 -15.047 1.00 92.31 736 ALA A CA 1
ATOM 5970 C C . ALA A 1 736 ? 24.712 17.229 -13.865 1.00 92.31 736 ALA A C 1
ATOM 5972 O O . ALA A 1 736 ? 24.227 18.244 -13.360 1.00 92.31 736 ALA A O 1
ATOM 5973 N N . SER A 1 737 ? 25.896 16.749 -13.462 1.00 89.56 737 SER A N 1
ATOM 5974 C CA . SER A 1 737 ? 26.687 17.411 -12.425 1.00 89.56 737 SER A CA 1
ATOM 5975 C C . SER A 1 737 ? 27.187 18.792 -12.853 1.00 89.56 737 SER A C 1
ATOM 5977 O O . SER A 1 737 ? 27.218 19.691 -12.014 1.00 89.56 737 SER A O 1
ATOM 5979 N N . GLU A 1 738 ? 27.606 18.985 -14.103 1.00 88.31 738 GLU A N 1
ATOM 5980 C CA . GLU A 1 738 ? 28.047 20.289 -14.610 1.00 88.31 738 GLU A CA 1
ATOM 5981 C C . GLU A 1 738 ? 26.907 21.310 -14.634 1.00 88.31 738 GLU A C 1
ATOM 5983 O O . GLU A 1 738 ? 27.095 22.425 -14.142 1.00 88.31 738 GLU A O 1
ATOM 5988 N N . VAL A 1 739 ? 25.726 20.915 -15.125 1.00 89.56 739 VAL A N 1
ATOM 5989 C CA . VAL A 1 739 ? 24.523 21.762 -15.163 1.00 89.56 739 VAL A CA 1
ATOM 5990 C C . VAL A 1 739 ? 24.103 22.172 -13.752 1.00 89.56 739 VAL A C 1
ATOM 5992 O O . VAL A 1 739 ? 23.924 23.360 -13.482 1.00 89.56 739 VAL A O 1
ATOM 5995 N N . ASN A 1 740 ? 24.046 21.230 -12.808 1.00 88.75 740 ASN A N 1
ATOM 5996 C CA . ASN A 1 740 ? 23.647 21.535 -11.429 1.00 88.75 740 ASN A CA 1
ATOM 5997 C C . ASN A 1 740 ? 24.700 22.343 -10.652 1.00 88.75 740 ASN A C 1
ATOM 5999 O O . ASN A 1 740 ? 24.359 23.062 -9.711 1.00 88.75 740 ASN A O 1
ATOM 6003 N N . ASN A 1 741 ? 25.982 22.249 -11.025 1.00 86.25 741 ASN A N 1
ATOM 6004 C CA . ASN A 1 741 ? 27.062 23.047 -10.432 1.00 86.25 741 ASN A CA 1
ATOM 6005 C C . ASN A 1 741 ? 27.166 24.463 -11.027 1.00 86.25 741 ASN A C 1
ATOM 6007 O O . ASN A 1 741 ? 27.915 25.294 -10.495 1.00 86.25 741 ASN A O 1
ATOM 6011 N N . ALA A 1 742 ? 26.447 24.757 -12.114 1.00 86.19 742 ALA A N 1
ATOM 6012 C CA . ALA A 1 742 ? 26.401 26.087 -12.701 1.00 86.19 742 ALA A CA 1
ATOM 6013 C C . ALA A 1 742 ? 25.675 27.078 -11.773 1.00 86.19 742 ALA A C 1
ATOM 6015 O O . ALA A 1 742 ? 24.663 26.764 -11.144 1.00 86.19 742 ALA A O 1
ATOM 6016 N N . GLY A 1 743 ? 26.210 28.297 -11.680 1.00 83.38 743 GLY A N 1
ATOM 6017 C CA . GLY A 1 743 ? 25.524 29.411 -11.028 1.00 83.38 743 GLY A CA 1
ATOM 6018 C C . GLY A 1 743 ? 24.624 30.144 -12.018 1.00 83.38 743 GLY A C 1
ATOM 6019 O O . GLY A 1 743 ? 24.907 30.159 -13.211 1.00 83.38 743 GLY A O 1
ATOM 6020 N N . ARG A 1 744 ? 23.590 30.823 -11.518 1.00 85.50 744 ARG A N 1
ATOM 6021 C CA . ARG A 1 744 ? 22.767 31.780 -12.284 1.00 85.50 744 ARG A CA 1
ATOM 6022 C C . ARG A 1 744 ? 23.547 33.033 -12.666 1.00 85.50 744 ARG A C 1
ATOM 6024 O O . ARG A 1 744 ? 23.187 33.745 -13.600 1.00 85.50 744 ARG A O 1
ATOM 6031 N N . VAL A 1 745 ? 24.652 33.278 -11.965 1.00 81.50 745 VAL A N 1
ATOM 6032 C CA . VAL A 1 745 ? 25.678 34.240 -12.357 1.00 81.50 745 VAL A CA 1
ATOM 6033 C C . VAL A 1 745 ? 26.996 33.522 -12.662 1.00 81.50 745 VAL A C 1
ATOM 6035 O O . VAL A 1 745 ? 27.296 32.493 -12.045 1.00 81.50 745 VAL A O 1
ATOM 6038 N N . PRO A 1 746 ? 27.840 34.075 -13.552 1.00 78.50 746 PRO A N 1
ATOM 6039 C CA . PRO A 1 746 ? 29.160 33.518 -13.822 1.00 78.50 746 PRO A CA 1
ATOM 6040 C C . PRO A 1 746 ? 30.021 33.413 -12.550 1.00 78.50 746 PRO A C 1
ATOM 6042 O O . PRO A 1 746 ? 30.359 34.411 -11.911 1.00 78.50 746 PRO A O 1
ATOM 6045 N N . LEU A 1 747 ? 30.423 32.189 -12.189 1.00 75.38 747 LEU A N 1
ATOM 6046 C CA . LEU A 1 747 ? 31.212 31.922 -10.977 1.00 75.38 747 LEU A CA 1
ATOM 6047 C C . LEU A 1 747 ? 32.687 32.356 -11.128 1.00 75.38 747 LEU A C 1
ATOM 6049 O O . LEU A 1 747 ? 33.325 32.786 -10.159 1.00 75.38 747 LEU A O 1
ATOM 6053 N N . ASN A 1 748 ? 33.237 32.239 -12.345 1.00 67.75 748 ASN A N 1
ATOM 6054 C CA . ASN A 1 748 ? 34.574 32.681 -12.759 1.00 67.75 748 ASN A CA 1
ATOM 6055 C C . ASN A 1 748 ? 34.645 32.855 -14.303 1.00 67.75 748 ASN A C 1
ATOM 6057 O O . ASN A 1 748 ? 33.794 32.333 -15.013 1.00 67.75 748 ASN A O 1
ATOM 6061 N N . ASN A 1 749 ? 35.678 33.526 -14.837 1.00 55.97 749 ASN A N 1
ATOM 6062 C CA . ASN A 1 749 ? 35.852 33.746 -16.293 1.00 55.97 749 ASN A CA 1
ATOM 6063 C C . ASN A 1 749 ? 36.378 32.517 -17.089 1.00 55.97 749 ASN A C 1
ATOM 6065 O O . ASN A 1 749 ? 36.721 32.674 -18.258 1.00 55.97 749 ASN A O 1
ATOM 6069 N N . ASN A 1 750 ? 36.517 31.328 -16.483 1.00 47.22 750 ASN A N 1
ATOM 6070 C CA . ASN A 1 750 ? 37.240 30.175 -17.055 1.00 47.22 750 ASN A CA 1
ATOM 6071 C C . ASN A 1 750 ? 36.464 28.838 -17.101 1.00 47.22 750 ASN A C 1
ATOM 6073 O O . ASN A 1 750 ? 36.965 27.896 -17.711 1.00 47.22 750 ASN A O 1
ATOM 6077 N N . THR A 1 751 ? 35.292 28.707 -16.480 1.00 51.09 751 THR A N 1
ATOM 6078 C CA . THR A 1 751 ? 34.372 27.571 -16.692 1.00 51.09 751 THR A CA 1
ATOM 6079 C C . THR A 1 751 ? 33.426 27.902 -17.842 1.00 51.09 751 THR A C 1
ATOM 6081 O O . THR A 1 751 ? 33.035 29.063 -17.965 1.00 51.09 751 THR A O 1
ATOM 6084 N N . ARG A 1 752 ? 33.088 26.921 -18.697 1.00 51.69 752 ARG A N 1
ATOM 6085 C CA . ARG A 1 752 ? 32.110 27.092 -19.787 1.00 51.69 752 ARG A CA 1
ATOM 6086 C C . ARG A 1 752 ? 30.881 27.820 -19.230 1.00 51.69 752 ARG A C 1
ATOM 6088 O O . ARG A 1 752 ? 30.183 27.298 -18.371 1.00 51.69 752 ARG A O 1
ATOM 6095 N N . ASN A 1 753 ? 30.664 29.049 -19.691 1.00 62.84 753 ASN A N 1
ATOM 6096 C CA . ASN A 1 753 ? 29.546 29.909 -19.292 1.00 62.84 753 ASN A CA 1
ATOM 6097 C C . ASN A 1 753 ? 28.213 29.450 -19.922 1.00 62.84 753 ASN A C 1
ATOM 6099 O O . ASN A 1 753 ? 27.230 30.177 -19.868 1.00 62.84 753 ASN A O 1
ATOM 6103 N N . THR A 1 754 ? 28.210 28.278 -20.559 1.00 72.69 754 THR A N 1
ATOM 6104 C CA . THR A 1 754 ? 27.131 27.749 -21.397 1.00 72.69 754 THR A CA 1
ATOM 6105 C C . THR A 1 754 ? 25.952 27.280 -20.549 1.00 72.69 754 THR A C 1
ATOM 6107 O O . THR A 1 754 ? 24.812 27.504 -20.911 1.00 72.69 754 THR A O 1
ATOM 6110 N N . TRP A 1 755 ? 26.197 26.736 -19.351 1.00 86.56 755 TRP A N 1
ATOM 6111 C CA . TRP A 1 755 ? 25.120 26.239 -18.483 1.00 86.56 755 TRP A CA 1
ATOM 6112 C C . TRP A 1 755 ? 24.434 27.324 -17.625 1.00 86.56 755 TRP A C 1
ATOM 6114 O O . TRP A 1 755 ? 23.388 27.077 -17.024 1.00 86.56 755 TRP A O 1
ATOM 6124 N N . THR A 1 756 ? 25.010 28.533 -17.557 1.00 85.06 756 THR A N 1
ATOM 6125 C CA . THR A 1 756 ? 24.511 29.654 -16.735 1.00 85.06 756 THR A CA 1
ATOM 6126 C C . THR A 1 756 ? 23.091 30.070 -17.131 1.00 85.06 756 THR A C 1
ATOM 6128 O O . THR A 1 756 ? 22.293 30.435 -16.270 1.00 85.06 756 THR A O 1
ATOM 6131 N N . GLU A 1 757 ? 22.760 30.031 -18.423 1.00 83.38 757 GLU A N 1
ATOM 6132 C CA . GLU A 1 757 ? 21.437 30.430 -18.913 1.00 83.38 757 GLU A CA 1
ATOM 6133 C C . GLU A 1 757 ? 20.334 29.463 -18.468 1.00 83.38 757 GLU A C 1
ATOM 6135 O O . GLU A 1 757 ? 19.313 29.917 -17.962 1.00 83.38 757 GLU A O 1
ATOM 6140 N N . PHE A 1 758 ? 20.579 28.150 -18.494 1.00 88.00 758 PHE A N 1
ATOM 6141 C CA . PHE A 1 758 ? 19.628 27.155 -17.981 1.00 88.00 758 PHE A CA 1
ATOM 6142 C C . PHE A 1 758 ? 19.484 27.228 -16.459 1.00 88.00 758 PHE A C 1
ATOM 6144 O O . PHE A 1 758 ? 18.379 27.110 -15.930 1.00 88.00 758 PHE A O 1
ATOM 6151 N N . ALA A 1 759 ? 20.574 27.526 -15.742 1.00 86.50 759 ALA A N 1
ATOM 6152 C CA . ALA A 1 759 ? 20.501 27.774 -14.305 1.00 86.50 759 ALA A CA 1
ATOM 6153 C C . ALA A 1 759 ? 19.574 28.961 -13.976 1.00 86.50 759 ALA A C 1
ATOM 6155 O O . ALA A 1 759 ? 18.818 28.891 -13.007 1.00 86.50 759 ALA A O 1
ATOM 6156 N N . LYS A 1 760 ? 19.575 30.032 -14.791 1.00 83.19 760 LYS A N 1
ATOM 6157 C CA . LYS A 1 760 ? 18.640 31.176 -14.659 1.00 83.19 760 LYS A CA 1
ATOM 6158 C C . LYS A 1 760 ? 17.183 30.803 -14.939 1.00 83.19 760 LYS A C 1
ATOM 6160 O O . LYS A 1 760 ? 16.271 31.489 -14.471 1.00 83.19 760 LYS A O 1
ATOM 6165 N N . LEU A 1 761 ? 16.955 29.732 -15.694 1.00 86.19 761 LEU A N 1
ATOM 6166 C CA . LEU A 1 761 ? 15.627 29.167 -15.921 1.00 86.19 761 LEU A CA 1
ATOM 6167 C C . LEU A 1 761 ? 15.143 28.290 -14.761 1.00 86.19 761 LEU A C 1
ATOM 6169 O O . LEU A 1 761 ? 13.978 27.923 -14.748 1.00 86.19 761 LEU A O 1
ATOM 6173 N N . GLY A 1 762 ? 15.995 28.014 -13.766 1.00 85.25 762 GLY A N 1
ATOM 6174 C CA . GLY A 1 762 ? 15.665 27.133 -12.643 1.00 85.25 762 GLY A CA 1
ATOM 6175 C C . GLY A 1 762 ? 15.846 25.649 -12.960 1.00 85.25 762 GLY A C 1
ATOM 6176 O O . GLY A 1 762 ? 15.588 24.817 -12.100 1.00 85.25 762 GLY A O 1
ATOM 6177 N N . ILE A 1 763 ? 16.348 25.317 -14.151 1.00 91.06 763 ILE A N 1
ATOM 6178 C CA . ILE A 1 763 ? 16.471 23.942 -14.630 1.00 91.06 763 ILE A CA 1
ATOM 6179 C C . ILE A 1 763 ? 17.560 23.190 -13.849 1.00 91.06 763 ILE A C 1
ATOM 6181 O O . ILE A 1 763 ? 18.679 23.695 -13.676 1.00 91.06 763 ILE A O 1
ATOM 6185 N N . ASN A 1 764 ? 17.231 21.983 -13.391 1.00 91.56 764 ASN A N 1
ATOM 6186 C CA . ASN A 1 764 ? 18.158 21.006 -12.825 1.00 91.56 764 ASN A CA 1
ATOM 6187 C C . ASN A 1 764 ? 18.098 19.691 -13.618 1.00 91.56 764 ASN A C 1
ATOM 6189 O O . ASN A 1 764 ? 17.095 19.392 -14.264 1.00 91.56 764 ASN A O 1
ATOM 6193 N N . LEU A 1 765 ? 19.171 18.900 -13.549 1.00 93.88 765 LEU A N 1
ATOM 6194 C CA . LEU A 1 765 ? 19.272 17.588 -14.192 1.00 93.88 765 LEU A CA 1
ATOM 6195 C C . LEU A 1 765 ? 19.603 16.485 -13.192 1.00 93.88 765 LEU A C 1
ATOM 6197 O O . LEU A 1 765 ? 20.478 16.645 -12.345 1.00 93.88 765 LEU A O 1
ATOM 6201 N N . LYS A 1 766 ? 18.984 15.318 -13.333 1.00 93.19 766 LYS A N 1
ATOM 6202 C CA . LYS A 1 766 ? 19.303 14.137 -12.526 1.00 93.19 766 LYS A CA 1
ATOM 6203 C C . LYS A 1 766 ? 19.407 12.913 -13.420 1.00 93.19 766 LYS A C 1
ATOM 6205 O O . LYS A 1 766 ? 18.467 12.594 -14.130 1.00 93.19 766 LYS A O 1
ATOM 6210 N N . PHE A 1 767 ? 20.549 12.231 -13.393 1.00 93.31 767 PHE A N 1
ATOM 6211 C CA . PHE A 1 767 ? 20.708 10.941 -14.062 1.00 93.31 767 PHE A CA 1
ATOM 6212 C C . PHE A 1 767 ? 20.593 9.812 -13.038 1.00 93.31 767 PHE A C 1
ATOM 6214 O O . PHE A 1 767 ? 21.289 9.841 -12.019 1.00 93.31 767 PHE A O 1
ATOM 6221 N N . GLU A 1 768 ? 19.751 8.817 -13.309 1.00 91.44 768 GLU A N 1
ATOM 6222 C CA . GLU A 1 768 ? 19.585 7.648 -12.440 1.00 91.44 768 GLU A CA 1
ATOM 6223 C C . GLU A 1 768 ? 19.508 6.355 -13.245 1.00 91.44 768 GLU A C 1
ATOM 6225 O O . GLU A 1 768 ? 18.879 6.282 -14.301 1.00 91.44 768 GLU A O 1
ATOM 6230 N N . ASP A 1 769 ? 20.138 5.313 -12.708 1.00 85.94 769 ASP A N 1
ATOM 6231 C CA . ASP A 1 769 ? 20.044 3.959 -13.233 1.00 85.94 769 ASP A CA 1
ATOM 6232 C C . ASP A 1 769 ? 19.048 3.167 -12.381 1.00 85.94 769 ASP A C 1
ATOM 6234 O O . ASP A 1 769 ? 19.255 3.011 -11.176 1.00 85.94 769 ASP A O 1
ATOM 6238 N N . LEU A 1 770 ? 17.972 2.666 -12.991 1.00 78.94 770 LEU A N 1
ATOM 6239 C CA . LEU A 1 770 ? 16.899 1.983 -12.261 1.00 78.94 770 LEU A CA 1
ATOM 6240 C C . LEU A 1 770 ? 17.283 0.565 -11.822 1.00 78.94 770 LEU A C 1
ATOM 6242 O O . LEU A 1 770 ? 16.577 -0.046 -11.018 1.00 78.94 770 LEU A O 1
ATOM 6246 N N . GLY A 1 771 ? 18.406 0.032 -12.325 1.00 72.19 771 GLY A N 1
ATOM 6247 C CA . GLY A 1 771 ? 19.047 -1.214 -11.877 1.00 72.19 771 GLY A CA 1
ATOM 6248 C C . GLY A 1 771 ? 18.234 -2.502 -12.076 1.00 72.19 771 GLY A C 1
ATOM 6249 O O . GLY A 1 771 ? 18.785 -3.597 -11.954 1.00 72.19 771 GLY A O 1
ATOM 6250 N N . SER A 1 772 ? 16.948 -2.383 -12.399 1.00 81.50 772 SER A N 1
ATOM 6251 C CA . SER A 1 772 ? 15.979 -3.450 -12.602 1.00 81.50 772 SER A CA 1
ATOM 6252 C C . SER A 1 772 ? 15.243 -3.239 -13.920 1.00 81.50 772 SER A C 1
ATOM 6254 O O . SER A 1 772 ? 15.120 -2.122 -14.422 1.00 81.50 772 SER A O 1
ATOM 6256 N N . GLN A 1 773 ? 14.806 -4.344 -14.510 1.00 88.56 773 GLN A N 1
ATOM 6257 C CA . GLN A 1 773 ? 14.044 -4.328 -15.745 1.00 88.56 773 GLN A CA 1
ATOM 6258 C C . GLN A 1 773 ? 12.621 -3.829 -15.481 1.00 88.56 773 GLN A C 1
ATOM 6260 O O . GLN A 1 773 ? 11.958 -4.302 -14.557 1.00 88.56 773 GLN A O 1
ATOM 6265 N N . ILE A 1 774 ? 12.147 -2.929 -16.337 1.00 92.25 774 ILE A N 1
ATOM 6266 C CA . ILE A 1 774 ? 10.740 -2.552 -16.422 1.00 92.25 774 ILE A CA 1
ATOM 6267 C C . ILE A 1 774 ? 10.049 -3.556 -17.336 1.00 92.25 774 ILE A C 1
ATOM 6269 O O . ILE A 1 774 ? 10.504 -3.830 -18.446 1.00 92.25 774 ILE A O 1
ATOM 6273 N N . THR A 1 775 ? 8.952 -4.116 -16.858 1.00 92.12 775 THR A N 1
ATOM 6274 C CA . THR A 1 775 ? 8.165 -5.134 -17.554 1.00 92.12 775 THR A CA 1
ATOM 6275 C C . THR A 1 775 ? 6.748 -4.634 -17.743 1.00 92.12 775 THR A C 1
ATOM 6277 O O . THR A 1 775 ? 6.322 -3.756 -16.995 1.00 92.12 775 THR A O 1
ATOM 6280 N N . ASN A 1 776 ? 5.973 -5.236 -18.644 1.00 90.69 776 ASN A N 1
ATOM 6281 C CA . ASN A 1 776 ? 4.555 -4.890 -18.767 1.00 90.69 776 ASN A CA 1
ATOM 6282 C C . ASN A 1 776 ? 3.693 -5.288 -17.546 1.00 90.69 776 ASN A C 1
ATOM 6284 O O . ASN A 1 776 ? 2.495 -5.033 -17.529 1.00 90.69 776 ASN A O 1
ATOM 6288 N N . THR A 1 777 ? 4.302 -5.880 -16.510 1.00 89.62 777 THR A N 1
ATOM 6289 C CA . THR A 1 777 ? 3.687 -6.123 -15.196 1.00 89.62 777 THR A CA 1
ATOM 6290 C C . THR A 1 777 ? 4.127 -5.124 -14.120 1.00 89.62 777 THR A C 1
ATOM 6292 O O . THR A 1 777 ? 3.589 -5.127 -13.017 1.00 89.62 777 THR A O 1
ATOM 6295 N N . SER A 1 778 ? 5.125 -4.277 -14.405 1.00 90.31 778 SER A N 1
ATOM 6296 C CA . SER A 1 778 ? 5.735 -3.367 -13.422 1.00 90.31 778 SER A CA 1
ATOM 6297 C C . SER A 1 778 ? 4.808 -2.239 -12.969 1.00 90.31 778 SER A C 1
ATOM 6299 O O . SER A 1 778 ? 5.084 -1.637 -11.936 1.00 90.31 778 SER A O 1
ATOM 6301 N N . ASN A 1 779 ? 3.741 -1.954 -13.723 1.00 88.88 779 ASN A N 1
ATOM 6302 C CA . ASN A 1 779 ? 2.813 -0.862 -13.432 1.00 88.88 779 ASN A CA 1
ATOM 6303 C C . ASN A 1 779 ? 1.374 -1.308 -13.167 1.00 88.88 779 ASN A C 1
ATOM 6305 O O . ASN A 1 779 ? 0.458 -0.495 -13.243 1.00 88.88 779 ASN A O 1
ATOM 6309 N N . PHE A 1 780 ? 1.161 -2.585 -12.834 1.00 90.50 780 PHE A N 1
ATOM 6310 C CA . PHE A 1 780 ? -0.145 -3.011 -12.341 1.00 90.50 780 PHE A CA 1
ATOM 6311 C C . PHE A 1 780 ? -0.490 -2.217 -11.081 1.00 90.50 780 PHE A C 1
ATOM 6313 O O . PHE A 1 780 ? 0.262 -2.239 -10.105 1.00 90.50 780 PHE A O 1
ATOM 6320 N N . ILE A 1 781 ? -1.654 -1.561 -11.075 1.00 84.69 781 ILE A N 1
ATOM 6321 C CA . ILE A 1 781 ? -2.108 -0.692 -9.971 1.00 84.69 781 ILE A CA 1
ATOM 6322 C C . ILE A 1 781 ? -2.280 -1.429 -8.631 1.00 84.69 781 ILE A C 1
ATOM 6324 O O . ILE A 1 781 ? -2.485 -0.816 -7.588 1.00 84.69 781 ILE A O 1
ATOM 6328 N N . THR A 1 782 ? -2.220 -2.759 -8.660 1.00 79.31 782 THR A N 1
ATOM 6329 C CA . THR A 1 782 ? -2.332 -3.655 -7.507 1.00 79.31 782 THR A CA 1
ATOM 6330 C C . THR A 1 782 ? -0.971 -4.030 -6.918 1.00 79.31 782 THR A C 1
ATOM 6332 O O . THR A 1 782 ? -0.913 -4.662 -5.862 1.00 79.31 782 THR A O 1
ATOM 6335 N N . GLY A 1 783 ? 0.121 -3.635 -7.580 1.00 76.62 783 GLY A N 1
ATOM 6336 C CA . GLY A 1 783 ? 1.481 -3.769 -7.078 1.00 76.62 783 GLY A CA 1
ATOM 6337 C C . GLY A 1 783 ? 1.740 -2.881 -5.859 1.00 76.62 783 GLY A C 1
ATOM 6338 O O . GLY A 1 783 ? 1.091 -1.861 -5.651 1.00 76.62 783 GLY A O 1
ATOM 6339 N N . SER A 1 784 ? 2.732 -3.251 -5.043 1.00 69.25 784 SER A N 1
ATOM 6340 C CA . SER A 1 784 ? 3.126 -2.477 -3.852 1.00 69.25 784 SER A CA 1
ATOM 6341 C C . SER A 1 784 ? 3.714 -1.099 -4.173 1.00 69.25 784 SER A C 1
ATOM 6343 O O . SER A 1 784 ? 3.836 -0.258 -3.287 1.00 69.25 784 SER A O 1
ATOM 6345 N N . SER A 1 785 ? 4.144 -0.903 -5.416 1.00 76.31 785 SER A N 1
ATOM 6346 C CA . SER A 1 785 ? 4.663 0.348 -5.953 1.00 76.31 785 SER A CA 1
ATOM 6347 C C . SER A 1 785 ? 4.492 0.328 -7.465 1.00 76.31 785 SER A C 1
ATOM 6349 O O . SER A 1 785 ? 4.834 -0.674 -8.095 1.00 76.31 785 SER A O 1
ATOM 6351 N N . THR A 1 786 ? 4.019 1.431 -8.024 1.00 83.69 786 THR A N 1
ATOM 6352 C CA . THR A 1 786 ? 3.938 1.678 -9.463 1.00 83.69 786 THR A CA 1
ATOM 6353 C C . THR A 1 786 ? 5.024 2.667 -9.874 1.00 83.69 786 THR A C 1
ATOM 6355 O O . THR A 1 786 ? 5.554 3.411 -9.045 1.00 83.69 786 THR A O 1
ATOM 6358 N N . LEU A 1 787 ? 5.383 2.651 -11.151 1.00 87.69 787 LEU A N 1
ATOM 6359 C CA . LEU A 1 787 ? 6.191 3.703 -11.750 1.00 87.69 787 LEU A CA 1
ATOM 6360 C C . LEU A 1 787 ? 5.280 4.875 -12.132 1.00 87.69 787 LEU A C 1
ATOM 6362 O O . LEU A 1 787 ? 4.065 4.717 -12.267 1.00 87.69 787 LEU A O 1
ATOM 6366 N N . ASP A 1 788 ? 5.875 6.050 -12.319 1.00 87.50 788 ASP A N 1
ATOM 6367 C CA . ASP A 1 788 ? 5.179 7.159 -12.965 1.00 87.50 788 ASP A CA 1
ATOM 6368 C C . ASP A 1 788 ? 4.639 6.712 -14.338 1.00 87.50 788 ASP A C 1
ATOM 6370 O O . ASP A 1 788 ? 5.331 6.015 -15.087 1.00 87.50 788 ASP A O 1
ATOM 6374 N N . THR A 1 789 ? 3.389 7.066 -14.641 1.00 86.75 789 THR A N 1
ATOM 6375 C CA . THR A 1 789 ? 2.677 6.563 -15.828 1.00 86.75 789 THR A CA 1
ATOM 6376 C C . THR A 1 789 ? 3.315 7.065 -17.115 1.00 86.75 789 THR A C 1
ATOM 6378 O O . THR A 1 789 ? 3.543 6.272 -18.024 1.00 86.75 789 THR A O 1
ATOM 6381 N N . VAL A 1 790 ? 3.712 8.339 -17.153 1.00 89.31 790 VAL A N 1
ATOM 6382 C CA . VAL A 1 790 ? 4.377 8.964 -18.302 1.00 89.31 790 VAL A CA 1
ATOM 6383 C C . VAL A 1 790 ? 5.703 8.264 -18.596 1.00 89.31 790 VAL A C 1
ATOM 6385 O O . VAL A 1 790 ? 5.968 7.851 -19.729 1.00 89.31 790 VAL A O 1
ATOM 6388 N N . PHE A 1 791 ? 6.514 8.045 -17.560 1.00 90.88 791 PHE A N 1
ATOM 6389 C CA . PHE A 1 791 ? 7.769 7.312 -17.676 1.00 90.88 791 PHE A CA 1
ATOM 6390 C C . PHE A 1 791 ? 7.574 5.851 -18.121 1.00 90.88 791 PHE A C 1
ATOM 6392 O O . PHE A 1 791 ? 8.261 5.373 -19.030 1.00 90.88 791 PHE A O 1
ATOM 6399 N N . TYR A 1 792 ? 6.638 5.131 -17.496 1.00 91.38 792 TYR A N 1
ATOM 6400 C CA . TYR A 1 792 ? 6.357 3.728 -17.798 1.00 91.38 792 TYR A CA 1
ATOM 6401 C C . TYR A 1 792 ? 5.833 3.531 -19.224 1.00 91.38 792 TYR A C 1
ATOM 6403 O O . TYR A 1 792 ? 6.372 2.703 -19.967 1.00 91.38 792 TYR A O 1
ATOM 6411 N N . ASP A 1 793 ? 4.828 4.309 -19.625 1.00 88.88 793 ASP A N 1
ATOM 6412 C CA . ASP A 1 793 ? 4.217 4.224 -20.950 1.00 88.88 793 ASP A CA 1
ATOM 6413 C C . ASP A 1 793 ? 5.250 4.530 -22.031 1.00 88.88 793 ASP A C 1
ATOM 6415 O O . ASP A 1 793 ? 5.330 3.828 -23.047 1.00 88.88 793 ASP A O 1
ATOM 6419 N N . ARG A 1 794 ? 6.126 5.516 -21.784 1.00 88.62 794 ARG A N 1
ATOM 6420 C CA . ARG A 1 794 ? 7.219 5.810 -22.705 1.00 88.62 794 ARG A CA 1
ATOM 6421 C C . ARG A 1 794 ? 8.231 4.667 -22.781 1.00 88.62 794 ARG A C 1
ATOM 6423 O O . ARG A 1 794 ? 8.642 4.309 -23.886 1.00 88.62 794 ARG A O 1
ATOM 6430 N N . ALA A 1 795 ? 8.599 4.046 -21.661 1.00 91.00 795 ALA A N 1
ATOM 6431 C CA . ALA A 1 795 ? 9.493 2.887 -21.656 1.00 91.00 795 ALA A CA 1
ATOM 6432 C C . ALA A 1 795 ? 8.908 1.694 -22.442 1.00 91.00 795 ALA A C 1
ATOM 6434 O O . ALA A 1 795 ? 9.631 1.050 -23.207 1.00 91.00 795 ALA A O 1
ATOM 6435 N N . MET A 1 796 ? 7.603 1.424 -22.313 1.00 90.75 796 MET A N 1
ATOM 6436 C CA . MET A 1 796 ? 6.911 0.384 -23.091 1.00 90.75 796 MET A CA 1
ATOM 6437 C C . MET A 1 796 ? 6.821 0.732 -24.583 1.00 90.75 796 MET A C 1
ATOM 6439 O O . MET A 1 796 ? 7.042 -0.131 -25.433 1.00 90.75 796 MET A O 1
ATOM 6443 N N . ALA A 1 797 ? 6.584 1.999 -24.928 1.00 87.50 797 ALA A N 1
ATOM 6444 C CA . ALA A 1 797 ? 6.608 2.444 -26.321 1.00 87.50 797 ALA A CA 1
ATOM 6445 C C . ALA A 1 797 ? 8.002 2.282 -26.955 1.00 87.50 797 ALA A C 1
ATOM 6447 O O . ALA A 1 797 ? 8.118 1.873 -28.112 1.00 87.50 797 ALA A O 1
ATOM 6448 N N . LEU A 1 798 ? 9.069 2.561 -26.197 1.00 86.06 798 LEU A N 1
ATOM 6449 C CA . LEU A 1 798 ? 10.451 2.361 -26.639 1.00 86.06 798 LEU A CA 1
ATOM 6450 C C . LEU A 1 798 ? 10.798 0.881 -26.816 1.00 86.06 798 LEU A C 1
ATOM 6452 O O . LEU A 1 798 ? 11.466 0.531 -27.788 1.00 86.06 798 LEU A O 1
ATOM 6456 N N . HIS A 1 799 ? 10.315 0.008 -25.926 1.00 88.75 799 HIS A N 1
ATOM 6457 C CA . HIS A 1 799 ? 10.409 -1.441 -26.112 1.00 88.75 799 HIS A CA 1
ATOM 6458 C C . HIS A 1 799 ? 9.837 -1.860 -27.474 1.00 88.75 799 HIS A C 1
ATOM 6460 O O . HIS A 1 799 ? 10.531 -2.496 -28.269 1.00 88.75 799 HIS A O 1
ATOM 6466 N N . ASP A 1 800 ? 8.596 -1.461 -27.764 1.00 85.50 800 ASP A N 1
ATOM 6467 C CA . ASP A 1 800 ? 7.911 -1.841 -29.001 1.00 85.50 800 ASP A CA 1
ATOM 6468 C C . ASP A 1 800 ? 8.605 -1.253 -30.240 1.00 85.50 800 ASP A C 1
ATOM 6470 O O . ASP A 1 800 ? 8.742 -1.933 -31.257 1.00 85.50 800 ASP A O 1
ATOM 6474 N N . ALA A 1 801 ? 9.106 -0.016 -30.159 1.00 81.25 801 ALA A N 1
ATOM 6475 C CA . ALA A 1 801 ? 9.868 0.609 -31.238 1.00 81.25 801 ALA A CA 1
ATOM 6476 C C . ALA A 1 801 ? 11.167 -0.154 -31.560 1.00 81.25 801 ALA A C 1
ATOM 6478 O O . ALA A 1 801 ? 11.467 -0.385 -32.731 1.00 81.25 801 ALA A O 1
ATOM 6479 N N . ILE A 1 802 ? 11.911 -0.583 -30.536 1.00 81.06 802 ILE A N 1
ATOM 6480 C CA . ILE A 1 802 ? 13.168 -1.328 -30.697 1.00 81.06 802 ILE A CA 1
ATOM 6481 C C . ILE A 1 802 ? 12.902 -2.718 -31.285 1.00 81.06 802 ILE A C 1
ATOM 6483 O O . ILE A 1 802 ? 13.578 -3.109 -32.238 1.00 81.06 802 ILE A O 1
ATOM 6487 N N . ILE A 1 803 ? 11.905 -3.449 -30.776 1.00 82.12 803 ILE A N 1
ATOM 6488 C CA . ILE A 1 803 ? 11.540 -4.766 -31.321 1.00 82.12 803 ILE A CA 1
ATOM 6489 C C . ILE A 1 803 ? 11.115 -4.655 -32.788 1.00 82.12 803 ILE A C 1
ATOM 6491 O O . ILE A 1 803 ? 11.613 -5.416 -33.612 1.00 82.12 803 ILE A O 1
ATOM 6495 N N . ASN A 1 804 ? 10.272 -3.677 -33.139 1.00 81.88 804 ASN A N 1
ATOM 6496 C CA . ASN A 1 804 ? 9.834 -3.459 -34.523 1.00 81.88 804 ASN A CA 1
ATOM 6497 C C . ASN A 1 804 ? 10.981 -3.102 -35.481 1.00 81.88 804 ASN A C 1
ATOM 6499 O O . ASN A 1 804 ? 10.847 -3.278 -36.689 1.00 81.88 804 ASN A O 1
ATOM 6503 N N . GLN A 1 805 ? 12.083 -2.550 -34.968 1.00 75.06 805 GLN A N 1
ATOM 6504 C CA . GLN A 1 805 ? 13.235 -2.183 -35.782 1.00 75.06 805 GLN A CA 1
ATOM 6505 C C . GLN A 1 805 ? 14.214 -3.343 -35.984 1.00 75.06 805 GLN A C 1
ATOM 6507 O O . GLN A 1 805 ? 14.785 -3.483 -37.066 1.00 75.06 805 GLN A O 1
ATOM 6512 N N . PHE A 1 806 ? 14.480 -4.118 -34.933 1.00 74.06 806 PHE A N 1
ATOM 6513 C CA . PHE A 1 806 ? 15.497 -5.168 -34.972 1.00 74.06 806 PHE A CA 1
ATOM 6514 C C . PHE A 1 806 ? 14.932 -6.556 -35.276 1.00 74.06 806 PHE A C 1
ATOM 6516 O O . PHE A 1 806 ? 15.723 -7.455 -35.551 1.00 74.06 806 PHE A O 1
ATOM 6523 N N . ASP A 1 807 ? 13.608 -6.735 -35.220 1.00 74.69 807 ASP A N 1
ATOM 6524 C CA . ASP A 1 807 ? 12.906 -8.027 -35.284 1.00 74.69 807 ASP A CA 1
ATOM 6525 C C . ASP A 1 807 ? 13.390 -9.048 -34.226 1.00 74.69 807 ASP A C 1
ATOM 6527 O O . ASP A 1 807 ? 13.074 -10.236 -34.289 1.00 74.69 807 ASP A O 1
ATOM 6531 N N . GLU A 1 808 ? 14.163 -8.601 -33.233 1.00 75.19 808 GLU A N 1
ATOM 6532 C CA . GLU A 1 808 ? 14.712 -9.410 -32.149 1.00 75.19 808 GLU A CA 1
ATOM 6533 C C . GLU A 1 808 ? 15.066 -8.536 -30.941 1.00 75.19 808 GLU A C 1
ATOM 6535 O O . GLU A 1 808 ? 15.197 -7.312 -31.020 1.00 75.19 808 GLU A O 1
ATOM 6540 N N . ALA A 1 809 ? 15.284 -9.189 -29.806 1.00 77.88 809 ALA A N 1
ATOM 6541 C CA . ALA A 1 809 ? 15.802 -8.540 -28.618 1.00 77.88 809 ALA A CA 1
ATOM 6542 C C . ALA A 1 809 ? 17.257 -8.083 -28.760 1.00 77.88 809 ALA A C 1
ATOM 6544 O O . ALA A 1 809 ? 18.079 -8.713 -29.431 1.00 77.88 809 ALA A O 1
ATOM 6545 N N . LYS A 1 810 ? 17.609 -7.018 -28.037 1.00 76.81 810 LYS A N 1
ATOM 6546 C CA . LYS A 1 810 ? 18.947 -6.425 -28.069 1.00 76.81 810 LYS A CA 1
ATOM 6547 C C . LYS A 1 810 ? 19.426 -6.034 -26.683 1.00 76.81 810 LYS A C 1
ATOM 6549 O O . LYS A 1 810 ? 18.803 -5.235 -26.001 1.00 76.81 810 LYS A O 1
ATOM 6554 N N . THR A 1 811 ? 20.597 -6.532 -26.302 1.00 76.75 811 THR A N 1
ATOM 6555 C CA . THR A 1 811 ? 21.289 -6.158 -25.059 1.00 76.75 811 THR A CA 1
ATOM 6556 C C . THR A 1 811 ? 22.487 -5.261 -25.344 1.00 76.75 811 THR A C 1
ATOM 6558 O O . THR A 1 811 ? 23.138 -5.441 -26.372 1.00 76.75 811 THR A O 1
ATOM 6561 N N . GLY A 1 812 ? 22.849 -4.390 -24.398 1.00 71.69 812 GLY A N 1
ATOM 6562 C CA . GLY A 1 812 ? 24.002 -3.496 -24.549 1.00 71.69 812 GLY A CA 1
ATOM 6563 C C . GLY A 1 812 ? 23.721 -2.337 -25.501 1.00 71.69 812 GLY A C 1
ATOM 6564 O O . GLY A 1 812 ? 24.624 -1.889 -26.199 1.00 71.69 812 GLY A O 1
ATOM 6565 N N . LEU A 1 813 ? 22.460 -1.907 -25.561 1.00 72.94 813 LEU A N 1
ATOM 6566 C CA . LEU A 1 813 ? 22.056 -0.702 -26.272 1.00 72.94 813 LEU A CA 1
ATOM 6567 C C . LEU A 1 813 ? 22.547 0.536 -25.507 1.00 72.94 813 LEU A C 1
ATOM 6569 O O . LEU A 1 813 ? 22.728 0.498 -24.292 1.00 72.94 813 LEU A O 1
ATOM 6573 N N . GLU A 1 814 ? 22.732 1.641 -26.218 1.00 75.81 814 GLU A N 1
ATOM 6574 C CA . GLU A 1 814 ? 22.911 2.972 -25.625 1.00 75.81 814 GLU A CA 1
ATOM 6575 C C . GLU A 1 814 ? 21.908 3.949 -26.252 1.00 75.81 814 GLU A C 1
ATOM 6577 O O . GLU A 1 814 ? 22.237 5.081 -26.583 1.00 75.81 814 GLU A O 1
ATOM 6582 N N . PHE A 1 815 ? 20.663 3.495 -26.439 1.00 78.25 815 PHE A N 1
ATOM 6583 C CA . PHE A 1 815 ? 19.633 4.275 -27.117 1.00 78.25 815 PHE A CA 1
ATOM 6584 C C . PHE A 1 815 ? 19.077 5.346 -26.176 1.00 78.25 815 PHE A C 1
ATOM 6586 O O . PHE A 1 815 ? 18.277 5.044 -25.292 1.00 78.25 815 PHE A O 1
ATOM 6593 N N . LEU A 1 816 ? 19.511 6.594 -26.353 1.00 79.75 816 LEU A N 1
ATOM 6594 C CA . LEU A 1 816 ? 18.974 7.743 -25.627 1.00 79.75 816 LEU A CA 1
ATOM 6595 C C . LEU A 1 816 ? 17.833 8.395 -26.413 1.00 79.75 816 LEU A C 1
ATOM 6597 O O . LEU A 1 816 ? 18.014 8.820 -27.557 1.00 79.75 816 LEU A O 1
ATOM 6601 N N . ASP A 1 817 ? 16.668 8.469 -25.781 1.00 81.75 817 ASP A N 1
ATOM 6602 C CA . ASP A 1 817 ? 15.441 8.989 -26.359 1.00 81.75 817 ASP A CA 1
ATOM 6603 C C . ASP A 1 817 ? 15.360 10.517 -26.271 1.00 81.75 817 ASP A C 1
ATOM 6605 O O . ASP A 1 817 ? 15.111 11.079 -25.205 1.00 81.75 817 ASP A O 1
ATOM 6609 N N . PHE A 1 818 ? 15.549 11.184 -27.410 1.00 73.75 818 PHE A N 1
ATOM 6610 C CA . PHE A 1 818 ? 15.419 12.636 -27.540 1.00 73.75 818 PHE A CA 1
ATOM 6611 C C . PHE A 1 818 ? 14.193 13.092 -28.332 1.00 73.75 818 PHE A C 1
ATOM 6613 O O . PHE A 1 818 ? 14.055 14.290 -28.494 1.00 73.75 818 PHE A O 1
ATOM 6620 N N . TYR A 1 819 ? 13.312 12.200 -28.807 1.00 65.25 819 TYR A N 1
ATOM 6621 C CA . TYR A 1 819 ? 12.243 12.500 -29.778 1.00 65.25 819 TYR A CA 1
ATOM 6622 C C . TYR A 1 819 ? 12.719 13.232 -31.062 1.00 65.25 819 TYR A C 1
ATOM 6624 O O . TYR A 1 819 ? 13.324 14.299 -31.089 1.00 65.25 819 TYR A O 1
ATOM 6632 N N . PRO A 1 820 ? 12.363 12.642 -32.201 1.00 52.19 820 PRO A N 1
ATOM 6633 C CA . PRO A 1 820 ? 13.149 12.326 -33.382 1.00 52.19 820 PRO A CA 1
ATOM 6634 C C . PRO A 1 820 ? 13.816 13.543 -34.032 1.00 52.19 820 PRO A C 1
ATOM 6636 O O . PRO A 1 820 ? 13.336 14.144 -34.989 1.00 52.19 820 PRO A O 1
ATOM 6639 N N . TYR A 1 821 ? 14.988 13.858 -33.523 1.00 43.47 821 TYR A N 1
ATOM 6640 C CA . TYR A 1 821 ? 16.216 13.877 -34.296 1.00 43.47 821 TYR A CA 1
ATOM 6641 C C . TYR A 1 821 ? 17.254 13.249 -33.368 1.00 43.47 821 TYR A C 1
ATOM 6643 O O . TYR A 1 821 ? 17.169 13.420 -32.153 1.00 43.47 821 TYR A O 1
ATOM 6651 N N . ASN A 1 822 ? 18.263 12.571 -33.915 1.00 52.78 822 ASN A N 1
ATOM 6652 C CA . ASN A 1 822 ? 19.510 12.414 -33.173 1.00 52.78 822 ASN A CA 1
ATOM 6653 C C . ASN A 1 822 ? 19.410 11.574 -31.865 1.00 52.78 822 ASN A C 1
ATOM 6655 O O . ASN A 1 822 ? 19.895 11.974 -30.812 1.00 52.78 822 ASN A O 1
ATOM 6659 N N . SER A 1 823 ? 18.840 10.360 -31.906 1.00 55.44 823 SER A N 1
ATOM 6660 C CA . SER A 1 823 ? 19.143 9.371 -30.853 1.00 55.44 823 SER A CA 1
ATOM 6661 C C . SER A 1 823 ? 20.633 9.017 -30.932 1.00 55.44 823 SER A C 1
ATOM 6663 O O . SER A 1 823 ? 21.124 8.687 -32.019 1.00 55.44 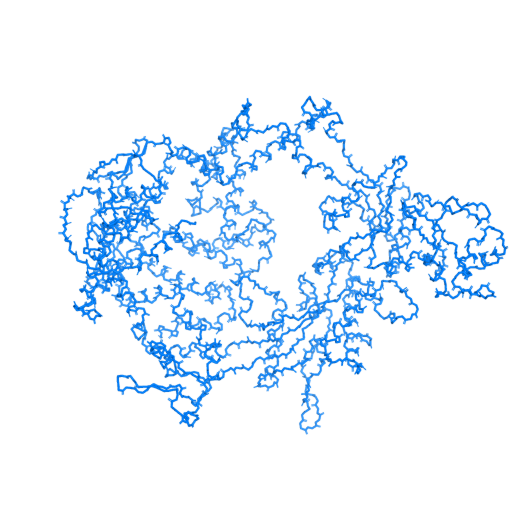823 SER A O 1
ATOM 6665 N N . LEU A 1 824 ? 21.364 9.071 -29.817 1.00 52.09 824 LEU A N 1
ATOM 6666 C CA . LEU A 1 824 ? 22.784 8.712 -29.800 1.00 52.09 824 LEU A CA 1
ATOM 6667 C C . LEU A 1 824 ? 22.934 7.193 -30.021 1.00 52.09 824 LEU A C 1
ATOM 6669 O O . LEU A 1 824 ? 22.724 6.395 -29.125 1.00 52.09 824 LEU A O 1
ATOM 6673 N N . ILE A 1 825 ? 23.255 6.841 -31.269 1.00 54.44 825 ILE A N 1
ATOM 6674 C CA . ILE A 1 825 ? 23.711 5.551 -31.813 1.00 54.44 825 ILE A CA 1
ATOM 6675 C C . ILE A 1 825 ? 22.790 4.320 -31.621 1.00 54.44 825 ILE A C 1
ATOM 6677 O O . ILE A 1 825 ? 22.831 3.592 -30.634 1.00 54.44 825 ILE A O 1
ATOM 6681 N N . LEU A 1 826 ? 22.108 3.973 -32.720 1.00 49.44 826 LEU A N 1
ATOM 6682 C CA . LEU A 1 826 ? 21.919 2.592 -33.178 1.00 49.44 826 LEU A CA 1
ATOM 6683 C C . LEU A 1 826 ? 23.197 2.188 -33.940 1.00 49.44 826 LEU A C 1
ATOM 6685 O O . LEU A 1 826 ? 23.387 2.608 -35.087 1.00 49.44 826 LEU A O 1
ATOM 6689 N N . GLU A 1 827 ? 24.114 1.424 -33.339 1.00 44.66 827 GLU A N 1
ATOM 6690 C CA . GLU A 1 827 ? 25.263 0.903 -34.091 1.00 44.66 827 GLU A CA 1
ATOM 6691 C C . GLU A 1 827 ? 24.740 -0.054 -35.179 1.00 44.66 827 GLU A C 1
ATOM 6693 O O . GLU A 1 827 ? 24.341 -1.178 -34.886 1.00 44.66 827 GLU A O 1
ATOM 6698 N N . GLY A 1 828 ? 24.761 0.379 -36.448 1.00 47.78 828 GLY A N 1
ATOM 6699 C CA . GLY A 1 828 ? 24.802 -0.542 -37.590 1.00 47.78 828 GLY A CA 1
ATOM 6700 C C . GLY A 1 828 ? 23.680 -0.524 -38.636 1.00 47.78 828 GLY A C 1
ATOM 6701 O O . GLY A 1 828 ? 23.725 -1.397 -39.495 1.00 47.78 828 GLY A O 1
ATOM 6702 N N . ASN A 1 829 ? 22.739 0.427 -38.662 1.00 45.41 829 ASN A N 1
ATOM 6703 C CA . ASN A 1 829 ? 21.703 0.460 -39.713 1.00 45.41 829 ASN A CA 1
ATOM 6704 C C . ASN A 1 829 ? 21.985 1.497 -40.810 1.00 45.41 829 ASN A C 1
ATOM 6706 O O . ASN A 1 829 ? 21.491 2.623 -40.797 1.00 45.41 829 ASN A O 1
ATOM 6710 N N . THR A 1 830 ? 22.778 1.078 -41.793 1.00 47.78 830 THR A N 1
ATOM 6711 C CA . THR A 1 830 ? 22.633 1.561 -43.169 1.00 47.78 830 THR A CA 1
ATOM 6712 C C . THR A 1 830 ? 21.984 0.452 -43.985 1.00 47.78 830 THR A C 1
ATOM 6714 O O . THR A 1 830 ? 22.403 -0.699 -43.847 1.00 47.78 830 THR A O 1
ATOM 6717 N N . ASP A 1 831 ? 21.024 0.775 -44.853 1.00 48.44 831 ASP A N 1
ATOM 6718 C CA . ASP A 1 831 ? 20.544 -0.166 -45.872 1.00 48.44 831 ASP A CA 1
ATOM 6719 C C . ASP A 1 831 ? 21.716 -0.701 -46.742 1.00 48.44 831 ASP A C 1
ATOM 6721 O O . ASP A 1 831 ? 22.852 -0.215 -46.671 1.00 48.44 831 ASP A O 1
ATOM 6725 N N . GLU A 1 832 ? 21.473 -1.703 -47.598 1.00 48.94 832 GLU A N 1
ATOM 6726 C CA . GLU A 1 832 ? 22.496 -2.234 -48.527 1.00 48.94 832 GLU A CA 1
ATOM 6727 C C . GLU A 1 832 ? 23.095 -1.158 -49.475 1.00 48.94 832 GLU A C 1
ATOM 6729 O O . GLU A 1 832 ? 24.081 -1.420 -50.174 1.00 48.94 832 GLU A O 1
ATOM 6734 N N . GLU A 1 833 ? 22.532 0.057 -49.492 1.00 51.94 833 GLU A N 1
ATOM 6735 C CA . GLU A 1 833 ? 22.926 1.213 -50.298 1.00 51.94 833 GLU A CA 1
ATOM 6736 C C . GLU A 1 833 ? 23.598 2.345 -49.481 1.00 51.94 833 GLU A C 1
ATOM 6738 O O . GLU A 1 833 ? 24.144 3.275 -50.083 1.00 51.94 833 GLU A O 1
ATOM 6743 N N . GLY A 1 834 ? 23.665 2.246 -48.147 1.00 48.94 834 GLY A N 1
ATOM 6744 C CA . GLY A 1 834 ? 24.299 3.230 -47.267 1.00 48.94 834 GLY A CA 1
ATOM 6745 C C . GLY A 1 834 ? 23.377 4.293 -46.645 1.00 48.94 834 GLY A C 1
ATOM 6746 O O . GLY A 1 834 ? 23.908 5.245 -46.072 1.00 48.94 834 GLY A O 1
ATOM 6747 N N . ASN A 1 835 ? 22.049 4.191 -46.753 1.00 46.78 835 ASN A N 1
ATOM 6748 C CA . ASN A 1 835 ? 21.113 5.178 -46.198 1.00 46.78 835 ASN A CA 1
ATOM 6749 C C . ASN A 1 835 ? 20.645 4.780 -44.789 1.00 46.78 835 ASN A C 1
ATOM 6751 O O . ASN A 1 835 ? 20.311 3.620 -44.548 1.00 46.78 835 ASN A O 1
ATOM 6755 N N . GLN A 1 836 ? 20.607 5.749 -43.868 1.00 50.53 836 GLN A N 1
ATOM 6756 C CA . GLN A 1 836 ? 19.887 5.615 -42.598 1.00 50.53 836 GLN A CA 1
ATOM 6757 C C . GLN A 1 836 ? 18.385 5.584 -42.896 1.00 50.53 836 GLN A C 1
ATOM 6759 O O . GLN A 1 836 ? 17.873 6.480 -43.567 1.00 50.53 836 GLN A O 1
ATOM 6764 N N . GLU A 1 837 ? 17.690 4.550 -42.431 1.00 45.19 837 GLU A N 1
ATOM 6765 C CA . GLU A 1 837 ? 16.230 4.512 -42.467 1.00 45.19 837 GLU A CA 1
ATOM 6766 C C . GLU A 1 837 ? 15.706 5.396 -41.322 1.00 45.19 837 GLU A C 1
ATOM 6768 O O . GLU A 1 837 ? 15.986 5.129 -40.152 1.00 45.19 837 GLU A O 1
ATOM 6773 N N . ASP A 1 838 ? 15.027 6.495 -41.670 1.00 46.22 838 ASP A N 1
ATOM 6774 C CA . ASP A 1 838 ? 14.467 7.468 -40.724 1.00 46.22 838 ASP A CA 1
ATOM 6775 C C . ASP A 1 838 ? 13.398 6.803 -39.842 1.00 46.22 838 ASP A C 1
ATOM 6777 O O . ASP A 1 838 ? 12.252 6.595 -40.257 1.00 46.22 838 ASP A O 1
ATOM 6781 N N . VAL A 1 839 ? 13.761 6.480 -38.601 1.00 45.91 839 VAL A N 1
ATOM 6782 C CA . VAL A 1 839 ? 12.812 6.031 -37.583 1.00 45.91 839 VAL A CA 1
ATOM 6783 C C . VAL A 1 839 ? 12.174 7.267 -36.944 1.00 45.91 839 VAL A C 1
ATOM 6785 O O . VAL A 1 839 ? 12.790 7.949 -36.134 1.00 45.91 839 VAL A O 1
ATOM 6788 N N . MET A 1 840 ? 10.905 7.492 -37.307 1.00 48.19 840 MET A N 1
ATOM 6789 C CA . MET A 1 840 ? 9.940 8.440 -36.718 1.00 48.19 840 MET A CA 1
ATOM 6790 C C . MET A 1 840 ? 10.188 9.930 -37.041 1.00 48.19 840 MET A C 1
ATOM 6792 O O . MET A 1 840 ? 11.259 10.466 -36.833 1.00 48.19 840 MET A O 1
ATOM 6796 N N . ASN A 1 841 ? 9.173 10.629 -37.568 1.00 45.78 841 ASN A N 1
ATOM 6797 C CA . ASN A 1 841 ? 9.263 12.015 -38.069 1.00 45.78 841 ASN A CA 1
ATOM 6798 C C . ASN A 1 841 ? 8.564 13.003 -37.117 1.00 45.78 841 ASN A C 1
ATOM 6800 O O . ASN A 1 841 ? 7.425 13.392 -37.392 1.00 45.78 841 ASN A O 1
ATOM 6804 N N . GLN A 1 842 ? 9.171 13.382 -35.990 1.00 54.44 842 GLN A N 1
ATOM 6805 C CA . GLN A 1 842 ? 8.444 14.185 -34.993 1.00 54.44 842 GLN A CA 1
ATOM 6806 C C . GLN A 1 842 ? 9.318 15.035 -34.053 1.00 54.44 842 GLN A C 1
ATOM 6808 O O . GLN A 1 842 ? 9.237 14.829 -32.857 1.00 54.44 842 GLN A O 1
ATOM 6813 N N . GLU A 1 843 ? 10.170 15.933 -34.564 1.00 69.31 843 GLU A N 1
ATOM 6814 C CA . GLU A 1 843 ? 11.098 16.800 -33.788 1.00 69.31 843 GLU A CA 1
ATOM 6815 C C . GLU A 1 843 ? 10.687 17.066 -32.320 1.00 69.31 843 GLU A C 1
ATOM 6817 O O . GLU A 1 843 ? 9.538 17.444 -32.065 1.00 69.31 843 GLU A O 1
ATOM 6822 N N . LEU A 1 844 ? 11.618 16.917 -31.362 1.00 81.06 844 LEU A N 1
ATOM 6823 C CA . LEU A 1 844 ? 11.388 17.337 -29.975 1.00 81.06 844 LEU A CA 1
ATOM 6824 C C . LEU A 1 844 ? 10.896 18.786 -29.952 1.00 81.06 844 LEU A C 1
ATOM 6826 O O . LEU A 1 844 ? 11.560 19.704 -30.432 1.00 81.06 844 LEU A O 1
ATOM 6830 N N . THR A 1 845 ? 9.709 18.976 -29.394 1.00 86.94 845 THR A N 1
ATOM 6831 C CA . THR A 1 845 ? 9.001 20.256 -29.343 1.00 86.94 845 THR A CA 1
ATOM 6832 C C . THR A 1 845 ? 8.485 20.491 -27.935 1.00 86.94 845 THR A C 1
ATOM 6834 O O . THR A 1 845 ? 8.408 19.563 -27.130 1.00 86.94 845 THR A O 1
ATOM 6837 N N . THR A 1 846 ? 8.093 21.728 -27.636 1.00 88.88 846 THR A N 1
ATOM 6838 C CA . THR A 1 846 ? 7.467 22.067 -26.352 1.00 88.88 846 THR A CA 1
ATOM 6839 C C . THR A 1 846 ? 6.187 21.258 -26.122 1.00 88.88 846 THR A C 1
ATOM 6841 O O . THR A 1 846 ? 5.953 20.797 -25.016 1.00 88.88 846 THR A O 1
ATOM 6844 N N . ASP A 1 847 ? 5.430 20.972 -27.185 1.00 88.31 847 ASP A N 1
ATOM 6845 C CA . ASP A 1 847 ? 4.228 20.131 -27.133 1.00 88.31 847 ASP A CA 1
ATOM 6846 C C . ASP A 1 847 ? 4.528 18.691 -26.680 1.00 88.31 847 ASP A C 1
ATOM 6848 O O . ASP A 1 847 ? 3.785 18.128 -25.879 1.00 88.31 847 ASP A O 1
ATOM 6852 N N . ILE A 1 848 ? 5.641 18.106 -27.139 1.00 87.38 848 ILE A N 1
ATOM 6853 C CA . ILE A 1 848 ? 6.093 16.779 -26.688 1.00 87.38 848 ILE A CA 1
ATOM 6854 C C . ILE A 1 848 ? 6.579 16.839 -25.239 1.00 87.38 848 ILE A C 1
ATOM 6856 O O . ILE A 1 848 ? 6.266 15.939 -24.462 1.00 87.38 848 ILE A O 1
ATOM 6860 N N . LEU A 1 849 ? 7.320 17.889 -24.859 1.00 90.12 849 LEU A N 1
ATOM 6861 C CA . LEU A 1 849 ? 7.746 18.069 -23.470 1.00 90.12 849 LEU A CA 1
ATOM 6862 C C . LEU A 1 849 ? 6.534 18.042 -22.537 1.00 90.12 849 LEU A C 1
ATOM 6864 O O . LEU A 1 849 ? 6.502 17.238 -21.614 1.00 90.12 849 LEU A O 1
ATOM 6868 N N . GLU A 1 850 ? 5.529 18.868 -22.815 1.00 89.50 850 GLU A N 1
ATOM 6869 C CA . GLU A 1 850 ? 4.376 19.058 -21.934 1.00 89.50 850 GLU A CA 1
ATOM 6870 C C . GLU A 1 850 ? 3.411 17.870 -21.934 1.00 89.50 850 GLU A C 1
ATOM 6872 O O . GLU A 1 850 ? 2.931 17.484 -20.877 1.00 89.50 850 GLU A O 1
ATOM 6877 N N . ASN A 1 851 ? 3.128 17.271 -23.094 1.00 85.75 851 ASN A N 1
ATOM 6878 C CA . ASN A 1 851 ? 2.063 16.267 -23.194 1.00 85.75 851 ASN A CA 1
ATOM 6879 C C . ASN A 1 851 ? 2.558 14.816 -23.167 1.00 85.75 851 ASN A C 1
ATOM 6881 O O . ASN A 1 851 ? 1.736 13.902 -23.137 1.00 85.75 851 ASN A O 1
ATOM 6885 N N . VAL A 1 852 ? 3.872 14.584 -23.264 1.00 85.94 852 VAL A N 1
ATOM 6886 C CA . VAL A 1 852 ? 4.427 13.230 -23.444 1.00 85.94 852 VAL A CA 1
ATOM 6887 C C . VAL A 1 852 ? 5.581 12.917 -22.499 1.00 85.94 852 VAL A C 1
ATOM 6889 O O . VAL A 1 852 ? 5.775 11.750 -22.182 1.00 85.94 852 VAL A O 1
ATOM 6892 N N . LEU A 1 853 ? 6.366 13.910 -22.072 1.00 90.56 853 LEU A N 1
ATOM 6893 C CA . LEU A 1 853 ? 7.548 13.675 -21.231 1.00 90.56 853 LEU A CA 1
ATOM 6894 C C . LEU A 1 853 ? 7.395 14.200 -19.800 1.00 90.56 853 LEU A C 1
ATOM 6896 O O . LEU A 1 853 ? 8.168 13.790 -18.934 1.00 90.56 853 LEU A O 1
ATOM 6900 N N . MET A 1 854 ? 6.438 15.095 -19.553 1.00 93.50 854 MET A N 1
ATOM 6901 C CA . MET A 1 854 ? 6.211 15.725 -18.256 1.00 93.50 854 MET A CA 1
ATOM 6902 C C . MET A 1 854 ? 5.394 14.828 -17.326 1.00 93.50 854 MET A C 1
ATOM 6904 O O . MET A 1 854 ? 4.270 14.456 -17.639 1.00 93.50 854 MET A O 1
ATOM 6908 N N . SER A 1 855 ? 5.966 14.540 -16.165 1.00 92.38 855 SER A N 1
ATOM 6909 C CA . SER A 1 855 ? 5.336 13.879 -15.017 1.00 92.38 855 SER A CA 1
ATOM 6910 C C . SER A 1 855 ? 5.287 14.828 -13.822 1.00 92.38 855 SER A C 1
ATOM 6912 O O . SER A 1 855 ? 5.890 15.901 -13.871 1.00 92.38 855 SER A O 1
ATOM 6914 N N . ASP A 1 856 ? 4.729 14.382 -12.698 1.00 89.75 856 ASP A N 1
ATOM 6915 C CA . ASP A 1 856 ? 4.768 15.121 -11.426 1.00 89.75 856 ASP A CA 1
ATOM 6916 C C . ASP A 1 856 ? 6.189 15.343 -10.871 1.00 89.75 856 ASP A C 1
ATOM 6918 O O . ASP A 1 856 ? 6.374 16.115 -9.937 1.00 89.75 856 ASP A O 1
ATOM 6922 N N . PHE A 1 857 ? 7.212 14.701 -11.444 1.00 90.44 857 PHE A N 1
ATOM 6923 C CA . PHE A 1 857 ? 8.611 14.847 -11.024 1.00 90.44 857 PHE A CA 1
ATOM 6924 C C . PHE A 1 857 ? 9.461 15.698 -11.978 1.00 90.44 857 PHE A C 1
ATOM 6926 O O . PHE A 1 857 ? 10.618 15.989 -11.671 1.00 90.44 857 PHE A O 1
ATOM 6933 N N . GLY A 1 858 ? 8.949 16.041 -13.163 1.00 93.81 858 GLY A N 1
ATOM 6934 C CA . GLY A 1 858 ? 9.729 16.685 -14.223 1.00 93.81 858 GLY A CA 1
ATOM 6935 C C . GLY A 1 858 ? 9.613 15.988 -15.577 1.00 93.81 858 GLY A C 1
ATOM 6936 O O . GLY A 1 858 ? 8.698 15.199 -15.808 1.00 93.81 858 GLY A O 1
ATOM 6937 N N . PHE A 1 859 ? 10.554 16.285 -16.476 1.00 94.88 859 PHE A N 1
ATOM 6938 C CA . PHE A 1 859 ? 10.573 15.789 -17.855 1.00 94.88 859 PHE A CA 1
ATOM 6939 C C . PHE A 1 859 ? 11.552 14.624 -18.015 1.00 94.88 859 PHE A C 1
ATOM 6941 O O . PHE A 1 859 ? 12.754 14.779 -17.771 1.00 94.88 859 PHE A O 1
ATOM 6948 N N . HIS A 1 860 ? 11.043 13.472 -18.449 1.00 92.25 860 HIS A N 1
ATOM 6949 C CA . HIS A 1 860 ? 11.807 12.228 -18.556 1.00 92.25 860 HIS A CA 1
ATOM 6950 C C . HIS A 1 860 ? 12.470 12.054 -19.922 1.00 92.25 860 HIS A C 1
ATOM 6952 O O . HIS A 1 860 ? 11.803 12.072 -20.950 1.00 92.25 860 HIS A O 1
ATOM 6958 N N . PHE A 1 861 ? 13.774 11.776 -19.930 1.00 91.00 861 PHE A N 1
ATOM 6959 C CA . PHE A 1 861 ? 14.516 11.344 -21.117 1.00 91.00 861 PHE A CA 1
ATOM 6960 C C . PHE A 1 861 ? 15.132 9.971 -20.857 1.00 91.00 861 PHE A C 1
ATOM 6962 O O . PHE A 1 861 ? 15.972 9.804 -19.969 1.00 91.00 861 PHE A O 1
ATOM 6969 N N . ILE A 1 862 ? 14.694 8.961 -21.608 1.00 90.31 862 ILE A N 1
ATOM 6970 C CA . ILE A 1 862 ? 14.974 7.556 -21.295 1.00 90.31 862 ILE A CA 1
ATOM 6971 C C . ILE A 1 862 ? 16.200 7.058 -22.066 1.00 90.31 862 ILE A C 1
ATOM 6973 O O . ILE A 1 862 ? 16.265 7.152 -23.288 1.00 90.31 862 ILE A O 1
ATOM 6977 N N . LEU A 1 863 ? 17.158 6.466 -21.355 1.00 88.75 863 LEU A N 1
ATOM 6978 C CA . LEU A 1 863 ? 18.261 5.697 -21.928 1.00 88.75 863 LEU A CA 1
ATOM 6979 C C . LEU A 1 863 ? 17.917 4.208 -21.880 1.00 88.75 863 LEU A C 1
ATOM 6981 O O . LEU A 1 863 ? 17.983 3.588 -20.818 1.00 88.75 863 LEU A O 1
ATOM 6985 N N . VAL A 1 864 ? 17.609 3.604 -23.023 1.00 87.81 864 VAL A N 1
ATOM 6986 C CA . VAL A 1 864 ? 17.402 2.159 -23.130 1.00 87.81 864 VAL A CA 1
ATOM 6987 C C . VAL A 1 864 ? 18.742 1.452 -23.283 1.00 87.81 864 VAL A C 1
ATOM 6989 O O . VAL A 1 864 ? 19.498 1.687 -24.226 1.00 87.81 864 VAL A O 1
ATOM 6992 N N . THR A 1 865 ? 19.011 0.537 -22.354 1.00 85.56 865 THR A N 1
ATOM 6993 C CA . THR A 1 865 ? 20.255 -0.247 -22.305 1.00 85.56 865 THR A CA 1
ATOM 6994 C C . THR A 1 865 ? 20.079 -1.697 -22.739 1.00 85.56 865 THR A C 1
ATOM 6996 O O . THR A 1 865 ? 21.044 -2.405 -23.048 1.00 85.56 865 THR A O 1
ATOM 6999 N N . GLY A 1 866 ? 18.831 -2.150 -22.822 1.00 86.69 866 GLY A N 1
ATOM 7000 C CA . GLY A 1 866 ? 18.500 -3.420 -23.436 1.00 86.69 866 GLY A CA 1
ATOM 7001 C C . GLY A 1 866 ? 17.005 -3.687 -23.478 1.00 86.69 866 GLY A C 1
ATOM 7002 O O . GLY A 1 866 ? 16.251 -3.197 -22.643 1.00 86.69 866 GLY A O 1
ATOM 7003 N N . VAL A 1 867 ? 16.614 -4.509 -24.438 1.00 86.81 867 VAL A N 1
ATOM 7004 C CA . VAL A 1 867 ? 15.324 -5.185 -24.526 1.00 86.81 867 VAL A CA 1
ATOM 7005 C C . VAL A 1 867 ? 15.601 -6.680 -24.455 1.00 86.81 867 VAL A C 1
ATOM 7007 O O . VAL A 1 867 ? 16.514 -7.178 -25.118 1.00 86.81 867 VAL A O 1
ATOM 7010 N N . ASP A 1 868 ? 14.865 -7.382 -23.603 1.00 79.44 868 ASP A N 1
ATOM 7011 C CA . ASP A 1 868 ? 15.151 -8.776 -23.279 1.00 79.44 868 ASP A CA 1
ATOM 7012 C C . ASP A 1 868 ? 14.760 -9.741 -24.392 1.00 79.44 868 ASP A C 1
ATOM 7014 O O . ASP A 1 868 ? 13.690 -9.631 -24.985 1.00 79.44 868 ASP A O 1
ATOM 7018 N N . ALA A 1 869 ? 15.596 -10.761 -24.600 1.00 72.56 869 ALA A N 1
ATOM 7019 C CA . ALA A 1 869 ? 15.216 -11.900 -25.421 1.00 72.56 869 ALA A CA 1
ATOM 7020 C C . ALA A 1 869 ? 14.109 -12.695 -24.731 1.00 72.56 869 ALA A C 1
ATOM 7022 O O . ALA A 1 869 ? 14.170 -12.957 -23.519 1.00 72.56 869 ALA A O 1
ATOM 7023 N N . LYS A 1 870 ? 13.119 -13.105 -25.528 1.00 79.56 870 LYS A N 1
ATOM 7024 C CA . LYS A 1 870 ? 12.241 -14.212 -25.163 1.00 79.56 870 LYS A CA 1
ATOM 7025 C C . LYS A 1 870 ? 13.125 -15.443 -24.917 1.00 79.56 870 LYS A C 1
ATOM 7027 O O . LYS A 1 870 ? 14.121 -15.649 -25.611 1.00 79.56 870 LYS A O 1
ATOM 7032 N N . LEU A 1 8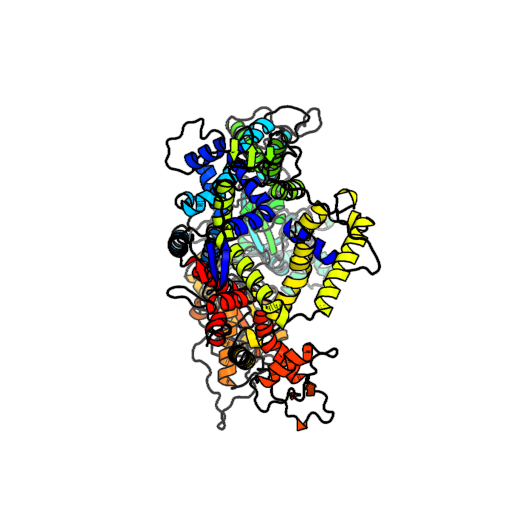71 ? 12.856 -16.166 -23.831 1.00 87.75 871 LEU A N 1
ATOM 7033 C CA . LEU A 1 871 ? 13.646 -17.336 -23.451 1.00 87.75 871 LEU A CA 1
ATOM 7034 C C . LEU A 1 871 ? 12.927 -18.583 -23.948 1.00 87.75 871 LEU A C 1
ATOM 7036 O O . LEU A 1 871 ? 11.851 -18.900 -23.448 1.00 87.75 871 LEU A O 1
ATOM 7040 N N . ASP A 1 872 ? 13.542 -19.264 -24.906 1.00 91.81 872 ASP A N 1
ATOM 7041 C CA . ASP A 1 872 ? 12.916 -20.367 -25.628 1.00 91.81 872 ASP A CA 1
ATOM 7042 C C . ASP A 1 872 ? 12.927 -21.680 -24.832 1.00 91.81 872 ASP A C 1
ATOM 7044 O O . ASP A 1 872 ? 13.799 -21.935 -23.990 1.00 91.81 872 ASP A O 1
ATOM 7048 N N . PHE A 1 873 ? 11.930 -22.519 -25.112 1.00 94.81 873 PHE A N 1
ATOM 7049 C CA . PHE A 1 873 ? 11.748 -23.833 -24.499 1.00 94.81 873 PHE A CA 1
ATOM 7050 C C . PHE A 1 873 ? 12.373 -24.982 -25.303 1.00 94.81 873 PHE A C 1
ATOM 7052 O O . PHE A 1 873 ? 12.257 -26.137 -24.879 1.00 94.81 873 PHE A O 1
ATOM 7059 N N . ASP A 1 874 ? 13.032 -24.705 -26.429 1.00 94.06 874 ASP A N 1
ATOM 7060 C CA . ASP A 1 874 ? 13.594 -25.728 -27.305 1.00 94.06 874 ASP A CA 1
ATOM 7061 C C . ASP A 1 874 ? 14.805 -26.428 -26.665 1.00 94.06 874 ASP A C 1
ATOM 7063 O O . ASP A 1 874 ? 15.696 -25.826 -26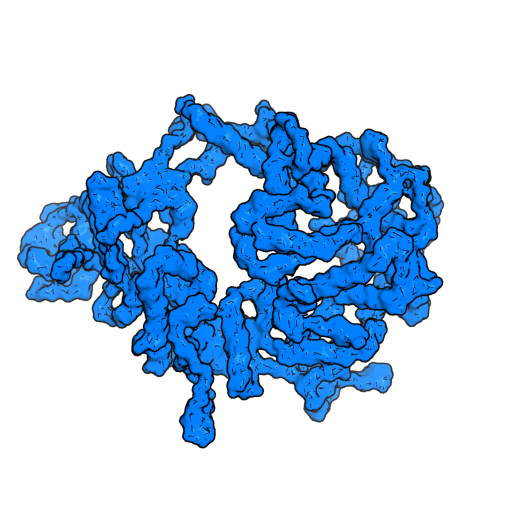.053 1.00 94.06 874 ASP A O 1
ATOM 7067 N N . TYR A 1 875 ? 14.835 -27.752 -26.790 1.00 94.50 875 TYR A N 1
ATOM 7068 C CA . TYR A 1 875 ? 15.976 -28.568 -26.407 1.00 94.50 875 TYR A CA 1
ATOM 7069 C C . TYR A 1 875 ? 15.946 -29.917 -27.129 1.00 94.50 875 TYR A C 1
ATOM 7071 O O . TYR A 1 875 ? 15.157 -30.804 -26.797 1.00 94.50 875 TYR A O 1
ATOM 7079 N N . ASP A 1 876 ? 16.857 -30.083 -28.088 1.00 92.88 876 ASP A N 1
ATOM 7080 C CA . ASP A 1 876 ? 17.026 -31.331 -28.837 1.00 92.88 876 ASP A CA 1
ATOM 7081 C C . ASP A 1 876 ? 17.616 -32.432 -27.937 1.00 92.88 876 ASP A C 1
ATOM 7083 O O . ASP A 1 876 ? 18.698 -32.277 -27.356 1.00 92.88 876 ASP A O 1
ATOM 7087 N N . GLY A 1 877 ? 16.910 -33.564 -27.853 1.00 88.69 877 GLY A N 1
ATOM 7088 C CA . GLY A 1 877 ? 17.303 -34.734 -27.070 1.00 88.69 877 GLY A CA 1
ATOM 7089 C C . GLY A 1 877 ? 18.635 -35.361 -27.495 1.00 88.69 877 GLY A C 1
ATOM 7090 O O . GLY A 1 877 ? 19.290 -35.996 -26.670 1.00 88.69 877 GLY A O 1
ATOM 7091 N N . GLU A 1 878 ? 19.115 -35.134 -28.725 1.00 90.12 878 GLU A N 1
ATOM 7092 C CA . GLU A 1 878 ? 20.471 -35.539 -29.130 1.00 90.12 878 GLU A CA 1
ATOM 7093 C C . GLU A 1 878 ? 21.569 -34.848 -28.293 1.00 90.12 878 GLU A C 1
ATOM 7095 O O . GLU A 1 878 ? 22.682 -35.375 -28.167 1.00 90.12 878 GLU A O 1
ATOM 7100 N N . ASN A 1 879 ? 21.264 -33.701 -27.671 1.00 90.19 879 ASN A N 1
ATOM 7101 C CA . ASN A 1 879 ? 22.181 -32.995 -26.775 1.00 90.19 879 ASN A CA 1
ATOM 7102 C C . ASN A 1 879 ? 22.244 -33.605 -25.364 1.00 90.19 879 ASN A C 1
ATOM 7104 O O . ASN A 1 879 ? 23.202 -33.332 -24.630 1.00 90.19 879 ASN A O 1
ATOM 7108 N N . ASP A 1 880 ? 21.291 -34.462 -24.984 1.00 90.56 880 ASP A N 1
ATOM 7109 C CA . ASP A 1 880 ? 21.263 -35.139 -23.686 1.00 90.56 880 ASP A CA 1
ATOM 7110 C C . ASP A 1 880 ? 22.029 -36.469 -23.708 1.00 90.56 880 ASP A C 1
ATOM 7112 O O . ASP A 1 880 ? 21.502 -37.558 -23.491 1.00 90.56 880 ASP A O 1
ATOM 7116 N N . VAL A 1 881 ? 23.336 -36.384 -23.959 1.00 87.00 881 VAL A N 1
ATOM 7117 C CA . VAL A 1 881 ? 24.216 -37.556 -24.132 1.00 87.00 881 VAL A CA 1
ATOM 7118 C C . VAL A 1 881 ? 24.248 -38.487 -22.904 1.00 87.00 881 VAL A C 1
ATOM 7120 O O . VAL A 1 881 ? 24.640 -39.648 -23.025 1.00 87.00 881 VAL A O 1
ATOM 7123 N N . ASN A 1 882 ? 23.883 -37.985 -21.720 1.00 88.12 882 ASN A N 1
ATOM 7124 C CA . ASN A 1 882 ? 23.887 -38.749 -20.470 1.00 88.12 882 ASN A CA 1
ATOM 7125 C C . ASN A 1 882 ? 22.481 -39.125 -19.980 1.00 88.12 882 ASN A C 1
ATOM 7127 O O . ASN A 1 882 ? 22.395 -39.695 -18.895 1.00 88.12 882 ASN A O 1
ATOM 7131 N N . GLU A 1 883 ? 21.426 -38.822 -20.745 1.00 86.50 883 GLU A N 1
ATOM 7132 C CA . GLU A 1 883 ? 20.033 -39.097 -20.367 1.00 86.50 883 GLU A CA 1
ATOM 7133 C C . GLU A 1 883 ? 19.650 -38.457 -19.015 1.00 86.50 883 GLU A C 1
ATOM 7135 O O . GLU A 1 883 ? 18.948 -39.048 -18.197 1.00 86.50 883 GLU A O 1
ATOM 7140 N N . ASN A 1 884 ? 20.163 -37.252 -18.749 1.00 88.69 884 ASN A N 1
ATOM 7141 C CA . ASN A 1 884 ? 19.950 -36.536 -17.491 1.00 88.69 884 ASN A CA 1
ATOM 7142 C C . ASN A 1 884 ? 18.558 -35.894 -17.395 1.00 88.69 884 ASN A C 1
ATOM 7144 O O . ASN A 1 884 ? 18.145 -35.528 -16.295 1.00 88.69 884 ASN A O 1
ATOM 7148 N N . TYR A 1 885 ? 17.870 -35.705 -18.524 1.00 92.88 885 TYR A N 1
ATOM 7149 C CA . TYR A 1 885 ? 16.631 -34.931 -18.622 1.00 92.88 885 TYR A CA 1
ATOM 7150 C C . TYR A 1 885 ? 15.436 -35.778 -19.081 1.00 92.88 885 TYR A C 1
ATOM 7152 O O . TYR A 1 885 ? 14.528 -35.291 -19.761 1.00 92.88 885 TYR A O 1
ATOM 7160 N N . GLN A 1 886 ? 15.453 -37.059 -18.706 1.00 92.56 886 GLN A N 1
ATOM 7161 C CA . GLN A 1 886 ? 14.367 -38.008 -18.913 1.00 92.56 886 GLN A CA 1
ATOM 7162 C C . GLN A 1 886 ? 14.246 -38.989 -17.738 1.00 92.56 886 GLN A C 1
ATOM 7164 O O . GLN A 1 886 ? 15.224 -39.270 -17.045 1.00 92.56 886 GLN A O 1
ATOM 7169 N N . PHE A 1 887 ? 13.051 -39.539 -17.530 1.00 91.44 887 PHE A N 1
ATOM 7170 C CA . PHE A 1 887 ? 12.806 -40.627 -16.579 1.00 91.44 887 PHE A CA 1
ATOM 7171 C C . PHE A 1 887 ? 11.652 -41.528 -17.044 1.00 91.44 887 PHE A C 1
ATOM 7173 O O . PHE A 1 887 ? 10.860 -41.152 -17.907 1.00 91.44 887 PHE A O 1
ATOM 7180 N N . GLU A 1 888 ? 11.557 -42.732 -16.475 1.00 90.94 888 GLU A N 1
ATOM 7181 C CA . GLU A 1 888 ? 10.448 -43.663 -16.715 1.00 90.94 888 GLU A CA 1
ATOM 7182 C C . GLU A 1 888 ? 9.606 -43.827 -15.448 1.00 90.94 888 GLU A C 1
ATOM 7184 O O . GLU A 1 888 ? 10.141 -44.112 -14.375 1.00 90.94 888 GLU A O 1
ATOM 7189 N N . LEU A 1 889 ? 8.289 -43.686 -15.593 1.00 89.81 889 LEU A N 1
ATOM 7190 C CA . LEU A 1 889 ? 7.296 -43.932 -14.550 1.00 89.81 889 LEU A CA 1
ATOM 7191 C C . LEU A 1 889 ? 6.086 -44.627 -15.189 1.00 89.81 889 LEU A C 1
ATOM 7193 O O . LEU A 1 889 ? 5.653 -44.232 -16.267 1.00 89.81 889 LEU A O 1
ATOM 7197 N N . ASP A 1 890 ? 5.581 -45.691 -14.562 1.00 85.81 890 ASP A N 1
ATOM 7198 C CA . ASP A 1 890 ? 4.399 -46.447 -15.016 1.00 85.81 890 ASP A CA 1
ATOM 7199 C C . ASP A 1 890 ? 4.400 -46.832 -16.512 1.00 85.81 890 ASP A C 1
ATOM 7201 O O . ASP A 1 890 ? 3.411 -46.678 -17.227 1.00 85.81 890 ASP A O 1
ATOM 7205 N N . ASP A 1 891 ? 5.534 -47.355 -16.992 1.00 88.31 891 ASP A N 1
ATOM 7206 C CA . ASP A 1 891 ? 5.771 -47.745 -18.394 1.00 88.31 891 ASP A CA 1
ATOM 7207 C C . ASP A 1 891 ? 5.656 -46.582 -19.417 1.00 88.31 891 ASP A C 1
ATOM 7209 O O . ASP A 1 891 ? 5.608 -46.821 -20.629 1.00 88.31 891 ASP A O 1
ATOM 7213 N N . LYS A 1 892 ? 5.654 -45.323 -18.953 1.00 92.38 892 LYS A N 1
ATOM 7214 C CA . LYS A 1 892 ? 5.720 -44.100 -19.764 1.00 92.38 892 LYS A CA 1
ATOM 7215 C C . LYS A 1 892 ? 7.070 -43.402 -19.564 1.00 92.38 892 LYS A C 1
ATOM 7217 O O . LYS A 1 892 ? 7.562 -43.256 -18.447 1.00 92.38 892 LYS A O 1
ATOM 7222 N N . THR A 1 893 ? 7.677 -42.963 -20.665 1.00 91.75 893 THR A N 1
ATOM 7223 C CA . THR A 1 893 ? 8.900 -42.149 -20.647 1.00 91.75 893 THR A CA 1
ATOM 7224 C C . THR A 1 893 ? 8.526 -40.671 -20.675 1.00 91.75 893 THR A C 1
ATOM 7226 O O . THR A 1 893 ? 7.834 -40.227 -21.592 1.00 91.75 893 THR A O 1
ATOM 7229 N N . TYR A 1 894 ? 9.026 -39.914 -19.705 1.00 94.38 894 TYR A N 1
ATOM 7230 C CA . TYR A 1 894 ? 8.889 -38.464 -19.609 1.00 94.38 894 TYR A CA 1
ATOM 7231 C C . TYR A 1 894 ? 10.228 -37.817 -19.964 1.00 94.38 894 TYR A C 1
ATOM 7233 O O . TYR A 1 894 ? 11.278 -38.304 -19.544 1.00 94.38 894 TYR A O 1
ATOM 7241 N N . ASN A 1 895 ? 10.211 -36.727 -20.731 1.00 94.19 895 ASN A N 1
ATOM 7242 C CA . ASN A 1 895 ? 11.412 -35.976 -21.099 1.00 94.19 895 ASN A CA 1
ATOM 7243 C C . ASN A 1 895 ? 11.096 -34.490 -21.316 1.00 94.19 895 ASN A C 1
ATOM 7245 O O . ASN A 1 895 ? 9.948 -34.126 -21.561 1.00 94.19 895 ASN A O 1
ATOM 7249 N N . ILE A 1 896 ? 12.130 -33.650 -21.251 1.00 94.56 896 ILE A N 1
ATOM 7250 C CA . ILE A 1 896 ? 12.023 -32.202 -21.487 1.00 94.56 896 ILE A CA 1
ATOM 7251 C C . ILE A 1 896 ? 12.196 -31.809 -22.970 1.00 94.56 896 ILE A C 1
ATOM 7253 O O . ILE A 1 896 ? 12.284 -30.623 -23.281 1.00 94.56 896 ILE A O 1
ATOM 7257 N N . TYR A 1 897 ? 12.322 -32.770 -23.888 1.00 94.50 897 TYR A N 1
ATOM 7258 C CA . TYR A 1 897 ? 12.755 -32.494 -25.259 1.00 94.50 897 TYR A CA 1
ATOM 7259 C C . TYR A 1 897 ? 11.659 -31.793 -26.067 1.00 94.50 897 TYR A C 1
ATOM 7261 O O . TYR A 1 897 ? 10.483 -32.154 -25.982 1.00 94.50 897 TYR A O 1
ATOM 7269 N N . ASN A 1 898 ? 12.050 -30.790 -26.852 1.00 94.00 898 ASN A N 1
ATOM 7270 C CA . ASN A 1 898 ? 11.146 -30.003 -27.686 1.00 94.00 898 ASN A CA 1
ATOM 7271 C C . ASN A 1 898 ? 11.911 -29.364 -28.851 1.00 94.00 898 ASN A C 1
ATOM 7273 O O . ASN A 1 898 ? 12.992 -28.817 -28.645 1.00 94.00 898 ASN A O 1
ATOM 7277 N N . ASP A 1 899 ? 11.336 -29.423 -30.049 1.00 91.88 899 ASP A N 1
ATOM 7278 C CA . ASP A 1 899 ? 11.911 -28.837 -31.267 1.00 91.88 899 ASP A CA 1
ATOM 7279 C C . ASP A 1 899 ? 11.329 -27.439 -31.576 1.00 91.88 899 ASP A C 1
ATOM 7281 O O . ASP A 1 899 ? 11.715 -26.817 -32.567 1.00 91.88 899 ASP A O 1
ATOM 7285 N N . ASP A 1 900 ? 10.375 -26.966 -30.766 1.00 91.88 900 ASP A N 1
ATOM 7286 C CA . ASP A 1 900 ? 9.722 -25.657 -30.875 1.00 91.88 900 ASP A CA 1
ATOM 7287 C C . ASP A 1 900 ? 10.194 -24.713 -29.754 1.00 91.88 900 ASP A C 1
ATOM 7289 O O . ASP A 1 900 ? 10.506 -25.154 -28.646 1.00 91.88 900 ASP A O 1
ATOM 7293 N N . VAL A 1 901 ? 10.217 -23.409 -30.035 1.00 91.25 901 VAL A N 1
ATOM 7294 C CA . VAL A 1 901 ? 10.516 -22.363 -29.045 1.00 91.25 901 VAL A CA 1
ATOM 7295 C C . VAL A 1 901 ? 9.388 -22.216 -28.025 1.00 91.25 901 VAL A C 1
ATOM 7297 O O . VAL A 1 901 ? 9.649 -21.866 -26.874 1.00 91.25 901 VAL A O 1
ATOM 7300 N N . ALA A 1 902 ? 8.152 -22.520 -28.433 1.00 93.50 902 ALA A N 1
ATOM 7301 C CA . ALA A 1 902 ? 6.969 -22.531 -27.582 1.00 93.50 902 ALA A CA 1
ATOM 7302 C C . ALA A 1 902 ? 6.963 -23.751 -26.650 1.00 93.50 902 ALA A C 1
ATOM 7304 O O . ALA A 1 902 ? 7.355 -24.849 -27.050 1.00 93.50 902 ALA A O 1
ATOM 7305 N N . ILE A 1 903 ? 6.468 -23.598 -25.417 1.00 96.81 903 ILE A N 1
ATOM 7306 C CA . ILE A 1 903 ? 6.380 -24.721 -24.477 1.00 96.81 903 ILE A CA 1
ATOM 7307 C C . ILE A 1 903 ? 5.350 -25.750 -24.960 1.00 96.81 903 ILE A C 1
ATOM 7309 O O . ILE A 1 903 ? 4.263 -25.405 -25.436 1.00 96.81 903 ILE A O 1
ATOM 7313 N N . SER A 1 904 ? 5.674 -27.032 -24.791 1.00 96.69 904 SER A N 1
ATOM 7314 C CA . SER A 1 904 ? 4.765 -28.143 -25.091 1.00 96.69 904 SER A CA 1
ATOM 7315 C C . SER A 1 904 ? 4.077 -28.700 -23.840 1.00 96.69 904 SER A C 1
ATOM 7317 O O . SER A 1 904 ? 4.629 -28.685 -22.738 1.00 96.69 904 SER A O 1
ATOM 7319 N N . ALA A 1 905 ? 2.891 -29.292 -24.021 1.00 96.56 905 ALA A N 1
ATOM 7320 C CA . ALA A 1 905 ? 2.175 -29.996 -22.954 1.00 96.56 905 ALA A CA 1
ATOM 7321 C C . ALA A 1 905 ? 3.022 -31.119 -22.321 1.00 96.56 905 ALA A C 1
ATOM 7323 O O . ALA A 1 905 ? 2.999 -31.300 -21.107 1.00 96.56 905 ALA A O 1
ATOM 7324 N N . SER A 1 906 ? 3.829 -31.829 -23.119 1.00 95.19 906 SER A N 1
ATOM 7325 C CA . SER A 1 906 ? 4.734 -32.878 -22.630 1.00 95.19 906 SER A CA 1
ATOM 7326 C C . SER A 1 906 ? 5.848 -32.347 -21.729 1.00 95.19 906 SER A C 1
ATOM 7328 O O . SER A 1 906 ? 6.210 -33.016 -20.765 1.00 95.19 906 SER A O 1
ATOM 7330 N N . GLN A 1 907 ? 6.377 -31.149 -22.003 1.00 96.38 907 GLN A N 1
ATOM 7331 C CA . GLN A 1 907 ? 7.374 -30.517 -21.134 1.00 96.38 907 GLN A CA 1
ATOM 7332 C C . GLN A 1 907 ? 6.767 -30.089 -19.795 1.00 96.38 907 GLN A C 1
ATOM 7334 O O . GLN A 1 907 ? 7.407 -30.251 -18.755 1.00 96.38 907 GLN A O 1
ATOM 7339 N N . ILE A 1 908 ? 5.530 -29.582 -19.808 1.00 96.75 908 ILE A N 1
ATOM 7340 C CA . ILE A 1 908 ? 4.789 -29.254 -18.581 1.00 96.75 908 ILE A CA 1
ATOM 7341 C C . ILE A 1 908 ? 4.516 -30.523 -17.774 1.00 96.75 908 ILE A C 1
ATOM 7343 O O . ILE A 1 908 ? 4.782 -30.552 -16.573 1.00 96.75 908 ILE A O 1
ATOM 7347 N N . GLU A 1 909 ? 4.041 -31.584 -18.428 1.00 95.25 909 GLU A N 1
ATOM 7348 C CA . GLU A 1 909 ? 3.793 -32.871 -17.781 1.00 95.25 909 GLU A CA 1
ATOM 7349 C C . GLU A 1 909 ? 5.084 -33.440 -17.164 1.00 95.25 909 GLU A C 1
ATOM 7351 O O . GLU A 1 909 ? 5.087 -33.825 -15.996 1.00 95.25 909 GLU A O 1
ATOM 7356 N N . TYR A 1 910 ? 6.206 -33.415 -17.898 1.00 95.19 910 TYR A N 1
ATOM 7357 C CA . TYR A 1 910 ? 7.522 -33.794 -17.370 1.00 95.19 910 TYR A CA 1
ATOM 7358 C C . TYR A 1 910 ? 7.902 -32.983 -16.127 1.00 95.19 910 TYR A C 1
ATOM 7360 O O . TYR A 1 910 ? 8.377 -33.556 -15.148 1.00 95.19 910 TYR A O 1
ATOM 7368 N N . TYR A 1 911 ? 7.707 -31.661 -16.155 1.00 95.00 911 TYR A N 1
ATOM 7369 C CA . TYR A 1 911 ? 8.066 -30.787 -15.042 1.00 95.00 911 TYR A CA 1
ATOM 7370 C C . TYR A 1 911 ? 7.228 -31.080 -13.793 1.00 95.00 911 TYR A C 1
ATOM 7372 O O . TYR A 1 911 ? 7.787 -31.230 -12.707 1.00 95.00 911 TYR A O 1
ATOM 7380 N N . ILE A 1 912 ? 5.906 -31.192 -13.941 1.00 93.25 912 ILE A N 1
ATOM 7381 C CA . ILE A 1 912 ? 4.989 -31.433 -12.821 1.00 93.25 912 ILE A CA 1
ATOM 7382 C C . ILE A 1 912 ? 5.234 -32.826 -12.226 1.00 93.25 912 ILE A C 1
ATOM 7384 O O . ILE A 1 912 ? 5.583 -32.926 -11.051 1.00 93.25 912 ILE A O 1
ATOM 7388 N N . VAL A 1 913 ? 5.176 -33.885 -13.043 1.00 91.75 913 VAL A N 1
ATOM 7389 C CA . VAL A 1 913 ? 5.378 -35.276 -12.585 1.00 91.75 913 VAL A CA 1
ATOM 7390 C C . VAL A 1 913 ? 6.802 -35.493 -12.060 1.00 91.75 913 VAL A C 1
ATOM 7392 O O . VAL A 1 913 ? 7.023 -36.216 -11.087 1.00 91.75 913 VAL A O 1
ATOM 7395 N N . GLY A 1 914 ? 7.795 -34.853 -12.682 1.00 90.69 914 GLY A N 1
ATOM 7396 C CA . GLY A 1 914 ? 9.192 -34.933 -12.260 1.00 90.69 914 GLY A CA 1
ATOM 7397 C C . GLY A 1 914 ? 9.447 -34.275 -10.904 1.00 90.69 914 GLY A C 1
ATOM 7398 O O . GLY A 1 914 ? 10.278 -34.763 -10.138 1.00 90.69 914 GLY A O 1
ATOM 7399 N N . ASN A 1 915 ? 8.726 -33.202 -10.569 1.00 90.31 915 ASN A N 1
ATOM 7400 C CA . ASN A 1 915 ? 8.861 -32.520 -9.279 1.00 90.31 915 ASN A CA 1
ATOM 7401 C C . ASN A 1 915 ? 8.253 -33.289 -8.100 1.00 90.31 915 ASN A C 1
ATOM 7403 O O . ASN A 1 915 ? 8.623 -33.020 -6.959 1.00 90.31 915 ASN A O 1
ATOM 7407 N N . GLU A 1 916 ? 7.395 -34.275 -8.359 1.00 86.88 916 GLU A N 1
ATOM 7408 C CA . GLU A 1 916 ? 6.901 -35.208 -7.338 1.00 86.88 916 GLU A CA 1
ATOM 7409 C C . GLU A 1 916 ? 7.931 -36.295 -6.980 1.00 86.88 916 GLU A C 1
ATOM 7411 O O . GLU A 1 916 ? 7.815 -36.961 -5.949 1.00 86.88 916 GLU A O 1
ATOM 7416 N N . GLN A 1 917 ? 8.969 -36.475 -7.804 1.00 85.00 917 GLN A N 1
ATOM 7417 C CA . GLN A 1 917 ? 10.037 -37.444 -7.556 1.00 85.00 917 GLN A CA 1
ATOM 7418 C C . GLN A 1 917 ? 11.047 -36.920 -6.520 1.00 85.00 917 GLN A C 1
ATOM 7420 O O . GLN A 1 917 ? 11.294 -35.720 -6.421 1.00 85.00 917 GLN A O 1
ATOM 7425 N N . GLU A 1 918 ? 11.736 -37.819 -5.800 1.00 83.12 918 GLU A N 1
ATOM 7426 C CA . GLU A 1 918 ? 12.714 -37.444 -4.752 1.00 83.12 918 GLU A CA 1
ATOM 7427 C C . GLU A 1 918 ? 13.827 -36.493 -5.239 1.00 83.12 918 GLU A C 1
ATOM 7429 O O . GLU A 1 918 ? 14.378 -35.723 -4.450 1.00 83.12 918 GLU A O 1
ATOM 7434 N N . SER A 1 919 ? 14.195 -36.561 -6.521 1.00 80.75 919 SER A N 1
ATOM 7435 C CA . SER A 1 919 ? 15.246 -35.732 -7.123 1.00 80.75 919 SER A CA 1
ATOM 7436 C C . SER A 1 919 ? 14.754 -34.408 -7.714 1.00 80.75 919 SER A C 1
ATOM 7438 O O . SER A 1 919 ? 15.593 -33.581 -8.075 1.00 80.75 919 SER A O 1
ATOM 7440 N N . GLY A 1 920 ? 13.437 -34.216 -7.834 1.00 87.25 920 GLY A N 1
ATOM 7441 C CA . GLY A 1 920 ? 12.826 -33.148 -8.626 1.00 87.25 920 GLY A CA 1
ATOM 7442 C C . GLY A 1 920 ? 13.047 -33.296 -10.140 1.00 87.25 920 GLY A C 1
ATOM 7443 O O . GLY A 1 920 ? 13.796 -34.170 -10.598 1.00 87.25 920 GLY A O 1
ATOM 7444 N N . ALA A 1 921 ? 12.421 -32.413 -10.926 1.00 87.38 921 ALA A N 1
ATOM 7445 C CA . ALA A 1 921 ? 12.593 -32.374 -12.376 1.00 87.38 921 ALA A CA 1
ATOM 7446 C C . ALA A 1 921 ? 13.945 -31.735 -12.749 1.00 87.38 921 ALA A C 1
ATOM 7448 O O . ALA A 1 921 ? 14.187 -30.551 -12.505 1.00 87.38 921 ALA A O 1
ATOM 7449 N N . SER A 1 922 ? 14.845 -32.507 -13.366 1.00 90.88 922 SER A N 1
ATOM 7450 C CA . SER A 1 922 ? 16.112 -31.972 -13.883 1.00 90.88 922 SER A CA 1
ATOM 7451 C C . SER A 1 922 ? 15.903 -31.311 -15.244 1.00 90.88 922 SER A C 1
ATOM 7453 O O . SER A 1 922 ? 15.216 -31.869 -16.096 1.00 90.88 922 SER A O 1
ATOM 7455 N N . MET A 1 923 ? 16.511 -30.147 -15.482 1.00 92.88 923 MET A N 1
ATOM 7456 C CA . MET A 1 923 ? 16.386 -29.423 -16.752 1.00 92.88 923 MET A CA 1
ATOM 7457 C C . MET A 1 923 ? 17.717 -28.789 -17.189 1.00 92.88 923 MET A C 1
ATOM 7459 O O . MET A 1 923 ? 18.539 -28.421 -16.338 1.00 92.88 923 MET A O 1
ATOM 7463 N N . PRO A 1 924 ? 17.941 -28.609 -18.503 1.00 94.19 924 PRO A N 1
ATOM 7464 C CA . PRO A 1 924 ? 19.009 -27.760 -19.025 1.00 94.19 924 PRO A CA 1
ATOM 7465 C C . PRO A 1 924 ? 18.898 -26.322 -18.498 1.00 94.19 924 PRO A C 1
ATOM 7467 O O . PRO A 1 924 ? 17.798 -25.817 -18.284 1.00 94.19 924 PRO A O 1
ATOM 7470 N N . THR A 1 925 ? 20.025 -25.618 -18.333 1.00 93.38 925 THR A N 1
ATOM 7471 C CA . THR A 1 925 ? 20.020 -24.240 -17.799 1.00 93.38 925 THR A CA 1
ATOM 7472 C C . THR A 1 925 ? 19.190 -23.267 -18.644 1.00 93.38 925 THR A C 1
ATOM 7474 O O . THR A 1 925 ? 18.546 -22.395 -18.072 1.00 93.38 925 THR A O 1
ATOM 7477 N N . SER A 1 926 ? 19.197 -23.389 -19.977 1.00 90.88 926 SER A N 1
ATOM 7478 C CA . SER A 1 926 ? 18.398 -22.530 -20.870 1.00 90.88 926 SER A CA 1
ATOM 7479 C C . SER A 1 926 ? 16.901 -22.726 -20.639 1.00 90.88 926 SER A C 1
ATOM 7481 O O . SER A 1 926 ? 16.219 -21.777 -20.261 1.00 90.88 926 SER A O 1
ATOM 7483 N N . VAL A 1 927 ? 16.434 -23.972 -20.741 1.00 94.25 927 VAL A N 1
ATOM 7484 C CA . VAL A 1 927 ? 15.029 -24.352 -20.535 1.00 94.25 927 VAL A CA 1
ATOM 7485 C C . VAL A 1 927 ? 14.571 -24.012 -19.120 1.00 94.25 927 VAL A C 1
ATOM 7487 O O . VAL A 1 927 ? 13.510 -23.432 -18.936 1.00 94.25 927 VAL A O 1
ATOM 7490 N N . SER A 1 928 ? 15.400 -24.273 -18.104 1.00 94.38 928 SER A N 1
ATOM 7491 C CA . SER A 1 928 ? 15.078 -23.904 -16.723 1.00 94.38 928 SER A CA 1
ATOM 7492 C C . SER A 1 928 ? 14.828 -22.401 -16.571 1.00 94.38 928 SER A C 1
ATOM 7494 O O . SER A 1 928 ? 13.937 -22.028 -15.815 1.00 94.38 928 SER A O 1
ATOM 7496 N N . ARG A 1 929 ? 15.578 -21.538 -17.273 1.00 93.44 929 ARG A N 1
ATOM 7497 C CA . ARG A 1 929 ? 15.347 -20.085 -17.239 1.00 93.44 929 ARG A CA 1
ATOM 7498 C C . ARG A 1 929 ? 14.053 -19.694 -17.961 1.00 93.44 929 ARG A C 1
ATOM 7500 O O . ARG A 1 929 ? 13.362 -18.811 -17.462 1.00 93.44 929 ARG A O 1
ATOM 7507 N N . ALA A 1 930 ? 13.718 -20.345 -19.079 1.00 94.12 930 ALA A N 1
ATOM 7508 C CA . ALA A 1 930 ? 12.446 -20.149 -19.782 1.00 94.12 930 ALA A CA 1
ATOM 7509 C C . ALA A 1 930 ? 11.246 -20.540 -18.904 1.00 94.12 930 ALA A C 1
ATOM 7511 O O . ALA A 1 930 ? 10.320 -19.746 -18.731 1.00 94.12 930 ALA A O 1
ATOM 7512 N N . PHE A 1 931 ? 11.319 -21.701 -18.241 1.00 95.94 931 PHE A N 1
ATOM 7513 C CA . PHE A 1 931 ? 10.331 -22.139 -17.251 1.00 95.94 931 PHE A CA 1
ATOM 7514 C C . PHE A 1 931 ? 10.157 -21.109 -16.136 1.00 95.94 931 PHE A C 1
ATOM 7516 O O . PHE A 1 931 ? 9.037 -20.679 -15.879 1.00 95.94 931 PHE A O 1
ATOM 7523 N N . THR A 1 932 ? 11.254 -20.661 -15.518 1.00 94.12 932 THR A N 1
ATOM 7524 C CA . THR A 1 932 ? 11.192 -19.656 -14.447 1.00 94.12 932 THR A CA 1
ATOM 7525 C C . THR A 1 932 ? 10.568 -18.339 -14.910 1.00 94.12 932 THR A C 1
ATOM 7527 O O . THR A 1 932 ? 9.835 -17.722 -14.144 1.00 94.12 932 THR A O 1
ATOM 7530 N N . LYS A 1 933 ? 10.850 -17.894 -16.141 1.00 91.12 933 LYS A N 1
ATOM 7531 C CA . LYS A 1 933 ? 10.370 -16.602 -16.650 1.00 91.12 933 LYS A CA 1
ATOM 7532 C C . LYS A 1 933 ? 8.911 -16.644 -17.111 1.00 91.12 933 LYS A C 1
ATOM 7534 O O . LYS A 1 933 ? 8.195 -15.679 -16.873 1.00 91.12 933 LYS A O 1
ATOM 7539 N N . HIS A 1 934 ? 8.475 -17.726 -17.760 1.00 93.94 934 HIS A N 1
ATOM 7540 C CA . HIS A 1 934 ? 7.173 -17.761 -18.437 1.00 93.94 934 HIS A CA 1
ATOM 7541 C C . HIS A 1 934 ? 6.190 -18.794 -17.873 1.00 93.94 934 HIS A C 1
ATOM 7543 O O . HIS A 1 934 ? 5.006 -18.494 -17.775 1.00 93.94 934 HIS A O 1
ATOM 7549 N N . PHE A 1 935 ? 6.646 -19.983 -17.463 1.00 96.25 935 PHE A N 1
ATOM 7550 C CA . PHE A 1 935 ? 5.752 -21.022 -16.930 1.00 96.25 935 PHE A CA 1
ATOM 7551 C C . PHE A 1 935 ? 5.440 -20.816 -15.446 1.00 96.25 935 PHE A C 1
ATOM 7553 O O . PHE A 1 935 ? 4.286 -20.921 -15.041 1.00 96.25 935 PHE A O 1
ATOM 7560 N N . THR A 1 936 ? 6.448 -20.505 -14.626 1.00 95.38 936 THR A N 1
ATOM 7561 C CA . THR A 1 936 ? 6.281 -20.354 -13.173 1.00 95.38 936 THR A CA 1
ATOM 7562 C C . THR A 1 936 ? 5.203 -19.329 -12.796 1.00 95.38 936 THR A C 1
ATOM 7564 O O . THR A 1 936 ? 4.359 -19.693 -11.985 1.00 95.38 936 THR A O 1
ATOM 7567 N N . PRO A 1 937 ? 5.114 -18.123 -13.399 1.00 93.88 937 PRO A N 1
ATOM 7568 C CA . PRO A 1 937 ? 4.027 -17.184 -13.091 1.00 93.88 937 PRO A CA 1
ATOM 7569 C C . PRO A 1 937 ? 2.624 -17.761 -13.336 1.00 93.88 937 PRO A C 1
ATOM 7571 O O . PRO A 1 937 ? 1.709 -17.530 -12.546 1.00 93.88 937 PRO A O 1
ATOM 7574 N N . ILE A 1 938 ? 2.461 -18.552 -14.401 1.00 97.19 938 ILE A N 1
ATOM 7575 C CA . ILE A 1 938 ? 1.200 -19.221 -14.746 1.00 97.19 938 ILE A CA 1
ATOM 7576 C C . ILE A 1 938 ? 0.920 -20.359 -13.768 1.00 97.19 938 ILE A C 1
ATOM 7578 O O . ILE A 1 938 ? -0.163 -20.443 -13.194 1.00 97.19 938 ILE A O 1
ATOM 7582 N N . PHE A 1 939 ? 1.899 -21.224 -13.521 1.00 96.06 939 PHE A N 1
ATOM 7583 C CA . PHE A 1 939 ? 1.711 -22.352 -12.620 1.00 96.06 939 PHE A CA 1
ATOM 7584 C C . PHE A 1 939 ? 1.478 -21.910 -11.173 1.00 96.06 939 PHE A C 1
ATOM 7586 O O . PHE A 1 939 ? 0.600 -22.455 -10.513 1.00 96.06 939 PHE A O 1
ATOM 7593 N N . ASP A 1 940 ? 2.180 -20.884 -10.693 1.00 95.19 940 ASP A N 1
ATOM 7594 C CA . ASP A 1 940 ? 1.973 -20.330 -9.355 1.00 95.19 940 ASP A CA 1
ATOM 7595 C C . ASP A 1 940 ? 0.584 -19.697 -9.239 1.00 95.19 940 ASP A C 1
ATOM 7597 O O . ASP A 1 940 ? -0.130 -19.948 -8.263 1.00 95.19 940 ASP A O 1
ATOM 7601 N N . ARG A 1 941 ? 0.148 -18.945 -10.258 1.00 94.44 941 ARG A N 1
ATOM 7602 C CA . ARG A 1 941 ? -1.217 -18.407 -10.326 1.00 94.44 941 ARG A CA 1
ATOM 7603 C C . ARG A 1 941 ? -2.268 -19.522 -10.363 1.00 94.44 941 ARG A C 1
ATOM 7605 O O . ARG A 1 941 ? -3.325 -19.358 -9.768 1.00 94.44 941 ARG A O 1
ATOM 7612 N N . TYR A 1 942 ? -1.987 -20.668 -10.977 1.00 95.31 942 TYR A N 1
ATOM 7613 C CA . TYR A 1 942 ? -2.894 -21.815 -10.955 1.00 95.31 942 TYR A CA 1
ATOM 7614 C C . TYR A 1 942 ? -2.915 -22.534 -9.589 1.00 95.31 942 TYR A C 1
ATOM 7616 O O . TYR A 1 942 ? -3.969 -22.787 -9.004 1.00 95.31 942 TYR A O 1
ATOM 7624 N N . ASN A 1 943 ? -1.733 -22.868 -9.071 1.00 90.62 943 ASN A N 1
ATOM 7625 C CA . ASN A 1 943 ? -1.532 -23.824 -7.983 1.00 90.62 943 ASN A CA 1
ATOM 7626 C C . ASN A 1 943 ? -1.535 -23.179 -6.586 1.00 90.62 943 ASN A C 1
ATOM 7628 O O . ASN A 1 943 ? -1.880 -23.829 -5.604 1.00 90.62 943 ASN A O 1
ATOM 7632 N N . THR A 1 944 ? -1.145 -21.906 -6.476 1.00 88.44 944 THR A N 1
ATOM 7633 C CA . THR A 1 944 ? -0.970 -21.222 -5.178 1.00 88.44 944 THR A CA 1
ATOM 7634 C C . THR A 1 944 ? -1.996 -20.123 -4.922 1.00 88.44 944 THR A C 1
ATOM 7636 O O . THR A 1 944 ? -2.260 -19.796 -3.763 1.00 88.44 944 THR A O 1
ATOM 7639 N N . ASN A 1 945 ? -2.612 -19.567 -5.972 1.00 92.00 945 ASN A N 1
ATOM 7640 C CA . ASN A 1 945 ? -3.641 -18.542 -5.819 1.00 92.00 945 ASN A CA 1
ATOM 7641 C C . ASN A 1 945 ? -4.899 -19.137 -5.164 1.00 92.00 945 ASN A C 1
ATOM 7643 O O . ASN A 1 945 ? -5.530 -20.051 -5.696 1.00 92.00 945 ASN A O 1
ATOM 7647 N N . SER A 1 946 ? -5.296 -18.588 -4.015 1.00 91.81 946 SER A N 1
ATOM 7648 C CA . SER A 1 946 ? -6.438 -19.081 -3.242 1.00 91.81 946 SER A CA 1
ATOM 7649 C C . SER A 1 946 ? -7.766 -19.008 -3.994 1.00 91.81 946 SER A C 1
ATOM 7651 O O . SER A 1 946 ? -8.610 -19.885 -3.813 1.00 91.81 946 SER A O 1
ATOM 7653 N N . TYR A 1 947 ? -7.958 -17.987 -4.832 1.00 93.62 947 TYR A N 1
ATOM 7654 C CA . TYR A 1 947 ? -9.180 -17.820 -5.618 1.00 93.62 947 TYR A CA 1
ATOM 7655 C C . TYR A 1 947 ? -9.246 -18.848 -6.744 1.00 93.62 947 TYR A C 1
ATOM 7657 O O . TYR A 1 947 ? -10.304 -19.434 -6.971 1.00 93.62 947 TYR A O 1
ATOM 7665 N N . MET A 1 948 ? -8.109 -19.165 -7.374 1.00 94.56 948 MET A N 1
ATOM 7666 C CA . MET A 1 948 ? -8.041 -20.271 -8.330 1.00 94.56 948 MET A CA 1
ATOM 7667 C C . MET A 1 948 ? -8.331 -21.615 -7.657 1.00 94.56 948 MET A C 1
ATOM 7669 O O . MET A 1 948 ? -9.147 -22.388 -8.149 1.00 94.56 948 MET A O 1
ATOM 7673 N N . GLN A 1 949 ? -7.714 -21.885 -6.503 1.00 90.62 949 GLN A N 1
ATOM 7674 C CA . GLN A 1 949 ? -7.951 -23.129 -5.765 1.00 90.62 949 GLN A CA 1
ATOM 7675 C C . GLN A 1 949 ? -9.426 -23.283 -5.379 1.00 90.62 949 GLN A C 1
ATOM 7677 O O . GLN A 1 949 ? -9.996 -24.365 -5.503 1.00 90.62 949 GLN A O 1
ATOM 7682 N N . ARG A 1 950 ? -10.078 -22.189 -4.975 1.00 89.88 950 ARG A N 1
ATOM 7683 C CA . ARG A 1 950 ? -11.520 -22.168 -4.710 1.00 89.88 950 ARG A CA 1
ATOM 7684 C C . ARG A 1 950 ? -12.347 -22.396 -5.976 1.00 89.88 950 ARG A C 1
ATOM 7686 O O . ARG A 1 950 ? -13.321 -23.145 -5.925 1.00 89.88 950 ARG A O 1
ATOM 7693 N N . GLU A 1 951 ? -11.945 -21.801 -7.095 1.00 93.50 951 GLU A N 1
ATOM 7694 C CA . GLU A 1 951 ? -12.629 -21.942 -8.381 1.00 93.50 951 GLU A CA 1
ATOM 7695 C C . GLU A 1 951 ? -12.627 -23.386 -8.891 1.00 93.50 951 GLU A C 1
ATOM 7697 O O . GLU A 1 951 ? -13.644 -23.851 -9.394 1.00 93.50 951 GLU A O 1
ATOM 7702 N N . ILE A 1 952 ? -11.534 -24.132 -8.695 1.00 93.06 952 ILE A N 1
ATOM 7703 C CA . ILE A 1 952 ? -11.456 -25.556 -9.064 1.00 93.06 952 ILE A CA 1
ATOM 7704 C C . ILE A 1 952 ? -12.564 -26.361 -8.362 1.00 93.06 952 ILE A C 1
ATOM 7706 O O . ILE A 1 952 ? -13.259 -27.157 -8.996 1.00 93.06 952 ILE A O 1
ATOM 7710 N N . PHE A 1 953 ? -12.789 -26.118 -7.065 1.00 89.94 953 PHE A N 1
ATOM 7711 C CA . PHE A 1 953 ? -13.890 -26.755 -6.338 1.00 89.94 953 PHE A CA 1
ATOM 7712 C C . PHE A 1 953 ? -15.259 -26.251 -6.804 1.00 89.94 953 PHE A C 1
ATOM 7714 O O . PHE A 1 953 ? -16.175 -27.057 -6.954 1.00 89.94 953 PHE A O 1
ATOM 7721 N N . PHE A 1 954 ? -15.422 -24.947 -7.048 1.00 90.88 954 PHE A N 1
ATOM 7722 C CA . PHE A 1 954 ? -16.683 -24.401 -7.558 1.00 90.88 954 PHE A CA 1
ATOM 7723 C C . PHE A 1 954 ? -17.071 -24.999 -8.903 1.00 90.88 954 PHE A C 1
ATOM 7725 O O . PHE A 1 954 ? -18.211 -25.429 -9.050 1.00 90.88 954 PHE A O 1
ATOM 7732 N N . LYS A 1 955 ? -16.126 -25.128 -9.832 1.00 91.88 955 LYS A N 1
ATOM 7733 C CA . LYS A 1 955 ? -16.343 -25.818 -11.100 1.00 91.88 955 LYS A CA 1
ATOM 7734 C C . LYS A 1 955 ? -16.818 -27.256 -10.889 1.00 91.88 955 LYS A C 1
ATOM 7736 O O . LYS A 1 955 ? -17.817 -27.656 -11.477 1.00 91.88 955 LYS A O 1
ATOM 7741 N N . ALA A 1 956 ? -16.141 -28.024 -10.032 1.00 89.88 956 ALA A N 1
ATOM 7742 C CA . ALA A 1 956 ? -16.532 -29.408 -9.765 1.00 89.88 956 ALA A CA 1
ATOM 7743 C C . ALA A 1 956 ? -17.965 -29.509 -9.209 1.00 89.88 956 ALA A C 1
ATOM 7745 O O . ALA A 1 956 ? -18.719 -30.411 -9.573 1.00 89.88 956 ALA A O 1
ATOM 7746 N N . LEU A 1 957 ? -18.368 -28.568 -8.348 1.00 89.94 957 LEU A N 1
ATOM 7747 C CA . LEU A 1 957 ? -19.739 -28.498 -7.841 1.00 89.94 957 LEU A CA 1
ATOM 7748 C C . LEU A 1 957 ? -20.745 -28.102 -8.931 1.00 89.94 957 LEU A C 1
ATOM 7750 O O . LEU A 1 957 ? -21.822 -28.695 -9.012 1.00 89.94 957 LEU A O 1
ATOM 7754 N N . ASP A 1 958 ? -20.400 -27.121 -9.762 1.00 90.94 958 ASP A N 1
ATOM 7755 C CA . ASP A 1 958 ? -21.229 -26.645 -10.870 1.00 90.94 958 ASP A CA 1
ATOM 7756 C C . ASP A 1 958 ? -21.532 -27.771 -11.875 1.00 90.94 958 ASP A C 1
ATOM 7758 O O . ASP A 1 958 ? -22.693 -28.041 -12.187 1.00 90.94 958 ASP A O 1
ATOM 7762 N N . GLU A 1 959 ? -20.515 -28.548 -12.264 1.00 90.25 959 GLU A N 1
ATOM 7763 C CA . GLU A 1 959 ? -20.654 -29.709 -13.158 1.00 90.25 959 GLU A CA 1
ATOM 7764 C C . GLU A 1 959 ? -21.600 -30.791 -12.608 1.00 90.25 959 GLU A C 1
ATOM 7766 O O . GLU A 1 959 ? -22.258 -31.512 -13.366 1.00 90.25 959 GLU A O 1
ATOM 7771 N N . MET A 1 960 ? -21.708 -30.901 -11.282 1.00 88.75 960 MET A N 1
ATOM 7772 C CA . MET A 1 960 ? -22.642 -31.812 -10.616 1.00 88.75 960 MET A CA 1
ATOM 7773 C C . MET A 1 960 ? -24.072 -31.257 -10.522 1.00 88.75 960 MET A C 1
ATOM 7775 O O . MET A 1 960 ? -25.007 -32.027 -10.274 1.00 88.75 960 MET A O 1
ATOM 7779 N N . GLY A 1 961 ? -24.254 -29.952 -10.723 1.00 90.69 961 GLY A N 1
ATOM 7780 C CA . GLY A 1 961 ? -25.518 -29.233 -10.628 1.00 90.69 961 GLY A CA 1
ATOM 7781 C C . GLY A 1 961 ? -25.839 -28.802 -9.198 1.00 90.69 961 GLY A C 1
ATOM 7782 O O . GLY A 1 961 ? -26.397 -29.579 -8.415 1.00 90.69 961 GLY A O 1
ATOM 7783 N N . VAL A 1 962 ? -25.536 -27.542 -8.877 1.00 91.06 962 VAL A N 1
ATOM 7784 C CA . VAL A 1 962 ? -25.902 -26.897 -7.607 1.00 91.06 962 VAL A CA 1
ATOM 7785 C C . VAL A 1 962 ? -27.352 -26.407 -7.665 1.00 91.06 962 VAL A C 1
ATOM 7787 O O . VAL A 1 962 ? -27.803 -25.821 -8.644 1.00 91.06 962 VAL A O 1
ATOM 7790 N N . THR A 1 963 ? -28.128 -26.647 -6.609 1.00 91.06 963 THR A N 1
ATOM 7791 C CA . THR A 1 963 ? -29.478 -26.088 -6.451 1.00 91.06 963 THR A CA 1
ATOM 7792 C C . THR A 1 963 ? -29.672 -25.561 -5.038 1.00 91.06 963 THR A C 1
ATOM 7794 O O . THR A 1 963 ? -29.652 -26.328 -4.071 1.00 91.06 963 THR A O 1
ATOM 7797 N N . LEU A 1 964 ? -29.909 -24.256 -4.933 1.00 89.12 964 LEU A N 1
ATOM 7798 C CA . LEU A 1 964 ? -30.240 -23.555 -3.695 1.00 89.12 964 LEU A CA 1
ATOM 7799 C C . LEU A 1 964 ? -31.765 -23.504 -3.509 1.00 89.12 964 LEU A C 1
ATOM 7801 O O . LEU A 1 964 ? -32.502 -23.218 -4.451 1.00 89.12 964 LEU A O 1
ATOM 7805 N N . HIS A 1 965 ? -32.252 -23.819 -2.305 1.00 86.31 965 HIS A N 1
ATOM 7806 C CA . HIS A 1 965 ? -33.695 -23.930 -2.014 1.00 86.31 965 HIS A CA 1
ATOM 7807 C C . HIS A 1 965 ? -34.263 -22.768 -1.191 1.00 86.31 965 HIS A C 1
ATOM 7809 O O . HIS A 1 965 ? -35.486 -22.630 -1.111 1.00 86.31 965 HIS A O 1
ATOM 7815 N N . LYS A 1 966 ? -33.405 -21.965 -0.550 1.00 74.44 966 LYS A N 1
ATOM 7816 C CA . LYS A 1 966 ? -33.806 -20.879 0.366 1.00 74.44 966 LYS A CA 1
ATOM 7817 C C . LYS A 1 966 ? -33.100 -19.540 0.122 1.00 74.44 966 LYS A C 1
ATOM 7819 O O . LYS A 1 966 ? -33.644 -18.520 0.527 1.00 74.44 966 LYS A O 1
ATOM 7824 N N . SER A 1 967 ? -31.951 -19.539 -0.548 1.00 69.50 967 SER A N 1
ATOM 7825 C CA . SER A 1 967 ? -31.242 -18.338 -1.004 1.00 69.50 967 SER A CA 1
ATOM 7826 C C . SER A 1 967 ? -31.610 -17.983 -2.450 1.00 69.50 967 SER A C 1
ATOM 7828 O O . SER A 1 967 ? -32.332 -18.734 -3.116 1.00 69.50 967 SER A O 1
ATOM 7830 N N . ASP A 1 968 ? -31.139 -16.828 -2.932 1.00 71.56 968 ASP A N 1
ATOM 7831 C CA . ASP A 1 968 ? -31.247 -16.470 -4.347 1.00 71.56 968 ASP A CA 1
ATOM 7832 C C . ASP A 1 968 ? -30.650 -17.595 -5.210 1.00 71.56 968 ASP A C 1
ATOM 7834 O O . ASP A 1 968 ? -29.537 -18.068 -4.963 1.00 71.56 968 ASP A O 1
ATOM 7838 N N . ALA A 1 969 ? -31.402 -18.034 -6.221 1.00 73.69 969 ALA A N 1
ATOM 7839 C CA . ALA A 1 969 ? -30.978 -19.078 -7.146 1.00 73.69 969 ALA A CA 1
ATOM 7840 C C . ALA A 1 969 ? -29.669 -18.718 -7.870 1.00 73.69 969 ALA A C 1
ATOM 7842 O O . ALA A 1 969 ? -28.933 -19.623 -8.254 1.00 73.69 969 ALA A O 1
ATOM 7843 N N . ASN A 1 970 ? -29.364 -17.423 -8.004 1.00 82.38 970 ASN A N 1
ATOM 7844 C CA . ASN A 1 970 ? -28.146 -16.919 -8.635 1.00 82.38 970 ASN A CA 1
ATOM 7845 C C . ASN A 1 970 ? -26.989 -16.680 -7.646 1.00 82.38 970 ASN A C 1
ATOM 7847 O O . ASN A 1 970 ? -25.895 -16.324 -8.076 1.00 82.38 970 ASN A O 1
ATOM 7851 N N . ALA A 1 971 ? -27.181 -16.876 -6.335 1.00 82.94 971 ALA A N 1
ATOM 7852 C CA . ALA A 1 971 ? -26.155 -16.556 -5.336 1.00 82.94 971 ALA A CA 1
ATOM 7853 C C . ALA A 1 971 ? -24.855 -17.358 -5.523 1.00 82.94 971 ALA A C 1
ATOM 7855 O O . ALA A 1 971 ? -23.774 -16.851 -5.229 1.00 82.94 971 ALA A O 1
ATOM 7856 N N . PHE A 1 972 ? -24.944 -18.599 -6.016 1.00 87.06 972 PHE A N 1
ATOM 7857 C CA . PHE A 1 972 ? -23.760 -19.400 -6.339 1.00 87.06 972 PHE A CA 1
ATOM 7858 C C . PHE A 1 972 ? -22.939 -18.768 -7.471 1.00 87.06 972 PHE A C 1
ATOM 7860 O O . PHE A 1 972 ? -21.736 -18.579 -7.299 1.00 87.06 972 PHE A O 1
ATOM 7867 N N . GLU A 1 973 ? -23.593 -18.369 -8.566 1.00 89.12 973 GLU A N 1
ATOM 7868 C CA . GLU A 1 973 ? -22.933 -17.710 -9.699 1.00 89.12 973 GLU A CA 1
ATOM 7869 C C . GLU A 1 973 ? -22.320 -16.371 -9.292 1.00 89.12 973 GLU A C 1
ATOM 7871 O O . GLU A 1 973 ? -21.156 -16.128 -9.582 1.00 89.12 973 GLU A O 1
ATOM 7876 N N . LEU A 1 974 ? -23.036 -15.548 -8.520 1.00 88.50 974 LEU A N 1
ATOM 7877 C CA . LEU A 1 974 ? -22.506 -14.269 -8.032 1.00 88.50 974 LEU A CA 1
ATOM 7878 C C . LEU A 1 974 ? -21.251 -14.452 -7.164 1.00 88.50 974 LEU A C 1
ATOM 7880 O O . LEU A 1 974 ? -20.272 -13.728 -7.324 1.00 88.50 974 LEU A O 1
ATOM 7884 N N . ILE A 1 975 ? -21.235 -15.442 -6.264 1.00 87.31 975 ILE A N 1
ATOM 7885 C CA . ILE A 1 975 ? -20.046 -15.754 -5.450 1.00 87.31 975 ILE A CA 1
ATOM 7886 C C . ILE A 1 975 ? -18.882 -16.220 -6.330 1.00 87.31 975 ILE A C 1
ATOM 7888 O O . ILE A 1 975 ? -17.724 -15.899 -6.047 1.00 87.31 975 ILE A O 1
ATOM 7892 N N . ARG A 1 976 ? -19.178 -16.985 -7.381 1.00 90.88 976 ARG A N 1
ATOM 7893 C CA . ARG A 1 976 ? -18.186 -17.464 -8.342 1.00 90.88 976 ARG A CA 1
ATOM 7894 C C . ARG A 1 976 ? -17.621 -16.308 -9.175 1.00 90.88 976 ARG A C 1
ATOM 7896 O O . ARG A 1 976 ? -16.408 -16.215 -9.323 1.00 90.88 976 ARG A O 1
ATOM 7903 N N . GLU A 1 977 ? -18.460 -15.374 -9.617 1.00 91.44 977 GLU A N 1
ATOM 7904 C CA . GLU A 1 977 ? -18.049 -14.141 -10.300 1.00 91.44 977 GLU A CA 1
ATOM 7905 C C . GLU A 1 977 ? -17.155 -13.261 -9.417 1.00 91.44 977 GLU A C 1
ATOM 7907 O O . GLU A 1 977 ? -16.087 -12.847 -9.863 1.00 91.44 977 GLU A O 1
ATOM 7912 N N . VAL A 1 978 ? -17.528 -13.036 -8.149 1.00 91.31 978 VAL A N 1
ATOM 7913 C CA . VAL A 1 978 ? -16.676 -12.334 -7.165 1.00 91.31 978 VAL A CA 1
ATOM 7914 C C . VAL A 1 978 ? -15.320 -13.030 -7.033 1.00 91.31 978 VAL A C 1
ATOM 7916 O O . VAL A 1 978 ? -14.278 -12.383 -7.103 1.00 91.31 978 VAL A O 1
ATOM 7919 N N . ASN A 1 979 ? -15.308 -14.360 -6.911 1.00 92.38 979 ASN A N 1
ATOM 7920 C CA . ASN A 1 979 ? -14.071 -15.133 -6.824 1.00 92.38 979 ASN A CA 1
ATOM 7921 C C . ASN A 1 979 ? -13.192 -14.981 -8.083 1.00 92.38 979 ASN A C 1
ATOM 7923 O O . ASN A 1 979 ? -11.981 -14.797 -7.963 1.00 92.38 979 ASN A O 1
ATOM 7927 N N . LYS A 1 980 ? -13.784 -15.009 -9.285 1.00 94.44 980 LYS A N 1
ATOM 7928 C CA . LYS A 1 980 ? -13.065 -14.807 -10.556 1.00 94.44 980 LYS A CA 1
ATOM 7929 C C . LYS A 1 980 ? -12.520 -13.378 -10.692 1.00 94.44 980 LYS A C 1
ATOM 7931 O O . LYS A 1 980 ? -11.388 -13.204 -11.133 1.00 94.44 980 LYS A O 1
ATOM 7936 N N . ARG A 1 981 ? -13.258 -12.355 -10.251 1.00 92.81 981 ARG A N 1
ATOM 7937 C CA . ARG A 1 981 ? -12.761 -10.967 -10.216 1.00 92.81 981 ARG A CA 1
ATOM 7938 C C . ARG A 1 981 ? -11.593 -10.783 -9.260 1.00 92.81 981 ARG A C 1
ATOM 7940 O O . ARG A 1 981 ? -10.591 -10.173 -9.622 1.00 92.81 981 ARG A O 1
ATOM 7947 N N . GLN A 1 982 ? -11.696 -11.363 -8.066 1.00 93.25 982 GLN A N 1
ATOM 7948 C CA . GLN A 1 982 ? -10.615 -11.371 -7.083 1.00 93.25 982 GLN A CA 1
ATOM 7949 C C . GLN A 1 982 ? -9.371 -12.097 -7.608 1.00 93.25 982 GLN A C 1
ATOM 7951 O O . GLN A 1 982 ? -8.257 -11.652 -7.352 1.00 93.25 982 GLN A O 1
ATOM 7956 N N . PHE A 1 983 ? -9.547 -13.173 -8.380 1.00 94.88 983 PHE A N 1
ATOM 7957 C CA . PHE A 1 983 ? -8.448 -13.841 -9.078 1.00 94.88 983 PHE A CA 1
ATOM 7958 C C . PHE A 1 983 ? -7.741 -12.924 -10.091 1.00 94.88 983 PHE A C 1
ATOM 7960 O O . PHE A 1 983 ? -6.517 -12.981 -10.212 1.00 94.88 983 PHE A O 1
ATOM 7967 N N . PHE A 1 984 ? -8.496 -12.082 -10.800 1.00 94.62 984 PHE A N 1
ATOM 7968 C CA . PHE A 1 984 ? -7.960 -11.112 -11.757 1.00 94.62 984 PHE A CA 1
ATOM 7969 C C . PHE A 1 984 ? -7.557 -9.769 -11.141 1.00 94.62 984 PHE A C 1
ATOM 7971 O O . PHE A 1 984 ? -7.253 -8.822 -11.863 1.00 94.62 984 PHE A O 1
ATOM 7978 N N . ASP A 1 985 ? -7.577 -9.656 -9.813 1.00 93.06 985 ASP A N 1
ATOM 7979 C CA . ASP A 1 985 ? -7.311 -8.416 -9.086 1.00 93.06 985 ASP A CA 1
ATOM 7980 C C . ASP A 1 985 ? -8.150 -7.211 -9.555 1.00 93.06 985 ASP A C 1
ATOM 7982 O O . ASP A 1 985 ? -7.802 -6.072 -9.219 1.00 93.06 985 ASP A O 1
ATOM 7986 N N . TYR A 1 986 ? -9.277 -7.474 -10.235 1.00 93.88 986 TYR A N 1
ATOM 7987 C CA . TYR A 1 986 ? -10.178 -6.509 -10.881 1.00 93.88 986 TYR A CA 1
ATOM 7988 C C . TYR A 1 986 ? -9.580 -5.754 -12.084 1.00 93.88 986 TYR A C 1
ATOM 7990 O O . TYR A 1 986 ? -10.037 -4.666 -12.416 1.00 93.88 986 TYR A O 1
ATOM 7998 N N . LEU A 1 987 ? -8.552 -6.309 -12.732 1.00 93.69 987 LEU A N 1
ATOM 7999 C CA . LEU A 1 987 ? -7.832 -5.653 -13.834 1.00 93.69 987 LEU A CA 1
ATOM 8000 C C . LEU A 1 987 ? -8.230 -6.129 -15.237 1.00 93.69 987 LEU A C 1
ATOM 8002 O O . LEU A 1 987 ? -7.745 -5.567 -16.217 1.00 93.69 987 LEU A O 1
ATOM 8006 N N . ASN A 1 988 ? -9.068 -7.161 -15.341 1.00 91.25 988 ASN A N 1
ATOM 8007 C CA . ASN A 1 988 ? -9.479 -7.754 -16.613 1.00 91.25 988 ASN A CA 1
ATOM 8008 C C . ASN A 1 988 ? -10.646 -6.998 -17.271 1.00 91.25 988 ASN A C 1
ATOM 8010 O O . ASN A 1 988 ? -11.391 -6.274 -16.608 1.00 91.25 988 ASN A O 1
ATOM 8014 N N . GLU A 1 989 ? -10.830 -7.199 -18.577 1.00 89.06 989 GLU A N 1
ATOM 8015 C CA . GLU A 1 989 ? -11.883 -6.532 -19.344 1.00 89.06 989 GLU A CA 1
ATOM 8016 C C . GLU A 1 989 ? -13.287 -6.881 -18.815 1.00 89.06 989 GLU A C 1
ATOM 8018 O O . GLU A 1 989 ? -13.646 -8.045 -18.599 1.00 89.06 989 GLU A O 1
ATOM 8023 N N . ARG A 1 990 ? -14.119 -5.844 -18.648 1.00 84.12 990 ARG A N 1
ATOM 8024 C CA . ARG A 1 990 ? -15.553 -5.960 -18.362 1.00 84.12 990 ARG A CA 1
ATOM 8025 C C . ARG A 1 990 ? -16.348 -4.967 -19.219 1.00 84.12 990 ARG A C 1
ATOM 8027 O O . ARG A 1 990 ? -15.858 -3.879 -19.522 1.00 84.12 990 ARG A O 1
ATOM 8034 N N . PRO A 1 991 ? -17.595 -5.295 -19.606 1.00 81.31 991 PRO A N 1
ATOM 8035 C CA . PRO A 1 991 ? -18.409 -4.395 -20.415 1.00 81.31 991 PRO A CA 1
ATOM 8036 C C . PRO A 1 991 ? -18.591 -3.018 -19.762 1.00 81.31 991 PRO A C 1
ATOM 8038 O O . PRO A 1 991 ? -19.089 -2.930 -18.645 1.00 81.31 991 PRO A O 1
ATOM 8041 N N . ASN A 1 992 ? -18.273 -1.956 -20.508 1.00 82.38 992 ASN A N 1
ATOM 8042 C CA . ASN A 1 992 ? -18.405 -0.548 -20.098 1.00 82.38 992 ASN A CA 1
ATOM 8043 C C . ASN A 1 992 ? -17.523 -0.113 -18.913 1.00 82.38 992 ASN A C 1
ATOM 8045 O O . ASN A 1 992 ? -17.799 0.932 -18.329 1.00 82.38 992 ASN A O 1
ATOM 8049 N N . LEU A 1 993 ? -16.479 -0.875 -18.583 1.00 87.62 993 LEU A N 1
ATOM 8050 C CA . LEU A 1 993 ? -15.532 -0.555 -17.518 1.00 87.62 993 LEU A CA 1
ATOM 8051 C C . LEU A 1 993 ? -14.112 -0.427 -18.074 1.00 87.62 993 LEU A C 1
ATOM 8053 O O . LEU A 1 993 ? -13.778 -1.023 -19.100 1.00 87.62 993 LEU A O 1
ATOM 8057 N N . GLU A 1 994 ? -13.281 0.363 -17.400 1.00 90.44 994 GLU A N 1
ATOM 8058 C CA . GLU A 1 994 ? -11.854 0.427 -17.704 1.00 90.44 994 GLU A CA 1
ATOM 8059 C C . GLU A 1 994 ? -11.143 -0.834 -17.208 1.00 90.44 994 GLU A C 1
ATOM 8061 O O . GLU A 1 994 ? -11.572 -1.468 -16.241 1.00 90.44 994 GLU A O 1
ATOM 8066 N N . PHE A 1 995 ? -10.045 -1.189 -17.873 1.00 92.06 995 PHE A N 1
ATOM 8067 C CA . PHE A 1 995 ? -9.228 -2.355 -17.554 1.00 92.06 995 PHE A CA 1
ATOM 8068 C C . PHE A 1 995 ? -7.752 -2.084 -17.865 1.00 92.06 995 PHE A C 1
ATOM 8070 O O . PHE A 1 995 ? -7.420 -1.149 -18.599 1.00 92.06 995 PHE A O 1
ATOM 8077 N N . ASP A 1 996 ? -6.860 -2.912 -17.323 1.00 91.94 996 ASP A N 1
ATOM 8078 C CA . ASP A 1 996 ? -5.432 -2.839 -17.630 1.00 91.94 996 ASP A CA 1
ATOM 8079 C C . ASP A 1 996 ? -5.132 -3.686 -18.874 1.00 91.94 996 ASP A C 1
ATOM 8081 O O . ASP A 1 996 ? -5.218 -4.915 -18.853 1.00 91.94 996 ASP A O 1
ATOM 8085 N N . ALA A 1 997 ? -4.766 -3.030 -19.976 1.00 90.56 997 ALA A N 1
ATOM 8086 C CA . ALA A 1 997 ? -4.523 -3.706 -21.248 1.00 90.56 997 ALA A CA 1
ATOM 8087 C C . ALA A 1 997 ? -3.352 -4.704 -21.202 1.00 90.56 997 ALA A C 1
ATOM 8089 O O . ALA A 1 997 ? -3.386 -5.708 -21.912 1.00 90.56 997 ALA A O 1
ATOM 8090 N N . ASN A 1 998 ? -2.326 -4.462 -20.376 1.00 91.06 998 ASN A N 1
ATOM 8091 C CA . ASN A 1 998 ? -1.208 -5.396 -20.232 1.00 91.06 998 ASN A CA 1
ATOM 8092 C C . ASN A 1 998 ? -1.632 -6.624 -19.422 1.00 91.06 998 ASN A C 1
ATOM 8094 O O . ASN A 1 998 ? -1.272 -7.749 -19.770 1.00 91.06 998 ASN A O 1
ATOM 8098 N N . TYR A 1 999 ? -2.412 -6.418 -18.359 1.00 93.44 999 TYR A N 1
ATOM 8099 C CA . TYR A 1 999 ? -2.966 -7.511 -17.566 1.00 93.44 999 TYR A CA 1
ATOM 8100 C C . TYR A 1 999 ? -3.903 -8.380 -18.407 1.00 93.44 999 TYR A C 1
ATOM 8102 O O . TYR A 1 999 ? -3.774 -9.605 -18.411 1.00 93.44 999 TYR A O 1
ATOM 8110 N N . GLU A 1 1000 ? -4.800 -7.745 -19.161 1.00 94.25 1000 GLU A N 1
ATOM 8111 C CA . GLU A 1 1000 ? -5.718 -8.411 -20.081 1.00 94.25 1000 GLU A CA 1
ATOM 8112 C C . GLU A 1 1000 ? -4.949 -9.194 -21.150 1.00 94.25 1000 GLU A C 1
ATOM 8114 O O . GLU A 1 1000 ? -5.216 -10.377 -21.359 1.00 94.25 1000 GLU A O 1
ATOM 8119 N N . ALA A 1 1001 ? -3.919 -8.608 -21.769 1.00 93.00 1001 ALA A N 1
ATOM 8120 C CA . ALA A 1 1001 ? -3.071 -9.316 -22.729 1.00 93.00 1001 ALA A CA 1
ATOM 8121 C C . ALA A 1 1001 ? -2.420 -10.569 -22.118 1.00 93.00 1001 ALA A C 1
ATOM 8123 O O . ALA A 1 1001 ? -2.381 -11.611 -22.761 1.00 93.00 1001 ALA A O 1
ATOM 8124 N N . LEU A 1 1002 ? -1.985 -10.527 -20.858 1.00 93.38 1002 LEU A N 1
ATOM 8125 C CA . LEU A 1 1002 ? -1.332 -11.667 -20.208 1.00 93.38 1002 LEU A CA 1
ATOM 8126 C C . LEU A 1 1002 ? -2.309 -12.736 -19.691 1.00 93.38 1002 LEU A C 1
ATOM 8128 O O . LEU A 1 1002 ? -1.977 -13.921 -19.738 1.00 93.38 1002 LEU A O 1
ATOM 8132 N N . TYR A 1 1003 ? -3.486 -12.342 -19.191 1.00 94.38 1003 TYR A N 1
ATOM 8133 C CA . TYR A 1 1003 ? -4.350 -13.221 -18.387 1.00 94.38 1003 TYR A CA 1
ATOM 8134 C C . TYR A 1 1003 ? -5.841 -13.212 -18.764 1.00 94.38 1003 TYR A C 1
ATOM 8136 O O . TYR A 1 1003 ? -6.590 -14.013 -18.215 1.00 94.38 1003 TYR A O 1
ATOM 8144 N N . GLY A 1 1004 ? -6.296 -12.339 -19.660 1.00 92.31 1004 GLY A N 1
ATOM 8145 C CA . GLY A 1 1004 ? -7.720 -12.054 -19.886 1.00 92.31 1004 GLY A CA 1
ATOM 8146 C C . GLY A 1 1004 ? -8.608 -13.254 -20.229 1.00 92.31 1004 GLY A C 1
ATOM 8147 O O . GLY A 1 1004 ? -9.706 -13.405 -19.696 1.00 92.31 1004 GLY A O 1
ATOM 8148 N N . ASP A 1 1005 ? -8.105 -14.184 -21.041 1.00 92.50 1005 ASP A N 1
ATOM 8149 C CA . ASP A 1 1005 ? -8.824 -15.394 -21.462 1.00 92.50 1005 ASP A CA 1
ATOM 8150 C C . ASP A 1 1005 ? -8.568 -16.605 -20.551 1.00 92.50 1005 ASP A C 1
ATOM 8152 O O . ASP A 1 1005 ? -8.851 -17.740 -20.934 1.00 92.50 1005 ASP A O 1
ATOM 8156 N N . TRP A 1 1006 ? -8.045 -16.397 -19.337 1.00 96.62 1006 TRP A N 1
ATOM 8157 C CA . TRP A 1 1006 ? -7.629 -17.484 -18.446 1.00 96.62 1006 TRP A CA 1
ATOM 8158 C C . TRP A 1 1006 ? -8.713 -18.546 -18.242 1.00 96.62 1006 TRP A C 1
ATOM 8160 O O . TRP A 1 1006 ? -8.478 -19.737 -18.451 1.00 96.62 1006 TRP A O 1
ATOM 8170 N N . PHE A 1 1007 ? -9.917 -18.123 -17.843 1.00 95.12 1007 PHE A N 1
ATOM 8171 C CA . PHE A 1 1007 ? -11.026 -19.052 -17.630 1.00 95.12 1007 PHE A CA 1
ATOM 8172 C C . PHE A 1 1007 ? -11.646 -19.535 -18.940 1.00 95.12 1007 PHE A C 1
ATOM 8174 O O . PHE A 1 1007 ? -12.101 -20.670 -18.973 1.00 95.12 1007 PHE A O 1
ATOM 8181 N N . GLU A 1 1008 ? -11.604 -18.746 -20.019 1.00 94.75 1008 GLU A N 1
ATOM 8182 C CA . GLU A 1 1008 ? -12.048 -19.193 -21.347 1.00 94.75 1008 GLU A CA 1
ATOM 8183 C C . GLU A 1 1008 ? -11.197 -20.379 -21.829 1.00 94.75 1008 GLU A C 1
ATOM 8185 O O . GLU A 1 1008 ? -11.739 -21.430 -22.161 1.00 94.75 1008 GLU A O 1
ATOM 8190 N N . ILE A 1 1009 ? -9.864 -20.271 -21.757 1.00 95.88 1009 ILE A N 1
ATOM 8191 C CA . ILE A 1 1009 ? -8.942 -21.363 -22.105 1.00 95.88 1009 ILE A CA 1
ATOM 8192 C C . ILE A 1 1009 ? -9.163 -22.579 -21.201 1.00 95.88 1009 ILE A C 1
ATOM 8194 O O . ILE A 1 1009 ? -9.163 -23.721 -21.675 1.00 95.88 1009 ILE A O 1
ATOM 8198 N N . LEU A 1 1010 ? -9.296 -22.362 -19.888 1.00 95.12 1010 LEU A N 1
ATOM 8199 C CA . LEU A 1 1010 ? -9.440 -23.467 -18.948 1.00 95.12 1010 LEU A CA 1
ATOM 8200 C C . LEU A 1 1010 ? -10.780 -24.193 -19.110 1.00 95.12 1010 LEU A C 1
ATOM 8202 O O . LEU A 1 1010 ? -10.802 -25.424 -19.070 1.00 95.12 1010 LEU A O 1
ATOM 8206 N N . GLU A 1 1011 ? -11.883 -23.478 -19.310 1.00 92.25 1011 GLU A N 1
ATOM 8207 C CA . GLU A 1 1011 ? -13.232 -24.053 -19.368 1.00 92.25 1011 GLU A CA 1
ATOM 8208 C C . GLU A 1 1011 ? -13.577 -24.632 -20.753 1.00 92.25 1011 GLU A C 1
ATOM 8210 O O . GLU A 1 1011 ? -14.270 -25.652 -20.800 1.00 92.25 1011 GLU A O 1
ATOM 8215 N N . GLY A 1 1012 ? -12.987 -24.115 -21.841 1.00 82.44 1012 GLY A N 1
ATOM 8216 C CA . GLY A 1 1012 ? -13.068 -24.693 -23.192 1.00 82.44 1012 GLY A CA 1
ATOM 8217 C C . GLY A 1 1012 ? -14.048 -24.000 -24.127 1.00 82.44 1012 GLY A C 1
ATOM 8218 O O . GLY A 1 1012 ? -15.262 -24.301 -24.042 1.00 82.44 1012 GLY A O 1
#